Protein 5UYT (pdb70)

Structure (mmCIF, N/CA/C/O backbone):
data_5UYT
#
_entry.id   5UYT
#
_cell.length_a   119.826
_cell.length_b   119.826
_cell.length_c   367.764
_cell.angle_alpha   90.00
_cell.angle_beta   90.00
_cell.angle_gamma   120.00
#
_symmetry.space_group_name_H-M   'H 3 2'
#
loop_
_entity.id
_entity.type
_entity.pdbx_description
1 polymer 'Ice-binding protein'
2 non-polymer 'NITRATE ION'
3 water water
#
loop_
_atom_site.group_PDB
_atom_site.id
_atom_site.type_symbol
_atom_site.label_atom_id
_atom_site.label_alt_id
_atom_site.label_comp_id
_atom_site.label_asym_id
_atom_site.label_entity_id
_atom_site.label_seq_id
_atom_site.pdbx_PDB_ins_code
_atom_site.Cartn_x
_atom_site.Cartn_y
_atom_site.Cartn_z
_atom_site.occupancy
_atom_site.B_iso_or_equiv
_atom_site.auth_seq_id
_atom_site.auth_comp_id
_atom_site.auth_asym_id
_atom_site.auth_atom_id
_atom_site.pdbx_PDB_model_num
ATOM 1 N N . GLN A 1 2 ? -2.507 14.391 39.182 1.00 65.43 23 GLN A N 1
ATOM 2 C CA . GLN A 1 2 ? -1.985 14.965 40.455 1.00 62.59 23 GLN A CA 1
ATOM 3 C C . GLN A 1 2 ? -3.104 15.656 41.254 1.00 60.01 23 GLN A C 1
ATOM 4 O O . GLN A 1 2 ? -3.838 16.484 40.708 1.00 61.60 23 GLN A O 1
ATOM 6 N N . ALA A 1 3 ? -3.254 15.294 42.532 1.00 56.31 24 ALA A N 1
ATOM 7 C CA . ALA A 1 3 ? -4.149 16.008 43.450 1.00 53.10 24 ALA A CA 1
ATOM 8 C C . ALA A 1 3 ? -3.715 17.482 43.560 1.00 51.80 24 ALA A C 1
ATOM 9 O O . ALA A 1 3 ? -2.528 17.786 43.400 1.00 52.21 24 ALA A O 1
ATOM 11 N N . PRO A 1 4 ? -4.666 18.406 43.807 1.00 50.22 25 PRO A N 1
ATOM 12 C CA . PRO A 1 4 ? -4.264 19.818 43.853 1.00 49.32 25 PRO A CA 1
ATOM 13 C C . PRO A 1 4 ? -3.392 20.158 45.044 1.00 46.51 25 PRO A C 1
ATOM 14 O O . PRO A 1 4 ? -3.655 19.702 46.162 1.00 43.56 25 PRO A O 1
ATOM 18 N N . THR A 1 5 ? -2.356 20.955 44.807 1.00 46.31 26 THR A N 1
ATOM 19 C CA . THR A 1 5 ? -1.573 21.453 45.921 1.00 44.06 26 THR A CA 1
ATOM 20 C C . THR A 1 5 ? -2.302 22.582 46.653 1.00 41.80 26 THR A C 1
ATOM 21 O O . THR A 1 5 ? -2.961 23.419 46.032 1.00 42.52 26 THR A O 1
ATOM 25 N N . LEU A 1 6 ? -2.202 22.564 47.983 1.00 38.44 27 LEU A N 1
ATOM 26 C CA . LEU A 1 6 ? -2.684 23.658 48.823 1.00 36.69 27 LEU A CA 1
ATOM 27 C C . LEU A 1 6 ? -1.619 24.718 49.123 1.00 36.90 27 LEU A C 1
ATOM 28 O O . LEU A 1 6 ? -1.927 25.761 49.717 1.00 36.02 27 LEU A O 1
ATOM 33 N N . GLY A 1 7 ? -0.370 24.428 48.755 1.00 37.90 28 GLY A N 1
ATOM 34 C CA . GLY A 1 7 ? 0.770 25.289 49.093 1.00 38.61 28 GLY A CA 1
ATOM 35 C C . GLY A 1 7 ? 0.778 25.677 50.556 1.00 36.84 28 GLY A C 1
ATOM 36 O O . GLY A 1 7 ? 0.799 24.804 51.429 1.00 34.74 28 GLY A O 1
ATOM 37 N N . ALA A 1 8 ? 0.745 26.983 50.826 1.00 36.96 29 ALA A N 1
ATOM 38 C CA . ALA A 1 8 ? 0.867 27.499 52.203 1.00 35.41 29 ALA A CA 1
ATOM 39 C C . ALA A 1 8 ? -0.410 27.279 53.030 1.00 33.66 29 ALA A C 1
ATOM 40 O O . ALA A 1 8 ? -0.360 27.223 54.260 1.00 32.27 29 ALA A O 1
ATOM 42 N N . ALA A 1 9 ? -1.554 27.186 52.358 1.00 33.49 30 ALA A N 1
ATOM 43 C CA . ALA A 1 9 ? -2.788 26.849 53.053 1.00 32.47 30 ALA A CA 1
ATOM 44 C C . ALA A 1 9 ? -2.679 25.515 53.797 1.00 30.79 30 ALA A C 1
ATOM 45 O O . ALA A 1 9 ? -3.377 25.303 54.812 1.00 30.09 30 ALA A O 1
ATOM 47 N N . ALA A 1 10 ? -1.818 24.612 53.310 1.00 31.19 31 ALA A N 1
ATOM 48 C CA . ALA A 1 10 ? -1.583 23.313 54.001 1.00 30.42 31 ALA A CA 1
ATOM 49 C C . ALA A 1 10 ? -1.182 23.442 55.475 1.00 29.41 31 ALA A C 1
ATOM 50 O O . ALA A 1 10 ? -1.409 22.512 56.263 1.00 28.13 31 ALA A O 1
ATOM 52 N N . ASN A 1 11 ? -0.566 24.573 55.852 1.00 29.74 32 ASN A N 1
ATOM 53 C CA . ASN A 1 11 ? -0.116 24.793 57.247 1.00 28.94 32 ASN A CA 1
ATOM 54 C C . ASN A 1 11 ? -1.262 24.893 58.238 1.00 26.87 32 ASN A C 1
ATOM 55 O O . ASN A 1 11 ? -1.066 24.745 59.440 1.00 26.09 32 ASN A O 1
ATOM 60 N N . PHE A 1 12 ? -2.466 25.130 57.723 1.00 26.21 33 PHE A N 1
ATOM 61 C CA . PHE A 1 12 ? -3.608 25.486 58.546 1.00 24.98 33 PHE A CA 1
ATOM 62 C C . PHE A 1 12 ? -4.562 24.332 58.796 1.00 25.14 33 PHE A C 1
ATOM 63 O O . PHE A 1 12 ? -4.775 23.499 57.921 1.00 26.45 33 PHE A O 1
ATOM 71 N N . ALA A 1 13 ? -5.147 24.334 59.990 1.00 23.61 34 ALA A N 1
ATOM 72 C CA . ALA A 1 13 ? -6.347 23.569 60.306 1.00 23.30 34 ALA A CA 1
ATOM 73 C C . ALA A 1 13 ? -7.603 24.367 59.967 1.00 23.92 34 ALA A C 1
ATOM 74 O O . ALA A 1 13 ? -8.568 23.799 59.427 1.00 24.44 34 ALA A O 1
ATOM 76 N N . LEU A 1 14 ? -7.604 25.661 60.313 1.00 23.92 35 LEU A N 1
ATOM 77 C CA . LEU A 1 14 ? -8.754 26.548 60.080 1.00 24.99 35 LEU A CA 1
ATOM 78 C C . LEU A 1 14 ? -8.210 27.829 59.458 1.00 25.87 35 LEU A C 1
ATOM 79 O O . LEU A 1 14 ? -7.306 28.457 60.023 1.00 25.63 35 LEU A O 1
ATOM 84 N N . PHE A 1 15 ? -8.749 28.218 58.308 1.00 26.79 36 PHE A N 1
ATOM 85 C CA . PHE A 1 15 ? -8.274 29.430 57.664 1.00 27.56 36 PHE A CA 1
ATOM 86 C C . PHE A 1 15 ? -9.346 30.081 56.799 1.00 29.01 36 PHE A C 1
ATOM 87 O O . PHE A 1 15 ? -10.031 29.398 56.030 1.00 28.43 36 PHE A O 1
ATOM 95 N N . THR A 1 16 ? -9.470 31.397 56.932 1.00 29.67 37 THR A N 1
ATOM 96 C CA . THR A 1 16 ? -10.260 32.176 55.971 1.00 31.85 37 THR A CA 1
ATOM 97 C C . THR A 1 16 ? -9.455 33.334 55.401 1.00 33.47 37 THR A C 1
ATOM 98 O O . THR A 1 16 ? -8.669 33.991 56.101 1.00 34.11 37 THR A O 1
ATOM 102 N N . THR A 1 17 ? -9.636 33.556 54.110 1.00 35.31 38 THR A N 1
ATOM 103 C CA . THR A 1 17 ? -9.036 34.690 53.431 1.00 36.97 38 THR A CA 1
ATOM 104 C C . THR A 1 17 ? -9.631 36.012 53.950 1.00 38.26 38 THR A C 1
ATOM 105 O O . THR A 1 17 ? -8.956 37.048 53.982 1.00 38.93 38 THR A O 1
ATOM 109 N N . ALA A 1 18 ? -10.887 35.975 54.385 1.00 38.47 39 ALA A N 1
ATOM 110 C CA . ALA A 1 18 ? -11.535 37.181 54.889 1.00 39.95 39 ALA A CA 1
ATOM 111 C C . ALA A 1 18 ? -12.705 36.830 55.796 1.00 39.48 39 ALA A C 1
ATOM 112 O O . ALA A 1 18 ? -13.670 36.200 55.363 1.00 39.26 39 ALA A O 1
ATOM 114 N N . GLY A 1 19 ? -12.613 37.238 57.056 1.00 38.90 40 GLY A N 1
ATOM 115 C CA . GLY A 1 19 ? -13.712 37.064 57.994 1.00 38.62 40 GLY A CA 1
ATOM 116 C C . GLY A 1 19 ? -13.240 36.692 59.380 1.00 36.53 40 GLY A C 1
ATOM 117 O O . GLY A 1 19 ? -12.056 36.453 59.597 1.00 34.98 40 GLY A O 1
ATOM 118 N N . ALA A 1 20 ? -14.178 36.646 60.316 1.00 36.57 41 ALA A N 1
ATOM 119 C CA . ALA A 1 20 ? -13.864 36.283 61.698 1.00 35.07 41 ALA A CA 1
ATOM 120 C C . ALA A 1 20 ? -13.708 34.780 61.859 1.00 33.17 41 ALA A C 1
ATOM 121 O O . ALA A 1 20 ? -14.366 34.000 61.170 1.00 32.98 41 ALA A O 1
ATOM 123 N N . VAL A 1 21 ? -12.814 34.387 62.760 1.00 31.49 42 VAL A N 1
ATOM 124 C CA . VAL A 1 21 ? -12.627 32.994 63.136 1.00 29.80 42 VAL A CA 1
ATOM 125 C C . VAL A 1 21 ? -12.818 32.914 64.658 1.00 30.12 42 VAL A C 1
ATOM 126 O O . VAL A 1 21 ? -12.079 33.554 65.424 1.00 30.13 42 VAL A O 1
ATOM 130 N N . THR A 1 22 ? -13.837 32.163 65.080 1.00 30.18 43 THR A N 1
ATOM 131 C CA . THR A 1 22 ? -14.272 32.165 66.477 1.00 30.61 43 THR A CA 1
ATOM 132 C C . THR A 1 22 ? -14.401 30.747 67.018 1.00 29.45 43 THR A C 1
ATOM 133 O O . THR A 1 22 ? -14.927 29.871 66.332 1.00 29.25 43 THR A O 1
ATOM 137 N N . ASN A 1 23 ? -13.959 30.556 68.260 1.00 28.62 44 ASN A N 1
ATOM 138 C CA . ASN A 1 23 ? -14.160 29.304 69.000 1.00 27.69 44 ASN A CA 1
ATOM 139 C C . ASN A 1 23 ? -15.081 29.482 70.214 1.00 28.71 44 ASN A C 1
ATOM 140 O O . ASN A 1 23 ? -15.150 30.569 70.815 1.00 29.32 44 ASN A O 1
ATOM 145 N N . THR A 1 24 ? -15.785 28.407 70.561 1.00 28.47 45 THR A N 1
ATOM 146 C CA . THR A 1 24 ? -16.503 28.310 71.833 1.00 29.74 45 THR A CA 1
ATOM 147 C C . THR A 1 24 ? -16.181 26.973 72.475 1.00 28.69 45 THR A C 1
ATOM 148 O O . THR A 1 24 ? -16.162 25.953 71.786 1.00 27.39 45 THR A O 1
ATOM 152 N N . GLY A 1 25 ? -15.971 26.980 73.795 1.00 29.09 46 GLY A N 1
ATOM 153 C CA . GLY A 1 25 ? -15.744 25.742 74.534 1.00 29.37 46 GLY A CA 1
ATOM 154 C C . GLY A 1 25 ? -14.371 25.118 74.336 1.00 27.74 46 GLY A C 1
ATOM 155 O O . GLY A 1 25 ? -13.430 25.764 73.851 1.00 27.23 46 GLY A O 1
ATOM 156 N N . LEU A 1 26 ? -14.262 23.846 74.707 1.00 27.49 47 LEU A N 1
ATOM 157 C CA . LEU A 1 26 ? -12.970 23.153 74.658 1.00 27.16 47 LEU A CA 1
ATOM 158 C C . LEU A 1 26 ? -12.807 22.499 73.286 1.00 25.98 47 LEU A C 1
ATOM 159 O O . LEU A 1 26 ? -13.522 21.560 72.962 1.00 26.53 47 LEU A O 1
ATOM 164 N N . SER A 1 27 ? -11.880 23.012 72.493 1.00 25.09 48 SER A N 1
ATOM 165 C CA . SER A 1 27 ? -11.626 22.498 71.149 1.00 24.81 48 SER A CA 1
ATOM 166 C C . SER A 1 27 ? -10.177 22.038 71.088 1.00 24.64 48 SER A C 1
ATOM 167 O O . SER A 1 27 ? -9.309 22.583 71.809 1.00 25.45 48 SER A O 1
ATOM 170 N N . HIS A 1 28 ? -9.922 21.054 70.233 1.00 23.91 49 HIS A N 1
ATOM 171 C CA . HIS A 1 28 ? -8.613 20.432 70.098 1.00 23.82 49 HIS A CA 1
ATOM 172 C C . HIS A 1 28 ? -8.179 20.617 68.642 1.00 23.10 49 HIS A C 1
ATOM 173 O O . HIS A 1 28 ? -8.805 20.080 67.712 1.00 22.97 49 HIS A O 1
ATOM 180 N N . ILE A 1 29 ? -7.150 21.427 68.432 1.00 22.04 50 ILE A N 1
ATOM 181 C CA . ILE A 1 29 ? -6.798 21.837 67.064 1.00 22.25 50 ILE A CA 1
ATOM 182 C C . ILE A 1 29 ? -5.337 21.559 66.818 1.00 21.87 50 ILE A C 1
ATOM 183 O O . ILE A 1 29 ? -4.510 21.962 67.630 1.00 21.68 50 ILE A O 1
ATOM 188 N N . THR A 1 30 ? -5.036 20.904 65.694 1.00 20.87 51 THR A N 1
ATOM 189 C CA . THR A 1 30 ? -3.664 20.695 65.233 1.00 20.70 51 THR A CA 1
ATOM 190 C C . THR A 1 30 ? -3.525 21.294 63.843 1.00 20.91 51 THR A C 1
ATOM 191 O O . THR A 1 30 ? -4.122 20.802 62.897 1.00 20.84 51 THR A O 1
ATOM 195 N N . GLY A 1 31 ? -2.690 22.316 63.740 1.00 21.40 52 GLY A N 1
ATOM 196 C CA . GLY A 1 31 ? -2.528 23.101 62.519 1.00 22.09 52 GLY A CA 1
ATOM 197 C C . GLY A 1 31 ? -2.626 24.571 62.890 1.00 22.57 52 GLY A C 1
ATOM 198 O O . GLY A 1 31 ? -3.179 24.926 63.960 1.00 21.96 52 GLY A O 1
ATOM 199 N N . ASP A 1 32 ? -2.156 25.441 61.996 1.00 23.42 53 ASP A N 1
ATOM 200 C CA . ASP A 1 32 ? -2.339 26.869 62.230 1.00 23.88 53 ASP A CA 1
ATOM 201 C C . ASP A 1 32 ? -3.835 27.239 62.176 1.00 24.57 53 ASP A C 1
ATOM 202 O O . ASP A 1 32 ? -4.648 26.555 61.520 1.00 24.44 53 ASP A O 1
ATOM 207 N N . VAL A 1 33 ? -4.167 28.376 62.795 1.00 25.09 54 VAL A N 1
ATOM 208 C CA . VAL A 1 33 ? -5.527 28.929 62.797 1.00 25.52 54 VAL A CA 1
ATOM 209 C C . VAL A 1 33 ? -5.390 30.389 62.405 1.00 27.02 54 VAL A C 1
ATOM 210 O O . VAL A 1 33 ? -4.575 31.120 62.974 1.00 27.25 54 VAL A O 1
ATOM 214 N N . GLY A 1 34 ? -6.175 30.844 61.445 1.00 27.29 55 GLY A N 1
ATOM 215 C CA . GLY A 1 34 ? -6.004 32.230 61.086 1.00 28.96 55 GLY A CA 1
ATOM 216 C C . GLY A 1 34 ? -6.977 32.828 60.115 1.00 29.56 55 GLY A C 1
ATOM 217 O O . GLY A 1 34 ? -7.843 32.137 59.552 1.00 28.74 55 GLY A O 1
ATOM 218 N N . THR A 1 35 ? -6.815 34.132 59.935 1.00 30.87 56 THR A N 1
ATOM 219 C CA . THR A 1 35 ? -7.590 34.888 58.971 1.00 32.12 56 THR A CA 1
ATOM 220 C C . THR A 1 35 ? -6.695 35.985 58.401 1.00 33.77 56 THR A C 1
ATOM 221 O O . THR A 1 35 ? -5.871 36.570 59.107 1.00 34.33 56 THR A O 1
ATOM 225 N N . ASN A 1 36 ? -6.856 36.272 57.118 1.00 35.28 57 ASN A N 1
ATOM 226 C CA . ASN A 1 36 ? -6.002 37.242 56.465 1.00 36.46 57 ASN A CA 1
ATOM 227 C C . ASN A 1 36 ? -6.455 38.697 56.652 1.00 38.89 57 ASN A C 1
ATOM 228 O O . ASN A 1 36 ? -5.816 39.614 56.130 1.00 39.83 57 ASN A O 1
ATOM 233 N N . ASN A 1 37 ? -7.550 38.918 57.390 1.00 39.04 58 ASN A N 1
ATOM 234 C CA . ASN A 1 37 ? -8.030 40.278 57.633 1.00 41.79 58 ASN A CA 1
ATOM 235 C C . ASN A 1 37 ? -8.599 40.589 59.024 1.00 41.95 58 ASN A C 1
ATOM 236 O O . ASN A 1 37 ? -9.210 41.646 59.211 1.00 43.67 58 ASN A O 1
ATOM 241 N N . ALA A 1 38 ? -8.419 39.679 59.976 1.00 40.53 59 ALA A N 1
ATOM 242 C CA . ALA A 1 38 ? -8.908 39.879 61.341 1.00 41.59 59 ALA A CA 1
ATOM 243 C C . ALA A 1 38 ? -8.027 39.090 62.299 1.00 40.59 59 ALA A C 1
ATOM 244 O O . ALA A 1 38 ? -6.909 38.709 61.930 1.00 41.28 59 ALA A O 1
ATOM 246 N N . ALA A 1 39 ? -8.518 38.840 63.516 1.00 40.12 60 ALA A N 1
ATOM 247 C CA . ALA A 1 39 ? -7.804 38.042 64.502 1.00 38.43 60 ALA A CA 1
ATOM 248 C C . ALA A 1 39 ? -8.770 37.031 65.082 1.00 37.22 60 ALA A C 1
ATOM 249 O O . ALA A 1 39 ? -9.905 37.390 65.391 1.00 37.95 60 ALA A O 1
ATOM 251 N N . SER A 1 40 ? -8.318 35.783 65.246 1.00 34.89 61 SER A N 1
ATOM 252 C CA . SER A 1 40 ? -9.179 34.729 65.753 1.00 34.03 61 SER A CA 1
ATOM 253 C C . SER A 1 40 ? -9.429 34.983 67.230 1.00 34.57 61 SER A C 1
ATOM 254 O O . SER A 1 40 ? -8.536 35.490 67.933 1.00 36.29 61 SER A O 1
ATOM 257 N N . THR A 1 41 ? -10.620 34.640 67.714 1.00 32.81 62 THR A N 1
ATOM 258 C CA . THR A 1 41 ? -10.937 34.873 69.121 1.00 32.17 62 THR A CA 1
ATOM 259 C C . THR A 1 41 ? -11.425 33.643 69.865 1.00 30.51 62 THR A C 1
ATOM 260 O O . THR A 1 41 ? -12.079 32.754 69.287 1.00 28.55 62 THR A O 1
ATOM 264 N N . ASN A 1 42 ? -11.075 33.621 71.154 1.00 30.42 63 ASN A N 1
ATOM 265 C CA . ASN A 1 42 ? -11.571 32.656 72.147 1.00 30.25 63 ASN A CA 1
ATOM 266 C C . ASN A 1 42 ? -11.088 31.229 71.947 1.00 28.41 63 ASN A C 1
ATOM 267 O O . ASN A 1 42 ? -11.703 30.300 72.475 1.00 27.73 63 ASN A O 1
ATOM 272 N N . PHE A 1 43 ? -10.008 31.038 71.184 1.00 26.80 64 PHE A N 1
ATOM 273 C CA . PHE A 1 43 ? -9.343 29.732 71.166 1.00 25.36 64 PHE A CA 1
ATOM 274 C C . PHE A 1 43 ? -8.546 29.490 72.448 1.00 25.05 64 PHE A C 1
ATOM 275 O O . PHE A 1 43 ? -8.087 30.444 73.068 1.00 25.68 64 PHE A O 1
ATOM 283 N N . GLY A 1 44 ? -8.431 28.221 72.847 1.00 23.81 65 GLY A N 1
ATOM 284 C CA . GLY A 1 44 ? -7.567 27.802 73.949 1.00 23.14 65 GLY A CA 1
ATOM 285 C C . GLY A 1 44 ? -6.229 27.384 73.362 1.00 21.93 65 GLY A C 1
ATOM 286 O O . GLY A 1 44 ? -5.828 27.882 72.315 1.00 22.01 65 GLY A O 1
ATOM 287 N N . ASN A 1 45 ? -5.548 26.445 74.001 1.00 21.38 66 ASN A N 1
ATOM 288 C CA . ASN A 1 45 ? -4.255 25.980 73.479 1.00 20.85 66 ASN A CA 1
ATOM 289 C C . ASN A 1 45 ? -4.434 25.268 72.147 1.00 20.92 66 ASN A C 1
ATOM 290 O O . ASN A 1 45 ? -5.257 24.348 72.040 1.00 21.31 66 ASN A O 1
ATOM 295 N N . VAL A 1 46 ? -3.709 25.754 71.137 1.00 20.01 67 VAL A N 1
ATOM 296 C CA . VAL A 1 46 ? -3.740 25.209 69.777 1.00 19.92 67 VAL A CA 1
ATOM 297 C C . VAL A 1 46 ? -2.375 24.645 69.429 1.00 19.82 67 VAL A C 1
ATOM 298 O O . VAL A 1 46 ? -1.374 25.292 69.698 1.00 21.02 67 VAL A O 1
ATOM 302 N N . ASP A 1 47 ? -2.316 23.412 68.913 1.00 19.26 68 ASP A N 1
ATOM 303 C CA . ASP A 1 47 ? -1.043 22.905 68.408 1.00 19.14 68 ASP A CA 1
ATOM 304 C C . ASP A 1 47 ? -0.814 23.462 67.009 1.00 19.80 68 ASP A C 1
ATOM 305 O O . ASP A 1 47 ? -0.966 22.754 66.004 1.00 19.97 68 ASP A O 1
ATOM 310 N N . GLY A 1 48 ? -0.394 24.721 66.962 1.00 20.29 69 GLY A N 1
ATOM 311 C CA . GLY A 1 48 ? -0.253 25.463 65.714 1.00 21.53 69 GLY A CA 1
ATOM 312 C C . GLY A 1 48 ? -0.100 26.927 66.078 1.00 22.64 69 GLY A C 1
ATOM 313 O O . GLY A 1 48 ? -0.257 27.307 67.254 1.00 22.99 69 GLY A O 1
ATOM 314 N N . VAL A 1 49 ? 0.212 27.747 65.079 1.00 22.77 70 VAL A N 1
ATOM 315 C CA . VAL A 1 49 ? 0.412 29.183 65.321 1.00 23.92 70 VAL A CA 1
ATOM 316 C C . VAL A 1 49 ? -0.873 29.923 65.035 1.00 24.53 70 VAL A C 1
ATOM 317 O O . VAL A 1 49 ? -1.565 29.649 64.015 1.00 24.33 70 VAL A O 1
ATOM 321 N N . MET A 1 50 ? -1.208 30.860 65.922 1.00 25.08 71 MET A N 1
ATOM 322 C CA . MET A 1 50 ? -2.325 31.788 65.662 1.00 26.00 71 MET A CA 1
ATOM 323 C C . MET A 1 50 ? -1.838 32.865 64.700 1.00 27.51 71 MET A C 1
ATOM 324 O O . MET A 1 50 ? -1.067 33.739 65.098 1.00 28.75 71 MET A O 1
ATOM 329 N N . GLN A 1 51 ? -2.283 32.813 63.432 1.00 31.09 72 GLN A N 1
ATOM 330 C CA . GLN A 1 51 ? -1.801 33.710 62.376 1.00 31.44 72 GLN A CA 1
ATOM 331 C C . GLN A 1 51 ? -2.888 34.724 62.017 1.00 32.48 72 GLN A C 1
ATOM 332 O O . GLN A 1 51 ? -3.936 34.329 61.503 1.00 31.30 72 GLN A O 1
ATOM 338 N N . ASP A 1 52 ? -2.653 36.003 62.304 1.00 34.05 73 ASP A N 1
ATOM 339 C CA . ASP A 1 52 ? -3.673 37.052 62.097 1.00 35.91 73 ASP A CA 1
ATOM 340 C C . ASP A 1 52 ? -3.103 38.126 61.183 1.00 36.75 73 ASP A C 1
ATOM 341 O O . ASP A 1 52 ? -2.158 38.803 61.567 1.00 37.21 73 ASP A O 1
ATOM 346 N N . SER A 1 53 ? -3.651 38.238 59.972 1.00 36.56 74 SER A N 1
ATOM 347 C CA . SER A 1 53 ? -3.349 39.351 59.046 1.00 38.26 74 SER A CA 1
ATOM 348 C C . SER A 1 53 ? -1.847 39.603 58.869 1.00 38.72 74 SER A C 1
ATOM 349 O O . SER A 1 53 ? -1.361 40.697 59.136 1.00 39.83 74 SER A O 1
ATOM 352 N N . ASN A 1 54 ? -1.120 38.586 58.418 1.00 38.00 75 ASN A N 1
ATOM 353 C CA . ASN A 1 54 ? 0.342 38.673 58.311 1.00 38.25 75 ASN A CA 1
ATOM 354 C C . ASN A 1 54 ? 0.828 37.987 57.045 1.00 38.55 75 ASN A C 1
ATOM 355 O O . ASN A 1 54 ? 0.017 37.636 56.186 1.00 38.37 75 ASN A O 1
ATOM 360 N N . GLY A 1 55 ? 2.143 37.803 56.918 1.00 38.97 76 GLY A N 1
ATOM 361 C CA . GLY A 1 55 ? 2.718 37.167 55.729 1.00 39.34 76 GLY A CA 1
ATOM 362 C C . GLY A 1 55 ? 2.272 35.721 55.542 1.00 37.34 76 GLY A C 1
ATOM 363 O O . GLY A 1 55 ? 2.062 35.279 54.413 1.00 37.85 76 GLY A O 1
ATOM 364 N N . ALA A 1 56 ? 2.121 34.975 56.637 1.00 35.86 77 ALA A N 1
ATOM 365 C CA . ALA A 1 56 ? 1.610 33.610 56.542 1.00 34.35 77 ALA A CA 1
ATOM 366 C C . ALA A 1 56 ? 0.169 33.514 56.001 1.00 34.11 77 ALA A C 1
ATOM 367 O O . ALA A 1 56 ? -0.149 32.600 55.219 1.00 33.86 77 ALA A O 1
ATOM 369 N N . THR A 1 57 ? -0.702 34.415 56.456 1.00 34.00 78 THR A N 1
ATOM 370 C CA . THR A 1 57 ? -2.112 34.396 56.017 1.00 33.75 78 THR A CA 1
ATOM 371 C C . THR A 1 57 ? -2.257 34.927 54.595 1.00 35.60 78 THR A C 1
ATOM 372 O O . THR A 1 57 ? -3.165 34.519 53.863 1.00 36.06 78 THR A O 1
ATOM 376 N N . SER A 1 58 ? -1.359 35.830 54.208 1.00 37.18 79 SER A N 1
ATOM 377 C CA . SER A 1 58 ? -1.371 36.396 52.857 1.00 39.52 79 SER A CA 1
ATOM 378 C C . SER A 1 58 ? -0.993 35.294 51.867 1.00 39.82 79 SER A C 1
ATOM 379 O O . SER A 1 58 ? -1.642 35.138 50.824 1.00 40.66 79 SER A O 1
ATOM 382 N N . ALA A 1 59 ? 0.059 34.543 52.203 1.00 39.62 80 ALA A N 1
ATOM 383 C CA . ALA A 1 59 ? 0.501 33.373 51.428 1.00 39.88 80 ALA A CA 1
ATOM 384 C C . ALA A 1 59 ? -0.569 32.270 51.330 1.00 38.97 80 ALA A C 1
ATOM 385 O O . ALA A 1 59 ? -0.827 31.749 50.231 1.00 39.47 80 ALA A O 1
ATOM 387 N N . ALA A 1 60 ? -1.199 31.947 52.461 1.00 37.26 81 ALA A N 1
ATOM 388 C CA . ALA A 1 60 ? -2.305 30.969 52.505 1.00 36.45 81 ALA A CA 1
ATOM 389 C C . ALA A 1 60 ? -3.485 31.419 51.621 1.00 37.55 81 ALA A C 1
ATOM 390 O O . ALA A 1 60 ? -4.059 30.609 50.870 1.00 37.55 81 ALA A O 1
ATOM 392 N N . ALA A 1 61 ? -3.830 32.704 51.698 1.00 37.40 82 ALA A N 1
ATOM 393 C CA . ALA A 1 61 ? -4.919 33.251 50.880 1.00 38.19 82 ALA A CA 1
ATOM 394 C C . ALA A 1 61 ? -4.662 33.024 49.382 1.00 39.76 82 ALA A C 1
ATOM 395 O O . ALA A 1 61 ? -5.574 32.607 48.650 1.00 39.57 82 ALA A O 1
ATOM 397 N N . ALA A 1 62 ? -3.431 33.299 48.936 1.00 40.51 83 ALA A N 1
ATOM 398 C CA . ALA A 1 62 ? -3.085 33.161 47.525 1.00 42.16 83 ALA A CA 1
ATOM 399 C C . ALA A 1 62 ? -3.090 31.703 47.096 1.00 41.36 83 ALA A C 1
ATOM 400 O O . ALA A 1 62 ? -3.612 31.382 46.029 1.00 41.69 83 ALA A O 1
ATOM 402 N N . ASP A 1 63 ? -2.532 30.823 47.937 1.00 39.22 84 ASP A N 1
ATOM 403 C CA . ASP A 1 63 ? -2.468 29.403 47.607 1.00 38.70 84 ASP A CA 1
ATOM 404 C C . ASP A 1 63 ? -3.825 28.709 47.704 1.00 37.81 84 ASP A C 1
ATOM 405 O O . ASP A 1 63 ? -4.070 27.733 46.976 1.00 38.57 84 ASP A O 1
ATOM 410 N N . LEU A 1 64 ? -4.710 29.211 48.570 1.00 36.42 85 LEU A N 1
ATOM 411 C CA . LEU A 1 64 ? -6.073 28.652 48.672 1.00 35.76 85 LEU A CA 1
ATOM 412 C C . LEU A 1 64 ? -6.831 28.948 47.370 1.00 37.35 85 LEU A C 1
ATOM 413 O O . LEU A 1 64 ? -7.571 28.100 46.863 1.00 37.32 85 LEU A O 1
ATOM 418 N N . LEU A 1 65 ? -6.637 30.160 46.852 1.00 38.72 86 LEU A N 1
ATOM 419 C CA . LEU A 1 65 ? -7.207 30.549 45.544 1.00 40.88 86 LEU A CA 1
ATOM 420 C C . LEU A 1 65 ? -6.762 29.611 44.412 1.00 41.90 86 LEU A C 1
ATOM 421 O O . LEU A 1 65 ? -7.604 29.098 43.659 1.00 42.29 86 LEU A O 1
ATOM 426 N N . ILE A 1 66 ? -5.450 29.392 44.301 1.00 41.94 87 ILE A N 1
ATOM 427 C CA . ILE A 1 66 ? -4.878 28.454 43.324 1.00 42.91 87 ILE A CA 1
ATOM 428 C C . ILE A 1 66 ? -5.475 27.035 43.467 1.00 41.66 87 ILE A C 1
ATOM 429 O O . ILE A 1 66 ? -5.862 26.426 42.448 1.00 42.80 87 ILE A O 1
ATOM 434 N N . ALA A 1 67 ? -5.524 26.530 44.713 1.00 39.05 88 ALA A N 1
ATOM 435 C CA . ALA A 1 67 ? -6.185 25.257 45.052 1.00 37.52 88 ALA A CA 1
ATOM 436 C C . ALA A 1 67 ? -7.651 25.227 44.584 1.00 38.11 88 ALA A C 1
ATOM 437 O O . ALA A 1 67 ? -8.068 24.255 43.935 1.00 38.29 88 ALA A O 1
ATOM 439 N N . TYR A 1 68 ? -8.416 26.271 44.923 1.00 37.88 89 TYR A N 1
ATOM 440 C CA . TYR A 1 68 ? -9.829 26.355 44.542 1.00 38.85 89 TYR A CA 1
ATOM 441 C C . TYR A 1 68 ? -9.993 26.212 43.017 1.00 41.17 89 TYR A C 1
ATOM 442 O O . TYR A 1 68 ? -10.852 25.457 42.546 1.00 41.54 89 TYR A O 1
ATOM 451 N N . ASN A 1 69 ? -9.169 26.941 42.267 1.00 42.94 90 ASN A N 1
ATOM 452 C CA . ASN A 1 69 ? -9.250 26.948 40.815 1.00 45.98 90 ASN A CA 1
ATOM 453 C C . ASN A 1 69 ? -8.931 25.588 40.201 1.00 46.37 90 ASN A C 1
ATOM 454 O O . ASN A 1 69 ? -9.579 25.189 39.231 1.00 47.74 90 ASN A O 1
ATOM 459 N N . LEU A 1 70 ? -7.967 24.873 40.783 1.00 45.10 91 LEU A N 1
ATOM 460 C CA . LEU A 1 70 ? -7.668 23.507 40.353 1.00 44.92 91 LEU A CA 1
ATOM 461 C C . LEU A 1 70 ? -8.834 22.571 40.671 1.00 43.49 91 LEU A C 1
ATOM 462 O O . LEU A 1 70 ? -9.196 21.716 39.854 1.00 43.45 91 LEU A O 1
ATOM 467 N N . LEU A 1 71 ? -9.427 22.739 41.856 1.00 40.91 92 LEU A N 1
ATOM 468 C CA . LEU A 1 71 ? -10.648 21.996 42.203 1.00 40.23 92 LEU A CA 1
ATOM 469 C C . LEU A 1 71 ? -11.796 22.286 41.199 1.00 41.94 92 LEU A C 1
ATOM 470 O O . LEU A 1 71 ? -12.503 21.361 40.732 1.00 42.11 92 LEU A O 1
ATOM 475 N N . ASN A 1 72 ? -11.959 23.567 40.875 1.00 43.00 93 ASN A N 1
ATOM 476 C CA . ASN A 1 72 ? -13.020 24.009 39.978 1.00 45.12 93 ASN A CA 1
ATOM 477 C C . ASN A 1 72 ? -12.778 23.533 38.541 1.00 47.37 93 ASN A C 1
ATOM 478 O O . ASN A 1 72 ? -13.723 23.281 37.807 1.00 48.46 93 ASN A O 1
ATOM 483 N N . ALA A 1 73 ? -11.509 23.350 38.182 1.00 48.64 94 ALA A N 1
ATOM 484 C CA . ALA A 1 73 ? -11.126 22.835 36.864 1.00 51.75 94 ALA A CA 1
ATOM 485 C C . ALA A 1 73 ? -11.225 21.305 36.732 1.00 51.75 94 ALA A C 1
ATOM 486 O O . ALA A 1 73 ? -11.256 20.793 35.608 1.00 53.91 94 ALA A O 1
ATOM 488 N N . ALA A 1 74 ? -11.268 20.588 37.857 1.00 49.56 95 ALA A N 1
ATOM 489 C CA . ALA A 1 74 ? -11.344 19.116 37.859 1.00 49.27 95 ALA A CA 1
ATOM 490 C C . ALA A 1 74 ? -12.516 18.593 37.026 1.00 50.76 95 ALA A C 1
ATOM 491 O O . ALA A 1 74 ? -13.668 19.000 37.225 1.00 50.90 95 ALA A O 1
ATOM 493 N N . ILE A 1 75 ? -12.213 17.713 36.071 1.00 52.47 96 ILE A N 1
ATOM 494 C CA . ILE A 1 75 ? -13.235 17.163 35.182 1.00 53.52 96 ILE A CA 1
ATOM 495 C C . ILE A 1 75 ? -14.008 16.022 35.869 1.00 52.35 96 ILE A C 1
ATOM 496 O O . ILE A 1 75 ? -13.429 14.970 36.183 1.00 50.92 96 ILE A O 1
ATOM 501 N N . PRO A 1 76 ? -15.326 16.228 36.111 1.00 52.36 97 PRO A N 1
ATOM 502 C CA . PRO A 1 76 ? -16.123 15.227 36.827 1.00 50.55 97 PRO A CA 1
ATOM 503 C C . PRO A 1 76 ? -16.074 13.843 36.169 1.00 51.09 97 PRO A C 1
ATOM 504 O O . PRO A 1 76 ? -16.076 13.738 34.933 1.00 51.96 97 PRO A O 1
ATOM 508 N N . THR A 1 77 ? -16.013 12.805 37.002 1.00 49.15 98 THR A N 1
ATOM 509 C CA . THR A 1 77 ? -16.026 11.414 36.547 1.00 49.70 98 THR A CA 1
ATOM 510 C C . THR A 1 77 ? -17.409 10.766 36.722 1.00 49.29 98 THR A C 1
ATOM 511 O O . THR A 1 77 ? -17.660 9.689 36.173 1.00 50.26 98 THR A O 1
ATOM 515 N N . ALA A 1 78 ? -18.295 11.436 37.471 1.00 47.99 99 ALA A N 1
ATOM 516 C CA . ALA A 1 78 ? -19.643 10.935 37.814 1.00 47.91 99 ALA A CA 1
ATOM 517 C C . ALA A 1 78 ? -20.500 12.014 38.489 1.00 47.40 99 ALA A C 1
ATOM 518 O O . ALA A 1 78 ? -19.959 12.956 39.068 1.00 45.64 99 ALA A O 1
ATOM 520 N N . THR A 1 79 ? -21.828 11.855 38.417 1.00 48.60 100 THR A N 1
ATOM 521 C CA . THR A 1 79 ? -22.794 12.720 39.120 1.00 49.01 100 THR A CA 1
ATOM 522 C C . THR A 1 79 ? -23.427 11.961 40.283 1.00 48.49 100 THR A C 1
ATOM 523 O O . THR A 1 79 ? -23.736 10.769 40.157 1.00 50.41 100 THR A O 1
ATOM 527 N N . LEU A 1 80 ? -23.617 12.643 41.410 1.00 45.83 101 LEU A N 1
ATOM 528 C CA . LEU A 1 80 ? -24.274 12.043 42.558 1.00 44.53 101 LEU A CA 1
ATOM 529 C C . LEU A 1 80 ? -25.546 12.783 42.920 1.00 45.24 101 LEU A C 1
ATOM 530 O O . LEU A 1 80 ? -25.635 13.988 42.715 1.00 45.53 101 LEU A O 1
ATOM 535 N N . ALA A 1 81 ? -26.519 12.050 43.465 1.00 45.66 102 ALA A N 1
ATOM 536 C CA . ALA A 1 81 ? -27.713 12.653 44.050 1.00 46.28 102 ALA A CA 1
ATOM 537 C C . ALA A 1 81 ? -27.275 13.490 45.259 1.00 44.98 102 ALA A C 1
ATOM 538 O O . ALA A 1 81 ? -26.215 13.221 45.848 1.00 43.84 102 ALA A O 1
ATOM 540 N N . PRO A 1 82 ? -28.063 14.524 45.618 1.00 45.76 103 PRO A N 1
ATOM 541 C CA . PRO A 1 82 ? -27.614 15.397 46.698 1.00 44.47 103 PRO A CA 1
ATOM 542 C C . PRO A 1 82 ? -27.606 14.756 48.085 1.00 43.30 103 PRO A C 1
ATOM 543 O O . PRO A 1 82 ? -26.874 15.234 48.941 1.00 41.66 103 PRO A O 1
ATOM 547 N N . LEU A 1 83 ? -28.388 13.692 48.302 1.00 44.14 104 LEU A N 1
ATOM 548 C CA . LEU A 1 83 ? -28.369 12.982 49.582 1.00 43.18 104 LEU A CA 1
ATOM 549 C C . LEU A 1 83 ? -27.196 11.997 49.591 1.00 41.76 104 LEU A C 1
ATOM 550 O O . LEU A 1 83 ? -27.257 10.944 48.960 1.00 42.02 104 LEU A O 1
ATOM 555 N N . LEU A 1 84 ? -26.130 12.367 50.300 1.00 39.28 105 LEU A N 1
ATOM 556 C CA . LEU A 1 84 ? -24.877 11.592 50.353 1.00 38.04 105 LEU A CA 1
ATOM 557 C C . LEU A 1 84 ? -24.739 10.855 51.658 1.00 36.28 105 LEU A C 1
ATOM 558 O O . LEU A 1 84 ? -24.959 11.434 52.730 1.00 35.89 105 LEU A O 1
ATOM 563 N N . GLY A 1 85 ? -24.316 9.601 51.569 1.00 35.25 106 GLY A N 1
ATOM 564 C CA . GLY A 1 85 ? -24.090 8.806 52.763 1.00 33.78 106 GLY A CA 1
ATOM 565 C C . GLY A 1 85 ? -25.076 7.669 52.872 1.00 33.79 106 GLY A C 1
ATOM 566 O O . GLY A 1 85 ? -25.249 6.897 51.928 1.00 34.64 106 GLY A O 1
ATOM 567 N N . ASN A 1 86 ? -25.708 7.569 54.036 1.00 33.70 107 ASN A N 1
ATOM 568 C CA . ASN A 1 86 ? -26.653 6.492 54.354 1.00 35.05 107 ASN A CA 1
ATOM 569 C C . ASN A 1 86 ? -26.157 5.102 53.895 1.00 34.29 107 ASN A C 1
ATOM 570 O O . ASN A 1 86 ? -26.891 4.337 53.258 1.00 34.66 107 ASN A O 1
ATOM 575 N N . GLY A 1 87 ? -24.896 4.806 54.224 1.00 32.46 108 GLY A N 1
ATOM 576 C CA . GLY A 1 87 ? -24.301 3.499 53.970 1.00 32.26 108 GLY A CA 1
ATOM 577 C C . GLY A 1 87 ? -23.585 3.364 52.636 1.00 32.56 108 GLY A C 1
ATOM 578 O O . GLY A 1 87 ? -23.068 2.297 52.315 1.00 32.63 108 GLY A O 1
ATOM 579 N N . THR A 1 88 ? -23.552 4.442 51.855 1.00 32.46 109 THR A N 1
ATOM 580 C CA . THR A 1 88 ? -22.927 4.436 50.520 1.00 32.62 109 THR A CA 1
ATOM 581 C C . THR A 1 88 ? -21.407 4.297 50.598 1.00 31.21 109 THR A C 1
ATOM 582 O O . THR A 1 88 ? -20.788 4.773 51.546 1.00 30.10 109 THR A O 1
ATOM 586 N N . THR A 1 89 ? -20.819 3.638 49.605 1.00 31.28 110 THR A N 1
ATOM 587 C CA . THR A 1 89 ? -19.353 3.572 49.468 1.00 30.59 110 THR A CA 1
ATOM 588 C C . THR A 1 89 ? -18.926 4.151 48.124 1.00 31.37 110 THR A C 1
ATOM 589 O O . THR A 1 89 ? -19.527 3.810 47.084 1.00 32.15 110 THR A O 1
ATOM 593 N N . LEU A 1 90 ? -17.935 5.043 48.129 1.00 30.76 111 LEU A N 1
ATOM 594 C CA . LEU A 1 90 ? -17.391 5.593 46.865 1.00 32.17 111 LEU A CA 1
ATOM 595 C C . LEU A 1 90 ? -15.913 5.295 46.689 1.00 32.20 111 LEU A C 1
ATOM 596 O O . LEU A 1 90 ? -15.146 5.366 47.644 1.00 31.70 111 LEU A O 1
ATOM 601 N N . THR A 1 91 ? -15.532 4.965 45.454 1.00 33.97 112 THR A N 1
ATOM 602 C CA . THR A 1 91 ? -14.120 4.833 45.100 1.00 34.32 112 THR A CA 1
ATOM 603 C C . THR A 1 91 ? -13.608 6.170 44.526 1.00 34.27 112 THR A C 1
ATOM 604 O O . THR A 1 91 ? -14.347 7.170 44.519 1.00 33.57 112 THR A O 1
ATOM 608 N N . ALA A 1 92 ? -12.352 6.201 44.075 1.00 34.55 113 ALA A N 1
ATOM 609 C CA . ALA A 1 92 ? -11.744 7.447 43.626 1.00 34.61 113 ALA A CA 1
ATOM 610 C C . ALA A 1 92 ? -12.607 8.118 42.567 1.00 35.95 113 ALA A C 1
ATOM 611 O O . ALA A 1 92 ? -13.191 7.448 41.699 1.00 37.14 113 ALA A O 1
ATOM 613 N N . GLY A 1 93 ? -12.675 9.442 42.601 1.00 35.63 114 GLY A N 1
ATOM 614 C CA . GLY A 1 93 ? -13.347 10.140 41.504 1.00 37.62 114 GLY A CA 1
ATOM 615 C C . GLY A 1 93 ? -13.528 11.624 41.746 1.00 37.24 114 GLY A C 1
ATOM 616 O O . GLY A 1 93 ? -13.227 12.128 42.845 1.00 35.31 114 GLY A O 1
ATOM 617 N N . ASN A 1 94 ? -13.984 12.312 40.692 1.00 38.89 115 ASN A N 1
ATOM 618 C CA . ASN A 1 94 ? -14.424 13.700 40.787 1.00 39.09 115 ASN A CA 1
ATOM 619 C C . ASN A 1 94 ? -15.934 13.721 40.635 1.00 39.83 115 ASN A C 1
ATOM 620 O O . ASN A 1 94 ? -16.458 13.526 39.535 1.00 42.05 115 ASN A O 1
ATOM 625 N N . TYR A 1 95 ? -16.612 13.945 41.753 1.00 38.71 116 TYR A N 1
ATOM 626 C CA . TYR A 1 95 ? -18.063 13.803 41.865 1.00 39.16 116 TYR A CA 1
ATOM 627 C C . TYR A 1 95 ? -18.763 15.154 41.786 1.00 39.92 116 TYR A C 1
ATOM 628 O O . TYR A 1 95 ? -18.492 16.045 42.580 1.00 39.08 116 TYR A O 1
ATOM 637 N N . PHE A 1 96 ? -19.664 15.290 40.814 1.00 41.92 117 PHE A N 1
ATOM 638 C CA . PHE A 1 96 ? -20.392 16.538 40.595 1.00 43.26 117 PHE A CA 1
ATOM 639 C C . PHE A 1 96 ? -21.800 16.432 41.180 1.00 43.52 117 PHE A C 1
ATOM 640 O O . PHE A 1 96 ? -22.567 15.504 40.857 1.00 44.51 117 PHE A O 1
ATOM 648 N N . ILE A 1 97 ? -22.129 17.372 42.056 1.00 38.73 118 ILE A N 1
ATOM 649 C CA . ILE A 1 97 ? -23.483 17.486 42.585 1.00 39.56 118 ILE A CA 1
ATOM 650 C C . ILE A 1 97 ? -23.983 18.895 42.256 1.00 40.56 118 ILE A C 1
ATOM 651 O O . ILE A 1 97 ? -23.548 19.865 42.877 1.00 39.66 118 ILE A O 1
ATOM 656 N N . GLY A 1 98 ? -24.899 19.004 41.287 1.00 42.30 119 GLY A N 1
ATOM 657 C CA . GLY A 1 98 ? -25.274 20.314 40.724 1.00 43.67 119 GLY A CA 1
ATOM 658 C C . GLY A 1 98 ? -26.339 21.070 41.501 1.00 43.94 119 GLY A C 1
ATOM 659 O O . GLY A 1 98 ? -27.235 21.681 40.912 1.00 45.09 119 GLY A O 1
ATOM 660 N N . GLN A 1 99 ? -26.222 21.039 42.826 1.00 42.38 120 GLN A N 1
ATOM 661 C CA . GLN A 1 99 ? -27.171 21.664 43.759 1.00 42.63 120 GLN A CA 1
ATOM 662 C C . GLN A 1 99 ? -26.558 21.527 45.151 1.00 40.65 120 GLN A C 1
ATOM 663 O O . GLN A 1 99 ? -25.477 20.943 45.291 1.00 39.46 120 GLN A O 1
ATOM 669 N N . GLY A 1 100 ? -27.223 22.059 46.179 1.00 40.24 121 GLY A N 1
ATOM 670 C CA . GLY A 1 100 ? -26.781 21.862 47.565 1.00 38.19 121 GLY A CA 1
ATOM 671 C C . GLY A 1 100 ? -26.872 20.392 47.961 1.00 37.64 121 GLY A C 1
ATOM 672 O O . GLY A 1 100 ? -27.792 19.663 47.523 1.00 38.40 121 GLY A O 1
ATOM 673 N N . ALA A 1 101 ? -25.919 19.958 48.778 1.00 36.05 122 ALA A N 1
ATOM 674 C CA . ALA A 1 101 ? -25.819 18.557 49.181 1.00 35.96 122 ALA A CA 1
ATOM 675 C C . ALA A 1 101 ? -26.042 18.384 50.697 1.00 35.02 122 ALA A C 1
ATOM 676 O O . ALA A 1 101 ? -25.885 19.315 51.482 1.00 34.87 122 ALA A O 1
ATOM 678 N N . SER A 1 102 ? -26.438 17.186 51.098 1.00 35.52 123 SER A N 1
ATOM 679 C CA . SER A 1 102 ? -26.575 16.906 52.517 1.00 34.18 123 SER A CA 1
ATOM 680 C C . SER A 1 102 ? -26.043 15.526 52.849 1.00 33.00 123 SER A C 1
ATOM 681 O O . SER A 1 102 ? -26.416 14.506 52.229 1.00 32.99 123 SER A O 1
ATOM 684 N N . LEU A 1 103 ? -25.165 15.512 53.838 1.00 29.68 124 LEU A N 1
ATOM 685 C CA . LEU A 1 103 ? -24.574 14.263 54.323 1.00 29.01 124 LEU A CA 1
ATOM 686 C C . LEU A 1 103 ? -25.423 13.701 55.444 1.00 29.26 124 LEU A C 1
ATOM 687 O O . LEU A 1 103 ? -25.989 14.451 56.273 1.00 28.88 124 LEU A O 1
ATOM 692 N N . SER A 1 104 ? -25.531 12.383 55.463 1.00 29.12 125 SER A N 1
ATOM 693 C CA . SER A 1 104 ? -26.355 11.727 56.439 1.00 30.48 125 SER A CA 1
ATOM 694 C C . SER A 1 104 ? -25.794 10.326 56.637 1.00 29.38 125 SER A C 1
ATOM 695 O O . SER A 1 104 ? -25.268 9.746 55.703 1.00 29.86 125 SER A O 1
ATOM 698 N N . GLY A 1 105 ? -25.898 9.786 57.845 1.00 28.91 126 GLY A N 1
ATOM 699 C CA . GLY A 1 105 ? -25.523 8.401 58.097 1.00 28.26 126 GLY A CA 1
ATOM 700 C C . GLY A 1 105 ? -24.040 8.244 57.827 1.00 27.73 126 GLY A C 1
ATOM 701 O O . GLY A 1 105 ? -23.256 9.157 58.114 1.00 26.44 126 GLY A O 1
ATOM 702 N N . THR A 1 106 ? -23.647 7.109 57.249 1.00 28.13 127 THR A N 1
ATOM 703 C CA A THR A 1 106 ? -22.249 6.822 56.988 0.50 27.73 127 THR A CA 1
ATOM 704 C CA B THR A 1 106 ? -22.225 6.876 56.970 0.50 27.72 127 THR A CA 1
ATOM 705 C C . THR A 1 106 ? -21.908 6.986 55.491 1.00 28.14 127 THR A C 1
ATOM 706 O O . THR A 1 106 ? -22.692 6.572 54.627 1.00 28.78 127 THR A O 1
ATOM 713 N N . LEU A 1 107 ? -20.757 7.587 55.195 1.00 27.29 128 LEU A N 1
ATOM 714 C CA . LEU A 1 107 ? -20.228 7.626 53.841 1.00 27.42 128 LEU A CA 1
ATOM 715 C C . LEU A 1 107 ? -18.835 7.027 53.907 1.00 27.20 128 LEU A C 1
ATOM 716 O O . LEU A 1 107 ? -18.013 7.497 54.694 1.00 26.99 128 LEU A O 1
ATOM 721 N N . THR A 1 108 ? -18.556 6.014 53.093 1.00 27.33 129 THR A N 1
ATOM 722 C CA . THR A 1 108 ? -17.230 5.374 53.089 1.00 26.71 129 THR A CA 1
ATOM 723 C C . THR A 1 108 ? -16.466 5.720 51.815 1.00 27.16 129 THR A C 1
ATOM 724 O O . THR A 1 108 ? -16.993 5.592 50.707 1.00 28.19 129 THR A O 1
ATOM 728 N N . LEU A 1 109 ? -15.221 6.171 51.977 1.00 26.72 130 LEU A N 1
ATOM 729 C CA . LEU A 1 109 ? -14.352 6.433 50.831 1.00 27.23 130 LEU A CA 1
ATOM 730 C C . LEU A 1 109 ? -13.295 5.332 50.792 1.00 27.79 130 LEU A C 1
ATOM 731 O O . LEU A 1 109 ? -12.472 5.185 51.721 1.00 26.74 130 LEU A O 1
ATOM 736 N N . ASP A 1 110 ? -13.341 4.561 49.711 1.00 28.91 131 ASP A N 1
ATOM 737 C CA . ASP A 1 110 ? -12.597 3.309 49.575 1.00 29.96 131 ASP A CA 1
ATOM 738 C C . ASP A 1 110 ? -11.478 3.531 48.570 1.00 30.16 131 ASP A C 1
ATOM 739 O O . ASP A 1 110 ? -11.717 3.866 47.392 1.00 30.43 131 ASP A O 1
ATOM 744 N N . GLY A 1 111 ? -10.250 3.376 49.044 1.00 29.37 132 GLY A N 1
ATOM 745 C CA . GLY A 1 111 ? -9.080 3.728 48.252 1.00 30.25 132 GLY A CA 1
ATOM 746 C C . GLY A 1 111 ? -8.694 2.688 47.211 1.00 31.80 132 GLY A C 1
ATOM 747 O O . GLY A 1 111 ? -7.731 2.886 46.472 1.00 32.41 132 GLY A O 1
ATOM 748 N N . GLY A 1 112 ? -9.428 1.576 47.166 1.00 32.03 133 GLY A N 1
ATOM 749 C CA . GLY A 1 112 ? -9.154 0.510 46.201 1.00 33.70 133 GLY A CA 1
ATOM 750 C C . GLY A 1 112 ? -7.764 -0.098 46.315 1.00 33.92 133 GLY A C 1
ATOM 751 O O . GLY A 1 112 ? -7.255 -0.692 45.357 1.00 35.00 133 GLY A O 1
ATOM 752 N N . GLY A 1 113 ? -7.143 0.051 47.483 1.00 33.09 134 GLY A N 1
ATOM 753 C CA . GLY A 1 113 ? -5.795 -0.445 47.715 1.00 33.91 134 GLY A CA 1
ATOM 754 C C . GLY A 1 113 ? -4.710 0.461 47.178 1.00 34.28 134 GLY A C 1
ATOM 755 O O . GLY A 1 113 ? -3.550 0.052 47.071 1.00 34.96 134 GLY A O 1
ATOM 756 N N . ASN A 1 114 ? -5.081 1.699 46.847 1.00 34.14 135 ASN A N 1
ATOM 757 C CA . ASN A 1 114 ? -4.155 2.660 46.238 1.00 34.51 135 ASN A CA 1
ATOM 758 C C . ASN A 1 114 ? -4.212 3.943 47.044 1.00 32.93 135 ASN A C 1
ATOM 759 O O . ASN A 1 114 ? -5.203 4.683 46.971 1.00 31.82 135 ASN A O 1
ATOM 764 N N . SER A 1 115 ? -3.163 4.198 47.816 1.00 32.10 136 SER A N 1
ATOM 765 C CA . SER A 1 115 ? -3.149 5.365 48.709 1.00 31.14 136 SER A CA 1
ATOM 766 C C . SER A 1 115 ? -3.124 6.687 47.943 1.00 31.30 136 SER A C 1
ATOM 767 O O . SER A 1 115 ? -3.379 7.750 48.530 1.00 30.76 136 SER A O 1
ATOM 770 N N . ASN A 1 116 ? -2.830 6.621 46.640 1.00 32.42 137 ASN A N 1
ATOM 771 C CA . ASN A 1 116 ? -2.897 7.809 45.775 1.00 32.76 137 ASN A CA 1
ATOM 772 C C . ASN A 1 116 ? -4.298 8.178 45.259 1.00 32.79 137 ASN A C 1
ATOM 773 O O . ASN A 1 116 ? -4.431 9.170 44.534 1.00 32.52 137 ASN A O 1
ATOM 778 N N . SER A 1 117 ? -5.327 7.406 45.644 1.00 32.38 138 SER A N 1
ATOM 779 C CA . SER A 1 117 ? -6.714 7.685 45.244 1.00 32.95 138 SER A CA 1
ATOM 780 C C . SER A 1 117 ? -7.146 9.052 45.730 1.00 32.02 138 SER A C 1
ATOM 781 O O . SER A 1 117 ? -6.996 9.371 46.899 1.00 30.74 138 SER A O 1
ATOM 784 N N . VAL A 1 118 ? -7.683 9.842 44.806 1.00 33.11 139 VAL A N 1
ATOM 785 C CA . VAL A 1 118 ? -8.135 11.199 45.081 1.00 32.53 139 VAL A CA 1
ATOM 786 C C . VAL A 1 118 ? -9.674 11.254 44.979 1.00 32.47 139 VAL A C 1
ATOM 787 O O . VAL A 1 118 ? -10.271 10.735 44.027 1.00 32.89 139 VAL A O 1
ATOM 791 N N . PHE A 1 119 ? -10.300 11.909 45.954 1.00 30.81 140 PHE A N 1
ATOM 792 C CA . PHE A 1 119 ? -11.754 12.045 46.020 1.00 31.19 140 PHE A CA 1
ATOM 793 C C . PHE A 1 119 ? -12.057 13.544 46.021 1.00 30.98 140 PHE A C 1
ATOM 794 O O . PHE A 1 119 ? -11.695 14.231 46.958 1.00 30.46 140 PHE A O 1
ATOM 802 N N . ILE A 1 120 ? -12.653 14.064 44.954 1.00 32.22 141 ILE A N 1
ATOM 803 C CA . ILE A 1 120 ? -13.011 15.489 44.888 1.00 32.69 141 ILE A CA 1
ATOM 804 C C . ILE A 1 120 ? -14.538 15.598 44.736 1.00 33.37 141 ILE A C 1
ATOM 805 O O . ILE A 1 120 ? -15.139 14.947 43.868 1.00 33.93 141 ILE A O 1
ATOM 810 N N . PHE A 1 121 ? -15.155 16.393 45.605 1.00 32.06 142 PHE A N 1
ATOM 811 C CA . PHE A 1 121 ? -16.590 16.616 45.557 1.00 32.72 142 PHE A CA 1
ATOM 812 C C . PHE A 1 121 ? -16.854 18.055 45.157 1.00 33.50 142 PHE A C 1
ATOM 813 O O . PHE A 1 121 ? -16.404 18.991 45.825 1.00 33.61 142 PHE A O 1
ATOM 821 N N . LYS A 1 122 ? -17.527 18.212 44.024 1.00 34.86 143 LYS A N 1
ATOM 822 C CA . LYS A 1 122 ? -17.907 19.523 43.514 1.00 35.50 143 LYS A CA 1
ATOM 823 C C . LYS A 1 122 ? -19.354 19.793 43.910 1.00 35.89 143 LYS A C 1
ATOM 824 O O . LYS A 1 122 ? -20.292 19.275 43.294 1.00 36.55 143 LYS A O 1
ATOM 830 N N . ILE A 1 123 ? -19.527 20.586 44.965 1.00 35.44 144 ILE A N 1
ATOM 831 C CA . ILE A 1 123 ? -20.866 20.858 45.495 1.00 36.48 144 ILE A CA 1
ATOM 832 C C . ILE A 1 123 ? -21.348 22.245 45.053 1.00 37.23 144 ILE A C 1
ATOM 833 O O . ILE A 1 123 ? -20.859 23.257 45.557 1.00 36.30 144 ILE A O 1
ATOM 838 N N . GLN A 1 124 ? -22.302 22.291 44.114 1.00 39.69 145 GLN A N 1
ATOM 839 C CA . GLN A 1 124 ? -22.749 23.564 43.526 1.00 41.19 145 GLN A CA 1
ATOM 840 C C . GLN A 1 124 ? -23.914 24.132 44.330 1.00 40.98 145 GLN A C 1
ATOM 841 O O . GLN A 1 124 ? -25.044 24.250 43.839 1.00 41.14 145 GLN A O 1
ATOM 847 N N . GLY A 1 125 ? -23.617 24.477 45.574 1.00 38.63 146 GLY A N 1
ATOM 848 C CA . GLY A 1 125 ? -24.625 24.855 46.538 1.00 38.26 146 GLY A CA 1
ATOM 849 C C . GLY A 1 125 ? -24.029 24.646 47.903 1.00 36.09 146 GLY A C 1
ATOM 850 O O . GLY A 1 125 ? -22.822 24.429 48.025 1.00 34.65 146 GLY A O 1
ATOM 851 N N . ALA A 1 126 ? -24.864 24.718 48.935 1.00 35.93 147 ALA A N 1
ATOM 852 C CA . ALA A 1 126 ? -24.392 24.542 50.314 1.00 34.20 147 ALA A CA 1
ATOM 853 C C . ALA A 1 126 ? -24.153 23.054 50.628 1.00 33.97 147 ALA A C 1
ATOM 854 O O . ALA A 1 126 ? -24.633 22.161 49.903 1.00 34.71 147 ALA A O 1
ATOM 856 N N . LEU A 1 127 ? -23.400 22.792 51.693 1.00 32.02 148 LEU A N 1
ATOM 857 C CA . LEU A 1 127 ? -23.200 21.430 52.173 1.00 31.87 148 LEU A CA 1
ATOM 858 C C . LEU A 1 127 ? -23.539 21.380 53.663 1.00 31.53 148 LEU A C 1
ATOM 859 O O . LEU A 1 127 ? -22.974 22.132 54.438 1.00 31.73 148 LEU A O 1
ATOM 864 N N . SER A 1 128 ? -24.483 20.521 54.035 1.00 31.93 149 SER A N 1
ATOM 865 C CA . SER A 1 128 ? -24.919 20.361 55.424 1.00 33.07 149 SER A CA 1
ATOM 866 C C . SER A 1 128 ? -24.781 18.909 55.787 1.00 31.58 149 SER A C 1
ATOM 867 O O . SER A 1 128 ? -24.814 18.051 54.903 1.00 33.10 149 SER A O 1
ATOM 870 N N . SER A 1 129 ? -24.610 18.615 57.068 1.00 29.91 150 SER A N 1
ATOM 871 C CA . SER A 1 129 ? -24.724 17.224 57.516 1.00 28.43 150 SER A CA 1
ATOM 872 C C . SER A 1 129 ? -25.793 17.139 58.603 1.00 28.74 150 SER A C 1
ATOM 873 O O . SER A 1 129 ? -26.106 18.152 59.261 1.00 28.42 150 SER A O 1
ATOM 876 N N . ALA A 1 130 ? -26.337 15.936 58.771 1.00 27.80 151 ALA A N 1
ATOM 877 C CA . ALA A 1 130 ? -27.215 15.600 59.890 1.00 28.04 151 ALA A CA 1
ATOM 878 C C . ALA A 1 130 ? -26.368 15.242 61.104 1.00 26.98 151 ALA A C 1
ATOM 879 O O . ALA A 1 130 ? -25.199 14.860 60.948 1.00 26.42 151 ALA A O 1
ATOM 881 N N . ALA A 1 131 ? -26.929 15.369 62.306 1.00 26.98 152 ALA A N 1
ATOM 882 C CA . ALA A 1 131 ? -26.179 15.007 63.519 1.00 26.86 152 ALA A CA 1
ATOM 883 C C . ALA A 1 131 ? -25.693 13.575 63.382 1.00 26.66 152 ALA A C 1
ATOM 884 O O . ALA A 1 131 ? -26.422 12.710 62.847 1.00 26.82 152 ALA A O 1
ATOM 886 N N . ASN A 1 132 ? -24.448 13.344 63.816 1.00 26.15 153 ASN A N 1
ATOM 887 C CA . ASN A 1 132 ? -23.846 11.988 63.935 1.00 26.36 153 ASN A CA 1
ATOM 888 C C . ASN A 1 132 ? -23.463 11.371 62.611 1.00 26.19 153 ASN A C 1
ATOM 889 O O . ASN A 1 132 ? -23.148 10.183 62.564 1.00 26.48 153 ASN A O 1
ATOM 894 N N . THR A 1 133 ? -23.469 12.170 61.541 1.00 25.59 154 THR A N 1
ATOM 895 C CA . THR A 1 133 ? -22.941 11.748 60.249 1.00 25.97 154 THR A CA 1
ATOM 896 C C . THR A 1 133 ? -21.494 11.312 60.401 1.00 25.75 154 THR A C 1
ATOM 897 O O . THR A 1 133 ? -20.731 11.960 61.125 1.00 24.68 154 THR A O 1
ATOM 901 N N . GLN A 1 134 ? -21.094 10.260 59.688 1.00 26.28 155 GLN A N 1
ATOM 902 C CA . GLN A 1 134 ? -19.673 9.844 59.708 1.00 26.66 155 GLN A CA 1
ATOM 903 C C . GLN A 1 134 ? -19.109 9.571 58.324 1.00 26.37 155 GLN A C 1
ATOM 904 O O . GLN A 1 134 ? -19.616 8.710 57.596 1.00 26.94 155 GLN A O 1
ATOM 910 N N . VAL A 1 135 ? -18.045 10.283 57.987 1.00 25.31 156 VAL A N 1
ATOM 911 C CA . VAL A 1 135 ? -17.282 9.997 56.785 1.00 25.76 156 VAL A CA 1
ATOM 912 C C . VAL A 1 135 ? -16.104 9.105 57.181 1.00 26.11 156 VAL A C 1
ATOM 913 O O . VAL A 1 135 ? -15.334 9.460 58.062 1.00 24.74 156 VAL A O 1
ATOM 917 N N . LEU A 1 136 ? -16.016 7.938 56.547 1.00 26.89 157 LEU A N 1
ATOM 918 C CA . LEU A 1 136 ? -15.039 6.915 56.918 1.00 26.94 157 LEU A CA 1
ATOM 919 C C . LEU A 1 136 ? -14.083 6.672 55.756 1.00 27.28 157 LEU A C 1
ATOM 920 O O . LEU A 1 136 ? -14.475 6.797 54.580 1.00 27.37 157 LEU A O 1
ATOM 925 N N . LEU A 1 137 ? -12.822 6.362 56.088 1.00 26.81 158 LEU A N 1
ATOM 926 C CA . LEU A 1 137 ? -11.831 6.018 55.079 1.00 27.52 158 LEU A CA 1
ATOM 927 C C . LEU A 1 137 ? -11.450 4.542 55.180 1.00 28.01 158 LEU A C 1
ATOM 928 O O . LEU A 1 137 ? -11.279 3.995 56.283 1.00 27.71 158 LEU A O 1
ATOM 933 N N . THR A 1 138 ? -11.314 3.886 54.030 1.00 28.45 159 THR A N 1
ATOM 934 C CA . THR A 1 138 ? -10.877 2.487 54.043 1.00 29.92 159 THR A CA 1
ATOM 935 C C . THR A 1 138 ? -9.937 2.158 52.896 1.00 30.41 159 THR A C 1
ATOM 936 O O . THR A 1 138 ? -9.880 2.873 51.880 1.00 29.77 159 THR A O 1
ATOM 940 N N . ASN A 1 139 ? -9.204 1.059 53.079 1.00 31.40 160 ASN A N 1
ATOM 941 C CA . ASN A 1 139 ? -8.572 0.387 51.960 1.00 32.53 160 ASN A CA 1
ATOM 942 C C . ASN A 1 139 ? -7.625 1.348 51.246 1.00 32.38 160 ASN A C 1
ATOM 943 O O . ASN A 1 139 ? -7.605 1.449 50.016 1.00 32.45 160 ASN A O 1
ATOM 948 N N . GLY A 1 140 ? -6.846 2.070 52.043 1.00 31.14 161 GLY A N 1
ATOM 949 C CA . GLY A 1 140 ? -5.815 2.931 51.504 1.00 32.20 161 GLY A CA 1
ATOM 950 C C . GLY A 1 140 ? -6.155 4.404 51.373 1.00 31.12 161 GLY A C 1
ATOM 951 O O . GLY A 1 140 ? -5.226 5.215 51.287 1.00 32.35 161 GLY A O 1
ATOM 952 N N . ALA A 1 141 ? -7.451 4.767 51.368 1.00 30.24 162 ALA A N 1
ATOM 953 C CA . ALA A 1 141 ? -7.870 6.187 51.240 1.00 29.39 162 ALA A CA 1
ATOM 954 C C . ALA A 1 141 ? -7.278 7.051 52.359 1.00 29.04 162 ALA A C 1
ATOM 955 O O . ALA A 1 141 ? -7.364 6.679 53.530 1.00 28.45 162 ALA A O 1
ATOM 957 N N . LEU A 1 142 ? -6.724 8.211 51.988 1.00 28.19 163 LEU A N 1
ATOM 958 C CA . LEU A 1 142 ? -6.086 9.145 52.921 1.00 27.55 163 LEU A CA 1
ATOM 959 C C . LEU A 1 142 ? -6.876 10.446 52.953 1.00 26.89 163 LEU A C 1
ATOM 960 O O . LEU A 1 142 ? -7.287 10.946 51.897 1.00 27.25 163 LEU A O 1
ATOM 965 N N . ALA A 1 143 ? -7.065 11.003 54.152 1.00 25.72 164 ALA A N 1
ATOM 966 C CA . ALA A 1 143 ? -7.802 12.274 54.300 1.00 24.89 164 ALA A CA 1
ATOM 967 C C . ALA A 1 143 ? -7.183 13.415 53.479 1.00 25.83 164 ALA A C 1
ATOM 968 O O . ALA A 1 143 ? -7.911 14.258 52.931 1.00 25.89 164 ALA A O 1
ATOM 970 N N . CYS A 1 144 ? -5.846 13.433 53.373 1.00 25.47 165 CYS A N 1
ATOM 971 C CA . CYS A 1 144 ? -5.171 14.506 52.652 1.00 26.56 165 CYS A CA 1
ATOM 972 C C . CYS A 1 144 ? -5.514 14.548 51.145 1.00 27.36 165 CYS A C 1
ATOM 973 O O . CYS A 1 144 ? -5.304 15.561 50.506 1.00 27.33 165 CYS A O 1
ATOM 976 N N . ASN A 1 145 ? -6.035 13.437 50.622 1.00 28.10 166 ASN A N 1
ATOM 977 C CA . ASN A 1 145 ? -6.492 13.298 49.224 1.00 28.42 166 ASN A CA 1
ATOM 978 C C . ASN A 1 145 ? -8.011 13.462 49.024 1.00 28.51 166 ASN A C 1
ATOM 979 O O . ASN A 1 145 ? -8.543 13.211 47.927 1.00 29.04 166 ASN A O 1
ATOM 984 N N . VAL A 1 146 ? -8.707 13.899 50.066 1.00 27.03 167 VAL A N 1
ATOM 985 C CA . VAL A 1 146 ? -10.147 14.224 49.967 1.00 26.84 167 VAL A CA 1
ATOM 986 C C . VAL A 1 146 ? -10.376 15.741 49.962 1.00 27.17 167 VAL A C 1
ATOM 987 O O . VAL A 1 146 ? -9.824 16.473 50.795 1.00 26.73 167 VAL A O 1
ATOM 991 N N . PHE A 1 147 ? -11.185 16.213 49.005 1.00 28.02 168 PHE A N 1
ATOM 992 C CA . PHE A 1 147 ? -11.469 17.638 48.859 1.00 28.13 168 PHE A CA 1
ATOM 993 C C . PHE A 1 147 ? -12.962 17.844 48.660 1.00 28.98 168 PHE A C 1
ATOM 994 O O . PHE A 1 147 ? -13.614 17.073 47.927 1.00 29.62 168 PHE A O 1
ATOM 1002 N N . TRP A 1 148 ? -13.483 18.910 49.263 1.00 28.60 169 TRP A N 1
ATOM 1003 C CA . TRP A 1 148 ? -14.870 19.341 49.043 1.00 29.06 169 TRP A CA 1
ATOM 1004 C C . TRP A 1 148 ? -14.838 20.786 48.561 1.00 29.78 169 TRP A C 1
ATOM 1005 O O . TRP A 1 148 ? -14.415 21.678 49.306 1.00 29.76 169 TRP A O 1
ATOM 1016 N N . LYS A 1 149 ? -15.220 21.014 47.300 1.00 30.30 170 LYS A N 1
ATOM 1017 C CA . LYS A 1 149 ? -15.302 22.369 46.767 1.00 31.22 170 LYS A CA 1
ATOM 1018 C C . LYS A 1 149 ? -16.752 22.827 46.853 1.00 31.72 170 LYS A C 1
ATOM 1019 O O . LYS A 1 149 ? -17.587 22.450 46.012 1.00 32.71 170 LYS A O 1
ATOM 1025 N N . VAL A 1 150 ? -17.048 23.643 47.864 1.00 31.18 171 VAL A N 1
ATOM 1026 C CA . VAL A 1 150 ? -18.440 23.959 48.218 1.00 31.35 171 VAL A CA 1
ATOM 1027 C C . VAL A 1 150 ? -18.829 25.401 47.865 1.00 32.78 171 VAL A C 1
ATOM 1028 O O . VAL A 1 150 ? -18.265 26.356 48.426 1.00 33.09 171 VAL A O 1
ATOM 1032 N N . GLU A 1 151 ? -19.807 25.549 46.966 1.00 33.90 172 GLU A N 1
ATOM 1033 C CA . GLU A 1 151 ? -20.285 26.882 46.547 1.00 35.15 172 GLU A CA 1
ATOM 1034 C C . GLU A 1 151 ? -21.445 27.324 47.431 1.00 34.85 172 GLU A C 1
ATOM 1035 O O . GLU A 1 151 ? -22.565 27.576 46.941 1.00 35.99 172 GLU A O 1
ATOM 1041 N N . GLY A 1 152 ? -21.189 27.410 48.730 1.00 34.02 173 GLY A N 1
ATOM 1042 C CA . GLY A 1 152 ? -22.235 27.810 49.669 1.00 34.00 173 GLY A CA 1
ATOM 1043 C C . GLY A 1 152 ? -21.866 27.462 51.097 1.00 32.23 173 GLY A C 1
ATOM 1044 O O . GLY A 1 152 ? -20.794 26.896 51.355 1.00 31.10 173 GLY A O 1
ATOM 1045 N N . LEU A 1 153 ? -22.760 27.796 52.025 1.00 32.10 174 LEU A N 1
ATOM 1046 C CA . LEU A 1 153 ? -22.497 27.561 53.465 1.00 30.95 174 LEU A CA 1
ATOM 1047 C C . LEU A 1 153 ? -22.151 26.093 53.786 1.00 29.94 174 LEU A C 1
ATOM 1048 O O . LEU A 1 153 ? -22.871 25.181 53.357 1.00 30.26 174 LEU A O 1
ATOM 1053 N N . VAL A 1 154 ? -21.058 25.877 54.531 1.00 28.85 175 VAL A N 1
ATOM 1054 C CA . VAL A 1 154 ? -20.723 24.561 55.058 1.00 27.72 175 VAL A CA 1
ATOM 1055 C C . VAL A 1 154 ? -21.212 24.545 56.506 1.00 27.83 175 VAL A C 1
ATOM 1056 O O . VAL A 1 154 ? -20.762 25.356 57.323 1.00 27.75 175 VAL A O 1
ATOM 1060 N N . ASP A 1 155 ? -22.157 23.656 56.815 1.00 27.94 176 ASP A N 1
ATOM 1061 C CA . ASP A 1 155 ? -22.653 23.546 58.201 1.00 27.45 176 ASP A CA 1
ATOM 1062 C C . ASP A 1 155 ? -22.689 22.084 58.620 1.00 26.97 176 ASP A C 1
ATOM 1063 O O . ASP A 1 155 ? -23.525 21.305 58.124 1.00 27.63 176 ASP A O 1
ATOM 1068 N N . LEU A 1 156 ? -21.770 21.707 59.503 1.00 25.60 177 LEU A N 1
ATOM 1069 C CA . LEU A 1 156 ? -21.707 20.331 59.961 1.00 24.56 177 LEU A CA 1
ATOM 1070 C C . LEU A 1 156 ? -22.338 20.195 61.331 1.00 24.38 177 LEU A C 1
ATOM 1071 O O . LEU A 1 156 ? -21.921 20.873 62.282 1.00 23.85 177 LEU A O 1
ATOM 1076 N N . ALA A 1 157 ? -23.338 19.302 61.417 1.00 24.48 178 ALA A N 1
ATOM 1077 C CA . ALA A 1 157 ? -24.151 19.112 62.614 1.00 24.71 178 ALA A CA 1
ATOM 1078 C C . ALA A 1 157 ? -23.376 18.445 63.724 1.00 24.34 178 ALA A C 1
ATOM 1079 O O . ALA A 1 157 ? -22.294 17.886 63.493 1.00 24.39 178 ALA A O 1
ATOM 1081 N N . THR A 1 158 ? -23.952 18.497 64.926 1.00 25.09 179 THR A N 1
ATOM 1082 C CA . THR A 1 158 ? -23.303 17.965 66.116 1.00 24.98 179 THR A CA 1
ATOM 1083 C C . THR A 1 158 ? -22.734 16.554 65.898 1.00 24.75 179 THR A C 1
ATOM 1084 O O . THR A 1 158 ? -23.384 15.669 65.315 1.00 24.30 179 THR A O 1
ATOM 1088 N N . ASN A 1 159 ? -21.514 16.367 66.400 1.00 24.37 180 ASN A N 1
ATOM 1089 C CA . ASN A 1 159 ? -20.812 15.062 66.339 1.00 24.59 180 ASN A CA 1
ATOM 1090 C C . ASN A 1 159 ? -20.561 14.513 64.915 1.00 24.41 180 ASN A C 1
ATOM 1091 O O . ASN A 1 159 ? -20.381 13.306 64.752 1.00 24.84 180 ASN A O 1
ATOM 1096 N N . THR A 1 160 ? -20.512 15.381 63.906 1.00 23.52 181 THR A N 1
ATOM 1097 C CA . THR A 1 160 ? -20.172 14.921 62.551 1.00 23.70 181 THR A CA 1
ATOM 1098 C C . THR A 1 160 ? -18.699 14.526 62.477 1.00 23.11 181 THR A C 1
ATOM 1099 O O . THR A 1 160 ? -17.824 15.319 62.862 1.00 23.34 181 THR A O 1
ATOM 1103 N N . VAL A 1 161 ? -18.428 13.312 62.008 1.00 22.85 182 VAL A N 1
ATOM 1104 C CA . VAL A 1 161 ? -17.054 12.891 61.720 1.00 22.93 182 VAL A CA 1
ATOM 1105 C C . VAL A 1 161 ? -16.785 13.175 60.244 1.00 23.47 182 VAL A C 1
ATOM 1106 O O . VAL A 1 161 ? -17.463 12.613 59.351 1.00 24.97 182 VAL A O 1
ATOM 1110 N N . MET A 1 162 ? -15.847 14.078 59.981 1.00 23.05 183 MET A N 1
ATOM 1111 C CA . MET A 1 162 ? -15.593 14.566 58.621 1.00 23.47 183 MET A CA 1
ATOM 1112 C C . MET A 1 162 ? -14.136 14.334 58.200 1.00 23.25 183 MET A C 1
ATOM 1113 O O . MET A 1 162 ? -13.231 14.345 59.025 1.00 22.82 183 MET A O 1
ATOM 1118 N N . LYS A 1 163 ? -13.934 14.106 56.898 1.00 24.32 184 LYS A N 1
ATOM 1119 C CA . LYS A 1 163 ? -12.613 13.882 56.333 1.00 24.55 184 LYS A CA 1
ATOM 1120 C C . LYS A 1 163 ? -12.393 14.809 55.161 1.00 25.53 184 LYS A C 1
ATOM 1121 O O . LYS A 1 163 ? -13.294 15.022 54.327 1.00 25.33 184 LYS A O 1
ATOM 1127 N N . GLY A 1 164 ? -11.179 15.347 55.103 1.00 25.79 185 GLY A N 1
ATOM 1128 C CA . GLY A 1 164 ? -10.726 16.069 53.940 1.00 26.24 185 GLY A CA 1
ATOM 1129 C C . GLY A 1 164 ? -10.619 17.565 54.060 1.00 26.50 185 GLY A C 1
ATOM 1130 O O . GLY A 1 164 ? -10.981 18.177 55.066 1.00 25.68 185 GLY A O 1
ATOM 1131 N N . ASN A 1 165 ? -10.139 18.156 52.977 1.00 27.50 186 ASN A N 1
ATOM 1132 C CA . ASN A 1 165 ? -10.053 19.606 52.868 1.00 27.38 186 ASN A CA 1
ATOM 1133 C C . ASN A 1 165 ? -11.393 20.210 52.473 1.00 27.87 186 ASN A C 1
ATOM 1134 O O . ASN A 1 165 ? -11.839 19.997 51.359 1.00 28.42 186 ASN A O 1
ATOM 1139 N N . VAL A 1 166 ? -12.039 20.941 53.390 1.00 27.20 187 VAL A N 1
ATOM 1140 C CA . VAL A 1 166 ? -13.368 21.504 53.113 1.00 27.69 187 VAL A CA 1
ATOM 1141 C C . VAL A 1 166 ? -13.113 22.928 52.662 1.00 28.52 187 VAL A C 1
ATOM 1142 O O . VAL A 1 166 ? -12.700 23.748 53.471 1.00 28.34 187 VAL A O 1
ATOM 1146 N N . VAL A 1 167 ? -13.317 23.201 51.368 1.00 29.15 188 VAL A N 1
ATOM 1147 C CA . VAL A 1 167 ? -13.044 24.511 50.791 1.00 30.26 188 VAL A CA 1
ATOM 1148 C C . VAL A 1 167 ? -14.374 25.186 50.467 1.00 30.96 188 VAL A C 1
ATOM 1149 O O . VAL A 1 167 ? -15.053 24.815 49.501 1.00 31.94 188 VAL A O 1
ATOM 1153 N N . ALA A 1 168 ? -14.742 26.182 51.269 1.00 30.62 189 ALA A N 1
ATOM 1154 C CA . ALA A 1 168 ? -15.981 26.914 51.032 1.00 31.03 189 ALA A CA 1
ATOM 1155 C C . ALA A 1 168 ? -15.642 28.147 50.224 1.00 32.51 189 ALA A C 1
ATOM 1156 O O . ALA A 1 168 ? -14.836 28.967 50.657 1.00 32.50 189 ALA A O 1
ATOM 1158 N N . ASN A 1 169 ? -16.247 28.275 49.035 1.00 33.33 190 ASN A N 1
ATOM 1159 C CA . ASN A 1 169 ? -15.997 29.412 48.182 1.00 34.69 190 ASN A CA 1
ATOM 1160 C C . ASN A 1 169 ? -17.021 30.504 48.429 1.00 35.31 190 ASN A C 1
ATOM 1161 O O . ASN A 1 169 ? -18.224 30.302 48.181 1.00 34.95 190 ASN A O 1
ATOM 1166 N N . ASN A 1 170 ? -16.539 31.658 48.885 1.00 35.70 191 ASN A N 1
ATOM 1167 C CA . ASN A 1 170 ? -17.393 32.814 49.173 1.00 36.97 191 ASN A CA 1
ATOM 1168 C C . ASN A 1 170 ? -18.565 32.427 50.060 1.00 36.55 191 ASN A C 1
ATOM 1169 O O . ASN A 1 170 ? -19.708 32.817 49.809 1.00 36.80 191 ASN A O 1
ATOM 1174 N N . ALA A 1 171 ? -18.256 31.644 51.100 1.00 34.58 192 ALA A N 1
ATOM 1175 C CA . ALA A 1 171 ? -19.243 31.236 52.105 1.00 34.49 192 ALA A CA 1
ATOM 1176 C C . ALA A 1 171 ? -18.599 30.960 53.455 1.00 33.23 192 ALA A C 1
ATOM 1177 O O . ALA A 1 171 ? -17.382 30.779 53.543 1.00 32.28 192 ALA A O 1
ATOM 1179 N N . ALA A 1 172 ? -19.427 30.931 54.499 1.00 32.71 193 ALA A N 1
ATOM 1180 C CA . ALA A 1 172 ? -18.957 30.633 55.863 1.00 31.29 193 ALA A CA 1
ATOM 1181 C C . ALA A 1 172 ? -18.873 29.124 56.114 1.00 29.76 193 ALA A C 1
ATOM 1182 O O . ALA A 1 172 ? -19.405 28.309 55.335 1.00 29.56 193 ALA A O 1
ATOM 1184 N N . ILE A 1 173 ? -18.174 28.765 57.187 1.00 28.15 194 ILE A N 1
ATOM 1185 C CA . ILE A 1 173 ? -18.114 27.394 57.664 1.00 26.96 194 ILE A CA 1
ATOM 1186 C C . ILE A 1 173 ? -18.510 27.383 59.133 1.00 26.92 194 ILE A C 1
ATOM 1187 O O . ILE A 1 173 ? -17.993 28.177 59.923 1.00 27.70 194 ILE A O 1
ATOM 1192 N N . VAL A 1 174 ? -19.413 26.479 59.497 1.00 26.44 195 VAL A N 1
ATOM 1193 C CA . VAL A 1 174 ? -19.896 26.388 60.862 1.00 26.11 195 VAL A CA 1
ATOM 1194 C C . VAL A 1 174 ? -19.753 24.914 61.273 1.00 25.49 195 VAL A C 1
ATOM 1195 O O . VAL A 1 174 ? -20.356 24.026 60.639 1.00 25.31 195 VAL A O 1
ATOM 1199 N N . LEU A 1 175 ? -18.971 24.674 62.328 1.00 25.34 196 LEU A N 1
ATOM 1200 C CA . LEU A 1 175 ? -18.729 23.331 62.831 1.00 24.60 196 LEU A CA 1
ATOM 1201 C C . LEU A 1 175 ? -19.316 23.256 64.221 1.00 24.89 196 LEU A C 1
ATOM 1202 O O . LEU A 1 175 ? -18.826 23.896 65.146 1.00 25.12 196 LEU A O 1
ATOM 1207 N N . GLN A 1 176 ? -20.378 22.479 64.359 1.00 24.90 197 GLN A N 1
ATOM 1208 C CA . GLN A 1 176 ? -21.139 22.443 65.596 1.00 25.50 197 GLN A CA 1
ATOM 1209 C C . GLN A 1 176 ? -20.491 21.516 66.639 1.00 25.41 197 GLN A C 1
ATOM 1210 O O . GLN A 1 176 ? -19.495 20.859 66.344 1.00 25.41 197 GLN A O 1
ATOM 1216 N N . SER A 1 177 ? -21.070 21.482 67.844 1.00 25.56 198 SER A N 1
ATOM 1217 C CA . SER A 1 177 ? -20.540 20.753 68.987 1.00 25.83 198 SER A CA 1
ATOM 1218 C C . SER A 1 177 ? -20.092 19.337 68.612 1.00 25.69 198 SER A C 1
ATOM 1219 O O . SER A 1 177 ? -20.878 18.558 68.070 1.00 25.29 198 SER A O 1
ATOM 1222 N N . GLY A 1 178 ? -18.824 19.017 68.881 1.00 25.07 199 GLY A N 1
ATOM 1223 C CA . GLY A 1 178 ? -18.333 17.639 68.783 1.00 24.80 199 GLY A CA 1
ATOM 1224 C C . GLY A 1 178 ? -17.926 17.188 67.391 1.00 24.59 199 GLY A C 1
ATOM 1225 O O . GLY A 1 178 ? -17.574 16.008 67.200 1.00 24.62 199 GLY A O 1
ATOM 1226 N N . VAL A 1 179 ? -17.995 18.092 66.410 1.00 23.77 200 VAL A N 1
ATOM 1227 C CA . VAL A 1 179 ? -17.475 17.787 65.074 1.00 23.71 200 VAL A CA 1
ATOM 1228 C C . VAL A 1 179 ? -16.018 17.346 65.183 1.00 23.96 200 VAL A C 1
ATOM 1229 O O . VAL A 1 179 ? -15.232 17.934 65.954 1.00 24.40 200 VAL A O 1
ATOM 1233 N N . SER A 1 180 ? -15.673 16.305 64.431 1.00 23.04 201 SER A N 1
ATOM 1234 C CA . SER A 1 180 ? -14.322 15.778 64.429 1.00 22.82 201 SER A CA 1
ATOM 1235 C C . SER A 1 180 ? -13.861 15.727 62.976 1.00 22.94 201 SER A C 1
ATOM 1236 O O . SER A 1 180 ? -14.358 14.912 62.204 1.00 23.19 201 SER A O 1
ATOM 1239 N N . LEU A 1 181 ? -12.909 16.592 62.629 1.00 22.27 202 LEU A N 1
ATOM 1240 C CA . LEU A 1 181 ? -12.442 16.733 61.257 1.00 22.58 202 LEU A CA 1
ATOM 1241 C C . LEU A 1 181 ? -10.963 16.360 61.134 1.00 22.72 202 LEU A C 1
ATOM 1242 O O . LEU A 1 181 ? -10.098 17.010 61.731 1.00 22.45 202 LEU A O 1
ATOM 1247 N N . GLU A 1 182 ? -10.684 15.297 60.387 1.00 22.61 203 GLU A N 1
ATOM 1248 C CA . GLU A 1 182 ? -9.305 14.996 59.968 1.00 23.19 203 GLU A CA 1
ATOM 1249 C C . GLU A 1 182 ? -9.264 15.642 58.589 1.00 23.54 203 GLU A C 1
ATOM 1250 O O . GLU A 1 182 ? -9.787 15.089 57.626 1.00 23.39 203 GLU A O 1
ATOM 1256 N N . GLY A 1 183 ? -8.660 16.823 58.500 1.00 23.46 204 GLY A N 1
ATOM 1257 C CA . GLY A 1 183 ? -8.847 17.658 57.319 1.00 23.75 204 GLY A CA 1
ATOM 1258 C C . GLY A 1 183 ? -8.645 19.116 57.689 1.00 23.86 204 GLY A C 1
ATOM 1259 O O . GLY A 1 183 ? -7.998 19.448 58.687 1.00 23.08 204 GLY A O 1
ATOM 1260 N N . ARG A 1 184 ? -9.235 19.992 56.890 1.00 23.96 205 ARG A N 1
ATOM 1261 C CA . ARG A 1 184 ? -9.079 21.430 57.072 1.00 24.43 205 ARG A CA 1
ATOM 1262 C C . ARG A 1 184 ? -10.403 22.106 56.761 1.00 24.86 205 ARG A C 1
ATOM 1263 O O . ARG A 1 184 ? -11.175 21.607 55.914 1.00 25.17 205 ARG A O 1
ATOM 1271 N N . ALA A 1 185 ? -10.684 23.217 57.450 1.00 24.84 206 ALA A N 1
ATOM 1272 C CA . ALA A 1 185 ? -11.780 24.106 57.058 1.00 25.78 206 ALA A CA 1
ATOM 1273 C C . ALA A 1 185 ? -11.155 25.380 56.512 1.00 26.40 206 ALA A C 1
ATOM 1274 O O . ALA A 1 185 ? -10.491 26.124 57.242 1.00 25.98 206 ALA A O 1
ATOM 1276 N N . LEU A 1 186 ? -11.336 25.581 55.209 1.00 26.70 207 LEU A N 1
ATOM 1277 C CA . LEU A 1 186 ? -10.725 26.676 54.466 1.00 27.42 207 LEU A CA 1
ATOM 1278 C C . LEU A 1 186 ? -11.809 27.438 53.713 1.00 28.26 207 LEU A C 1
ATOM 1279 O O . LEU A 1 186 ? -12.566 26.826 52.955 1.00 28.21 207 LEU A O 1
ATOM 1284 N N . SER A 1 187 ? -11.865 28.757 53.905 1.00 28.47 208 SER A N 1
ATOM 1285 C CA . SER A 1 187 ? -12.786 29.625 53.135 1.00 29.61 208 SER A CA 1
ATOM 1286 C C . SER A 1 187 ? -12.040 30.670 52.302 1.00 30.95 208 SER A C 1
ATOM 1287 O O . SER A 1 187 ? -11.112 31.323 52.794 1.00 31.49 208 SER A O 1
ATOM 1290 N N . THR A 1 188 ? -12.480 30.865 51.052 1.00 32.52 209 THR A N 1
ATOM 1291 C CA . THR A 1 188 ? -11.912 31.894 50.161 1.00 33.86 209 THR A CA 1
ATOM 1292 C C . THR A 1 188 ? -12.405 33.301 50.494 1.00 34.44 209 THR A C 1
ATOM 1293 O O . THR A 1 188 ? -11.873 34.267 49.972 1.00 34.86 209 THR A O 1
ATOM 1297 N N . THR A 1 189 ? -13.468 33.383 51.298 1.00 34.16 210 THR A N 1
ATOM 1298 C CA . THR A 1 189 ? -13.856 34.539 52.144 1.00 34.51 210 THR A CA 1
ATOM 1299 C C . THR A 1 189 ? -15.186 34.139 52.785 1.00 34.45 210 THR A C 1
ATOM 1300 O O . THR A 1 189 ? -16.068 33.564 52.110 1.00 34.50 210 THR A O 1
ATOM 1304 N N . GLY A 1 190 ? -15.301 34.417 54.082 1.00 33.55 211 GLY A N 1
ATOM 1305 C CA . GLY A 1 190 ? -16.424 34.011 54.916 1.00 33.62 211 GLY A CA 1
ATOM 1306 C C . GLY A 1 190 ? -15.947 33.663 56.317 1.00 32.41 211 GLY A C 1
ATOM 1307 O O . GLY A 1 190 ? -14.801 33.224 56.500 1.00 31.78 211 GLY A O 1
ATOM 1308 N N . ALA A 1 191 ? -16.821 33.816 57.316 1.00 32.52 212 ALA A N 1
ATOM 1309 C CA . ALA A 1 191 ? -16.453 33.518 58.717 1.00 31.57 212 ALA A CA 1
ATOM 1310 C C . ALA A 1 191 ? -16.270 32.015 58.975 1.00 30.67 212 ALA A C 1
ATOM 1311 O O . ALA A 1 191 ? -16.809 31.177 58.240 1.00 30.31 212 ALA A O 1
ATOM 1313 N N . ILE A 1 192 ? -15.486 31.672 60.000 1.00 29.69 213 ILE A N 1
ATOM 1314 C CA . ILE A 1 192 ? -15.405 30.285 60.459 1.00 29.27 213 ILE A CA 1
ATOM 1315 C C . ILE A 1 192 ? -15.822 30.271 61.929 1.00 29.20 213 ILE A C 1
ATOM 1316 O O . ILE A 1 192 ? -15.247 30.987 62.744 1.00 30.29 213 ILE A O 1
ATOM 1321 N N . THR A 1 193 ? -16.807 29.444 62.268 1.00 28.70 214 THR A N 1
ATOM 1322 C CA . THR A 1 193 ? -17.319 29.379 63.635 1.00 29.11 214 THR A CA 1
ATOM 1323 C C . THR A 1 193 ? -17.239 27.931 64.085 1.00 27.12 214 THR A C 1
ATOM 1324 O O . THR A 1 193 ? -17.829 27.045 63.442 1.00 26.77 214 THR A O 1
ATOM 1328 N N . VAL A 1 194 ? -16.484 27.661 65.153 1.00 26.48 215 VAL A N 1
ATOM 1329 C CA . VAL A 1 194 ? -16.380 26.298 65.654 1.00 25.11 215 VAL A CA 1
ATOM 1330 C C . VAL A 1 194 ? -16.766 26.252 67.137 1.00 25.40 215 VAL A C 1
ATOM 1331 O O . VAL A 1 194 ? -16.528 27.196 67.870 1.00 26.00 215 VAL A O 1
ATOM 1335 N N . THR A 1 195 ? -17.375 25.165 67.574 1.00 25.08 216 THR A N 1
ATOM 1336 C CA . THR A 1 195 ? -17.783 25.062 68.976 1.00 26.57 216 THR A CA 1
ATOM 1337 C C . THR A 1 195 ? -17.467 23.641 69.456 1.00 25.44 216 THR A C 1
ATOM 1338 O O . THR A 1 195 ? -18.082 22.673 69.002 1.00 25.87 216 THR A O 1
ATOM 1342 N N . GLY A 1 196 ? -16.495 23.510 70.358 1.00 24.69 217 GLY A N 1
ATOM 1343 C CA . GLY A 1 196 ? -16.168 22.224 70.953 1.00 23.90 217 GLY A CA 1
ATOM 1344 C C . GLY A 1 196 ? -15.765 21.187 69.912 1.00 23.68 217 GLY A C 1
ATOM 1345 O O . GLY A 1 196 ? -16.253 20.055 69.940 1.00 24.07 217 GLY A O 1
ATOM 1346 N N . VAL A 1 197 ? -14.858 21.558 69.006 1.00 22.29 218 VAL A N 1
ATOM 1347 C CA . VAL A 1 197 ? -14.514 20.670 67.907 1.00 22.55 218 VAL A CA 1
ATOM 1348 C C . VAL A 1 197 ? -13.137 20.027 68.072 1.00 22.27 218 VAL A C 1
ATOM 1349 O O . VAL A 1 197 ? -12.328 20.455 68.889 1.00 22.44 218 VAL A O 1
ATOM 1353 N N . THR A 1 198 ? -12.868 19.023 67.237 1.00 22.47 219 THR A N 1
ATOM 1354 C CA . THR A 1 198 ? -11.503 18.523 67.054 1.00 21.88 219 THR A CA 1
ATOM 1355 C C . THR A 1 198 ? -11.203 18.627 65.581 1.00 22.15 219 THR A C 1
ATOM 1356 O O . THR A 1 198 ? -11.976 18.107 64.749 1.00 22.45 219 THR A O 1
ATOM 1360 N N . VAL A 1 199 ? -10.116 19.317 65.231 1.00 21.69 220 VAL A N 1
ATOM 1361 C CA . VAL A 1 199 ? -9.737 19.466 63.808 1.00 22.03 220 VAL A CA 1
ATOM 1362 C C . VAL A 1 199 ? -8.219 19.266 63.769 1.00 22.46 220 VAL A C 1
ATOM 1363 O O . VAL A 1 199 ? -7.490 20.020 64.414 1.00 23.42 220 VAL A O 1
ATOM 1367 N N . ARG A 1 200 ? -7.761 18.267 63.018 1.00 22.01 221 ARG A N 1
ATOM 1368 C CA A ARG A 1 200 ? -6.334 17.992 62.896 0.50 22.36 221 ARG A CA 1
ATOM 1369 C CA B ARG A 1 200 ? -6.329 17.966 62.899 0.50 22.53 221 ARG A CA 1
ATOM 1370 C C . ARG A 1 200 ? -6.014 17.907 61.413 1.00 22.83 221 ARG A C 1
ATOM 1371 O O . ARG A 1 200 ? -6.630 17.115 60.681 1.00 22.40 221 ARG A O 1
ATOM 1386 N N . LYS A 1 201 ? -5.084 18.746 60.963 1.00 23.23 222 LYS A N 1
ATOM 1387 C CA . LYS A 1 201 ? -4.710 18.715 59.544 1.00 24.32 222 LYS A CA 1
ATOM 1388 C C . LYS A 1 201 ? -4.173 17.322 59.180 1.00 25.54 222 LYS A C 1
ATOM 1389 O O . LYS A 1 201 ? -3.535 16.634 60.017 1.00 25.18 222 LYS A O 1
ATOM 1395 N N . PRO A 1 202 ? -4.473 16.853 57.961 1.00 27.12 223 PRO A N 1
ATOM 1396 C CA . PRO A 1 202 ? -4.027 15.527 57.570 1.00 28.42 223 PRO A CA 1
ATOM 1397 C C . PRO A 1 202 ? -2.523 15.515 57.339 1.00 29.55 223 PRO A C 1
ATOM 1398 O O . PRO A 1 202 ? -1.950 16.524 56.954 1.00 30.72 223 PRO A O 1
ATOM 1402 N N . ILE A 1 203 ? -1.885 14.403 57.665 1.00 37.82 224 ILE A N 1
ATOM 1403 C CA . ILE A 1 203 ? -0.469 14.245 57.391 1.00 37.87 224 ILE A CA 1
ATOM 1404 C C . ILE A 1 203 ? -0.366 13.475 56.073 1.00 38.77 224 ILE A C 1
ATOM 1405 O O . ILE A 1 203 ? -1.402 13.112 55.477 1.00 40.74 224 ILE A O 1
ATOM 1410 N N . LEU A 1 204 ? 0.849 13.257 55.585 1.00 38.51 225 LEU A N 1
ATOM 1411 C CA . LEU A 1 204 ? 1.050 12.670 54.248 1.00 39.69 225 LEU A CA 1
ATOM 1412 C C . LEU A 1 204 ? 0.679 13.649 53.125 1.00 40.01 225 LEU A C 1
ATOM 1413 O O . LEU A 1 204 ? 0.594 14.867 53.356 1.00 39.71 225 LEU A O 1
ATOM 1418 N N . CYS A 1 205 ? 0.487 13.126 51.912 1.00 39.57 226 CYS A N 1
ATOM 1419 C CA . CYS A 1 205 ? 0.362 13.949 50.721 1.00 41.06 226 CYS A CA 1
ATOM 1420 C C . CYS A 1 205 ? 1.464 15.000 50.604 1.00 40.76 226 CYS A C 1
ATOM 1421 O O . CYS A 1 205 ? 1.194 16.158 50.250 1.00 41.35 226 CYS A O 1
ATOM 1424 N N . GLY A 1 206 ? 2.686 14.587 50.903 1.00 39.84 227 GLY A N 1
ATOM 1425 C CA . GLY A 1 206 ? 3.870 15.427 50.706 1.00 39.45 227 GLY A CA 1
ATOM 1426 C C . GLY A 1 206 ? 4.186 16.353 51.874 1.00 37.82 227 GLY A C 1
ATOM 1427 O O . GLY A 1 206 ? 5.102 17.161 51.781 1.00 37.67 227 GLY A O 1
ATOM 1428 N N . SER A 1 207 ? 3.422 16.272 52.958 1.00 37.03 228 SER A N 1
ATOM 1429 C CA . SER A 1 207 ? 3.699 17.116 54.114 1.00 36.37 228 SER A CA 1
ATOM 1430 C C . SER A 1 207 ? 5.036 16.684 54.714 1.00 34.78 228 SER A C 1
ATOM 1431 O O . SER A 1 207 ? 5.289 15.478 54.846 1.00 34.40 228 SER A O 1
ATOM 1434 N N . ALA A 1 208 ? 5.882 17.656 55.059 1.00 33.59 229 ALA A N 1
ATOM 1435 C CA . ALA A 1 208 ? 7.192 17.386 55.697 1.00 32.68 229 ALA A CA 1
ATOM 1436 C C . ALA A 1 208 ? 7.088 16.591 56.991 1.00 30.58 229 ALA A C 1
ATOM 1437 O O . ALA A 1 208 ? 6.244 16.880 57.839 1.00 30.67 229 ALA A O 1
ATOM 1439 N N . VAL A 1 209 ? 7.961 15.599 57.161 1.00 29.54 230 VAL A N 1
ATOM 1440 C CA . VAL A 1 209 ? 7.984 14.779 58.375 1.00 27.62 230 VAL A CA 1
ATOM 1441 C C . VAL A 1 209 ? 8.554 15.608 59.512 1.00 26.96 230 VAL A C 1
ATOM 1442 O O . VAL A 1 209 ? 9.674 16.131 59.385 1.00 27.15 230 VAL A O 1
ATOM 1446 N N . LEU A 1 210 ? 7.809 15.732 60.610 1.00 25.28 231 LEU A N 1
ATOM 1447 C CA . LEU A 1 210 ? 8.284 16.518 61.756 1.00 25.01 231 LEU A CA 1
ATOM 1448 C C . LEU A 1 210 ? 9.334 15.741 62.539 1.00 24.34 231 LEU A C 1
ATOM 1449 O O . LEU A 1 210 ? 9.134 14.543 62.858 1.00 24.31 231 LEU A O 1
ATOM 1454 N N . THR A 1 211 ? 10.434 16.427 62.859 1.00 23.70 232 THR A N 1
ATOM 1455 C CA . THR A 1 211 ? 11.537 15.859 63.626 1.00 23.26 232 THR A CA 1
ATOM 1456 C C . THR A 1 211 ? 11.618 16.437 65.017 1.00 22.36 232 THR A C 1
ATOM 1457 O O . THR A 1 211 ? 12.155 15.794 65.921 1.00 21.70 232 THR A O 1
ATOM 1461 N N . GLY A 1 212 ? 11.100 17.656 65.187 1.00 22.21 233 GLY A N 1
ATOM 1462 C CA . GLY A 1 212 ? 11.384 18.411 66.400 1.00 21.77 233 GLY A CA 1
ATOM 1463 C C . GLY A 1 212 ? 12.836 18.916 66.357 1.00 21.88 233 GLY A C 1
ATOM 1464 O O . GLY A 1 212 ? 13.562 18.703 65.362 1.00 22.21 233 GLY A O 1
ATOM 1465 N N . PRO A 1 213 ? 13.264 19.601 67.424 1.00 21.59 234 PRO A N 1
ATOM 1466 C CA . PRO A 1 213 ? 14.640 20.126 67.493 1.00 22.14 234 PRO A CA 1
ATOM 1467 C C . PRO A 1 213 ? 15.660 19.024 67.772 1.00 22.24 234 PRO A C 1
ATOM 1468 O O . PRO A 1 213 ? 15.286 17.884 68.069 1.00 21.04 234 PRO A O 1
ATOM 1472 N N . VAL A 1 214 ? 16.953 19.356 67.637 1.00 23.18 235 VAL A N 1
ATOM 1473 C CA . VAL A 1 214 ? 18.017 18.449 68.103 1.00 23.28 235 VAL A CA 1
ATOM 1474 C C . VAL A 1 214 ? 17.976 18.370 69.621 1.00 22.51 235 VAL A C 1
ATOM 1475 O O . VAL A 1 214 ? 17.928 19.404 70.290 1.00 23.20 235 VAL A O 1
ATOM 1479 N N . ALA A 1 215 ? 17.931 17.140 70.142 1.00 21.97 236 ALA A N 1
ATOM 1480 C CA . ALA A 1 215 ? 17.893 16.844 71.585 1.00 21.57 236 ALA A CA 1
ATOM 1481 C C . ALA A 1 215 ? 19.141 17.389 72.279 1.00 21.94 236 ALA A C 1
ATOM 1482 O O . ALA A 1 215 ? 20.217 17.423 71.653 1.00 23.10 236 ALA A O 1
ATOM 1484 N N . PRO A 1 216 ? 19.021 17.813 73.555 1.00 21.62 237 PRO A N 1
ATOM 1485 C CA . PRO A 1 216 ? 20.220 18.229 74.264 1.00 22.12 237 PRO A CA 1
ATOM 1486 C C . PRO A 1 216 ? 21.127 17.041 74.546 1.00 22.33 237 PRO A C 1
ATOM 1487 O O . PRO A 1 216 ? 20.643 15.910 74.722 1.00 22.67 237 PRO A O 1
ATOM 1491 N N . ASN A 1 217 ? 22.428 17.301 74.594 1.00 23.24 238 ASN A N 1
ATOM 1492 C CA . ASN A 1 217 ? 23.336 16.325 75.111 1.00 23.13 238 ASN A CA 1
ATOM 1493 C C . ASN A 1 217 ? 23.245 16.431 76.629 1.00 22.55 238 ASN A C 1
ATOM 1494 O O . ASN A 1 217 ? 23.549 17.484 77.204 1.00 23.52 238 ASN A O 1
ATOM 1499 N N . LEU A 1 218 ? 22.772 15.365 77.272 1.00 20.71 239 LEU A N 1
ATOM 1500 C CA . LEU A 1 218 ? 22.728 15.350 78.747 1.00 20.08 239 LEU A CA 1
ATOM 1501 C C . LEU A 1 218 ? 24.086 15.034 79.409 1.00 20.69 239 LEU A C 1
ATOM 1502 O O . LEU A 1 218 ? 24.202 15.140 80.640 1.00 20.17 239 LEU A O 1
ATOM 1507 N N . GLY A 1 219 ? 25.116 14.661 78.631 1.00 21.02 240 GLY A N 1
ATOM 1508 C CA . GLY A 1 219 ? 26.363 14.173 79.255 1.00 21.69 240 GLY A CA 1
ATOM 1509 C C . GLY A 1 219 ? 26.112 13.133 80.355 1.00 21.24 240 GLY A C 1
ATOM 1510 O O . GLY A 1 219 ? 25.312 12.201 80.171 1.00 20.41 240 GLY A O 1
ATOM 1511 N N . THR A 1 220 ? 26.784 13.291 81.501 1.00 21.92 241 THR A N 1
ATOM 1512 C CA . THR A 1 220 ? 26.746 12.250 82.542 1.00 21.99 241 THR A CA 1
ATOM 1513 C C . THR A 1 220 ? 25.422 12.261 83.309 1.00 21.68 241 THR A C 1
ATOM 1514 O O . THR A 1 220 ? 25.068 11.272 83.951 1.00 20.39 241 THR A O 1
ATOM 1518 N N . VAL A 1 221 ? 24.665 13.352 83.207 1.00 21.66 242 VAL A N 1
ATOM 1519 C CA . VAL A 1 221 ? 23.395 13.419 83.921 1.00 23.00 242 VAL A CA 1
ATOM 1520 C C . VAL A 1 221 ? 22.332 12.450 83.315 1.00 22.39 242 VAL A C 1
ATOM 1521 O O . VAL A 1 221 ? 21.312 12.143 83.961 1.00 21.74 242 VAL A O 1
ATOM 1525 N N . VAL A 1 222 ? 22.634 11.869 82.130 1.00 22.55 243 VAL A N 1
ATOM 1526 C CA . VAL A 1 222 ? 21.821 10.762 81.574 1.00 22.12 243 VAL A CA 1
ATOM 1527 C C . VAL A 1 222 ? 21.774 9.538 82.523 1.00 22.22 243 VAL A C 1
ATOM 1528 O O . VAL A 1 222 ? 20.814 8.751 82.495 1.00 21.70 243 VAL A O 1
ATOM 1532 N N . CYS A 1 223 ? 22.784 9.414 83.388 1.00 21.94 244 CYS A N 1
ATOM 1533 C CA . CYS A 1 223 ? 22.830 8.318 84.362 1.00 20.56 244 CYS A CA 1
ATOM 1534 C C . CYS A 1 223 ? 22.099 8.602 85.653 1.00 19.23 244 CYS A C 1
ATOM 1535 O O . CYS A 1 223 ? 22.018 7.708 86.494 1.00 18.24 244 CYS A O 1
ATOM 1538 N N . TYR A 1 224 ? 21.573 9.819 85.813 1.00 18.08 245 TYR A N 1
ATOM 1539 C CA . TYR A 1 224 ? 20.813 10.142 87.024 1.00 17.12 245 TYR A CA 1
ATOM 1540 C C . TYR A 1 224 ? 19.325 10.174 86.724 1.00 16.59 245 TYR A C 1
ATOM 1541 O O . TYR A 1 224 ? 18.921 10.503 85.611 1.00 17.46 245 TYR A O 1
ATOM 1550 N N . THR A 1 225 ? 18.525 9.887 87.737 1.00 15.23 246 THR A N 1
ATOM 1551 C CA . THR A 1 225 ? 17.105 9.927 87.619 1.00 15.05 246 THR A CA 1
ATOM 1552 C C . THR A 1 225 ? 16.517 11.041 88.478 1.00 15.14 246 THR A C 1
ATOM 1553 O O . THR A 1 225 ? 15.498 11.623 88.101 1.00 15.40 246 THR A O 1
ATOM 1557 N N . ILE A 1 226 ? 17.087 11.280 89.665 1.00 15.15 247 ILE A N 1
ATOM 1558 C CA A ILE A 1 226 ? 16.641 12.368 90.547 0.50 15.47 247 ILE A CA 1
ATOM 1559 C CA B ILE A 1 226 ? 16.639 12.381 90.530 0.50 15.70 247 ILE A CA 1
ATOM 1560 C C . ILE A 1 226 ? 17.921 13.079 90.977 1.00 16.36 247 ILE A C 1
ATOM 1561 O O . ILE A 1 226 ? 18.806 12.444 91.597 1.00 16.88 247 ILE A O 1
ATOM 1570 N N . PHE A 1 227 ? 18.040 14.351 90.637 1.00 17.01 248 PHE A N 1
ATOM 1571 C CA . PHE A 1 227 ? 19.302 15.056 90.880 1.00 17.59 248 PHE A CA 1
ATOM 1572 C C . PHE A 1 227 ? 19.093 16.539 91.103 1.00 18.65 248 PHE A C 1
ATOM 1573 O O . PHE A 1 227 ? 18.353 17.182 90.344 1.00 17.93 248 PHE A O 1
ATOM 1581 N N . SER A 1 228 ? 19.757 17.081 92.132 1.00 18.85 249 SER A N 1
ATOM 1582 C CA . SER A 1 228 ? 19.843 18.545 92.306 1.00 20.29 249 SER A CA 1
ATOM 1583 C C . SER A 1 228 ? 21.283 19.023 92.187 1.00 21.03 249 SER A C 1
ATOM 1584 O O . SER A 1 228 ? 22.194 18.438 92.795 1.00 20.85 249 SER A O 1
ATOM 1587 N N . GLY A 1 229 ? 21.492 20.088 91.423 1.00 20.95 250 GLY A N 1
ATOM 1588 C CA . GLY A 1 229 ? 22.790 20.784 91.477 1.00 21.77 250 GLY A CA 1
ATOM 1589 C C . GLY A 1 229 ? 23.061 21.464 92.809 1.00 22.91 250 GLY A C 1
ATOM 1590 O O . GLY A 1 229 ? 24.235 21.761 93.146 1.00 23.52 250 GLY A O 1
ATOM 1591 N N . ASN A 1 230 ? 22.006 21.771 93.572 1.00 22.59 251 ASN A N 1
ATOM 1592 C CA . ASN A 1 230 ? 22.183 22.532 94.831 1.00 24.28 251 ASN A CA 1
ATOM 1593 C C . ASN A 1 230 ? 20.922 22.440 95.689 1.00 23.97 251 ASN A C 1
ATOM 1594 O O . ASN A 1 230 ? 19.898 23.044 95.338 1.00 23.96 251 ASN A O 1
ATOM 1599 N N . GLY A 1 231 ? 21.009 21.726 96.809 1.00 22.87 252 GLY A N 1
ATOM 1600 C CA . GLY A 1 231 ? 19.892 21.631 97.752 1.00 22.51 252 GLY A CA 1
ATOM 1601 C C . GLY A 1 231 ? 19.696 20.195 98.209 1.00 21.18 252 GLY A C 1
ATOM 1602 O O . GLY A 1 231 ? 20.013 19.257 97.469 1.00 20.18 252 GLY A O 1
ATOM 1603 N N . ALA A 1 232 ? 19.120 20.036 99.401 1.00 20.74 253 ALA A N 1
ATOM 1604 C CA . ALA A 1 232 ? 18.944 18.704 99.982 1.00 20.08 253 ALA A CA 1
ATOM 1605 C C . ALA A 1 232 ? 18.063 17.841 99.087 1.00 19.15 253 ALA A C 1
ATOM 1606 O O . ALA A 1 232 ? 17.106 18.336 98.517 1.00 19.11 253 ALA A O 1
ATOM 1608 N N . LEU A 1 233 ? 18.377 16.546 99.000 1.00 18.17 254 LEU A N 1
ATOM 1609 C CA . LEU A 1 233 ? 17.485 15.619 98.291 1.00 17.16 254 LEU A CA 1
ATOM 1610 C C . LEU A 1 233 ? 16.971 14.651 99.344 1.00 17.16 254 LEU A C 1
ATOM 1611 O O . LEU A 1 233 ? 17.777 13.963 99.972 1.00 16.65 254 LEU A O 1
ATOM 1616 N N . THR A 1 234 ? 15.650 14.620 99.568 1.00 16.18 255 THR A N 1
ATOM 1617 C CA . THR A 1 234 ? 15.104 13.821 100.677 1.00 16.29 255 THR A CA 1
ATOM 1618 C C . THR A 1 234 ? 13.972 12.970 100.155 1.00 15.89 255 THR A C 1
ATOM 1619 O O . THR A 1 234 ? 13.006 13.503 99.604 1.00 16.04 255 THR A O 1
ATOM 1623 N N . ASN A 1 235 ? 14.085 11.661 100.327 1.00 15.26 256 ASN A N 1
ATOM 1624 C CA . ASN A 1 235 ? 12.956 10.780 100.056 1.00 14.31 256 ASN A CA 1
ATOM 1625 C C . ASN A 1 235 ? 12.277 10.336 101.346 1.00 14.47 256 ASN A C 1
ATOM 1626 O O . ASN A 1 235 ? 12.946 10.160 102.375 1.00 15.34 256 ASN A O 1
ATOM 1631 N N . ALA A 1 236 ? 10.966 10.178 101.288 1.00 14.25 257 ALA A N 1
ATOM 1632 C CA . ALA A 1 236 ? 10.196 9.511 102.365 1.00 14.51 257 ALA A CA 1
ATOM 1633 C C . ALA A 1 236 ? 9.328 8.437 101.761 1.00 14.90 257 ALA A C 1
ATOM 1634 O O . ALA A 1 236 ? 9.009 8.491 100.558 1.00 13.50 257 ALA A O 1
ATOM 1636 N N . GLY A 1 237 ? 8.925 7.479 102.606 1.00 14.93 258 GLY A N 1
ATOM 1637 C CA . GLY A 1 237 ? 8.079 6.372 102.141 1.00 14.41 258 GLY A CA 1
ATOM 1638 C C . GLY A 1 237 ? 8.898 5.365 101.328 1.00 14.06 258 GLY A C 1
ATOM 1639 O O . GLY A 1 237 ? 10.140 5.399 101.304 1.00 14.29 258 GLY A O 1
ATOM 1640 N N . ILE A 1 238 ? 8.171 4.479 100.676 1.00 13.84 259 ILE A N 1
ATOM 1641 C CA . ILE A 1 238 ? 8.732 3.377 99.876 1.00 13.63 259 ILE A CA 1
ATOM 1642 C C . ILE A 1 238 ? 8.853 3.818 98.412 1.00 13.60 259 ILE A C 1
ATOM 1643 O O . ILE A 1 238 ? 7.846 3.982 97.693 1.00 13.84 259 ILE A O 1
ATOM 1648 N N . THR A 1 239 ? 10.098 3.978 97.986 1.00 13.18 260 THR A N 1
ATOM 1649 C CA . THR A 1 239 ? 10.390 4.547 96.673 1.00 13.15 260 THR A CA 1
ATOM 1650 C C . THR A 1 239 ? 11.335 3.607 95.982 1.00 12.90 260 THR A C 1
ATOM 1651 O O . THR A 1 239 ? 12.261 3.062 96.639 1.00 13.18 260 THR A O 1
ATOM 1655 N N . TYR A 1 240 ? 11.129 3.415 94.671 1.00 13.20 261 TYR A N 1
ATOM 1656 C CA . TYR A 1 240 ? 12.083 2.622 93.855 1.00 13.56 261 TYR A CA 1
ATOM 1657 C C . TYR A 1 240 ? 12.611 3.487 92.698 1.00 13.65 261 TYR A C 1
ATOM 1658 O O . TYR A 1 240 ? 11.853 4.275 92.123 1.00 13.83 261 TYR A O 1
ATOM 1667 N N . VAL A 1 241 ? 13.901 3.370 92.408 1.00 13.23 262 VAL A N 1
ATOM 1668 C CA . VAL A 1 241 ? 14.518 4.175 91.356 1.00 13.31 262 VAL A CA 1
ATOM 1669 C C . VAL A 1 241 ? 15.392 3.270 90.493 1.00 14.80 262 VAL A C 1
ATOM 1670 O O . VAL A 1 241 ? 16.103 2.399 91.037 1.00 14.75 262 VAL A O 1
ATOM 1674 N N . THR A 1 242 ? 15.348 3.460 89.161 1.00 13.77 263 THR A N 1
ATOM 1675 C CA . THR A 1 242 ? 16.388 2.898 88.307 1.00 14.65 263 THR A CA 1
ATOM 1676 C C . THR A 1 242 ? 17.194 4.101 87.809 1.00 14.98 263 THR A C 1
ATOM 1677 O O . THR A 1 242 ? 16.634 5.032 87.203 1.00 15.18 263 THR A O 1
ATOM 1681 N N . GLY A 1 243 ? 18.474 4.080 88.130 1.00 15.85 264 GLY A N 1
ATOM 1682 C CA . GLY A 1 243 ? 19.430 5.160 87.822 1.00 16.37 264 GLY A CA 1
ATOM 1683 C C . GLY A 1 243 ? 19.949 5.755 89.117 1.00 16.90 264 GLY A C 1
ATOM 1684 O O . GLY A 1 243 ? 19.634 5.252 90.207 1.00 16.97 264 GLY A O 1
ATOM 1685 N N . ASP A 1 244 ? 20.779 6.797 89.002 1.00 16.07 265 ASP A N 1
ATOM 1686 C CA . ASP A 1 244 ? 21.454 7.346 90.203 1.00 15.99 265 ASP A CA 1
ATOM 1687 C C . ASP A 1 244 ? 20.642 8.468 90.822 1.00 15.66 265 ASP A C 1
ATOM 1688 O O . ASP A 1 244 ? 19.821 9.092 90.136 1.00 15.67 265 ASP A O 1
ATOM 1693 N N . VAL A 1 245 ? 20.881 8.739 92.107 1.00 15.41 266 VAL A N 1
ATOM 1694 C CA . VAL A 1 245 ? 20.213 9.861 92.763 1.00 15.44 266 VAL A CA 1
ATOM 1695 C C . VAL A 1 245 ? 21.276 10.626 93.530 1.00 15.57 266 VAL A C 1
ATOM 1696 O O . VAL A 1 245 ? 22.253 10.030 93.997 1.00 15.63 266 VAL A O 1
ATOM 1700 N N . GLY A 1 246 ? 21.127 11.947 93.654 1.00 15.86 267 GLY A N 1
ATOM 1701 C CA . GLY A 1 246 ? 22.054 12.668 94.534 1.00 16.64 267 GLY A CA 1
ATOM 1702 C C . GLY A 1 246 ? 21.914 14.175 94.421 1.00 17.39 267 GLY A C 1
ATOM 1703 O O . GLY A 1 246 ? 21.139 14.670 93.585 1.00 17.13 267 GLY A O 1
ATOM 1704 N N . THR A 1 247 ? 22.605 14.882 95.314 1.00 17.51 268 THR A N 1
ATOM 1705 C CA . THR A 1 247 ? 22.751 16.327 95.181 1.00 18.42 268 THR A CA 1
ATOM 1706 C C . THR A 1 247 ? 24.225 16.736 95.168 1.00 19.63 268 THR A C 1
ATOM 1707 O O . THR A 1 247 ? 25.075 16.099 95.818 1.00 20.62 268 THR A O 1
ATOM 1711 N N . ASN A 1 248 ? 24.536 17.792 94.412 1.00 20.20 269 ASN A N 1
ATOM 1712 C CA . ASN A 1 248 ? 25.884 18.368 94.465 1.00 21.69 269 ASN A CA 1
ATOM 1713 C C . ASN A 1 248 ? 26.131 19.354 95.613 1.00 22.41 269 ASN A C 1
ATOM 1714 O O . ASN A 1 248 ? 27.279 19.754 95.853 1.00 23.39 269 ASN A O 1
ATOM 1719 N N . VAL A 1 249 ? 25.086 19.778 96.317 1.00 22.17 270 VAL A N 1
ATOM 1720 C CA . VAL A 1 249 ? 25.274 20.612 97.521 1.00 23.28 270 VAL A CA 1
ATOM 1721 C C . VAL A 1 249 ? 24.236 20.204 98.557 1.00 23.19 270 VAL A C 1
ATOM 1722 O O . VAL A 1 249 ? 23.038 20.377 98.330 1.00 22.38 270 VAL A O 1
ATOM 1726 N N . GLY A 1 250 ? 24.705 19.692 99.705 1.00 23.67 271 GLY A N 1
ATOM 1727 C CA . GLY A 1 250 ? 23.804 19.216 100.748 1.00 23.62 271 GLY A CA 1
ATOM 1728 C C . GLY A 1 250 ? 23.892 17.694 100.881 1.00 23.29 271 GLY A C 1
ATOM 1729 O O . GLY A 1 250 ? 24.924 17.099 100.561 1.00 24.45 271 GLY A O 1
ATOM 1730 N N . LEU A 1 251 ? 22.847 17.086 101.419 1.00 22.07 272 LEU A N 1
ATOM 1731 C CA . LEU A 1 251 ? 22.817 15.645 101.681 1.00 21.40 272 LEU A CA 1
ATOM 1732 C C . LEU A 1 251 ? 21.671 14.962 100.964 1.00 20.11 272 LEU A C 1
ATOM 1733 O O . LEU A 1 251 ? 20.605 15.550 100.784 1.00 19.62 272 LEU A O 1
ATOM 1738 N N . THR A 1 252 ? 21.885 13.709 100.563 1.00 19.19 273 THR A N 1
ATOM 1739 C CA . THR A 1 252 ? 20.803 12.879 100.043 1.00 17.77 273 THR A CA 1
ATOM 1740 C C . THR A 1 252 ? 20.422 11.875 101.123 1.00 17.63 273 THR A C 1
ATOM 1741 O O . THR A 1 252 ? 21.287 11.153 101.621 1.00 17.91 273 THR A O 1
ATOM 1745 N N . THR A 1 253 ? 19.157 11.861 101.548 1.00 16.88 274 THR A N 1
ATOM 1746 C CA . THR A 1 253 ? 18.718 10.868 102.579 1.00 16.89 274 THR A CA 1
ATOM 1747 C C . THR A 1 253 ? 17.391 10.268 102.163 1.00 16.46 274 THR A C 1
ATOM 1748 O O . THR A 1 253 ? 16.705 10.791 101.278 1.00 16.43 274 THR A O 1
ATOM 1752 N N . GLY A 1 254 ? 17.003 9.182 102.813 1.00 15.43 275 GLY A N 1
ATOM 1753 C CA . GLY A 1 254 ? 15.691 8.607 102.619 1.00 15.76 275 GLY A CA 1
ATOM 1754 C C . GLY A 1 254 ? 15.560 7.570 101.511 1.00 14.52 275 GLY A C 1
ATOM 1755 O O . GLY A 1 254 ? 14.544 6.863 101.455 1.00 14.15 275 GLY A O 1
ATOM 1756 N N . PHE A 1 255 ? 16.555 7.489 100.610 1.00 14.94 276 PHE A N 1
ATOM 1757 C CA . PHE A 1 255 ? 16.536 6.436 99.584 1.00 13.84 276 PHE A CA 1
ATOM 1758 C C . PHE A 1 255 ? 17.179 5.165 100.141 1.00 14.32 276 PHE A C 1
ATOM 1759 O O . PHE A 1 255 ? 18.245 5.215 100.748 1.00 15.63 276 PHE A O 1
ATOM 1767 N N . GLN A 1 256 ? 16.508 4.036 99.941 1.00 13.21 277 GLN A N 1
ATOM 1768 C CA . GLN A 1 256 ? 16.995 2.755 100.457 1.00 13.85 277 GLN A CA 1
ATOM 1769 C C . GLN A 1 256 ? 17.754 2.076 99.354 1.00 14.44 277 GLN A C 1
ATOM 1770 O O . GLN A 1 256 ? 17.211 1.905 98.213 1.00 14.70 277 GLN A O 1
ATOM 1776 N N . ALA A 1 257 ? 19.013 1.739 99.643 1.00 14.76 278 ALA A N 1
ATOM 1777 C CA . ALA A 1 257 ? 19.943 1.261 98.598 1.00 15.10 278 ALA A CA 1
ATOM 1778 C C . ALA A 1 257 ? 19.354 0.081 97.848 1.00 15.12 278 ALA A C 1
ATOM 1779 O O . ALA A 1 257 ? 19.496 -0.014 96.631 1.00 15.67 278 ALA A O 1
ATOM 1781 N N . ASP A 1 258 ? 18.713 -0.835 98.554 1.00 14.87 279 ASP A N 1
ATOM 1782 C CA . ASP A 1 258 ? 18.226 -2.028 97.835 1.00 15.63 279 ASP A CA 1
ATOM 1783 C C . ASP A 1 258 ? 17.026 -1.740 96.914 1.00 16.05 279 ASP A C 1
ATOM 1784 O O . ASP A 1 258 ? 16.624 -2.613 96.143 1.00 15.61 279 ASP A O 1
ATOM 1789 N N . ASN A 1 259 ? 16.481 -0.524 97.001 1.00 14.52 280 ASN A N 1
ATOM 1790 C CA . ASN A 1 259 ? 15.380 -0.135 96.150 1.00 14.36 280 ASN A CA 1
ATOM 1791 C C . ASN A 1 259 ? 15.867 0.711 94.987 1.00 14.45 280 ASN A C 1
ATOM 1792 O O . ASN A 1 259 ? 15.037 1.220 94.230 1.00 15.31 280 ASN A O 1
ATOM 1797 N N . VAL A 1 260 ? 17.188 0.882 94.857 1.00 14.54 281 VAL A N 1
ATOM 1798 C CA . VAL A 1 260 ? 17.728 1.759 93.801 1.00 14.57 281 VAL A CA 1
ATOM 1799 C C . VAL A 1 260 ? 18.639 0.906 92.930 1.00 14.74 281 VAL A C 1
ATOM 1800 O O . VAL A 1 260 ? 19.664 0.390 93.398 1.00 15.70 281 VAL A O 1
ATOM 1804 N N . ASN A 1 261 ? 18.221 0.699 91.680 1.00 14.15 282 ASN A N 1
ATOM 1805 C CA . ASN A 1 261 ? 19.028 -0.005 90.687 1.00 14.80 282 ASN A CA 1
ATOM 1806 C C . ASN A 1 261 ? 19.945 1.065 90.098 1.00 15.19 282 ASN A C 1
ATOM 1807 O O . ASN A 1 261 ? 19.661 1.641 89.033 1.00 15.19 282 ASN A O 1
ATOM 1812 N N . GLY A 1 262 ? 21.039 1.316 90.806 1.00 15.62 283 GLY A N 1
ATOM 1813 C CA . GLY A 1 262 ? 21.834 2.532 90.563 1.00 16.47 283 GLY A CA 1
ATOM 1814 C C . GLY A 1 262 ? 22.555 2.905 91.847 1.00 16.69 283 GLY A C 1
ATOM 1815 O O . GLY A 1 262 ? 22.538 2.136 92.816 1.00 17.40 283 GLY A O 1
ATOM 1816 N N . THR A 1 263 ? 23.222 4.054 91.844 1.00 17.00 284 THR A N 1
ATOM 1817 C CA . THR A 1 263 ? 24.001 4.474 93.016 1.00 17.16 284 THR A CA 1
ATOM 1818 C C . THR A 1 263 ? 23.370 5.657 93.695 1.00 16.85 284 THR A C 1
ATOM 1819 O O . THR A 1 263 ? 23.063 6.656 93.023 1.00 16.89 284 THR A O 1
ATOM 1823 N N . ILE A 1 264 ? 23.221 5.560 95.023 1.00 16.19 285 ILE A N 1
ATOM 1824 C CA . ILE A 1 264 ? 22.809 6.748 95.810 1.00 15.89 285 ILE A CA 1
ATOM 1825 C C . ILE A 1 264 ? 24.082 7.481 96.197 1.00 17.19 285 ILE A C 1
ATOM 1826 O O . ILE A 1 264 ? 24.980 6.872 96.831 1.00 17.20 285 ILE A O 1
ATOM 1831 N N . HIS A 1 265 ? 24.190 8.756 95.820 1.00 16.65 286 HIS A N 1
ATOM 1832 C CA . HIS A 1 265 ? 25.323 9.571 96.214 1.00 18.57 286 HIS A CA 1
ATOM 1833 C C . HIS A 1 265 ? 24.876 10.306 97.464 1.00 18.54 286 HIS A C 1
ATOM 1834 O O . HIS A 1 265 ? 24.167 11.329 97.360 1.00 18.39 286 HIS A O 1
ATOM 1841 N N . SER A 1 266 ? 25.243 9.779 98.639 1.00 18.69 287 SER A N 1
ATOM 1842 C CA . SER A 1 266 ? 24.710 10.330 99.926 1.00 19.40 287 SER A CA 1
ATOM 1843 C C . SER A 1 266 ? 25.187 11.757 100.193 1.00 20.29 287 SER A C 1
ATOM 1844 O O . SER A 1 266 ? 24.550 12.523 100.912 1.00 19.50 287 SER A O 1
ATOM 1847 N N . ASN A 1 267 ? 26.353 12.088 99.653 1.00 21.63 288 ASN A N 1
ATOM 1848 C CA . ASN A 1 267 ? 26.782 13.475 99.666 1.00 24.61 288 ASN A CA 1
ATOM 1849 C C . ASN A 1 267 ? 27.499 13.779 98.364 1.00 23.58 288 ASN A C 1
ATOM 1850 O O . ASN A 1 267 ? 27.699 12.882 97.545 1.00 23.32 288 ASN A O 1
ATOM 1855 N N . PRO A 1 268 ? 27.867 15.041 98.161 1.00 23.60 289 PRO A N 1
ATOM 1856 C CA . PRO A 1 268 ? 28.429 15.423 96.863 1.00 23.30 289 PRO A CA 1
ATOM 1857 C C . PRO A 1 268 ? 29.761 14.696 96.618 1.00 23.83 289 PRO A C 1
ATOM 1858 O O . PRO A 1 268 ? 30.526 14.420 97.570 1.00 23.33 289 PRO A O 1
ATOM 1862 N N . ASP A 1 269 ? 30.035 14.372 95.363 1.00 23.26 290 ASP A N 1
ATOM 1863 C CA . ASP A 1 269 ? 31.268 13.666 95.034 1.00 24.39 290 ASP A CA 1
ATOM 1864 C C . ASP A 1 269 ? 31.671 14.054 93.616 1.00 25.05 290 ASP A C 1
ATOM 1865 O O . ASP A 1 269 ? 31.064 14.972 93.016 1.00 24.52 290 ASP A O 1
ATOM 1870 N N . THR A 1 270 ? 32.682 13.396 93.054 1.00 25.93 291 THR A N 1
ATOM 1871 C CA . THR A 1 270 ? 33.091 13.779 91.688 1.00 26.59 291 THR A CA 1
ATOM 1872 C C . THR A 1 270 ? 31.962 13.580 90.639 1.00 24.98 291 THR A C 1
ATOM 1873 O O . THR A 1 270 ? 31.850 14.358 89.651 1.00 24.47 291 THR A O 1
ATOM 1877 N N . SER A 1 271 ? 31.162 12.533 90.832 1.00 23.45 292 SER A N 1
ATOM 1878 C CA . SER A 1 271 ? 30.039 12.255 89.938 1.00 22.69 292 SER A CA 1
ATOM 1879 C C . SER A 1 271 ? 28.955 13.344 90.012 1.00 21.99 292 SER A C 1
ATOM 1880 O O . SER A 1 271 ? 28.457 13.789 88.977 1.00 21.76 292 SER A O 1
ATOM 1883 N N . THR A 1 272 ? 28.573 13.759 91.225 1.00 21.64 293 THR A N 1
ATOM 1884 C CA . THR A 1 272 ? 27.572 14.829 91.349 1.00 20.99 293 THR A CA 1
ATOM 1885 C C . THR A 1 272 ? 28.126 16.158 90.790 1.00 22.89 293 THR A C 1
ATOM 1886 O O . THR A 1 272 ? 27.366 16.946 90.246 1.00 21.91 293 THR A O 1
ATOM 1890 N N . ALA A 1 273 ? 29.440 16.400 90.936 1.00 23.66 294 ALA A N 1
ATOM 1891 C CA . ALA A 1 273 ? 30.035 17.631 90.418 1.00 25.68 294 ALA A CA 1
ATOM 1892 C C . ALA A 1 273 ? 29.944 17.673 88.893 1.00 25.80 294 ALA A C 1
ATOM 1893 O O . ALA A 1 273 ? 29.579 18.716 88.314 1.00 26.10 294 ALA A O 1
ATOM 1895 N N . GLN A 1 274 ? 30.230 16.539 88.250 1.00 26.03 295 GLN A N 1
ATOM 1896 C CA . GLN A 1 274 ? 30.187 16.446 86.789 1.00 26.42 295 GLN A CA 1
ATOM 1897 C C . GLN A 1 274 ? 28.754 16.507 86.284 1.00 24.73 295 GLN A C 1
ATOM 1898 O O . GLN A 1 274 ? 28.470 17.151 85.246 1.00 24.57 295 GLN A O 1
ATOM 1904 N N . ALA A 1 275 ? 27.852 15.840 87.013 1.00 22.44 296 ALA A N 1
ATOM 1905 C CA . ALA A 1 275 ? 26.431 15.912 86.681 1.00 21.53 296 ALA A CA 1
ATOM 1906 C C . ALA A 1 275 ? 25.921 17.363 86.762 1.00 21.48 296 ALA A C 1
ATOM 1907 O O . ALA A 1 275 ? 25.125 17.777 85.922 1.00 21.30 296 ALA A O 1
ATOM 1909 N N . ALA A 1 276 ? 26.339 18.109 87.778 1.00 21.83 297 ALA A N 1
ATOM 1910 C CA . ALA A 1 276 ? 25.864 19.503 87.917 1.00 22.40 297 ALA A CA 1
ATOM 1911 C C . ALA A 1 276 ? 26.292 20.365 86.715 1.00 23.09 297 ALA A C 1
ATOM 1912 O O . ALA A 1 276 ? 25.515 21.187 86.219 1.00 23.12 297 ALA A O 1
ATOM 1914 N N . LEU A 1 277 ? 27.529 20.192 86.264 1.00 23.55 298 LEU A N 1
ATOM 1915 C CA . LEU A 1 277 ? 28.026 20.941 85.086 1.00 25.20 298 LEU A CA 1
ATOM 1916 C C . LEU A 1 277 ? 27.195 20.584 83.854 1.00 24.32 298 LEU A C 1
ATOM 1917 O O . LEU A 1 277 ? 26.758 21.450 83.086 1.00 24.31 298 LEU A O 1
ATOM 1922 N N . ASP A 1 278 ? 26.952 19.296 83.689 1.00 23.63 299 ASP A N 1
ATOM 1923 C CA . ASP A 1 278 ? 26.243 18.812 82.519 1.00 23.56 299 ASP A CA 1
ATOM 1924 C C . ASP A 1 278 ? 24.768 19.217 82.545 1.00 22.66 299 ASP A C 1
ATOM 1925 O O . ASP A 1 278 ? 24.198 19.518 81.501 1.00 22.29 299 ASP A O 1
ATOM 1930 N N . LEU A 1 279 ? 24.188 19.264 83.741 1.00 22.40 300 LEU A N 1
ATOM 1931 C CA . LEU A 1 279 ? 22.808 19.752 83.896 1.00 21.84 300 LEU A CA 1
ATOM 1932 C C . LEU A 1 279 ? 22.712 21.225 83.485 1.00 22.15 300 LEU A C 1
ATOM 1933 O O . LEU A 1 279 ? 21.798 21.594 82.748 1.00 21.92 300 LEU A O 1
ATOM 1938 N N . ASN A 1 280 ? 23.636 22.071 83.950 1.00 23.49 301 ASN A N 1
ATOM 1939 C CA . ASN A 1 280 ? 23.615 23.469 83.538 1.00 24.62 301 ASN A CA 1
ATOM 1940 C C . ASN A 1 280 ? 23.759 23.620 82.031 1.00 25.36 301 ASN A C 1
ATOM 1941 O O . ASN A 1 280 ? 23.081 24.462 81.421 1.00 25.37 301 ASN A O 1
ATOM 1946 N N . ASN A 1 281 ? 24.637 22.818 81.428 1.00 25.20 302 ASN A N 1
ATOM 1947 C CA . ASN A 1 281 ? 24.826 22.907 79.970 1.00 26.80 302 ASN A CA 1
ATOM 1948 C C . ASN A 1 281 ? 23.525 22.554 79.226 1.00 24.93 302 ASN A C 1
ATOM 1949 O O . ASN A 1 281 ? 23.140 23.262 78.276 1.00 25.60 302 ASN A O 1
ATOM 1954 N N . ALA A 1 282 ? 22.856 21.487 79.665 1.00 23.45 303 ALA A N 1
ATOM 1955 C CA . ALA A 1 282 ? 21.604 21.049 79.045 1.00 22.86 303 ALA A CA 1
ATOM 1956 C C . ALA A 1 282 ? 20.501 22.114 79.215 1.00 23.43 303 ALA A C 1
ATOM 1957 O O . ALA A 1 282 ? 19.746 22.394 78.269 1.00 22.54 303 ALA A O 1
ATOM 1959 N N . TYR A 1 283 ? 20.394 22.691 80.413 1.00 23.86 304 TYR A N 1
ATOM 1960 C CA . TYR A 1 283 ? 19.370 23.709 80.640 1.00 25.39 304 TYR A CA 1
ATOM 1961 C C . TYR A 1 283 ? 19.566 24.906 79.692 1.00 27.21 304 TYR A C 1
ATOM 1962 O O . TYR A 1 283 ? 18.623 25.351 79.028 1.00 27.54 304 TYR A O 1
ATOM 1971 N N . THR A 1 284 ? 20.791 25.426 79.637 1.00 27.17 305 THR A N 1
ATOM 1972 C CA . THR A 1 284 ? 21.122 26.527 78.738 1.00 28.92 305 THR A CA 1
ATOM 1973 C C . THR A 1 284 ? 20.830 26.184 77.273 1.00 28.25 305 THR A C 1
ATOM 1974 O O . THR A 1 284 ? 20.313 27.017 76.542 1.00 28.66 305 THR A O 1
ATOM 1978 N N . TYR A 1 285 ? 21.160 24.964 76.862 1.00 27.20 306 TYR A N 1
ATOM 1979 C CA . TYR A 1 285 ? 20.864 24.532 75.491 1.00 26.68 306 TYR A CA 1
ATOM 1980 C C . TYR A 1 285 ? 19.353 24.580 75.220 1.00 26.29 306 TYR A C 1
ATOM 1981 O O . TYR A 1 285 ? 18.927 25.110 74.176 1.00 26.55 306 TYR A O 1
ATOM 1990 N N . LEU A 1 286 ? 18.555 24.029 76.138 1.00 24.81 307 LEU A N 1
ATOM 1991 C CA . LEU A 1 286 ? 17.092 23.968 75.973 1.00 25.39 307 LEU A CA 1
ATOM 1992 C C . LEU A 1 286 ? 16.483 25.376 75.977 1.00 27.75 307 LEU A C 1
ATOM 1993 O O . LEU A 1 286 ? 15.643 25.727 75.117 1.00 27.76 307 LEU A O 1
ATOM 1998 N N . ASN A 1 287 ? 16.943 26.192 76.936 1.00 29.26 308 ASN A N 1
ATOM 1999 C CA . ASN A 1 287 ? 16.476 27.581 77.064 1.00 31.89 308 ASN A CA 1
ATOM 2000 C C . ASN A 1 287 ? 16.649 28.403 75.788 1.00 33.96 308 ASN A C 1
ATOM 2001 O O . ASN A 1 287 ? 15.818 29.279 75.497 1.00 35.78 308 ASN A O 1
ATOM 2006 N N . THR A 1 288 ? 17.711 28.128 75.027 1.00 32.66 309 THR A N 1
ATOM 2007 C CA . THR A 1 288 ? 18.034 28.913 73.831 1.00 33.54 309 THR A CA 1
ATOM 2008 C C . THR A 1 288 ? 17.506 28.332 72.480 1.00 30.75 309 THR A C 1
ATOM 2009 O O . THR A 1 288 ? 17.639 28.962 71.433 1.00 30.27 309 THR A O 1
ATOM 2013 N N . LEU A 1 289 ? 16.905 27.141 72.499 1.00 28.19 310 LEU A N 1
ATOM 2014 C CA . LEU A 1 289 ? 16.198 26.635 71.306 1.00 25.95 310 LEU A CA 1
ATOM 2015 C C . LEU A 1 289 ? 15.095 27.608 70.918 1.00 26.70 310 LEU A C 1
ATOM 2016 O O . LEU A 1 289 ? 14.309 28.012 71.762 1.00 25.93 310 LEU A O 1
ATOM 2021 N N . PRO A 1 290 ? 15.015 27.954 69.627 1.00 27.29 311 PRO A N 1
ATOM 2022 C CA . PRO A 1 290 ? 13.923 28.820 69.113 1.00 27.63 311 PRO A CA 1
ATOM 2023 C C . PRO A 1 290 ? 12.547 28.202 69.298 1.00 26.76 311 PRO A C 1
ATOM 2024 O O . PRO A 1 290 ? 12.378 26.990 69.101 1.00 24.78 311 PRO A O 1
ATOM 2028 N N . THR A 1 291 ? 11.571 29.021 69.695 1.00 25.96 312 THR A N 1
ATOM 2029 C CA . THR A 1 291 ? 10.194 28.540 69.889 1.00 25.60 312 THR A CA 1
ATOM 2030 C C . THR A 1 291 ? 9.539 28.329 68.522 1.00 25.59 312 THR A C 1
ATOM 2031 O O . THR A 1 291 ? 9.619 29.217 67.666 1.00 25.32 312 THR A O 1
ATOM 2035 N N . ASP A 1 292 ? 8.943 27.158 68.308 1.00 23.84 313 ASP A N 1
ATOM 2036 C CA . ASP A 1 292 ? 8.128 26.927 67.098 1.00 24.17 313 ASP A CA 1
ATOM 2037 C C . ASP A 1 292 ? 6.691 27.392 67.320 1.00 23.35 313 ASP A C 1
ATOM 2038 O O . ASP A 1 292 ? 6.087 28.035 66.462 1.00 23.54 313 ASP A O 1
ATOM 2043 N N . ILE A 1 293 ? 6.130 27.021 68.465 1.00 22.41 314 ILE A N 1
ATOM 2044 C CA . ILE A 1 293 ? 4.686 27.226 68.726 1.00 22.00 314 ILE A CA 1
ATOM 2045 C C . ILE A 1 293 ? 4.552 27.650 70.166 1.00 21.42 314 ILE A C 1
ATOM 2046 O O . ILE A 1 293 ? 5.083 26.974 71.062 1.00 21.09 314 ILE A O 1
ATOM 2051 N N . GLU A 1 294 ? 3.859 28.767 70.396 1.00 22.00 315 GLU A N 1
ATOM 2052 C CA . GLU A 1 294 ? 3.564 29.155 71.784 1.00 22.07 315 GLU A CA 1
ATOM 2053 C C . GLU A 1 294 ? 2.165 28.685 72.164 1.00 21.29 315 GLU A C 1
ATOM 2054 O O . GLU A 1 294 ? 1.183 28.969 71.445 1.00 22.37 315 GLU A O 1
ATOM 2060 N N . LEU A 1 295 ? 2.086 27.989 73.282 1.00 20.04 316 LEU A N 1
ATOM 2061 C CA . LEU A 1 295 ? 0.805 27.520 73.831 1.00 19.66 316 LEU A CA 1
ATOM 2062 C C . LEU A 1 295 ? 0.338 28.636 74.729 1.00 20.06 316 LEU A C 1
ATOM 2063 O O . LEU A 1 295 ? 0.942 28.909 75.778 1.00 19.56 316 LEU A O 1
ATOM 2068 N N . LEU A 1 296 ? -0.725 29.322 74.290 1.00 20.31 317 LEU A N 1
ATOM 2069 C CA . LEU A 1 296 ? -1.042 30.632 74.857 1.00 21.60 317 LEU A CA 1
ATOM 2070 C C . LEU A 1 296 ? -1.714 30.649 76.233 1.00 21.75 317 LEU A C 1
ATOM 2071 O O . LEU A 1 296 ? -1.861 31.738 76.839 1.00 22.99 317 LEU A O 1
ATOM 2076 N N . TYR A 1 297 ? -2.099 29.466 76.734 1.00 20.64 318 TYR A N 1
ATOM 2077 C CA . TYR A 1 297 ? -2.878 29.371 77.991 1.00 21.13 318 TYR A CA 1
ATOM 2078 C C . TYR A 1 297 ? -2.287 28.352 78.952 1.00 20.27 318 TYR A C 1
ATOM 2079 O O . TYR A 1 297 ? -2.822 27.257 79.086 1.00 19.87 318 TYR A O 1
ATOM 2088 N N . PRO A 1 298 ? -1.166 28.723 79.627 1.00 20.19 319 PRO A N 1
ATOM 2089 C CA . PRO A 1 298 ? -0.475 27.728 80.445 1.00 19.30 319 PRO A CA 1
ATOM 2090 C C . PRO A 1 298 ? -1.283 27.265 81.639 1.00 18.79 319 PRO A C 1
ATOM 2091 O O . PRO A 1 298 ? -1.099 26.141 82.086 1.00 18.91 319 PRO A O 1
ATOM 2095 N N . ALA A 1 299 ? -2.193 28.115 82.134 1.00 19.86 320 ALA A N 1
ATOM 2096 C CA . ALA A 1 299 ? -3.063 27.692 83.258 1.00 20.10 320 ALA A CA 1
ATOM 2097 C C . ALA A 1 299 ? -4.000 26.555 82.856 1.00 19.98 320 ALA A C 1
ATOM 2098 O O . ALA A 1 299 ? -4.507 25.841 83.730 1.00 19.85 320 ALA A O 1
ATOM 2100 N N . ALA A 1 300 ? -4.205 26.376 81.545 1.00 19.40 321 ALA A N 1
ATOM 2101 C CA . ALA A 1 300 ? -5.185 25.411 81.022 1.00 19.78 321 ALA A CA 1
ATOM 2102 C C . ALA A 1 300 ? -4.521 24.199 80.322 1.00 18.72 321 ALA A C 1
ATOM 2103 O O . ALA A 1 300 ? -5.178 23.432 79.618 1.00 19.61 321 ALA A O 1
ATOM 2105 N N . PHE A 1 301 ? -3.221 24.023 80.530 1.00 18.60 322 PHE A N 1
ATOM 2106 C CA . PHE A 1 301 ? -2.443 22.938 79.889 1.00 17.95 322 PHE A CA 1
ATOM 2107 C C . PHE A 1 301 ? -2.998 21.567 80.315 1.00 18.42 322 PHE A C 1
ATOM 2108 O O . PHE A 1 301 ? -3.458 21.394 81.438 1.00 18.78 322 PHE A O 1
ATOM 2116 N N . GLY A 1 302 ? -2.933 20.597 79.413 1.00 18.81 323 GLY A N 1
ATOM 2117 C CA . GLY A 1 302 ? -3.559 19.290 79.655 1.00 18.62 323 GLY A CA 1
ATOM 2118 C C . GLY A 1 302 ? -4.922 19.262 78.995 1.00 18.29 323 GLY A C 1
ATOM 2119 O O . GLY A 1 302 ? -5.098 19.716 77.859 1.00 18.04 323 GLY A O 1
ATOM 2120 N N . GLN A 1 303 ? -5.886 18.710 79.708 1.00 18.73 324 GLN A N 1
ATOM 2121 C CA . GLN A 1 303 ? -7.265 18.608 79.213 1.00 19.60 324 GLN A CA 1
ATOM 2122 C C . GLN A 1 303 ? -7.297 17.952 77.844 1.00 19.34 324 GLN A C 1
ATOM 2123 O O . GLN A 1 303 ? -8.051 18.390 76.960 1.00 19.66 324 GLN A O 1
ATOM 2129 N N . ASN A 1 304 ? -6.484 16.909 77.684 1.00 18.21 325 ASN A N 1
ATOM 2130 C CA . ASN A 1 304 ? -6.431 16.104 76.467 1.00 19.10 325 ASN A CA 1
ATOM 2131 C C . ASN A 1 304 ? -5.829 16.838 75.256 1.00 19.32 325 ASN A C 1
ATOM 2132 O O . ASN A 1 304 ? -6.105 16.488 74.095 1.00 19.75 325 ASN A O 1
ATOM 2137 N N . LEU A 1 305 ? -4.975 17.823 75.529 1.00 18.75 326 LEU A N 1
ATOM 2138 C CA . LEU A 1 305 ? -4.192 18.482 74.503 1.00 18.79 326 LEU A CA 1
ATOM 2139 C C . LEU A 1 305 ? -3.290 17.426 73.872 1.00 18.56 326 LEU A C 1
ATOM 2140 O O . LEU A 1 305 ? -2.752 16.548 74.579 1.00 18.64 326 LEU A O 1
ATOM 2145 N N . VAL A 1 306 ? -3.126 17.511 72.556 1.00 18.52 327 VAL A N 1
ATOM 2146 C CA . VAL A 1 306 ? -2.174 16.664 71.845 1.00 17.83 327 VAL A CA 1
ATOM 2147 C C . VAL A 1 306 ? -1.150 17.588 71.190 1.00 18.16 327 VAL A C 1
ATOM 2148 O O . VAL A 1 306 ? -1.529 18.578 70.516 1.00 18.02 327 VAL A O 1
ATOM 2152 N N . LEU A 1 307 ? 0.131 17.240 71.357 1.00 17.35 328 LEU A N 1
ATOM 2153 C CA . LEU A 1 307 ? 1.245 17.970 70.770 1.00 17.71 328 LEU A CA 1
ATOM 2154 C C . LEU A 1 307 ? 1.999 17.080 69.763 1.00 17.70 328 LEU A C 1
ATOM 2155 O O . LEU A 1 307 ? 1.834 15.849 69.754 1.00 18.29 328 LEU A O 1
ATOM 2160 N N . THR A 1 308 ? 2.787 17.735 68.899 1.00 18.35 329 THR A N 1
ATOM 2161 C CA . THR A 1 308 ? 3.565 17.090 67.835 1.00 18.27 329 THR A CA 1
ATOM 2162 C C . THR A 1 308 ? 5.034 17.547 67.951 1.00 18.36 329 THR A C 1
ATOM 2163 O O . THR A 1 308 ? 5.350 18.431 68.777 1.00 17.89 329 THR A O 1
ATOM 2167 N N . PRO A 1 309 ? 5.954 16.931 67.168 1.00 19.44 330 PRO A N 1
ATOM 2168 C CA . PRO A 1 309 ? 7.364 17.214 67.421 1.00 19.46 330 PRO A CA 1
ATOM 2169 C C . PRO A 1 309 ? 7.747 18.666 67.069 1.00 20.06 330 PRO A C 1
ATOM 2170 O O . PRO A 1 309 ? 7.721 19.057 65.887 1.00 21.05 330 PRO A O 1
ATOM 2174 N N . HIS A 1 310 ? 8.058 19.442 68.117 1.00 19.62 331 HIS A N 1
ATOM 2175 C CA . HIS A 1 310 ? 8.322 20.887 68.032 1.00 20.25 331 HIS A CA 1
ATOM 2176 C C . HIS A 1 310 ? 9.011 21.305 69.336 1.00 20.12 331 HIS A C 1
ATOM 2177 O O . HIS A 1 310 ? 9.001 20.560 70.317 1.00 19.92 331 HIS A O 1
ATOM 2184 N N . THR A 1 311 ? 9.504 22.540 69.344 1.00 20.77 332 THR A N 1
ATOM 2185 C CA . THR A 1 311 ? 9.818 23.232 70.565 1.00 20.90 332 THR A CA 1
ATOM 2186 C C . THR A 1 311 ? 8.620 24.135 70.914 1.00 20.60 332 THR A C 1
ATOM 2187 O O . THR A 1 311 ? 8.286 25.047 70.145 1.00 20.96 332 THR A O 1
ATOM 2191 N N . TYR A 1 312 ? 8.021 23.913 72.084 1.00 19.50 333 TYR A N 1
ATOM 2192 C CA . TYR A 1 312 ? 6.854 24.704 72.522 1.00 19.06 333 TYR A CA 1
ATOM 2193 C C . TYR A 1 312 ? 7.275 25.665 73.601 1.00 19.32 333 TYR A C 1
ATOM 2194 O O . TYR A 1 312 ? 8.202 25.368 74.367 1.00 18.33 333 TYR A O 1
ATOM 2203 N N . LEU A 1 313 ? 6.571 26.789 73.690 1.00 19.88 334 LEU A N 1
ATOM 2204 C CA . LEU A 1 313 ? 6.723 27.726 74.815 1.00 20.58 334 LEU A CA 1
ATOM 2205 C C . LEU A 1 313 ? 5.390 27.853 75.566 1.00 20.42 334 LEU A C 1
ATOM 2206 O O . LEU A 1 313 ? 4.335 28.130 74.965 1.00 20.18 334 LEU A O 1
ATOM 2211 N N . LEU A 1 314 ? 5.438 27.619 76.871 1.00 19.44 335 LEU A N 1
ATOM 2212 C CA . LEU A 1 314 ? 4.356 28.030 77.761 1.00 19.64 335 LEU A CA 1
ATOM 2213 C C . LEU A 1 314 ? 4.919 29.218 78.552 1.00 20.38 335 LEU A C 1
ATOM 2214 O O . LEU A 1 314 ? 5.784 29.018 79.407 1.00 20.12 335 LEU A O 1
ATOM 2219 N N . ASN A 1 315 ? 4.437 30.437 78.271 1.00 20.78 336 ASN A N 1
ATOM 2220 C CA . ASN A 1 315 ? 5.124 31.651 78.754 1.00 21.84 336 ASN A CA 1
ATOM 2221 C C . ASN A 1 315 ? 4.682 32.145 80.161 1.00 22.46 336 ASN A C 1
ATOM 2222 O O . ASN A 1 315 ? 4.712 33.357 80.435 1.00 23.31 336 ASN A O 1
ATOM 2227 N N . ALA A 1 316 ? 4.291 31.205 81.031 1.00 20.85 337 ALA A N 1
ATOM 2228 C CA . ALA A 1 316 ? 3.809 31.512 82.394 1.00 21.47 337 ALA A CA 1
ATOM 2229 C C . ALA A 1 316 ? 3.867 30.249 83.209 1.00 20.72 337 ALA A C 1
ATOM 2230 O O . ALA A 1 316 ? 4.103 29.169 82.660 1.00 19.91 337 ALA A O 1
ATOM 2232 N N . ALA A 1 317 ? 3.630 30.372 84.516 1.00 20.97 338 ALA A N 1
ATOM 2233 C CA . ALA A 1 317 ? 3.433 29.187 85.358 1.00 20.04 338 ALA A CA 1
ATOM 2234 C C . ALA A 1 317 ? 2.413 28.274 84.680 1.00 20.02 338 ALA A C 1
ATOM 2235 O O . ALA A 1 317 ? 1.376 28.759 84.163 1.00 19.78 338 ALA A O 1
ATOM 2237 N N . THR A 1 318 ? 2.678 26.970 84.721 1.00 18.19 339 THR A N 1
ATOM 2238 C CA . THR A 1 318 ? 1.894 26.017 83.953 1.00 18.33 339 THR A CA 1
ATOM 2239 C C . THR A 1 318 ? 1.268 25.014 84.907 1.00 18.08 339 THR A C 1
ATOM 2240 O O . THR A 1 318 ? 1.930 24.561 85.856 1.00 17.30 339 THR A O 1
ATOM 2244 N N . VAL A 1 319 ? -0.004 24.694 84.667 1.00 18.31 340 VAL A N 1
ATOM 2245 C CA . VAL A 1 319 ? -0.672 23.656 85.431 1.00 17.21 340 VAL A CA 1
ATOM 2246 C C . VAL A 1 319 ? -1.035 22.544 84.441 1.00 17.04 340 VAL A C 1
ATOM 2247 O O . VAL A 1 319 ? -1.733 22.801 83.456 1.00 16.54 340 VAL A O 1
ATOM 2251 N N . LEU A 1 320 ? -0.545 21.330 84.676 1.00 15.48 341 LEU A N 1
ATOM 2252 C CA . LEU A 1 320 ? -0.997 20.188 83.872 1.00 15.51 341 LEU A CA 1
ATOM 2253 C C . LEU A 1 320 ? -2.231 19.597 84.553 1.00 16.06 341 LEU A C 1
ATOM 2254 O O . LEU A 1 320 ? -2.135 19.003 85.656 1.00 16.40 341 LEU A O 1
ATOM 2259 N N . ASN A 1 321 ? -3.394 19.777 83.915 1.00 16.65 342 ASN A N 1
ATOM 2260 C CA . ASN A 1 321 ? -4.647 19.219 84.432 1.00 17.53 342 ASN A CA 1
ATOM 2261 C C . ASN A 1 321 ? -4.952 18.012 83.577 1.00 17.00 342 ASN A C 1
ATOM 2262 O O . ASN A 1 321 ? -5.203 18.162 82.354 1.00 17.38 342 ASN A O 1
ATOM 2267 N N . GLY A 1 322 ? -4.906 16.824 84.178 1.00 15.92 343 GLY A N 1
ATOM 2268 C CA . GLY A 1 322 ? -5.259 15.646 83.415 1.00 16.09 343 GLY A CA 1
ATOM 2269 C C . GLY A 1 322 ? -4.139 15.320 82.434 1.00 15.98 343 GLY A C 1
ATOM 2270 O O . GLY A 1 322 ? -2.966 15.358 82.794 1.00 15.07 343 GLY A O 1
ATOM 2271 N N . LYS A 1 323 ? -4.534 15.031 81.196 1.00 16.92 344 LYS A N 1
ATOM 2272 C CA . LYS A 1 323 ? -3.614 14.432 80.245 1.00 16.13 344 LYS A CA 1
ATOM 2273 C C . LYS A 1 323 ? -3.115 15.380 79.167 1.00 16.48 344 LYS A C 1
ATOM 2274 O O . LYS A 1 323 ? -3.909 16.149 78.592 1.00 16.70 344 LYS A O 1
ATOM 2280 N N . VAL A 1 324 ? -1.816 15.280 78.881 1.00 15.51 345 VAL A N 1
ATOM 2281 C CA A VAL A 1 324 ? -1.244 15.796 77.632 0.50 15.30 345 VAL A CA 1
ATOM 2282 C CA B VAL A 1 324 ? -1.274 15.773 77.602 0.50 16.18 345 VAL A CA 1
ATOM 2283 C C . VAL A 1 324 ? -0.634 14.603 76.884 1.00 15.62 345 VAL A C 1
ATOM 2284 O O . VAL A 1 324 ? 0.006 13.755 77.499 1.00 15.03 345 VAL A O 1
ATOM 2291 N N . THR A 1 325 ? -0.827 14.568 75.557 1.00 16.20 346 THR A N 1
ATOM 2292 C CA . THR A 1 325 ? -0.295 13.501 74.724 1.00 16.27 346 THR A CA 1
ATOM 2293 C C . THR A 1 325 ? 0.714 14.053 73.738 1.00 16.99 346 THR A C 1
ATOM 2294 O O . THR A 1 325 ? 0.521 15.171 73.181 1.00 17.16 346 THR A O 1
ATOM 2298 N N . LEU A 1 326 ? 1.810 13.305 73.573 1.00 16.69 347 LEU A N 1
ATOM 2299 C CA . LEU A 1 326 ? 2.871 13.647 72.624 1.00 17.06 347 LEU A CA 1
ATOM 2300 C C . LEU A 1 326 ? 2.833 12.651 71.473 1.00 17.47 347 LEU A C 1
ATOM 2301 O O . LEU A 1 326 ? 2.991 11.458 71.672 1.00 17.60 347 LEU A O 1
ATOM 2306 N N . ASP A 1 327 ? 2.620 13.169 70.254 1.00 17.43 348 ASP A N 1
ATOM 2307 C CA . ASP A 1 327 ? 2.312 12.348 69.089 1.00 18.32 348 ASP A CA 1
ATOM 2308 C C . ASP A 1 327 ? 3.479 12.516 68.128 1.00 18.08 348 ASP A C 1
ATOM 2309 O O . ASP A 1 327 ? 3.658 13.596 67.533 1.00 17.50 348 ASP A O 1
ATOM 2314 N N . ALA A 1 328 ? 4.268 11.456 67.956 1.00 17.64 349 ALA A N 1
ATOM 2315 C CA . ALA A 1 328 ? 5.420 11.492 67.052 1.00 17.94 349 ALA A CA 1
ATOM 2316 C C . ALA A 1 328 ? 5.077 11.276 65.583 1.00 19.05 349 ALA A C 1
ATOM 2317 O O . ALA A 1 328 ? 5.959 11.344 64.744 1.00 19.94 349 ALA A O 1
ATOM 2319 N N . GLN A 1 329 ? 3.795 11.010 65.288 1.00 19.97 350 GLN A N 1
ATOM 2320 C CA . GLN A 1 329 ? 3.332 10.813 63.907 1.00 21.17 350 GLN A CA 1
ATOM 2321 C C . GLN A 1 329 ? 4.137 9.752 63.134 1.00 22.15 350 GLN A C 1
ATOM 2322 O O . GLN A 1 329 ? 4.351 9.859 61.901 1.00 22.40 350 GLN A O 1
ATOM 2328 N N . GLY A 1 330 ? 4.530 8.696 63.834 1.00 21.91 351 GLY A N 1
ATOM 2329 C CA . GLY A 1 330 ? 5.214 7.555 63.213 1.00 23.83 351 GLY A CA 1
ATOM 2330 C C . GLY A 1 330 ? 6.739 7.639 63.206 1.00 24.80 351 GLY A C 1
ATOM 2331 O O . GLY A 1 330 ? 7.405 6.708 62.758 1.00 26.80 351 GLY A O 1
ATOM 2332 N N . ASN A 1 331 ? 7.287 8.761 63.672 1.00 23.87 352 ASN A N 1
ATOM 2333 C CA . ASN A 1 331 ? 8.753 8.986 63.648 1.00 23.72 352 ASN A CA 1
ATOM 2334 C C . ASN A 1 331 ? 9.320 8.762 65.047 1.00 23.37 352 ASN A C 1
ATOM 2335 O O . ASN A 1 331 ? 9.254 9.665 65.891 1.00 21.43 352 ASN A O 1
ATOM 2340 N N . GLU A 1 332 ? 9.900 7.583 65.284 1.00 24.19 353 GLU A N 1
ATOM 2341 C CA . GLU A 1 332 ? 10.306 7.207 66.659 1.00 25.38 353 GLU A CA 1
ATOM 2342 C C . GLU A 1 332 ? 11.427 8.096 67.184 1.00 24.21 353 GLU A C 1
ATOM 2343 O O . GLU A 1 332 ? 11.578 8.267 68.406 1.00 23.56 353 GLU A O 1
ATOM 2349 N N . ASN A 1 333 ? 12.175 8.702 66.253 1.00 24.35 354 ASN A N 1
ATOM 2350 C CA . ASN A 1 333 ? 13.267 9.637 66.621 1.00 24.27 354 ASN A CA 1
ATOM 2351 C C . ASN A 1 333 ? 12.832 11.074 66.867 1.00 23.66 354 ASN A C 1
ATOM 2352 O O . ASN A 1 333 ? 13.675 11.935 67.180 1.00 23.16 354 ASN A O 1
ATOM 2357 N N . ALA A 1 334 ? 11.523 11.329 66.792 1.00 22.03 355 ALA A N 1
ATOM 2358 C CA . ALA A 1 334 ? 11.001 12.681 67.006 1.00 21.72 355 ALA A CA 1
ATOM 2359 C C . ALA A 1 334 ? 11.315 13.176 68.428 1.00 20.75 355 ALA A C 1
ATOM 2360 O O . ALA A 1 334 ? 11.188 12.433 69.395 1.00 20.16 355 ALA A O 1
ATOM 2362 N N . VAL A 1 335 ? 11.651 14.462 68.546 1.00 20.46 356 VAL A N 1
ATOM 2363 C CA . VAL A 1 335 ? 11.995 15.086 69.831 1.00 19.48 356 VAL A CA 1
ATOM 2364 C C . VAL A 1 335 ? 10.915 16.152 70.141 1.00 18.93 356 VAL A C 1
ATOM 2365 O O . VAL A 1 335 ? 10.427 16.863 69.230 1.00 18.38 356 VAL A O 1
ATOM 2369 N N . PHE A 1 336 ? 10.578 16.264 71.419 1.00 17.74 357 PHE A N 1
ATOM 2370 C CA . PHE A 1 336 ? 9.626 17.255 71.891 1.00 18.00 357 PHE A CA 1
ATOM 2371 C C . PHE A 1 336 ? 10.325 18.062 72.959 1.00 17.89 357 PHE A C 1
ATOM 2372 O O . PHE A 1 336 ? 10.868 17.487 73.930 1.00 18.49 357 PHE A O 1
ATOM 2380 N N . VAL A 1 337 ? 10.317 19.384 72.826 1.00 18.06 358 VAL A N 1
ATOM 2381 C CA . VAL A 1 337 ? 10.855 20.208 73.896 1.00 18.21 358 VAL A CA 1
ATOM 2382 C C . VAL A 1 337 ? 9.757 21.146 74.380 1.00 18.19 358 VAL A C 1
ATOM 2383 O O . VAL A 1 337 ? 9.119 21.821 73.580 1.00 18.57 358 VAL A O 1
ATOM 2387 N N . ILE A 1 338 ? 9.532 21.179 75.693 1.00 18.05 359 ILE A N 1
ATOM 2388 C CA . ILE A 1 338 ? 8.464 22.037 76.278 1.00 17.40 359 ILE A CA 1
ATOM 2389 C C . ILE A 1 338 ? 9.143 23.015 77.232 1.00 18.29 359 ILE A C 1
ATOM 2390 O O . ILE A 1 338 ? 9.657 22.611 78.276 1.00 18.11 359 ILE A O 1
ATOM 2395 N N . LYS A 1 339 ? 9.229 24.280 76.829 1.00 18.63 360 LYS A N 1
ATOM 2396 C CA . LYS A 1 339 ? 9.878 25.310 77.641 1.00 19.39 360 LYS A CA 1
ATOM 2397 C C . LYS A 1 339 ? 8.773 25.978 78.463 1.00 19.73 360 LYS A C 1
ATOM 2398 O O . LYS A 1 339 ? 7.761 26.430 77.901 1.00 20.01 360 LYS A O 1
ATOM 2404 N N . ILE A 1 340 ? 8.977 26.096 79.771 1.00 18.81 361 ILE A N 1
ATOM 2405 C CA . ILE A 1 340 ? 7.955 26.706 80.654 1.00 19.12 361 ILE A CA 1
ATOM 2406 C C . ILE A 1 340 ? 8.608 27.893 81.365 1.00 20.49 361 ILE A C 1
ATOM 2407 O O . ILE A 1 340 ? 9.642 27.713 82.041 1.00 21.05 361 ILE A O 1
ATOM 2412 N N . ASN A 1 341 ? 8.055 29.102 81.178 1.00 20.54 362 ASN A N 1
ATOM 2413 C CA . ASN A 1 341 ? 8.603 30.296 81.803 1.00 22.68 362 ASN A CA 1
ATOM 2414 C C . ASN A 1 341 ? 7.853 30.558 83.119 1.00 22.75 362 ASN A C 1
ATOM 2415 O O . ASN A 1 341 ? 7.011 31.486 83.230 1.00 22.71 362 ASN A O 1
ATOM 2420 N N . GLY A 1 342 ? 8.166 29.722 84.104 1.00 20.82 363 GLY A N 1
ATOM 2421 C CA . GLY A 1 342 ? 7.583 29.811 85.444 1.00 21.05 363 GLY A CA 1
ATOM 2422 C C . GLY A 1 342 ? 7.554 28.413 86.049 1.00 19.87 363 GLY A C 1
ATOM 2423 O O . GLY A 1 342 ? 8.145 27.489 85.498 1.00 19.11 363 GLY A O 1
ATOM 2424 N N . ALA A 1 343 ? 6.836 28.249 87.161 1.00 20.21 364 ALA A N 1
ATOM 2425 C CA . ALA A 1 343 ? 6.742 26.961 87.849 1.00 19.60 364 ALA A CA 1
ATOM 2426 C C . ALA A 1 343 ? 5.812 25.994 87.112 1.00 19.26 364 ALA A C 1
ATOM 2427 O O . ALA A 1 343 ? 4.918 26.425 86.355 1.00 19.59 364 ALA A O 1
ATOM 2429 N N . LEU A 1 344 ? 6.030 24.706 87.336 1.00 17.44 365 LEU A N 1
ATOM 2430 C CA . LEU A 1 344 ? 5.151 23.662 86.808 1.00 17.30 365 LEU A CA 1
ATOM 2431 C C . LEU A 1 344 ? 4.474 22.951 87.983 1.00 17.19 365 LEU A C 1
ATOM 2432 O O . LEU A 1 344 ? 5.158 22.535 88.926 1.00 17.16 365 LEU A O 1
ATOM 2437 N N . SER A 1 345 ? 3.148 22.820 87.935 1.00 17.00 366 SER A N 1
ATOM 2438 C CA . SER A 1 345 ? 2.426 22.030 88.944 1.00 17.47 366 SER A CA 1
ATOM 2439 C C . SER A 1 345 ? 1.407 21.187 88.191 1.00 16.96 366 SER A C 1
ATOM 2440 O O . SER A 1 345 ? 1.199 21.391 86.992 1.00 16.65 366 SER A O 1
ATOM 2443 N N . THR A 1 346 ? 0.778 20.235 88.879 1.00 15.99 367 THR A N 1
ATOM 2444 C CA . THR A 1 346 ? -0.180 19.340 88.202 1.00 15.98 367 THR A CA 1
ATOM 2445 C C . THR A 1 346 ? -1.364 19.065 89.107 1.00 15.92 367 THR A C 1
ATOM 2446 O O . THR A 1 346 ? -1.293 19.268 90.333 1.00 16.29 367 THR A O 1
ATOM 2450 N N . THR A 1 347 ? -2.414 18.524 88.508 1.00 15.12 368 THR A N 1
ATOM 2451 C CA . THR A 1 347 ? -3.490 17.913 89.291 1.00 14.35 368 THR A CA 1
ATOM 2452 C C . THR A 1 347 ? -3.078 16.506 89.749 1.00 14.22 368 THR A C 1
ATOM 2453 O O . THR A 1 347 ? -2.142 15.895 89.183 1.00 14.51 368 THR A O 1
ATOM 2457 N N . VAL A 1 348 ? -3.774 15.974 90.752 1.00 13.95 369 VAL A N 1
ATOM 2458 C CA . VAL A 1 348 ? -3.665 14.523 90.998 1.00 13.72 369 VAL A CA 1
ATOM 2459 C C . VAL A 1 348 ? -4.059 13.769 89.721 1.00 13.91 369 VAL A C 1
ATOM 2460 O O . VAL A 1 348 ? -4.851 14.273 88.900 1.00 14.28 369 VAL A O 1
ATOM 2464 N N . ASN A 1 349 ? -3.470 12.592 89.524 1.00 14.01 370 ASN A N 1
ATOM 2465 C CA . ASN A 1 349 ? -3.792 11.728 88.369 1.00 14.59 370 ASN A CA 1
ATOM 2466 C C . ASN A 1 349 ? -3.447 12.376 87.025 1.00 15.01 370 ASN A C 1
ATOM 2467 O O . ASN A 1 349 ? -3.929 11.893 85.979 1.00 15.68 370 ASN A O 1
ATOM 2472 N N . ALA A 1 350 ? -2.613 13.427 87.018 1.00 14.30 371 ALA A N 1
ATOM 2473 C CA . ALA A 1 350 ? -2.227 14.004 85.718 1.00 14.86 371 ALA A CA 1
ATOM 2474 C C . ALA A 1 350 ? -1.357 12.987 84.955 1.00 15.17 371 ALA A C 1
ATOM 2475 O O . ALA A 1 350 ? -0.809 12.052 85.557 1.00 14.47 371 ALA A O 1
ATOM 2477 N N . SER A 1 351 ? -1.224 13.162 83.630 1.00 14.74 372 SER A N 1
ATOM 2478 C CA . SER A 1 351 ? -0.453 12.198 82.864 1.00 14.36 372 SER A CA 1
ATOM 2479 C C . SER A 1 351 ? 0.150 12.820 81.636 1.00 14.95 372 SER A C 1
ATOM 2480 O O . SER A 1 351 ? -0.396 13.790 81.080 1.00 15.75 372 SER A O 1
ATOM 2483 N N . VAL A 1 352 ? 1.269 12.240 81.230 1.00 15.17 373 VAL A N 1
ATOM 2484 C CA . VAL A 1 352 ? 1.894 12.526 79.936 1.00 15.73 373 VAL A CA 1
ATOM 2485 C C . VAL A 1 352 ? 1.820 11.202 79.192 1.00 16.33 373 VAL A C 1
ATOM 2486 O O . VAL A 1 352 ? 2.344 10.190 79.678 1.00 16.56 373 VAL A O 1
ATOM 2490 N N . GLU A 1 353 ? 1.163 11.174 78.020 1.00 16.42 374 GLU A N 1
ATOM 2491 C CA . GLU A 1 353 ? 1.093 9.946 77.256 1.00 16.95 374 GLU A CA 1
ATOM 2492 C C . GLU A 1 353 ? 1.782 10.113 75.913 1.00 17.23 374 GLU A C 1
ATOM 2493 O O . GLU A 1 353 ? 1.883 11.228 75.407 1.00 17.04 374 GLU A O 1
ATOM 2499 N N . LEU A 1 354 ? 2.285 9.004 75.387 1.00 16.76 375 LEU A N 1
ATOM 2500 C CA . LEU A 1 354 ? 3.071 9.018 74.158 1.00 17.84 375 LEU A CA 1
ATOM 2501 C C . LEU A 1 354 ? 2.367 8.133 73.142 1.00 18.00 375 LEU A C 1
ATOM 2502 O O . LEU A 1 354 ? 1.959 6.982 73.465 1.00 18.38 375 LEU A O 1
ATOM 2507 N N . ILE A 1 355 ? 2.208 8.646 71.923 1.00 17.95 376 ILE A N 1
ATOM 2508 C CA . ILE A 1 355 ? 1.572 7.871 70.860 1.00 18.64 376 ILE A CA 1
ATOM 2509 C C . ILE A 1 355 ? 2.347 7.932 69.557 1.00 19.00 376 ILE A C 1
ATOM 2510 O O . ILE A 1 355 ? 3.175 8.821 69.353 1.00 18.61 376 ILE A O 1
ATOM 2515 N N . ASN A 1 356 ? 2.065 6.964 68.685 1.00 19.65 377 ASN A N 1
ATOM 2516 C CA . ASN A 1 356 ? 2.563 6.949 67.299 1.00 20.61 377 ASN A CA 1
ATOM 2517 C C . ASN A 1 356 ? 4.102 7.025 67.251 1.00 20.29 377 ASN A C 1
ATOM 2518 O O . ASN A 1 356 ? 4.677 7.739 66.432 1.00 20.17 377 ASN A O 1
ATOM 2523 N N . GLY A 1 357 ? 4.731 6.279 68.167 1.00 20.31 378 GLY A N 1
ATOM 2524 C CA . GLY A 1 357 ? 6.175 6.104 68.119 1.00 20.37 378 GLY A CA 1
ATOM 2525 C C . GLY A 1 357 ? 6.975 6.983 69.067 1.00 19.93 378 GLY A C 1
ATOM 2526 O O . GLY A 1 357 ? 8.210 6.764 69.211 1.00 19.85 378 GLY A O 1
ATOM 2527 N N . ALA A 1 358 ? 6.298 7.959 69.704 1.00 18.72 379 ALA A N 1
ATOM 2528 C CA . ALA A 1 358 ? 6.981 8.893 70.631 1.00 18.45 379 ALA A CA 1
ATOM 2529 C C . ALA A 1 358 ? 7.564 8.072 71.801 1.00 18.13 379 ALA A C 1
ATOM 2530 O O . ALA A 1 358 ? 6.907 7.139 72.330 1.00 17.97 379 ALA A O 1
ATOM 2532 N N . ILE A 1 359 ? 8.814 8.393 72.157 1.00 18.34 380 ILE A N 1
ATOM 2533 C CA . ILE A 1 359 ? 9.505 7.710 73.281 1.00 18.66 380 ILE A CA 1
ATOM 2534 C C . ILE A 1 359 ? 10.009 8.714 74.336 1.00 17.90 380 ILE A C 1
ATOM 2535 O O . ILE A 1 359 ? 10.353 9.866 74.007 1.00 17.79 380 ILE A O 1
ATOM 2540 N N . ALA A 1 360 ? 9.966 8.309 75.602 1.00 16.93 381 ALA A N 1
ATOM 2541 C CA . ALA A 1 360 ? 10.211 9.258 76.685 1.00 16.63 381 ALA A CA 1
ATOM 2542 C C . ALA A 1 360 ? 11.657 9.805 76.662 1.00 17.06 381 ALA A C 1
ATOM 2543 O O . ALA A 1 360 ? 11.901 10.884 77.170 1.00 16.73 381 ALA A O 1
ATOM 2545 N N . LYS A 1 361 ? 12.599 9.025 76.111 1.00 17.56 382 LYS A N 1
ATOM 2546 C CA . LYS A 1 361 ? 13.985 9.435 75.956 1.00 18.22 382 LYS A CA 1
ATOM 2547 C C . LYS A 1 361 ? 14.105 10.765 75.182 1.00 18.31 382 LYS A C 1
ATOM 2548 O O . LYS A 1 361 ? 15.112 11.481 75.327 1.00 17.91 382 LYS A O 1
ATOM 2554 N N . ASN A 1 362 ? 13.099 11.052 74.328 1.00 18.22 383 ASN A N 1
ATOM 2555 C CA . ASN A 1 362 ? 13.146 12.204 73.402 1.00 18.53 383 ASN A CA 1
ATOM 2556 C C . ASN A 1 362 ? 12.208 13.339 73.808 1.00 17.45 383 ASN A C 1
ATOM 2557 O O . ASN A 1 362 ? 11.892 14.198 72.980 1.00 17.34 383 ASN A O 1
ATOM 2562 N N . VAL A 1 363 ? 11.771 13.330 75.067 1.00 16.23 384 VAL A N 1
ATOM 2563 C CA . VAL A 1 363 ? 10.891 14.373 75.609 1.00 16.10 384 VAL A CA 1
ATOM 2564 C C . VAL A 1 363 ? 11.624 15.153 76.700 1.00 16.26 384 VAL A C 1
ATOM 2565 O O . VAL A 1 363 ? 12.188 14.538 77.652 1.00 16.40 384 VAL A O 1
ATOM 2569 N N . PHE A 1 364 ? 11.676 16.485 76.531 1.00 16.48 385 PHE A N 1
ATOM 2570 C CA . PHE A 1 364 ? 12.392 17.349 77.473 1.00 17.22 385 PHE A CA 1
ATOM 2571 C C . PHE A 1 364 ? 11.534 18.504 77.931 1.00 17.45 385 PHE A C 1
ATOM 2572 O O . PHE A 1 364 ? 10.830 19.126 77.119 1.00 18.29 385 PHE A O 1
ATOM 2580 N N . TRP A 1 365 ? 11.633 18.820 79.217 1.00 17.19 386 TRP A N 1
ATOM 2581 C CA . TRP A 1 365 ? 10.854 19.912 79.779 1.00 16.90 386 TRP A CA 1
ATOM 2582 C C . TRP A 1 365 ? 11.860 20.855 80.420 1.00 17.93 386 TRP A C 1
ATOM 2583 O O . TRP A 1 365 ? 12.623 20.438 81.312 1.00 18.92 386 TRP A O 1
ATOM 2594 N N . LYS A 1 366 ? 11.878 22.112 79.973 1.00 18.06 387 LYS A N 1
ATOM 2595 C CA . LYS A 1 366 ? 12.751 23.114 80.571 1.00 19.29 387 LYS A CA 1
ATOM 2596 C C . LYS A 1 366 ? 11.874 23.985 81.462 1.00 18.92 387 LYS A C 1
ATOM 2597 O O . LYS 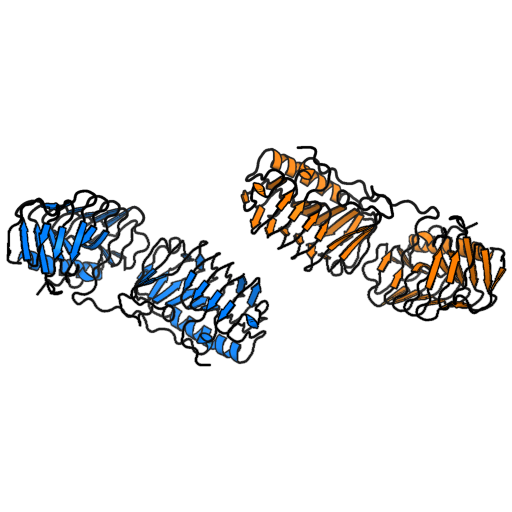A 1 366 ? 11.041 24.725 80.919 1.00 18.77 387 LYS A O 1
ATOM 2603 N N . VAL A 1 367 ? 12.033 23.911 82.790 1.00 18.50 388 VAL A N 1
ATOM 2604 C CA . VAL A 1 367 ? 11.115 24.636 83.685 1.00 17.77 388 VAL A CA 1
ATOM 2605 C C . VAL A 1 367 ? 11.871 25.726 84.472 1.00 18.36 388 VAL A C 1
ATOM 2606 O O . VAL A 1 367 ? 12.753 25.446 85.291 1.00 18.53 388 VAL A O 1
ATOM 2610 N N . ASP A 1 368 ? 11.550 26.984 84.186 1.00 19.34 389 ASP A N 1
ATOM 2611 C CA . ASP A 1 368 ? 12.230 28.079 84.864 1.00 21.09 389 ASP A CA 1
ATOM 2612 C C . ASP A 1 368 ? 11.467 28.422 86.142 1.00 21.35 389 ASP A C 1
ATOM 2613 O O . ASP A 1 368 ? 10.788 29.455 86.239 1.00 20.44 389 ASP A O 1
ATOM 2618 N N . GLY A 1 369 ? 11.575 27.513 87.109 1.00 20.58 390 GLY A N 1
ATOM 2619 C CA . GLY A 1 369 ? 10.909 27.656 88.386 1.00 20.74 390 GLY A CA 1
ATOM 2620 C C . GLY A 1 369 ? 10.767 26.324 89.102 1.00 19.75 390 GLY A C 1
ATOM 2621 O O . GLY A 1 369 ? 11.400 25.326 88.737 1.00 19.63 390 GLY A O 1
ATOM 2622 N N . ALA A 1 370 ? 9.937 26.321 90.145 1.00 19.61 391 ALA A N 1
ATOM 2623 C CA . ALA A 1 370 ? 9.662 25.091 90.923 1.00 19.01 391 ALA A CA 1
ATOM 2624 C C . ALA A 1 370 ? 8.920 24.046 90.094 1.00 18.35 391 ALA A C 1
ATOM 2625 O O . ALA A 1 370 ? 8.269 24.367 89.077 1.00 18.20 391 ALA A O 1
ATOM 2627 N N . VAL A 1 371 ? 9.054 22.788 90.503 1.00 17.01 392 VAL A N 1
ATOM 2628 C CA . VAL A 1 371 ? 8.363 21.659 89.821 1.00 16.25 392 VAL A CA 1
ATOM 2629 C C . VAL A 1 371 ? 7.629 20.883 90.911 1.00 16.27 392 VAL A C 1
ATOM 2630 O O . VAL A 1 371 ? 8.250 20.472 91.883 1.00 16.11 392 VAL A O 1
ATOM 2634 N N . ASP A 1 372 ? 6.326 20.713 90.758 1.00 15.66 393 ASP A N 1
ATOM 2635 C CA . ASP A 1 372 ? 5.557 19.949 91.751 1.00 16.35 393 ASP A CA 1
ATOM 2636 C C . ASP A 1 372 ? 4.696 18.956 90.990 1.00 15.97 393 ASP A C 1
ATOM 2637 O O . ASP A 1 372 ? 3.815 19.361 90.197 1.00 16.24 393 ASP A O 1
ATOM 2642 N N . LEU A 1 373 ? 5.006 17.678 91.134 1.00 14.53 394 LEU A N 1
ATOM 2643 C CA . LEU A 1 373 ? 4.225 16.619 90.446 1.00 14.47 394 LEU A CA 1
ATOM 2644 C C . LEU A 1 373 ? 3.260 16.064 91.468 1.00 14.14 394 LEU A C 1
ATOM 2645 O O . LEU A 1 373 ? 3.701 15.544 92.501 1.00 14.66 394 LEU A O 1
ATOM 2650 N N . ASN A 1 374 ? 1.961 16.296 91.263 1.00 14.31 395 ASN A N 1
ATOM 2651 C CA . ASN A 1 374 ? 0.943 15.947 92.292 1.00 14.06 395 ASN A CA 1
ATOM 2652 C C . ASN A 1 374 ? 0.682 14.425 92.346 1.00 13.77 395 ASN A C 1
ATOM 2653 O O . ASN A 1 374 ? 1.114 13.694 91.443 1.00 13.07 395 ASN A O 1
ATOM 2658 N N . ASP A 1 375 ? -0.002 13.948 93.409 1.00 13.81 396 ASP A N 1
ATOM 2659 C CA . ASP A 1 375 ? -0.138 12.502 93.693 1.00 14.13 396 ASP A CA 1
ATOM 2660 C C . ASP A 1 375 ? -0.578 11.715 92.452 1.00 14.06 396 ASP A C 1
ATOM 2661 O O . ASP A 1 375 ? -1.529 12.102 91.756 1.00 14.19 396 ASP A O 1
ATOM 2666 N N . TYR A 1 376 ? 0.071 10.588 92.220 1.00 13.80 397 TYR A N 1
ATOM 2667 C CA . TYR A 1 376 ? -0.343 9.630 91.171 1.00 14.12 397 TYR A CA 1
ATOM 2668 C C . TYR A 1 376 ? -0.263 10.207 89.760 1.00 14.64 397 TYR A C 1
ATOM 2669 O O . TYR A 1 376 ? -0.886 9.700 88.826 1.00 16.50 397 TYR A O 1
ATOM 2678 N N . THR A 1 377 ? 0.576 11.209 89.588 1.00 14.45 398 THR A N 1
ATOM 2679 C CA . THR A 1 377 ? 0.895 11.697 88.225 1.00 14.62 398 THR A CA 1
ATOM 2680 C C . THR A 1 377 ? 1.814 10.704 87.496 1.00 15.33 398 THR A C 1
ATOM 2681 O O . THR A 1 377 ? 2.678 10.098 88.120 1.00 14.97 398 THR A O 1
ATOM 2685 N N . LYS A 1 378 ? 1.548 10.488 86.209 1.00 14.84 399 LYS A N 1
ATOM 2686 C CA . LYS A 1 378 ? 2.368 9.604 85.379 1.00 15.56 399 LYS A CA 1
ATOM 2687 C C . LYS A 1 378 ? 3.123 10.533 84.447 1.00 15.68 399 LYS A C 1
ATOM 2688 O O . LYS A 1 378 ? 2.567 11.011 83.428 1.00 16.38 399 LYS A O 1
ATOM 2694 N N . PHE A 1 379 ? 4.372 10.813 84.798 1.00 14.56 400 PHE A N 1
ATOM 2695 C CA . PHE A 1 379 ? 5.146 11.818 84.070 1.00 15.93 400 PHE A CA 1
ATOM 2696 C C . PHE A 1 379 ? 6.169 11.133 83.170 1.00 16.07 400 PHE A C 1
ATOM 2697 O O . PHE A 1 379 ? 6.680 10.045 83.519 1.00 15.72 400 PHE A O 1
ATOM 2705 N N . LYS A 1 380 ? 6.465 11.748 82.018 1.00 15.19 401 LYS A N 1
ATOM 2706 C CA . LYS A 1 380 ? 7.407 11.155 81.052 1.00 15.79 401 LYS A CA 1
ATOM 2707 C C . LYS A 1 380 ? 8.325 12.240 80.516 1.00 15.76 401 LYS A C 1
ATOM 2708 O O . LYS A 1 380 ? 7.886 13.368 80.268 1.00 16.27 401 LYS A O 1
ATOM 2714 N N . GLY A 1 381 ? 9.585 11.877 80.345 1.00 15.89 402 GLY A N 1
ATOM 2715 C CA . GLY A 1 381 ? 10.587 12.778 79.762 1.00 16.85 402 GLY A CA 1
ATOM 2716 C C . GLY A 1 381 ? 11.577 13.258 80.809 1.00 17.08 402 GLY A C 1
ATOM 2717 O O . GLY A 1 381 ? 11.484 12.858 81.977 1.00 17.05 402 GLY A O 1
ATOM 2718 N N . SER A 1 382 ? 12.510 14.112 80.386 1.00 17.35 403 SER A N 1
ATOM 2719 C CA . SER A 1 382 ? 13.524 14.639 81.304 1.00 17.59 403 SER A CA 1
ATOM 2720 C C . SER A 1 382 ? 13.157 16.084 81.670 1.00 17.68 403 SER A C 1
ATOM 2721 O O . SER A 1 382 ? 13.111 16.958 80.796 1.00 16.87 403 SER A O 1
ATOM 2724 N N . VAL A 1 383 ? 12.886 16.315 82.957 1.00 17.80 404 VAL A N 1
ATOM 2725 C CA . VAL A 1 383 ? 12.486 17.638 83.419 1.00 18.99 404 VAL A CA 1
ATOM 2726 C C . VAL A 1 383 ? 13.745 18.265 83.982 1.00 19.85 404 VAL A C 1
ATOM 2727 O O . VAL A 1 383 ? 14.439 17.674 84.823 1.00 18.32 404 VAL A O 1
ATOM 2731 N N . ILE A 1 384 ? 14.046 19.468 83.505 1.00 20.05 405 ILE A N 1
ATOM 2732 C CA . ILE A 1 384 ? 15.158 20.218 84.064 1.00 24.02 405 ILE A CA 1
ATOM 2733 C C . ILE A 1 384 ? 14.630 21.532 84.559 1.00 23.94 405 ILE A C 1
ATOM 2734 O O . ILE A 1 384 ? 14.350 22.440 83.762 1.00 23.03 405 ILE A O 1
ATOM 2739 N N . GLY A 1 385 ? 14.496 21.604 85.877 1.00 23.39 406 GLY A N 1
ATOM 2740 C CA . GLY A 1 385 ? 14.009 22.778 86.564 1.00 23.09 406 GLY A CA 1
ATOM 2741 C C . GLY A 1 385 ? 15.180 23.683 86.890 1.00 23.49 406 GLY A C 1
ATOM 2742 O O . GLY A 1 385 ? 16.356 23.286 86.792 1.00 23.05 406 GLY A O 1
ATOM 2743 N N . ASN A 1 386 ? 14.843 24.913 87.272 1.00 24.16 407 ASN A N 1
ATOM 2744 C CA . ASN A 1 386 ? 15.834 25.959 87.497 1.00 24.51 407 ASN A CA 1
ATOM 2745 C C . ASN A 1 386 ? 15.358 26.856 88.622 1.00 26.81 407 ASN A C 1
ATOM 2746 O O . ASN A 1 386 ? 14.258 27.429 88.529 1.00 26.80 407 ASN A O 1
ATOM 2751 N N . ASN A 1 387 ? 16.177 26.989 89.657 1.00 28.41 408 ASN A N 1
ATOM 2752 C CA . ASN A 1 387 ? 15.892 27.838 90.804 1.00 30.21 408 ASN A CA 1
ATOM 2753 C C . ASN A 1 387 ? 14.486 27.665 91.368 1.00 30.12 408 ASN A C 1
ATOM 2754 O O . ASN A 1 387 ? 13.645 28.556 91.267 1.00 29.84 408 ASN A O 1
ATOM 2759 N N . GLY A 1 388 ? 14.230 26.507 91.965 1.00 27.20 409 GLY A N 1
ATOM 2760 C CA . GLY A 1 388 ? 12.968 26.303 92.644 1.00 26.18 409 GLY A CA 1
ATOM 2761 C C . GLY A 1 388 ? 12.897 24.907 93.230 1.00 23.78 409 GLY A C 1
ATOM 2762 O O . GLY A 1 388 ? 13.487 23.972 92.689 1.00 23.29 409 GLY A O 1
ATOM 2763 N N . ALA A 1 389 ? 12.194 24.797 94.345 1.00 23.60 410 ALA A N 1
ATOM 2764 C CA . ALA A 1 389 ? 12.090 23.538 95.065 1.00 22.78 410 ALA A CA 1
ATOM 2765 C C . ALA A 1 389 ? 11.312 22.542 94.209 1.00 21.27 410 ALA A C 1
ATOM 2766 O O . ALA A 1 389 ? 10.428 22.930 93.413 1.00 20.01 410 ALA A O 1
ATOM 2768 N N . VAL A 1 390 ? 11.646 21.266 94.355 1.00 18.55 411 VAL A N 1
ATOM 2769 C CA . VAL A 1 390 ? 10.929 20.246 93.621 1.00 17.53 411 VAL A CA 1
ATOM 2770 C C . VAL A 1 390 ? 10.213 19.356 94.636 1.00 16.63 411 VAL A C 1
ATOM 2771 O O . VAL A 1 390 ? 10.819 18.952 95.650 1.00 17.85 411 VAL A O 1
ATOM 2775 N N . ILE A 1 391 ? 8.939 19.069 94.373 1.00 15.95 412 ILE A N 1
ATOM 2776 C CA . ILE A 1 391 ? 8.201 18.084 95.183 1.00 16.01 412 ILE A CA 1
ATOM 2777 C C . ILE A 1 391 ? 7.632 17.034 94.252 1.00 15.20 412 ILE A C 1
ATOM 2778 O O . ILE A 1 391 ? 6.972 17.379 93.255 1.00 15.05 412 ILE A O 1
ATOM 2783 N N . ILE A 1 392 ? 7.871 15.762 94.563 1.00 14.10 413 ILE A N 1
ATOM 2784 C CA A ILE A 1 392 ? 7.298 14.676 93.773 0.50 13.41 413 ILE A CA 1
ATOM 2785 C CA B ILE A 1 392 ? 7.337 14.655 93.764 0.50 13.89 413 ILE A CA 1
ATOM 2786 C C . ILE A 1 392 ? 6.490 13.835 94.750 1.00 13.80 413 ILE A C 1
ATOM 2787 O O . ILE A 1 392 ? 7.035 13.196 95.668 1.00 13.86 413 ILE A O 1
ATOM 2796 N N . ASN A 1 393 ? 5.172 13.923 94.584 1.00 13.86 414 ASN A N 1
ATOM 2797 C CA . ASN A 1 393 ? 4.220 13.409 95.593 1.00 14.32 414 ASN A CA 1
ATOM 2798 C C . ASN A 1 393 ? 3.907 11.937 95.495 1.00 14.20 414 ASN A C 1
ATOM 2799 O O . ASN A 1 393 ? 4.316 11.262 94.548 1.00 14.60 414 ASN A O 1
ATOM 2804 N N . THR A 1 394 ? 3.194 11.438 96.505 1.00 14.27 415 THR A N 1
ATOM 2805 C CA . THR A 1 394 ? 2.900 10.018 96.623 1.00 14.56 415 THR A CA 1
ATOM 2806 C C . THR A 1 394 ? 2.480 9.361 95.300 1.00 14.39 415 THR A C 1
ATOM 2807 O O . THR A 1 394 ? 1.545 9.814 94.656 1.00 13.93 415 THR A O 1
ATOM 2811 N N . GLY A 1 395 ? 3.151 8.270 94.932 1.00 14.30 416 GLY A N 1
ATOM 2812 C CA . GLY A 1 395 ? 2.627 7.420 93.899 1.00 14.60 416 GLY A CA 1
ATOM 2813 C C . GLY A 1 395 ? 3.005 7.879 92.497 1.00 13.83 416 GLY A C 1
ATOM 2814 O O . GLY A 1 395 ? 2.676 7.194 91.535 1.00 14.43 416 GLY A O 1
ATOM 2815 N N . VAL A 1 396 ? 3.708 9.008 92.378 1.00 13.16 417 VAL A N 1
ATOM 2816 C CA . VAL A 1 396 ? 4.112 9.492 91.046 1.00 12.79 417 VAL A CA 1
ATOM 2817 C C . VAL A 1 396 ? 4.990 8.429 90.371 1.00 14.11 417 VAL A C 1
ATOM 2818 O O . VAL A 1 396 ? 5.845 7.806 91.056 1.00 13.96 417 VAL A O 1
ATOM 2822 N N . GLU A 1 397 ? 4.778 8.231 89.057 1.00 13.95 418 GLU A N 1
ATOM 2823 C CA . GLU A 1 397 ? 5.638 7.341 88.257 1.00 15.43 418 GLU A CA 1
ATOM 2824 C C . GLU A 1 397 ? 6.332 8.253 87.270 1.00 15.20 418 GLU A C 1
ATOM 2825 O O . GLU A 1 397 ? 5.675 9.095 86.635 1.00 15.50 418 GLU A O 1
ATOM 2831 N N . ILE A 1 398 ? 7.654 8.119 87.158 1.00 15.26 419 ILE A N 1
ATOM 2832 C CA . ILE A 1 398 ? 8.443 8.883 86.181 1.00 15.47 419 ILE A CA 1
ATOM 2833 C C . ILE A 1 398 ? 9.175 7.894 85.243 1.00 14.63 419 ILE A C 1
ATOM 2834 O O . ILE A 1 398 ? 9.856 6.956 85.702 1.00 14.83 419 ILE A O 1
ATOM 2839 N N . GLU A 1 399 ? 8.978 8.071 83.938 1.00 14.31 420 GLU A N 1
ATOM 2840 C CA . GLU A 1 399 ? 9.795 7.394 82.928 1.00 15.50 420 GLU A CA 1
ATOM 2841 C C . GLU A 1 399 ? 10.608 8.532 82.338 1.00 15.22 420 GLU A C 1
ATOM 2842 O O . GLU A 1 399 ? 10.117 9.309 81.506 1.00 15.43 420 GLU A O 1
ATOM 2848 N N . GLY A 1 400 ? 11.839 8.655 82.817 1.00 14.91 421 GLY A N 1
ATOM 2849 C CA . GLY A 1 400 ? 12.660 9.820 82.451 1.00 15.78 421 GLY A CA 1
ATOM 2850 C C . GLY A 1 400 ? 13.436 10.234 83.689 1.00 15.32 421 GLY A C 1
ATOM 2851 O O . GLY A 1 400 ? 13.994 9.404 84.361 1.00 14.64 421 GLY A O 1
ATOM 2852 N N . ARG A 1 401 ? 13.479 11.539 83.981 1.00 16.15 422 ARG A N 1
ATOM 2853 C CA . ARG A 1 401 ? 14.256 12.021 85.126 1.00 15.39 422 ARG A CA 1
ATOM 2854 C C . ARG A 1 401 ? 13.725 13.349 85.595 1.00 15.84 422 ARG A C 1
ATOM 2855 O O . ARG A 1 401 ? 13.108 14.070 84.836 1.00 16.73 422 ARG A O 1
ATOM 2863 N N . VAL A 1 402 ? 13.971 13.664 86.865 1.00 15.67 423 VAL A N 1
ATOM 2864 C CA . VAL A 1 402 ? 13.610 14.987 87.368 1.00 16.63 423 VAL A CA 1
ATOM 2865 C C . VAL A 1 402 ? 14.865 15.613 87.980 1.00 16.50 423 VAL A C 1
ATOM 2866 O O . VAL A 1 402 ? 15.470 15.034 88.887 1.00 16.45 423 VAL A O 1
ATOM 2870 N N . LEU A 1 403 ? 15.268 16.761 87.435 1.00 17.56 424 LEU A N 1
ATOM 2871 C CA . LEU A 1 403 ? 16.549 17.371 87.711 1.00 18.23 424 LEU A CA 1
ATOM 2872 C C . LEU A 1 403 ? 16.263 18.830 88.062 1.00 19.89 424 LEU A C 1
ATOM 2873 O O . LEU A 1 403 ? 15.306 19.385 87.551 1.00 20.55 424 LEU A O 1
ATOM 2878 N N . SER A 1 404 ? 17.056 19.428 88.942 1.00 20.13 425 SER A N 1
ATOM 2879 C CA . SER A 1 404 ? 16.972 20.875 89.140 1.00 22.36 425 SER A CA 1
ATOM 2880 C C . SER A 1 404 ? 18.365 21.409 89.256 1.00 23.77 425 SER A C 1
ATOM 2881 O O . SER A 1 404 ? 19.209 20.832 89.971 1.00 22.63 425 SER A O 1
ATOM 2884 N N . THR A 1 405 ? 18.596 22.530 88.592 1.00 25.11 426 THR A N 1
ATOM 2885 C CA . THR A 1 405 ? 19.892 23.190 88.671 1.00 27.37 426 THR A CA 1
ATOM 2886 C C . THR A 1 405 ? 20.142 23.705 90.069 1.00 28.25 426 THR A C 1
ATOM 2887 O O . THR A 1 405 ? 21.307 23.829 90.521 1.00 29.86 426 THR A O 1
ATOM 2891 N N . SER A 1 406 ? 19.065 24.087 90.734 1.00 27.75 427 SER A N 1
ATOM 2892 C CA . SER A 1 406 ? 19.160 24.694 92.040 1.00 30.30 427 SER A CA 1
ATOM 2893 C C . SER A 1 406 ? 17.829 24.588 92.759 1.00 30.79 427 SER A C 1
ATOM 2894 O O . SER A 1 406 ? 16.793 25.013 92.267 1.00 31.03 427 SER A O 1
ATOM 2897 N N . GLY A 1 407 ? 17.853 24.011 93.944 1.00 29.90 428 GLY A N 1
ATOM 2898 C CA . GLY A 1 407 ? 16.614 23.808 94.631 1.00 28.39 428 GLY A CA 1
ATOM 2899 C C . GLY A 1 407 ? 16.613 22.448 95.256 1.00 25.66 428 GLY A C 1
ATOM 2900 O O . GLY A 1 407 ? 17.073 21.460 94.663 1.00 25.42 428 GLY A O 1
ATOM 2901 N N . GLY A 1 408 ? 16.071 22.396 96.455 1.00 24.86 429 GLY A N 1
ATOM 2902 C CA . GLY A 1 408 ? 15.899 21.117 97.130 1.00 23.31 429 GLY A CA 1
ATOM 2903 C C . GLY A 1 408 ? 14.856 20.261 96.449 1.00 21.51 429 GLY A C 1
ATOM 2904 O O . GLY A 1 408 ? 14.012 20.762 95.680 1.00 21.19 429 GLY A O 1
ATOM 2905 N N . ILE A 1 409 ? 14.920 18.960 96.702 1.00 19.67 430 ILE A N 1
ATOM 2906 C CA . ILE A 1 409 ? 13.989 18.016 96.070 1.00 17.94 430 ILE A CA 1
ATOM 2907 C C . ILE A 1 409 ? 13.474 17.078 97.158 1.00 18.27 430 ILE A C 1
ATOM 2908 O O . ILE A 1 409 ? 14.279 16.499 97.915 1.00 18.10 430 ILE A O 1
ATOM 2913 N N . SER A 1 410 ? 12.148 16.927 97.226 1.00 17.39 431 SER A N 1
ATOM 2914 C CA . SER A 1 410 ? 11.530 16.055 98.210 1.00 17.41 431 SER A CA 1
ATOM 2915 C C . SER A 1 410 ? 10.653 15.088 97.459 1.00 16.19 431 SER A C 1
ATOM 2916 O O . SER A 1 410 ? 9.817 15.528 96.654 1.00 16.42 431 SER A O 1
ATOM 2919 N N . THR A 1 411 ? 10.850 13.792 97.700 1.00 15.39 432 THR A N 1
ATOM 2920 C CA . THR A 1 411 ? 10.072 12.776 97.009 1.00 14.24 432 THR A CA 1
ATOM 2921 C C . THR A 1 411 ? 9.334 11.934 98.051 1.00 15.23 432 THR A C 1
ATOM 2922 O O . THR A 1 411 ? 9.834 11.754 99.196 1.00 15.53 432 THR A O 1
ATOM 2926 N N . PHE A 1 412 ? 8.181 11.390 97.644 1.00 14.08 433 PHE A N 1
ATOM 2927 C CA . PHE A 1 412 ? 7.322 10.649 98.555 1.00 14.46 433 PHE A CA 1
ATOM 2928 C C . PHE A 1 412 ? 6.792 9.394 97.839 1.00 14.56 433 PHE A C 1
ATOM 2929 O O . PHE A 1 412 ? 5.902 9.506 96.985 1.00 14.90 433 PHE A O 1
ATOM 2937 N N . GLY A 1 413 ? 7.344 8.210 98.144 1.00 13.15 434 GLY A N 1
ATOM 2938 C CA . GLY A 1 413 ? 6.712 6.982 97.670 1.00 13.33 434 GLY A CA 1
ATOM 2939 C C . GLY A 1 413 ? 6.536 6.954 96.156 1.00 13.61 434 GLY A C 1
ATOM 2940 O O . GLY A 1 413 ? 5.436 6.633 95.661 1.00 14.34 434 GLY A O 1
ATOM 2941 N N . ILE A 1 414 ? 7.623 7.186 95.432 1.00 13.33 435 ILE A N 1
ATOM 2942 C CA . ILE A 1 414 ? 7.570 7.303 93.954 1.00 13.07 435 ILE A CA 1
ATOM 2943 C C . ILE A 1 414 ? 8.272 6.113 93.290 1.00 14.10 435 ILE A C 1
ATOM 2944 O O . ILE A 1 414 ? 8.964 5.327 93.964 1.00 13.11 435 ILE A O 1
ATOM 2949 N N . ASN A 1 415 ? 8.071 5.982 91.977 1.00 13.02 436 ASN A N 1
ATOM 2950 C CA . ASN A 1 415 ? 8.785 4.981 91.186 1.00 13.32 436 ASN A CA 1
ATOM 2951 C C . ASN A 1 415 ? 9.337 5.697 89.965 1.00 13.61 436 ASN A C 1
ATOM 2952 O O . ASN A 1 415 ? 8.567 6.190 89.131 1.00 13.40 436 ASN A O 1
ATOM 2957 N N . ALA A 1 416 ? 10.660 5.818 89.888 1.00 12.55 437 ALA A N 1
ATOM 2958 C CA . ALA A 1 416 ? 11.227 6.674 88.843 1.00 12.43 437 ALA A CA 1
ATOM 2959 C C . ALA A 1 416 ? 12.297 5.882 88.123 1.00 12.91 437 ALA A C 1
ATOM 2960 O O . ALA A 1 416 ? 13.214 5.352 88.767 1.00 12.82 437 ALA A O 1
ATOM 2962 N N . GLN A 1 417 ? 12.192 5.807 86.796 1.00 13.43 438 GLN A N 1
ATOM 2963 C CA . GLN A 1 417 ? 13.076 4.974 86.009 1.00 13.85 438 GLN A CA 1
ATOM 2964 C C . GLN A 1 417 ? 13.636 5.734 84.837 1.00 14.74 438 GLN A C 1
ATOM 2965 O O . GLN A 1 417 ? 12.892 6.225 83.997 1.00 14.94 438 GLN A O 1
ATOM 2971 N N . MET A 1 418 ? 14.960 5.869 84.801 1.00 14.67 439 MET A N 1
ATOM 2972 C CA . MET A 1 418 ? 15.602 6.597 83.708 1.00 15.44 439 MET A CA 1
ATOM 2973 C C . MET A 1 418 ? 15.330 5.952 82.356 1.00 15.82 439 MET A C 1
ATOM 2974 O O . MET A 1 418 ? 15.152 4.724 82.245 1.00 16.72 439 MET A O 1
ATOM 2979 N N . THR A 1 419 ? 15.284 6.798 81.331 1.00 15.89 440 THR A N 1
ATOM 2980 C CA . THR A 1 419 ? 15.170 6.388 79.940 1.00 17.24 440 THR A CA 1
ATOM 2981 C C . THR A 1 419 ? 16.599 6.120 79.406 1.00 18.76 440 THR A C 1
ATOM 2982 O O . THR A 1 419 ? 17.583 6.488 80.076 1.00 18.80 440 THR A O 1
ATOM 2986 N N . PRO A 1 420 ? 16.727 5.452 78.249 1.00 20.62 441 PRO A N 1
ATOM 2987 C CA . PRO A 1 420 ? 18.070 4.961 77.851 1.00 22.29 441 PRO A CA 1
ATOM 2988 C C . PRO A 1 420 ? 19.118 6.034 77.557 1.00 23.39 441 PRO A C 1
ATOM 2989 O O . PRO A 1 420 ? 18.806 7.159 77.127 1.00 23.41 441 PRO A O 1
ATOM 2993 N N . GLY A 1 421 ? 20.368 5.660 77.754 1.00 24.58 442 GLY A N 1
ATOM 2994 C CA . GLY A 1 421 ? 21.502 6.462 77.312 1.00 26.10 442 GLY A CA 1
ATOM 2995 C C . GLY A 1 421 ? 22.698 6.239 78.226 1.00 26.97 442 GLY A C 1
ATOM 2996 O O . GLY A 1 421 ? 23.819 6.440 77.833 1.00 28.42 442 GLY A O 1
ATOM 2997 N N . CYS A 1 422 ? 22.445 5.844 79.470 1.00 26.17 443 CYS A N 1
ATOM 2998 C CA . CYS A 1 422 ? 23.524 5.599 80.409 1.00 28.69 443 CYS A CA 1
ATOM 2999 C C . CYS A 1 422 ? 24.280 4.344 79.971 1.00 32.76 443 CYS A C 1
ATOM 3000 O O . CYS A 1 422 ? 23.667 3.356 79.582 1.00 33.06 443 CYS A O 1
ATOM 3003 N N . GLU A 1 423 ? 25.601 4.395 80.021 1.00 37.01 444 GLU A N 1
ATOM 3004 C CA . GLU A 1 423 ? 26.426 3.256 79.606 1.00 43.29 444 GLU A CA 1
ATOM 3005 C C . GLU A 1 423 ? 27.384 2.783 80.718 1.00 46.57 444 GLU A C 1
ATOM 3006 O O . GLU A 1 423 ? 28.462 2.245 80.420 1.00 52.10 444 GLU A O 1
ATOM 3012 N N . LEU A 1 424 ? 27.007 2.981 81.984 1.00 46.62 445 LEU A N 1
ATOM 3013 C CA . LEU A 1 424 ? 27.863 2.576 83.122 1.00 49.98 445 LEU A CA 1
ATOM 3014 C C . LEU A 1 424 ? 27.941 1.049 83.251 1.00 54.47 445 LEU A C 1
ATOM 3015 O O . LEU A 1 424 ? 26.906 0.365 83.235 1.00 56.51 445 LEU A O 1
ATOM 3020 N N . GLN B 1 2 ? 9.544 11.287 167.697 1.00 71.78 23 GLN B N 1
ATOM 3021 C CA . GLN B 1 2 ? 10.440 10.635 166.696 1.00 69.88 23 GLN B CA 1
ATOM 3022 C C . GLN B 1 2 ? 11.048 11.642 165.681 1.00 66.38 23 GLN B C 1
ATOM 3023 O O . GLN B 1 2 ? 11.700 12.605 166.091 1.00 66.55 23 GLN B O 1
ATOM 3025 N N . ALA B 1 3 ? 10.810 11.435 164.380 1.00 63.61 24 ALA B N 1
ATOM 3026 C CA . ALA B 1 3 ? 11.563 12.103 163.290 1.00 60.09 24 ALA B CA 1
ATOM 3027 C C . ALA B 1 3 ? 11.660 13.631 163.358 1.00 58.64 24 ALA B C 1
ATOM 3028 O O . ALA B 1 3 ? 10.640 14.305 163.519 1.00 59.04 24 ALA B O 1
ATOM 3030 N N . PRO B 1 4 ? 12.894 14.174 163.238 1.00 56.82 25 PRO B N 1
ATOM 3031 C CA . PRO B 1 4 ? 13.126 15.617 163.160 1.00 55.10 25 PRO B CA 1
ATOM 3032 C C . PRO B 1 4 ? 12.510 16.260 161.941 1.00 52.47 25 PRO B C 1
ATOM 3033 O O . PRO B 1 4 ? 12.510 15.670 160.857 1.00 49.40 25 PRO B O 1
ATOM 3037 N N . THR B 1 5 ? 11.992 17.469 162.120 1.00 52.03 26 THR B N 1
ATOM 3038 C CA . THR B 1 5 ? 11.544 18.267 160.978 1.00 49.74 26 THR B CA 1
ATOM 3039 C C . THR B 1 5 ? 12.751 18.895 160.262 1.00 46.98 26 THR B C 1
ATOM 3040 O O . THR B 1 5 ? 13.753 19.239 160.911 1.00 47.54 26 THR B O 1
ATOM 3044 N N . LEU B 1 6 ? 12.665 19.023 158.937 1.00 43.91 27 LEU B N 1
ATOM 3045 C CA . LEU B 1 6 ? 13.706 19.696 158.139 1.00 41.81 27 LEU B CA 1
ATOM 3046 C C . LEU B 1 6 ? 13.370 21.154 157.789 1.00 41.39 27 LEU B C 1
ATOM 3047 O O . LEU B 1 6 ? 14.208 21.875 157.235 1.00 40.25 27 LEU B O 1
ATOM 3052 N N . GLY B 1 7 ? 12.153 21.583 158.117 1.00 42.37 28 GLY B N 1
ATOM 3053 C CA . GLY B 1 7 ? 11.700 22.935 157.797 1.00 42.48 28 GLY B CA 1
ATOM 3054 C C . GLY B 1 7 ? 11.809 23.241 156.317 1.00 40.46 28 GLY B C 1
ATOM 3055 O O . GLY B 1 7 ? 11.391 22.425 155.477 1.00 40.09 28 GLY B O 1
ATOM 3056 N N . ALA B 1 8 ? 12.394 24.400 156.000 1.00 40.19 29 ALA B N 1
ATOM 3057 C CA . ALA B 1 8 ? 12.625 24.862 154.619 1.00 39.08 29 ALA B CA 1
ATOM 3058 C C . ALA B 1 8 ? 13.584 23.955 153.831 1.00 37.81 29 ALA B C 1
ATOM 3059 O O . ALA B 1 8 ? 13.508 23.874 152.593 1.00 36.78 29 ALA B O 1
ATOM 3061 N N . ALA B 1 9 ? 14.468 23.262 154.552 1.00 38.30 30 ALA B N 1
ATOM 3062 C CA . ALA B 1 9 ? 15.407 22.348 153.898 1.00 36.99 30 ALA B CA 1
ATOM 3063 C C . ALA B 1 9 ? 14.670 21.216 153.159 1.00 36.08 30 ALA B C 1
ATOM 3064 O O . ALA B 1 9 ? 15.193 20.660 152.195 1.00 34.98 30 ALA B O 1
ATOM 3066 N N . ALA B 1 10 ? 13.451 20.898 153.598 1.00 36.82 31 ALA B N 1
ATOM 3067 C CA . ALA B 1 10 ? 12.638 19.844 152.979 1.00 36.61 31 ALA B CA 1
ATOM 3068 C C . ALA B 1 10 ? 12.308 20.146 151.516 1.00 35.46 31 ALA B C 1
ATOM 3069 O O . ALA B 1 10 ? 12.047 19.224 150.738 1.00 34.35 31 ALA B O 1
ATOM 3071 N N . ASN B 1 11 ? 12.315 21.432 151.146 1.00 35.60 32 ASN B N 1
ATOM 3072 C CA . ASN B 1 11 ? 12.060 21.839 149.757 1.00 34.58 32 ASN B CA 1
ATOM 3073 C C . ASN B 1 11 ? 13.115 21.351 148.781 1.00 33.16 32 ASN B C 1
ATOM 3074 O O . ASN B 1 11 ? 12.880 21.343 147.583 1.00 32.28 32 ASN B O 1
ATOM 3079 N N . PHE B 1 12 ? 14.281 20.970 149.301 1.00 32.37 33 PHE B N 1
ATOM 3080 C CA . PHE B 1 12 ? 15.447 20.712 148.457 1.00 31.09 33 PHE B CA 1
ATOM 3081 C C . PHE B 1 12 ? 15.743 19.235 148.241 1.00 30.63 33 PHE B C 1
ATOM 3082 O O . PHE B 1 12 ? 15.518 18.400 149.136 1.00 31.07 33 PHE B O 1
ATOM 3090 N N . ALA B 1 13 ? 16.233 18.927 147.039 1.00 29.13 34 ALA B N 1
ATOM 3091 C CA . ALA B 1 13 ? 16.861 17.635 146.749 1.00 28.81 34 ALA B CA 1
ATOM 3092 C C . ALA B 1 13 ? 18.353 17.728 147.056 1.00 29.17 34 ALA B C 1
ATOM 3093 O O . ALA B 1 13 ? 18.946 16.792 147.625 1.00 29.83 34 ALA B O 1
ATOM 3095 N N . LEU B 1 14 ? 18.957 18.869 146.707 1.00 29.12 35 LEU B N 1
ATOM 3096 C CA . LEU B 1 14 ? 20.392 19.094 146.931 1.00 29.32 35 LEU B CA 1
ATOM 3097 C C . LEU B 1 14 ? 20.592 20.483 147.501 1.00 30.32 35 LEU B C 1
ATOM 3098 O O . LEU B 1 14 ? 20.169 21.470 146.890 1.00 30.34 35 LEU B O 1
ATOM 3103 N N . PHE B 1 15 ? 21.232 20.566 148.661 1.00 31.14 36 PHE B N 1
ATOM 3104 C CA . PHE B 1 15 ? 21.431 21.853 149.307 1.00 32.12 36 PHE B CA 1
ATOM 3105 C C . PHE B 1 15 ? 22.688 21.953 150.163 1.00 33.01 36 PHE B C 1
ATOM 3106 O O . PHE B 1 15 ? 22.939 21.072 150.980 1.00 33.62 36 PHE B O 1
ATOM 3114 N N . THR B 1 16 ? 23.449 23.042 150.010 1.00 33.40 37 THR B N 1
ATOM 3115 C CA . THR B 1 16 ? 24.472 23.378 151.006 1.00 34.70 37 THR B CA 1
ATOM 3116 C C . THR B 1 16 ? 24.356 24.805 151.553 1.00 35.56 37 THR B C 1
ATOM 3117 O O . THR B 1 16 ? 24.022 25.751 150.832 1.00 35.03 37 THR B O 1
ATOM 3121 N N . THR B 1 17 ? 24.608 24.936 152.847 1.00 36.88 38 THR B N 1
ATOM 3122 C CA . THR B 1 17 ? 24.625 26.236 153.513 1.00 38.50 38 THR B CA 1
ATOM 3123 C C . THR B 1 17 ? 25.793 27.094 153.003 1.00 39.75 38 THR B C 1
ATOM 3124 O O . THR B 1 17 ? 25.703 28.322 152.971 1.00 40.73 38 THR B O 1
ATOM 3128 N N . ALA B 1 18 ? 26.875 26.441 152.581 1.00 40.03 39 ALA B N 1
ATOM 3129 C CA . ALA B 1 18 ? 28.045 27.149 152.070 1.00 41.07 39 ALA B CA 1
ATOM 3130 C C . ALA B 1 18 ? 28.900 26.200 151.248 1.00 40.71 39 ALA B C 1
ATOM 3131 O O . ALA B 1 18 ? 29.433 25.206 151.783 1.00 40.89 39 ALA B O 1
ATOM 3133 N N . GLY B 1 19 ? 29.012 26.499 149.954 1.00 39.78 40 GLY B N 1
ATOM 3134 C CA . GLY B 1 19 ? 29.872 25.743 149.055 1.00 39.76 40 GLY B CA 1
ATOM 3135 C C . GLY B 1 19 ? 29.341 25.647 147.630 1.00 38.56 40 GLY B C 1
ATOM 3136 O O . GLY B 1 19 ? 28.176 25.990 147.356 1.00 37.58 40 GLY B O 1
ATOM 3137 N N . ALA B 1 20 ? 30.211 25.177 146.731 1.00 38.73 41 ALA B N 1
ATOM 3138 C CA . ALA B 1 20 ? 29.892 24.986 145.312 1.00 37.74 41 ALA B CA 1
ATOM 3139 C C . ALA B 1 20 ? 28.938 23.809 145.112 1.00 35.78 41 ALA B C 1
ATOM 3140 O O . ALA B 1 20 ? 29.050 22.791 145.786 1.00 35.51 41 ALA B O 1
ATOM 3142 N N . VAL B 1 21 ? 27.993 23.952 144.184 1.00 34.59 42 VAL B N 1
ATOM 3143 C CA . VAL B 1 21 ? 27.092 22.862 143.856 1.00 32.98 42 VAL B CA 1
ATOM 3144 C C . VAL B 1 21 ? 27.186 22.638 142.342 1.00 32.72 42 VAL B C 1
ATOM 3145 O O . VAL B 1 21 ? 26.850 23.532 141.563 1.00 32.55 42 VAL B O 1
ATOM 3149 N N . THR B 1 22 ? 27.654 21.448 141.956 1.00 33.21 43 THR B N 1
ATOM 3150 C CA . THR B 1 22 ? 28.047 21.115 140.567 1.00 33.30 43 THR B CA 1
ATOM 3151 C C . THR B 1 22 ? 27.429 19.810 140.068 1.00 32.02 43 THR B C 1
ATOM 3152 O O . THR B 1 22 ? 27.352 18.822 140.811 1.00 31.50 43 THR B O 1
ATOM 3156 N N . ASN B 1 23 ? 27.023 19.823 138.795 1.00 30.24 44 ASN B N 1
ATOM 3157 C CA . ASN B 1 23 ? 26.568 18.627 138.093 1.00 29.58 44 ASN B CA 1
ATOM 3158 C C . ASN B 1 23 ? 27.473 18.327 136.910 1.00 30.23 44 ASN B C 1
ATOM 3159 O O . ASN B 1 23 ? 28.042 19.258 136.292 1.00 30.83 44 ASN B O 1
ATOM 3164 N N . THR B 1 24 ? 27.608 17.033 136.614 1.00 30.54 45 THR B N 1
ATOM 3165 C CA . THR B 1 24 ? 28.163 16.532 135.337 1.00 31.21 45 THR B CA 1
ATOM 3166 C C . THR B 1 24 ? 27.239 15.463 134.720 1.00 31.01 45 THR B C 1
ATOM 3167 O O . THR B 1 24 ? 26.692 14.631 135.431 1.00 30.86 45 THR B O 1
ATOM 3171 N N . GLY B 1 25 ? 27.068 15.498 133.402 1.00 30.64 46 GLY B N 1
ATOM 3172 C CA . GLY B 1 25 ? 26.254 14.503 132.688 1.00 31.02 46 GLY B CA 1
ATOM 3173 C C . GLY B 1 25 ? 24.755 14.739 132.785 1.00 30.02 46 GLY B C 1
ATOM 3174 O O . GLY B 1 25 ? 24.326 15.798 133.222 1.00 29.64 46 GLY B O 1
ATOM 3175 N N . LEU B 1 26 ? 23.959 13.750 132.380 1.00 29.25 47 LEU B N 1
ATOM 3176 C CA . LEU B 1 26 ? 22.496 13.878 132.426 1.00 28.79 47 LEU B CA 1
ATOM 3177 C C . LEU B 1 26 ? 21.991 13.397 133.774 1.00 28.02 47 LEU B C 1
ATOM 3178 O O . LEU B 1 26 ? 22.096 12.216 134.089 1.00 28.16 47 LEU B O 1
ATOM 3183 N N . SER B 1 27 ? 21.487 14.331 134.581 1.00 27.38 48 SER B N 1
ATOM 3184 C CA . SER B 1 27 ? 20.956 14.012 135.890 1.00 26.77 48 SER B CA 1
ATOM 3185 C C . SER B 1 27 ? 19.482 14.304 135.928 1.00 27.03 48 SER B C 1
ATOM 3186 O O . SER B 1 27 ? 19.001 15.192 135.211 1.00 28.10 48 SER B O 1
ATOM 3189 N N . HIS B 1 28 ? 18.768 13.571 136.780 1.00 27.08 49 HIS B N 1
ATOM 3190 C CA . HIS B 1 28 ? 17.342 13.694 136.942 1.00 27.78 49 HIS B CA 1
ATOM 3191 C C . HIS B 1 28 ? 17.074 14.070 138.397 1.00 27.38 49 HIS B C 1
ATOM 3192 O O . HIS B 1 28 ? 17.372 13.290 139.298 1.00 27.94 49 HIS B O 1
ATOM 3199 N N . ILE B 1 29 ? 16.530 15.254 138.620 1.00 26.46 50 ILE B N 1
ATOM 3200 C CA . ILE B 1 29 ? 16.409 15.776 139.996 1.00 26.78 50 ILE B CA 1
ATOM 3201 C C . ILE B 1 29 ? 15.006 16.289 140.251 1.00 27.02 50 ILE B C 1
ATOM 3202 O O . ILE B 1 29 ? 14.454 17.031 139.427 1.00 25.98 50 ILE B O 1
ATOM 3207 N N . THR B 1 30 ? 14.428 15.875 141.380 1.00 26.47 51 THR B N 1
ATOM 3208 C CA . THR B 1 30 ? 13.125 16.382 141.800 1.00 26.45 51 THR B CA 1
ATOM 3209 C C . THR B 1 30 ? 13.295 17.020 143.180 1.00 26.79 51 THR B C 1
ATOM 3210 O O . THR B 1 30 ? 13.637 16.332 144.152 1.00 27.07 51 THR B O 1
ATOM 3214 N N . GLY B 1 31 ? 13.063 18.334 143.226 1.00 26.60 52 GLY B N 1
ATOM 3215 C CA . GLY B 1 31 ? 13.173 19.158 144.427 1.00 27.04 52 GLY B CA 1
ATOM 3216 C C . GLY B 1 31 ? 14.113 20.302 144.103 1.00 26.78 52 GLY B C 1
ATOM 3217 O O . GLY B 1 31 ? 14.796 20.276 143.060 1.00 26.54 52 GLY B O 1
ATOM 3218 N N . ASP B 1 32 ? 14.193 21.288 144.989 1.00 27.25 53 ASP B N 1
ATOM 3219 C CA . ASP B 1 32 ? 15.016 22.474 144.718 1.00 27.59 53 ASP B CA 1
ATOM 3220 C C . ASP B 1 32 ? 16.518 22.145 144.753 1.00 27.88 53 ASP B C 1
ATOM 3221 O O . ASP B 1 32 ? 16.934 21.146 145.356 1.00 28.61 53 ASP B O 1
ATOM 3226 N N . VAL B 1 33 ? 17.331 22.971 144.095 1.00 28.27 54 VAL B N 1
ATOM 3227 C CA . VAL B 1 33 ? 18.788 22.765 144.082 1.00 28.51 54 VAL B CA 1
ATOM 3228 C C . VAL B 1 33 ? 19.460 24.088 144.420 1.00 29.99 54 VAL B C 1
ATOM 3229 O O . VAL B 1 33 ? 19.165 25.123 143.807 1.00 30.33 54 VAL B O 1
ATOM 3233 N N . GLY B 1 34 ? 20.359 24.079 145.395 1.00 30.80 55 GLY B N 1
ATOM 3234 C CA . GLY B 1 34 ? 20.967 25.341 145.739 1.00 32.28 55 GLY B CA 1
ATOM 3235 C C . GLY B 1 34 ? 22.024 25.397 146.800 1.00 33.32 55 GLY B C 1
ATOM 3236 O O . GLY B 1 34 ? 22.411 24.395 147.408 1.00 33.88 55 GLY B O 1
ATOM 3237 N N . THR B 1 35 ? 22.488 26.616 147.007 1.00 34.49 56 THR B N 1
ATOM 3238 C CA . THR B 1 35 ? 23.550 26.893 147.953 1.00 35.12 56 THR B CA 1
ATOM 3239 C C . THR B 1 35 ? 23.348 28.317 148.471 1.00 36.62 56 THR B C 1
ATOM 3240 O O . THR B 1 35 ? 22.930 29.204 147.712 1.00 36.07 56 THR B O 1
ATOM 3244 N N . ASN B 1 36 ? 23.625 28.520 149.761 1.00 37.87 57 ASN B N 1
ATOM 3245 C CA . ASN B 1 36 ? 23.408 29.818 150.381 1.00 39.74 57 ASN B CA 1
ATOM 3246 C C . ASN B 1 36 ? 24.527 30.829 150.136 1.00 41.86 57 ASN B C 1
ATOM 3247 O O . ASN B 1 36 ? 24.394 31.985 150.526 1.00 43.63 57 ASN B O 1
ATOM 3252 N N . ASN B 1 37 ? 25.613 30.421 149.476 1.00 42.28 58 ASN B N 1
ATOM 3253 C CA . ASN B 1 37 ? 26.723 31.364 149.212 1.00 44.98 58 ASN B CA 1
ATOM 3254 C C . ASN B 1 37 ? 27.318 31.324 147.790 1.00 45.13 58 ASN B C 1
ATOM 3255 O O . ASN B 1 37 ? 28.337 31.954 147.521 1.00 47.22 58 ASN B O 1
ATOM 3260 N N . ALA B 1 38 ? 26.687 30.582 146.891 1.00 44.03 59 ALA B N 1
ATOM 3261 C CA . ALA B 1 38 ? 27.168 30.490 145.517 1.00 44.14 59 ALA B CA 1
ATOM 3262 C C . ALA B 1 38 ? 25.991 30.303 144.559 1.00 43.34 59 ALA B C 1
ATOM 3263 O O . ALA B 1 38 ? 24.846 30.556 144.929 1.00 44.06 59 ALA B O 1
ATOM 3265 N N . ALA B 1 39 ? 26.284 29.903 143.327 1.00 42.32 60 ALA B N 1
ATOM 3266 C CA . ALA B 1 39 ? 25.265 29.550 142.339 1.00 40.68 60 ALA B CA 1
ATOM 3267 C C . ALA B 1 39 ? 25.643 28.195 141.761 1.00 39.20 60 ALA B C 1
ATOM 3268 O O . ALA B 1 39 ? 26.814 27.989 141.432 1.00 40.33 60 ALA B O 1
ATOM 3270 N N . SER B 1 40 ? 24.676 27.272 141.647 1.00 37.35 61 SER B N 1
ATOM 3271 C CA . SER B 1 40 ? 24.929 25.906 141.140 1.00 36.37 61 SER B CA 1
ATOM 3272 C C . SER B 1 40 ? 25.302 25.945 139.664 1.00 35.87 61 SER B C 1
ATOM 3273 O O . SER B 1 40 ? 24.792 26.782 138.935 1.00 36.26 61 SER B O 1
ATOM 3276 N N . THR B 1 41 ? 26.151 25.027 139.213 1.00 34.03 62 THR B N 1
ATOM 3277 C CA . THR B 1 41 ? 26.592 25.075 137.828 1.00 34.25 62 THR B CA 1
ATOM 3278 C C . THR B 1 41 ? 26.339 23.770 137.098 1.00 33.02 62 THR B C 1
ATOM 3279 O O . THR B 1 41 ? 26.375 22.670 137.706 1.00 32.05 62 THR B O 1
ATOM 3283 N N . ASN B 1 42 ? 26.094 23.917 135.796 1.00 32.15 63 ASN B N 1
ATOM 3284 C CA . ASN B 1 42 ? 26.010 22.804 134.859 1.00 32.22 63 ASN B CA 1
ATOM 3285 C C . ASN B 1 42 ? 24.848 21.817 135.075 1.00 30.62 63 ASN B C 1
ATOM 3286 O O . ASN B 1 42 ? 24.893 20.681 134.565 1.00 30.07 63 ASN B O 1
ATOM 3291 N N . PHE B 1 43 ? 23.812 22.225 135.810 1.00 29.85 64 PHE B N 1
ATOM 3292 C CA . PHE B 1 43 ? 22.588 21.399 135.849 1.00 28.43 64 PHE B CA 1
ATOM 3293 C C . PHE B 1 43 ? 21.777 21.602 134.571 1.00 27.84 64 PHE B C 1
ATOM 3294 O O . PHE B 1 43 ? 21.851 22.655 133.950 1.00 28.37 64 PHE B O 1
ATOM 3302 N N . GLY B 1 44 ? 21.020 20.576 134.183 1.00 26.91 65 GLY B N 1
ATOM 3303 C CA . GLY B 1 44 ? 20.069 20.658 133.055 1.00 25.91 65 GLY B CA 1
ATOM 3304 C C . GLY B 1 44 ? 18.693 20.914 133.650 1.00 25.31 65 GLY B C 1
ATOM 3305 O O . GLY B 1 44 ? 18.591 21.531 134.727 1.00 25.05 65 GLY B O 1
ATOM 3306 N N . ASN B 1 45 ? 17.632 20.431 132.987 1.00 24.83 66 ASN B N 1
ATOM 3307 C CA . ASN B 1 45 ? 16.272 20.616 133.503 1.00 24.75 66 ASN B CA 1
ATOM 3308 C C . ASN B 1 45 ? 16.084 19.895 134.830 1.00 25.05 66 ASN B C 1
ATOM 3309 O O . ASN B 1 45 ? 16.354 18.694 134.928 1.00 26.00 66 ASN B O 1
ATOM 3314 N N . VAL B 1 46 ? 15.684 20.660 135.842 1.00 24.41 67 VAL B N 1
ATOM 3315 C CA . VAL B 1 46 ? 15.430 20.161 137.192 1.00 24.41 67 VAL B CA 1
ATOM 3316 C C . VAL B 1 46 ? 13.963 20.351 137.526 1.00 24.21 67 VAL B C 1
ATOM 3317 O O . VAL B 1 46 ? 13.400 21.423 137.250 1.00 24.50 67 VAL B O 1
ATOM 3321 N N . ASP B 1 47 ? 13.325 19.318 138.090 1.00 23.90 68 ASP B N 1
ATOM 3322 C CA . ASP B 1 47 ? 11.935 19.497 138.559 1.00 24.35 68 ASP B CA 1
ATOM 3323 C C . ASP B 1 47 ? 11.936 20.160 139.948 1.00 24.71 68 ASP B C 1
ATOM 3324 O O . ASP B 1 47 ? 11.716 19.504 140.969 1.00 25.35 68 ASP B O 1
ATOM 3329 N N . GLY B 1 48 ? 12.165 21.470 139.969 1.00 24.66 69 GLY B N 1
ATOM 3330 C CA . GLY B 1 48 ? 12.542 22.166 141.217 1.00 25.67 69 GLY B CA 1
ATOM 3331 C C . GLY B 1 48 ? 13.119 23.511 140.848 1.00 25.83 69 GLY B C 1
ATOM 3332 O O . GLY B 1 48 ? 13.437 23.762 139.682 1.00 25.50 69 GLY B O 1
ATOM 3333 N N . VAL B 1 49 ? 13.229 24.392 141.837 1.00 26.89 70 VAL B N 1
ATOM 3334 C CA . VAL B 1 49 ? 13.767 25.723 141.590 1.00 27.83 70 VAL B CA 1
ATOM 3335 C C . VAL B 1 49 ? 15.266 25.746 141.908 1.00 28.12 70 VAL B C 1
ATOM 3336 O O . VAL B 1 49 ? 15.702 25.188 142.925 1.00 28.07 70 VAL B O 1
ATOM 3340 N N . MET B 1 50 ? 16.043 26.376 141.027 1.00 28.17 71 MET B N 1
ATOM 3341 C CA . MET B 1 50 ? 17.455 26.657 141.277 1.00 28.92 71 MET B CA 1
ATOM 3342 C C . MET B 1 50 ? 17.546 27.853 142.234 1.00 30.48 71 MET B C 1
ATOM 3343 O O . MET B 1 50 ? 17.217 28.991 141.875 1.00 30.83 71 MET B O 1
ATOM 3348 N N . GLN B 1 51 ? 17.933 27.583 143.476 1.00 31.29 72 GLN B N 1
ATOM 3349 C CA . GLN B 1 51 ? 17.965 28.638 144.498 1.00 33.34 72 GLN B CA 1
ATOM 3350 C C . GLN B 1 51 ? 19.416 29.001 144.808 1.00 34.86 72 GLN B C 1
ATOM 3351 O O . GLN B 1 51 ? 20.166 28.162 145.308 1.00 34.84 72 GLN B O 1
ATOM 3357 N N . ASP B 1 52 ? 19.809 30.240 144.525 1.00 36.92 73 ASP B N 1
ATOM 3358 C CA . ASP B 1 52 ? 21.190 30.679 144.729 1.00 39.00 73 ASP B CA 1
ATOM 3359 C C . ASP B 1 52 ? 21.262 31.912 145.653 1.00 40.04 73 ASP B C 1
ATOM 3360 O O . ASP B 1 52 ? 20.795 32.994 145.286 1.00 40.68 73 ASP B O 1
ATOM 3365 N N . SER B 1 53 ? 21.822 31.742 146.854 1.00 40.75 74 SER B N 1
ATOM 3366 C CA . SER B 1 53 ? 22.100 32.870 147.777 1.00 42.19 74 SER B CA 1
ATOM 3367 C C . SER B 1 53 ? 20.920 33.838 147.958 1.00 42.70 74 SER B C 1
ATOM 3368 O O . SER B 1 53 ? 21.045 35.044 147.741 1.00 44.14 74 SER B O 1
ATOM 3371 N N . ASN B 1 54 ? 19.776 33.300 148.366 1.00 41.33 75 ASN B N 1
ATOM 3372 C CA . ASN B 1 54 ? 18.552 34.082 148.473 1.00 41.49 75 ASN B CA 1
ATOM 3373 C C . ASN B 1 54 ? 17.799 33.769 149.763 1.00 41.78 75 ASN B C 1
ATOM 3374 O O . ASN B 1 54 ? 18.324 33.064 150.644 1.00 42.00 75 ASN B O 1
ATOM 3379 N N . GLY B 1 55 ? 16.574 34.282 149.880 1.00 41.86 76 GLY B N 1
ATOM 3380 C CA . GLY B 1 55 ? 15.783 34.073 151.098 1.00 42.29 76 GLY B CA 1
ATOM 3381 C C . GLY B 1 55 ? 15.453 32.600 151.318 1.00 40.48 76 GLY B C 1
ATOM 3382 O O . GLY B 1 55 ? 15.364 32.144 152.465 1.00 40.89 76 GLY B O 1
ATOM 3383 N N . ALA B 1 56 ? 15.258 31.866 150.216 1.00 38.44 77 ALA B N 1
ATOM 3384 C CA . ALA B 1 56 ? 14.989 30.426 150.262 1.00 37.12 77 ALA B CA 1
ATOM 3385 C C . ALA B 1 56 ? 16.185 29.627 150.789 1.00 37.05 77 ALA B C 1
ATOM 3386 O O . ALA B 1 56 ? 16.015 28.722 151.605 1.00 37.33 77 ALA B O 1
ATOM 3388 N N . THR B 1 57 ? 17.389 29.964 150.335 1.00 37.13 78 THR B N 1
ATOM 3389 C CA . THR B 1 57 ? 18.597 29.276 150.816 1.00 37.25 78 THR B CA 1
ATOM 3390 C C . THR B 1 57 ? 19.003 29.719 152.229 1.00 39.23 78 THR B C 1
ATOM 3391 O O . THR B 1 57 ? 19.574 28.940 153.000 1.00 39.70 78 THR B O 1
ATOM 3395 N N . SER B 1 58 ? 18.694 30.963 152.567 1.00 40.37 79 SER B N 1
ATOM 3396 C CA . SER B 1 58 ? 18.921 31.437 153.928 1.00 42.80 79 SER B CA 1
ATOM 3397 C C . SER B 1 58 ? 18.042 30.657 154.924 1.00 42.77 79 SER B C 1
ATOM 3398 O O . SER B 1 58 ? 18.523 30.206 155.973 1.00 44.34 79 SER B O 1
ATOM 3401 N N . ALA B 1 59 ? 16.761 30.503 154.592 1.00 42.11 80 ALA B N 1
ATOM 3402 C CA . ALA B 1 59 ? 15.817 29.737 155.408 1.00 42.12 80 ALA B CA 1
ATOM 3403 C C . ALA B 1 59 ? 16.188 28.246 155.510 1.00 40.67 80 ALA B C 1
ATOM 3404 O O . ALA B 1 59 ? 16.107 27.663 156.602 1.00 41.26 80 ALA B O 1
ATOM 3406 N N . ALA B 1 60 ? 16.594 27.633 154.384 1.00 38.26 81 ALA B N 1
ATOM 3407 C CA . ALA B 1 60 ? 17.052 26.241 154.394 1.00 37.27 81 ALA B CA 1
ATOM 3408 C C . ALA B 1 60 ? 18.306 26.063 155.264 1.00 38.49 81 ALA B C 1
ATOM 3409 O O . ALA B 1 60 ? 18.416 25.077 156.002 1.00 38.72 81 ALA B O 1
ATOM 3411 N N . ALA B 1 61 ? 19.229 27.028 155.216 1.00 39.33 82 ALA B N 1
ATOM 3412 C CA . ALA B 1 61 ? 20.446 26.967 156.045 1.00 40.80 82 ALA B CA 1
ATOM 3413 C C . ALA B 1 61 ? 20.124 26.945 157.539 1.00 43.02 82 ALA B C 1
ATOM 3414 O O . ALA B 1 61 ? 20.640 26.091 158.290 1.00 43.74 82 ALA B O 1
ATOM 3416 N N . ALA B 1 62 ? 19.265 27.871 157.966 1.00 43.89 83 ALA B N 1
ATOM 3417 C CA . ALA B 1 62 ? 18.864 27.967 159.369 1.00 46.20 83 ALA B CA 1
ATOM 3418 C C . ALA B 1 62 ? 18.107 26.726 159.857 1.00 46.01 83 ALA B C 1
ATOM 3419 O O . ALA B 1 62 ? 18.371 26.232 160.967 1.00 47.00 83 ALA B O 1
ATOM 3421 N N . ASP B 1 63 ? 17.187 26.232 159.024 1.00 44.21 84 ASP B N 1
ATOM 3422 C CA . ASP B 1 63 ? 16.358 25.064 159.339 1.00 44.05 84 ASP B CA 1
ATOM 3423 C C . ASP B 1 63 ? 17.137 23.748 159.301 1.00 43.19 84 ASP B C 1
ATOM 3424 O O . ASP B 1 63 ? 16.847 22.832 160.086 1.00 43.80 84 ASP B O 1
ATOM 3429 N N . LEU B 1 64 ? 18.124 23.656 158.403 1.00 41.69 85 LEU B N 1
ATOM 3430 C CA . LEU B 1 64 ? 19.001 22.480 158.358 1.00 41.05 85 LEU B CA 1
ATOM 3431 C C . LEU B 1 64 ? 19.796 22.376 159.651 1.00 42.89 85 LEU B C 1
ATOM 3432 O O . LEU B 1 64 ? 19.998 21.283 160.190 1.00 43.52 85 LEU B O 1
ATOM 3437 N N . LEU B 1 65 ? 20.238 23.522 160.156 1.00 44.03 86 LEU B N 1
ATOM 3438 C CA . LEU B 1 65 ? 21.014 23.532 161.397 1.00 45.74 86 LEU B CA 1
ATOM 3439 C C . LEU B 1 65 ? 20.151 23.024 162.563 1.00 47.15 86 LEU B C 1
ATOM 3440 O O . LEU B 1 65 ? 20.613 22.205 163.362 1.00 48.39 86 LEU B O 1
ATOM 3445 N N . ILE B 1 66 ? 18.889 23.465 162.615 1.00 50.95 87 ILE B N 1
ATOM 3446 C CA . ILE B 1 66 ? 17.924 22.999 163.626 1.00 52.46 87 ILE B CA 1
ATOM 3447 C C . ILE B 1 66 ? 17.733 21.482 163.526 1.00 51.37 87 ILE B C 1
ATOM 3448 O O . ILE B 1 66 ? 17.770 20.775 164.546 1.00 52.80 87 ILE B O 1
ATOM 3453 N N . ALA B 1 67 ? 17.540 21.001 162.295 1.00 49.64 88 ALA B N 1
ATOM 3454 C CA . ALA B 1 67 ? 17.468 19.571 162.001 1.00 48.41 88 ALA B CA 1
ATOM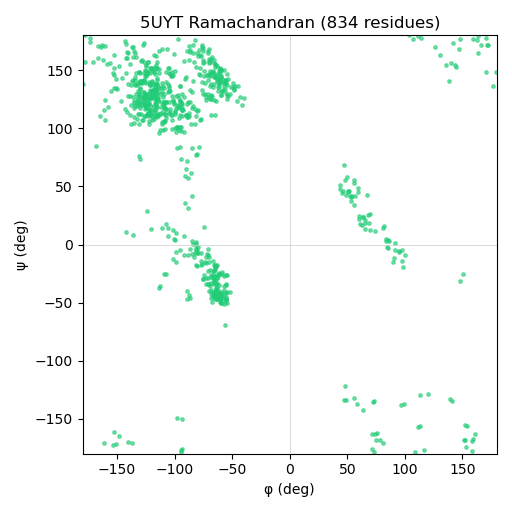 3455 C C . ALA B 1 67 ? 18.758 18.821 162.387 1.00 48.32 88 ALA B C 1
ATOM 3456 O O . ALA B 1 67 ? 18.687 17.793 163.034 1.00 48.64 88 ALA B O 1
ATOM 3458 N N . TYR B 1 68 ? 19.923 19.334 162.000 1.00 48.23 89 TYR B N 1
ATOM 3459 C CA . TYR B 1 68 ? 21.188 18.721 162.433 1.00 49.21 89 TYR B CA 1
ATOM 3460 C C . TYR B 1 68 ? 21.324 18.580 163.958 1.00 51.40 89 TYR B C 1
ATOM 3461 O O . TYR B 1 68 ? 21.734 17.522 164.458 1.00 51.61 89 TYR B O 1
ATOM 3470 N N . ASN B 1 69 ? 21.009 19.642 164.701 1.00 53.08 90 ASN B N 1
ATOM 3471 C CA . ASN B 1 69 ? 21.155 19.587 166.150 1.00 55.00 90 ASN B CA 1
ATOM 3472 C C . ASN B 1 69 ? 20.195 18.579 166.756 1.00 55.28 90 ASN B C 1
ATOM 3473 O O . ASN B 1 69 ? 20.527 17.950 167.755 1.00 56.74 90 ASN B O 1
ATOM 3478 N N . LEU B 1 70 ? 19.033 18.403 166.116 1.00 54.14 91 LEU B N 1
ATOM 3479 C CA . LEU B 1 70 ? 18.026 17.430 166.546 1.00 54.09 91 LEU B CA 1
ATOM 3480 C C . LEU B 1 70 ? 18.537 16.009 166.345 1.00 53.20 91 LEU B C 1
ATOM 3481 O O . LEU B 1 70 ? 18.440 15.176 167.248 1.00 53.98 91 LEU B O 1
ATOM 3486 N N . LEU B 1 71 ? 19.050 15.730 165.137 1.00 51.21 92 LEU B N 1
ATOM 3487 C CA . LEU B 1 71 ? 19.729 14.462 164.851 1.00 50.67 92 LEU B CA 1
ATOM 3488 C C . LEU B 1 71 ? 20.883 14.192 165.823 1.00 52.62 92 LEU B C 1
ATOM 3489 O O . LEU B 1 71 ? 21.032 13.080 166.351 1.00 52.85 92 LEU B O 1
ATOM 3494 N N . ASN B 1 72 ? 21.682 15.224 166.069 1.00 53.63 93 ASN B N 1
ATOM 3495 C CA . ASN B 1 72 ? 22.791 15.116 167.007 1.00 55.56 93 ASN B CA 1
ATOM 3496 C C . ASN B 1 72 ? 22.358 14.833 168.440 1.00 57.79 93 ASN B C 1
ATOM 3497 O O . ASN B 1 72 ? 23.113 14.223 169.219 1.00 59.15 93 ASN B O 1
ATOM 3502 N N . ALA B 1 73 ? 21.155 15.282 168.800 1.00 58.15 94 ALA B N 1
ATOM 3503 C CA . ALA B 1 73 ? 20.628 15.049 170.155 1.00 60.21 94 ALA B CA 1
ATOM 3504 C C . ALA B 1 73 ? 20.006 13.653 170.315 1.00 60.30 94 ALA B C 1
ATOM 3505 O O . ALA B 1 73 ? 19.817 13.181 171.441 1.00 61.82 94 ALA B O 1
ATOM 3507 N N . ALA B 1 74 ? 19.681 12.998 169.188 1.00 58.31 95 ALA B N 1
ATOM 3508 C CA . ALA B 1 74 ? 19.103 11.643 169.217 1.00 58.40 95 ALA B CA 1
ATOM 3509 C C . ALA B 1 74 ? 19.948 10.644 170.029 1.00 60.01 95 ALA B C 1
ATOM 3510 O O . ALA B 1 74 ? 21.159 10.505 169.811 1.00 59.48 95 ALA B O 1
ATOM 3512 N N . ILE B 1 75 ? 19.298 9.954 170.963 1.00 62.19 96 ILE B N 1
ATOM 3513 C CA . ILE B 1 75 ? 19.985 9.009 171.854 1.00 64.31 96 ILE B CA 1
ATOM 3514 C C . ILE B 1 75 ? 20.092 7.643 171.156 1.00 63.24 96 ILE B C 1
ATOM 3515 O O . ILE B 1 75 ? 19.065 7.030 170.858 1.00 62.65 96 ILE B O 1
ATOM 3520 N N . PRO B 1 76 ? 21.331 7.163 170.897 1.00 62.93 97 PRO B N 1
ATOM 3521 C CA . PRO B 1 76 ? 21.552 5.881 170.212 1.00 61.89 97 PRO B CA 1
ATOM 3522 C C . PRO B 1 76 ? 20.768 4.731 170.851 1.00 63.07 97 PRO B C 1
ATOM 3523 O O . PRO B 1 76 ? 20.750 4.621 172.074 1.00 65.28 97 PRO B O 1
ATOM 3527 N N . THR B 1 77 ? 20.131 3.889 170.036 1.00 61.43 98 THR B N 1
ATOM 3528 C CA . THR B 1 77 ? 19.453 2.681 170.540 1.00 62.85 98 THR B CA 1
ATOM 3529 C C . THR B 1 77 ? 20.321 1.426 170.366 1.00 63.17 98 THR B C 1
ATOM 3530 O O . THR B 1 77 ? 20.050 0.396 170.978 1.00 65.09 98 THR B O 1
ATOM 3534 N N . ALA B 1 78 ? 21.369 1.530 169.547 1.00 61.65 99 ALA B N 1
ATOM 3535 C CA . ALA B 1 78 ? 22.317 0.432 169.309 1.00 62.35 99 ALA B CA 1
ATOM 3536 C C . ALA B 1 78 ? 23.582 0.926 168.594 1.00 61.23 99 ALA B C 1
ATOM 3537 O O . ALA B 1 78 ? 23.584 1.989 167.969 1.00 59.71 99 ALA B O 1
ATOM 3539 N N . THR B 1 79 ? 24.651 0.139 168.691 1.00 62.45 100 THR B N 1
ATOM 3540 C CA . THR B 1 79 ? 25.928 0.443 168.043 1.00 61.78 100 THR B CA 1
ATOM 3541 C C . THR B 1 79 ? 26.193 -0.603 166.965 1.00 61.14 100 THR B C 1
ATOM 3542 O O . THR B 1 79 ? 26.031 -1.800 167.210 1.00 62.91 100 THR B O 1
ATOM 3546 N N . LEU B 1 80 ? 26.619 -0.152 165.788 1.00 59.05 101 LEU B N 1
ATOM 3547 C CA . LEU B 1 80 ? 26.926 -1.039 164.669 1.00 58.38 101 LEU B CA 1
ATOM 3548 C C . LEU B 1 80 ? 28.404 -0.960 164.322 1.00 59.14 101 LEU B C 1
ATOM 3549 O O . LEU B 1 80 ? 29.047 0.055 164.588 1.00 59.32 101 LEU B O 1
ATOM 3554 N N . ALA B 1 81 ? 28.940 -2.031 163.733 1.00 59.69 102 ALA B N 1
ATOM 3555 C CA . ALA B 1 81 ? 30.334 -2.058 163.273 1.00 60.18 102 ALA B CA 1
ATOM 3556 C C . ALA B 1 81 ? 30.531 -1.126 162.046 1.00 57.83 102 ALA B C 1
ATOM 3557 O O . ALA B 1 81 ? 29.552 -0.652 161.469 1.00 56.43 102 ALA B O 1
ATOM 3559 N N . PRO B 1 82 ? 31.794 -0.843 161.657 1.00 58.15 103 PRO B N 1
ATOM 3560 C CA . PRO B 1 82 ? 32.040 0.143 160.587 1.00 56.16 103 PRO B CA 1
ATOM 3561 C C . PRO B 1 82 ? 31.652 -0.303 159.175 1.00 54.53 103 PRO B C 1
ATOM 3562 O O . PRO B 1 82 ? 31.251 0.552 158.369 1.00 52.59 103 PRO B O 1
ATOM 3566 N N . LEU B 1 83 ? 31.806 -1.596 158.869 1.00 55.09 104 LEU B N 1
ATOM 3567 C CA . LEU B 1 83 ? 31.327 -2.142 157.583 1.00 53.79 104 LEU B CA 1
ATOM 3568 C C . LEU B 1 83 ? 29.839 -2.449 157.681 1.00 52.21 104 LEU B C 1
ATOM 3569 O O . LEU B 1 83 ? 29.419 -3.290 158.471 1.00 53.03 104 LEU B O 1
ATOM 3574 N N . LEU B 1 84 ? 29.041 -1.760 156.874 1.00 50.27 105 LEU B N 1
ATOM 3575 C CA . LEU B 1 84 ? 27.601 -1.930 156.925 1.00 49.10 105 LEU B CA 1
ATOM 3576 C C . LEU B 1 84 ? 26.988 -2.377 155.584 1.00 47.70 105 LEU B C 1
ATOM 3577 O O . LEU B 1 84 ? 27.356 -1.877 154.514 1.00 46.73 105 LEU B O 1
ATOM 3582 N N . GLY B 1 85 ? 26.053 -3.322 155.673 1.00 47.62 106 GLY B N 1
ATOM 3583 C CA . GLY B 1 85 ? 25.349 -3.849 154.508 1.00 46.71 106 GLY B CA 1
ATOM 3584 C C . GLY B 1 85 ? 25.580 -5.337 154.360 1.00 48.18 106 GLY B C 1
ATOM 3585 O O . GLY B 1 85 ? 25.386 -6.103 155.309 1.00 49.44 106 GLY B O 1
ATOM 3586 N N . ASN B 1 86 ? 25.996 -5.751 153.168 1.00 48.28 107 ASN B N 1
ATOM 3587 C CA . ASN B 1 86 ? 26.264 -7.163 152.881 1.00 49.89 107 ASN B CA 1
ATOM 3588 C C . ASN B 1 86 ? 25.173 -8.109 153.374 1.00 50.18 107 ASN B C 1
ATOM 3589 O O . ASN B 1 86 ? 25.447 -9.138 153.988 1.00 52.03 107 ASN B O 1
ATOM 3594 N N . GLY B 1 87 ? 23.927 -7.742 153.107 1.00 48.62 108 GLY B N 1
ATOM 3595 C CA . GLY B 1 87 ? 22.804 -8.582 153.465 1.00 49.12 108 GLY B CA 1
ATOM 3596 C C . GLY B 1 87 ? 22.142 -8.277 154.791 1.00 49.57 108 GLY B C 1
ATOM 3597 O O . GLY B 1 87 ? 21.123 -8.886 155.098 1.00 49.99 108 GLY B O 1
ATOM 3598 N N . THR B 1 88 ? 22.717 -7.361 155.589 1.00 49.74 109 THR B N 1
ATOM 3599 C CA . THR B 1 88 ? 22.141 -6.988 156.892 1.00 50.05 109 THR B CA 1
ATOM 3600 C C . THR B 1 88 ? 20.761 -6.334 156.756 1.00 48.65 109 THR B C 1
ATOM 3601 O O . 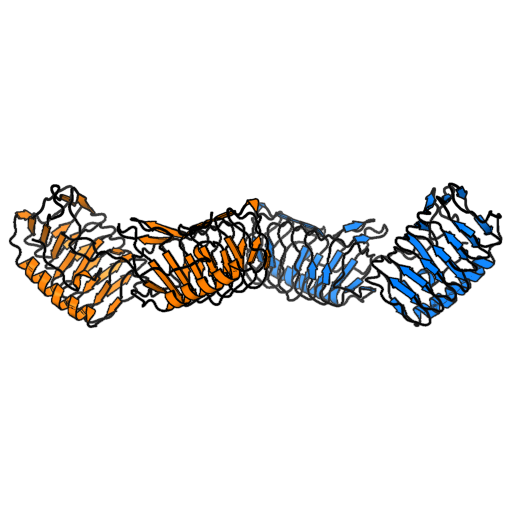THR B 1 88 ? 20.513 -5.564 155.816 1.00 47.28 109 THR B O 1
ATOM 3605 N N . THR B 1 89 ? 19.867 -6.674 157.680 1.00 49.38 110 THR B N 1
ATOM 3606 C CA . THR B 1 89 ? 18.591 -5.981 157.843 1.00 48.79 110 THR B CA 1
ATOM 3607 C C . THR B 1 89 ? 18.487 -5.306 159.218 1.00 49.83 110 THR B C 1
ATOM 3608 O O . THR B 1 89 ? 18.772 -5.929 160.240 1.00 51.34 110 THR B O 1
ATOM 3612 N N . LEU B 1 90 ? 18.069 -4.040 159.222 1.00 49.08 111 LEU B N 1
ATOM 3613 C CA . LEU B 1 90 ? 17.906 -3.264 160.454 1.00 50.68 111 LEU B CA 1
ATOM 3614 C C . LEU B 1 90 ? 16.463 -2.824 160.606 1.00 50.63 111 LEU B C 1
ATOM 3615 O O . LEU B 1 90 ? 15.810 -2.462 159.629 1.00 49.76 111 LEU B O 1
ATOM 3620 N N . THR B 1 91 ? 15.964 -2.872 161.834 1.00 52.42 112 THR B N 1
ATOM 3621 C CA . THR B 1 91 ? 14.659 -2.295 162.134 1.00 52.84 112 THR B CA 1
ATOM 3622 C C . THR B 1 91 ? 14.849 -0.859 162.643 1.00 52.61 112 THR B C 1
ATOM 3623 O O . THR B 1 91 ? 15.975 -0.359 162.668 1.00 52.27 112 THR B O 1
ATOM 3627 N N . ALA B 1 92 ? 13.755 -0.204 163.028 1.00 52.79 113 ALA B N 1
ATOM 3628 C CA . ALA B 1 92 ? 13.783 1.184 163.484 1.00 52.48 113 ALA B CA 1
ATOM 3629 C C . ALA B 1 92 ? 14.778 1.388 164.631 1.00 53.48 113 ALA B C 1
ATOM 3630 O O . ALA B 1 92 ? 14.991 0.491 165.441 1.00 55.15 113 ALA B O 1
ATOM 3632 N N . GLY B 1 93 ? 15.390 2.566 164.679 1.00 52.53 114 GLY B N 1
ATOM 3633 C CA . GLY B 1 93 ? 16.266 2.929 165.788 1.00 53.89 114 GLY B CA 1
ATOM 3634 C C . GLY B 1 93 ? 17.237 4.042 165.464 1.00 52.65 114 GLY B C 1
ATOM 3635 O O . GLY B 1 93 ? 17.280 4.553 164.333 1.00 50.61 114 GLY B O 1
ATOM 3636 N N . ASN B 1 94 ? 17.998 4.425 166.487 1.00 54.23 115 ASN B N 1
ATOM 3637 C CA . ASN B 1 94 ? 19.095 5.372 166.358 1.00 53.56 115 ASN B CA 1
ATOM 3638 C C . ASN B 1 94 ? 20.414 4.608 166.476 1.00 53.85 115 ASN B C 1
ATOM 3639 O O . ASN B 1 94 ? 20.739 4.085 167.541 1.00 55.90 115 ASN B O 1
ATOM 3644 N N . TYR B 1 95 ? 21.151 4.526 165.372 1.00 52.12 116 TYR B N 1
ATOM 3645 C CA . TYR B 1 95 ? 22.331 3.661 165.250 1.00 52.55 116 TYR B CA 1
ATOM 3646 C C . TYR B 1 95 ? 23.604 4.484 165.218 1.00 52.54 116 TYR B C 1
ATOM 3647 O O . TYR B 1 95 ? 23.773 5.365 164.370 1.00 51.71 116 TYR B O 1
ATOM 3656 N N . PHE B 1 96 ? 24.489 4.186 166.161 1.00 54.53 117 PHE B N 1
ATOM 3657 C CA . PHE B 1 96 ? 25.714 4.924 166.360 1.00 54.69 117 PHE B CA 1
ATOM 3658 C C . PHE B 1 96 ? 26.889 4.155 165.775 1.00 54.42 117 PHE B C 1
ATOM 3659 O O . PHE B 1 96 ? 27.082 2.984 166.102 1.00 55.50 117 PHE B O 1
ATOM 3667 N N . ILE B 1 97 ? 27.678 4.817 164.936 1.00 53.09 118 ILE B N 1
ATOM 3668 C CA . ILE B 1 97 ? 28.926 4.246 164.434 1.00 53.70 118 ILE B CA 1
ATOM 3669 C C . ILE B 1 97 ? 30.052 5.219 164.807 1.00 54.89 118 ILE B C 1
ATOM 3670 O O . ILE B 1 97 ? 30.120 6.328 164.275 1.00 54.00 118 ILE B O 1
ATOM 3675 N N . GLY B 1 98 ? 30.914 4.804 165.739 1.00 57.22 119 GLY B N 1
ATOM 3676 C CA . GLY B 1 98 ? 31.901 5.689 166.398 1.00 58.95 119 GLY B CA 1
ATOM 3677 C C . GLY B 1 98 ? 33.125 6.127 165.602 1.00 59.03 119 GLY B C 1
ATOM 3678 O O . GLY B 1 98 ? 34.110 6.619 166.177 1.00 60.51 119 GLY B O 1
ATOM 3679 N N . GLN B 1 99 ? 33.061 5.938 164.287 1.00 57.30 120 GLN B N 1
ATOM 3680 C CA . GLN B 1 99 ? 34.115 6.310 163.346 1.00 57.29 120 GLN B CA 1
ATOM 3681 C C . GLN B 1 99 ? 33.501 6.363 161.956 1.00 54.92 120 GLN B C 1
ATOM 3682 O O . GLN B 1 99 ? 32.284 6.283 161.823 1.00 53.44 120 GLN B O 1
ATOM 3688 N N . GLY B 1 100 ? 34.339 6.505 160.929 1.00 54.54 121 GLY B N 1
ATOM 3689 C CA . GLY B 1 100 ? 33.869 6.526 159.547 1.00 52.37 121 GLY B CA 1
ATOM 3690 C C . GLY B 1 100 ? 33.288 5.184 159.147 1.00 51.60 121 GLY B C 1
ATOM 3691 O O . GLY B 1 100 ? 33.791 4.143 159.569 1.00 53.13 121 GLY B O 1
ATOM 3692 N N . ALA B 1 101 ? 32.239 5.208 158.319 1.00 49.58 122 ALA B N 1
ATOM 3693 C CA . ALA B 1 101 ? 31.527 3.993 157.951 1.00 48.74 122 ALA B CA 1
ATOM 3694 C C . ALA B 1 101 ? 31.641 3.698 156.448 1.00 47.70 122 ALA B C 1
ATOM 3695 O O . ALA B 1 101 ? 31.818 4.624 155.637 1.00 46.49 122 ALA B O 1
ATOM 3697 N N . SER B 1 102 ? 31.579 2.410 156.099 1.00 47.99 123 SER B N 1
ATOM 3698 C CA . SER B 1 102 ? 31.554 1.972 154.689 1.00 47.28 123 SER B CA 1
ATOM 3699 C C . SER B 1 102 ? 30.308 1.134 154.421 1.00 46.12 123 SER B C 1
ATOM 3700 O O . SER B 1 102 ? 30.111 0.091 155.066 1.00 46.94 123 SER B O 1
ATOM 3703 N N . LEU B 1 103 ? 29.478 1.603 153.483 1.00 44.12 124 LEU B N 1
ATOM 3704 C CA . LEU B 1 103 ? 28.337 0.844 152.989 1.00 43.07 124 LEU B CA 1
ATOM 3705 C C . LEU B 1 103 ? 28.790 -0.118 151.895 1.00 43.48 124 LEU B C 1
ATOM 3706 O O . LEU B 1 103 ? 29.635 0.224 151.053 1.00 43.54 124 LEU B O 1
ATOM 3711 N N . SER B 1 104 ? 28.216 -1.317 151.907 1.00 43.63 125 SER B N 1
ATOM 3712 C CA . SER B 1 104 ? 28.585 -2.342 150.933 1.00 44.46 125 SER B CA 1
ATOM 3713 C C . SER B 1 104 ? 27.434 -3.311 150.664 1.00 43.89 125 SER B C 1
ATOM 3714 O O . SER B 1 104 ? 26.660 -3.627 151.573 1.00 43.86 125 SER B O 1
ATOM 3717 N N . GLY B 1 105 ? 27.333 -3.795 149.423 1.00 43.58 126 GLY B N 1
ATOM 3718 C CA . GLY B 1 105 ? 26.305 -4.777 149.077 1.00 43.50 126 GLY B CA 1
ATOM 3719 C C . GLY B 1 105 ? 24.927 -4.219 149.370 1.00 42.05 126 GLY B C 1
ATOM 3720 O O . GLY B 1 105 ? 24.671 -3.045 149.127 1.00 40.73 126 GLY B O 1
ATOM 3721 N N . THR B 1 106 ? 24.059 -5.042 149.947 1.00 42.55 127 THR B N 1
ATOM 3722 C CA A THR B 1 106 ? 22.689 -4.618 150.244 0.50 41.53 127 THR B CA 1
ATOM 3723 C CA B THR B 1 106 ? 22.682 -4.651 150.244 0.50 41.61 127 THR B CA 1
ATOM 3724 C C . THR B 1 106 ? 22.458 -4.325 151.729 1.00 42.07 127 THR B C 1
ATOM 3725 O O . THR B 1 106 ? 22.932 -5.044 152.606 1.00 43.40 127 THR B O 1
ATOM 3732 N N . LEU B 1 107 ? 21.733 -3.239 152.001 1.00 41.23 128 LEU B N 1
ATOM 3733 C CA . LEU B 1 107 ? 21.311 -2.923 153.371 1.00 42.24 128 LEU B CA 1
ATOM 3734 C C . LEU B 1 107 ? 19.811 -2.717 153.359 1.00 41.59 128 LEU B C 1
ATOM 3735 O O . LEU B 1 107 ? 19.306 -1.857 152.623 1.00 40.60 128 LEU B O 1
ATOM 3740 N N . THR B 1 108 ? 19.107 -3.510 154.152 1.00 42.70 129 THR B N 1
ATOM 3741 C CA . THR B 1 108 ? 17.653 -3.475 154.168 1.00 42.80 129 THR B CA 1
ATOM 3742 C C . THR B 1 108 ? 17.088 -2.833 155.432 1.00 43.38 129 THR B C 1
ATOM 3743 O O . THR B 1 108 ? 17.356 -3.276 156.532 1.00 44.56 129 THR B O 1
ATOM 3747 N N . LEU B 1 109 ? 16.293 -1.785 155.246 1.00 42.63 130 LEU B N 1
ATOM 3748 C CA . LEU B 1 109 ? 15.691 -1.071 156.367 1.00 43.25 130 LEU B CA 1
ATOM 3749 C C . LEU B 1 109 ? 14.251 -1.538 156.449 1.00 44.07 130 LEU B C 1
ATOM 3750 O O . LEU B 1 109 ? 13.437 -1.292 155.552 1.00 43.74 130 LEU B O 1
ATOM 3755 N N . ASP B 1 110 ? 13.972 -2.261 157.513 1.00 46.41 131 ASP B N 1
ATOM 3756 C CA . ASP B 1 110 ? 12.716 -2.946 157.730 1.00 47.68 131 ASP B CA 1
ATOM 3757 C C . ASP B 1 110 ? 11.805 -2.142 158.659 1.00 48.53 131 ASP B C 1
ATOM 3758 O O . ASP B 1 110 ? 12.105 -1.976 159.847 1.00 49.77 131 ASP B O 1
ATOM 3763 N N . GLY B 1 111 ? 10.685 -1.668 158.119 1.00 48.06 132 GLY B N 1
ATOM 3764 C CA . GLY B 1 111 ? 9.727 -0.868 158.888 1.00 48.98 132 GLY B CA 1
ATOM 3765 C C . GLY B 1 111 ? 8.916 -1.592 159.955 1.00 51.19 132 GLY B C 1
ATOM 3766 O O . GLY B 1 111 ? 8.142 -0.953 160.679 1.00 52.37 132 GLY B O 1
ATOM 3767 N N . GLY B 1 112 ? 9.076 -2.914 160.057 1.00 51.76 133 GLY B N 1
ATOM 3768 C CA . GLY B 1 112 ? 8.353 -3.712 161.057 1.00 54.14 133 GLY B CA 1
ATOM 3769 C C . GLY B 1 112 ? 6.841 -3.649 160.887 1.00 54.78 133 GLY B C 1
ATOM 3770 O O . GLY B 1 112 ? 6.101 -3.968 161.806 1.00 56.73 133 GLY B O 1
ATOM 3771 N N . GLY B 1 113 ? 6.389 -3.225 159.709 1.00 52.98 134 GLY B N 1
ATOM 3772 C CA . GLY B 1 113 ? 4.965 -3.039 159.435 1.00 53.66 134 GLY B CA 1
ATOM 3773 C C . GLY B 1 113 ? 4.433 -1.714 159.953 1.00 53.84 134 GLY B C 1
ATOM 3774 O O . GLY B 1 113 ? 3.224 -1.526 160.055 1.00 54.91 134 GLY B O 1
ATOM 3775 N N . ASN B 1 114 ? 5.341 -0.794 160.275 1.00 52.67 135 ASN B N 1
ATOM 3776 C CA . ASN B 1 114 ? 4.978 0.504 160.843 1.00 52.83 135 ASN B CA 1
ATOM 3777 C C . ASN B 1 114 ? 5.616 1.645 160.055 1.00 50.26 135 ASN B C 1
ATOM 3778 O O . ASN B 1 114 ? 6.818 1.867 160.144 1.00 49.20 135 ASN B O 1
ATOM 3783 N N . SER B 1 115 ? 4.808 2.365 159.280 1.00 49.55 136 SER B N 1
ATOM 3784 C CA . SER B 1 115 ? 5.311 3.445 158.421 1.00 47.47 136 SER B CA 1
ATOM 3785 C C . SER B 1 115 ? 5.911 4.632 159.193 1.00 47.63 136 SER B C 1
ATOM 3786 O O . SER B 1 115 ? 6.637 5.441 158.623 1.00 45.82 136 SER B O 1
ATOM 3789 N N . ASN B 1 116 ? 5.597 4.724 160.490 1.00 49.77 137 ASN B N 1
ATOM 3790 C CA . ASN B 1 116 ? 6.175 5.739 161.372 1.00 50.63 137 ASN B CA 1
ATOM 3791 C C . ASN B 1 116 ? 7.576 5.383 161.896 1.00 50.68 137 ASN B C 1
ATOM 3792 O O . ASN B 1 116 ? 8.136 6.128 162.696 1.00 51.89 137 ASN B O 1
ATOM 3797 N N . SER B 1 117 ? 8.132 4.248 161.467 1.00 50.19 138 SER B N 1
ATOM 3798 C CA . SER B 1 117 ? 9.486 3.826 161.877 1.00 50.04 138 SER B CA 1
ATOM 3799 C C . SER B 1 117 ? 10.528 4.863 161.476 1.00 48.63 138 SER B C 1
ATOM 3800 O O . SER B 1 117 ? 10.586 5.275 160.330 1.00 46.69 138 SER B O 1
ATOM 3803 N N . VAL B 1 118 ? 11.354 5.279 162.433 1.00 49.65 139 VAL B N 1
ATOM 3804 C CA . VAL B 1 118 ? 12.428 6.217 162.130 1.00 48.49 139 VAL B CA 1
ATOM 3805 C C . VAL B 1 118 ? 13.779 5.493 162.201 1.00 48.03 139 VAL B C 1
ATOM 3806 O O . VAL B 1 118 ? 14.030 4.721 163.133 1.00 49.35 139 VAL B O 1
ATOM 3810 N N . PHE B 1 119 ? 14.621 5.751 161.197 1.00 46.10 140 PHE B N 1
ATOM 3811 C CA . PHE B 1 119 ? 15.979 5.202 161.094 1.00 45.76 140 PHE B CA 1
ATOM 3812 C C . PHE B 1 119 ? 16.941 6.379 161.075 1.00 45.37 140 PHE B C 1
ATOM 3813 O O . PHE B 1 119 ? 16.971 7.150 160.104 1.00 43.73 140 PHE B O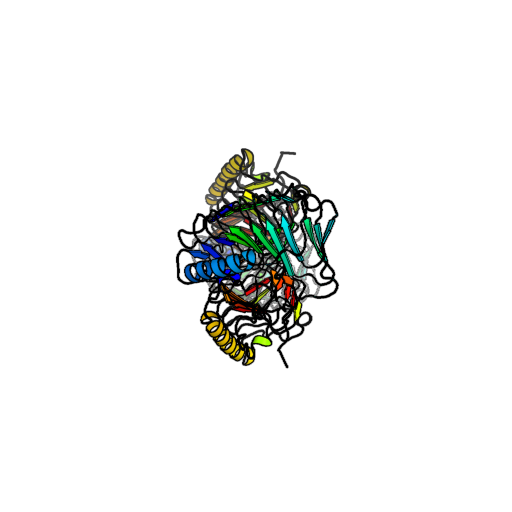 1
ATOM 3821 N N . ILE B 1 120 ? 17.693 6.540 162.160 1.00 46.98 141 ILE B N 1
ATOM 3822 C CA . ILE B 1 120 ? 18.688 7.589 162.259 1.00 47.11 141 ILE B CA 1
ATOM 3823 C C . ILE B 1 120 ? 20.070 6.952 162.411 1.00 47.70 141 ILE B C 1
ATOM 3824 O O . ILE B 1 120 ? 20.288 6.105 163.279 1.00 48.79 141 ILE B O 1
ATOM 3829 N N . PHE B 1 121 ? 20.990 7.362 161.545 1.00 42.07 142 PHE B N 1
ATOM 3830 C CA . PHE B 1 121 ? 22.356 6.853 161.564 1.00 42.86 142 PHE B CA 1
ATOM 3831 C C . PHE B 1 121 ? 23.318 7.963 161.962 1.00 43.60 142 PHE B C 1
ATOM 3832 O O . PHE B 1 121 ? 23.488 8.944 161.214 1.00 43.04 142 PHE B O 1
ATOM 3840 N N . LYS B 1 122 ? 23.914 7.820 163.149 1.00 45.15 143 LYS B N 1
ATOM 3841 C CA . LYS B 1 122 ? 24.943 8.739 163.621 1.00 45.74 143 LYS B CA 1
ATOM 3842 C C . LYS B 1 122 ? 26.343 8.209 163.225 1.00 46.05 143 LYS B C 1
ATOM 3843 O O . LYS B 1 122 ? 26.914 7.344 163.895 1.00 47.89 143 LYS B O 1
ATOM 3849 N N . ILE B 1 123 ? 26.866 8.732 162.113 1.00 45.02 144 ILE B N 1
ATOM 3850 C CA . ILE B 1 123 ? 28.154 8.321 161.540 1.00 44.88 144 ILE B CA 1
ATOM 3851 C C . ILE B 1 123 ? 29.210 9.316 161.992 1.00 45.74 144 ILE B C 1
ATOM 3852 O O . ILE B 1 123 ? 29.325 10.415 161.436 1.00 44.62 144 ILE B O 1
ATOM 3857 N N . GLN B 1 124 ? 29.982 8.928 163.002 1.00 48.13 145 GLN B N 1
ATOM 3858 C CA . GLN B 1 124 ? 30.962 9.827 163.609 1.00 49.52 145 GLN B CA 1
ATOM 3859 C C . GLN B 1 124 ? 32.282 9.797 162.840 1.00 49.39 145 GLN B C 1
ATOM 3860 O O . GLN B 1 124 ? 33.317 9.418 163.378 1.00 50.76 145 GLN B O 1
ATOM 3866 N N . GLY B 1 125 ? 32.215 10.195 161.569 1.00 47.25 146 GLY B N 1
ATOM 3867 C CA . GLY B 1 125 ? 33.345 10.111 160.634 1.00 46.68 146 GLY B CA 1
ATOM 3868 C C . GLY B 1 125 ? 32.811 10.181 159.212 1.00 44.46 146 GLY B C 1
ATOM 3869 O O . GLY B 1 125 ? 31.668 10.592 159.014 1.00 43.21 146 GLY B O 1
ATOM 3870 N N . ALA B 1 126 ? 33.618 9.787 158.228 1.00 43.74 147 ALA B N 1
ATOM 3871 C CA . ALA B 1 126 ? 33.204 9.857 156.813 1.00 42.43 147 ALA B CA 1
ATOM 3872 C C . ALA B 1 126 ? 32.214 8.744 156.454 1.00 41.37 147 ALA B C 1
ATOM 3873 O O . ALA B 1 126 ? 32.124 7.737 157.150 1.00 42.18 147 ALA B O 1
ATOM 3875 N N . LEU B 1 127 ? 31.447 8.927 155.377 1.00 40.18 148 LEU B N 1
ATOM 3876 C CA . LEU B 1 127 ? 30.578 7.859 154.904 1.00 39.58 148 LEU B CA 1
ATOM 3877 C C . LEU B 1 127 ? 30.852 7.567 153.429 1.00 38.89 148 LEU B C 1
ATOM 3878 O O . LEU B 1 127 ? 30.735 8.458 152.595 1.00 37.72 148 LEU B O 1
ATOM 3883 N N . SER B 1 128 ? 31.244 6.325 153.132 1.00 39.73 149 SER B N 1
ATOM 3884 C CA . SER B 1 128 ? 31.511 5.894 151.760 1.00 39.16 149 SER B CA 1
ATOM 3885 C C . SER B 1 128 ? 30.634 4.703 151.427 1.00 38.64 149 SER B C 1
ATOM 3886 O O . SER B 1 128 ?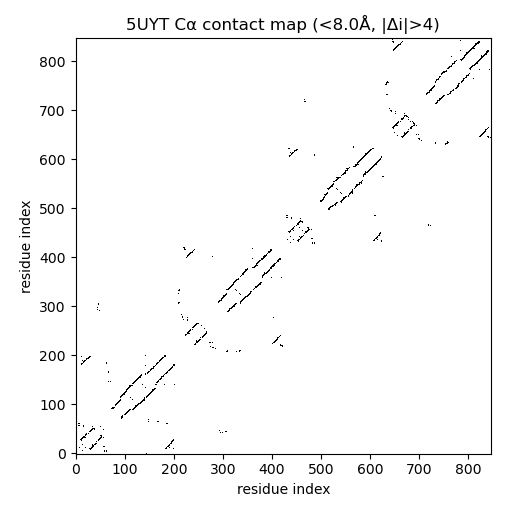 30.150 4.002 152.316 1.00 38.96 149 SER B O 1
ATOM 3889 N N . SER B 1 129 ? 30.391 4.485 150.139 1.00 38.00 150 SER B N 1
ATOM 3890 C CA . SER B 1 129 ? 29.827 3.215 149.726 1.00 38.32 150 SER B CA 1
ATOM 3891 C C . SER B 1 129 ? 30.707 2.596 148.643 1.00 38.84 150 SER B C 1
ATOM 3892 O O . SER B 1 129 ? 31.467 3.308 147.969 1.00 38.54 150 SER B O 1
ATOM 3895 N N . ALA B 1 130 ? 30.613 1.271 148.505 1.00 39.08 151 ALA B N 1
ATOM 3896 C CA . ALA B 1 130 ? 31.227 0.550 147.395 1.00 39.13 151 ALA B CA 1
ATOM 3897 C C . ALA B 1 130 ? 30.309 0.666 146.179 1.00 37.70 151 ALA B C 1
ATOM 3898 O O . ALA B 1 130 ? 29.102 0.838 146.340 1.00 36.95 151 ALA B O 1
ATOM 3900 N N . ALA B 1 131 ? 30.878 0.591 144.977 1.00 37.41 152 ALA B N 1
ATOM 3901 C CA . ALA B 1 131 ? 30.100 0.507 143.724 1.00 36.53 152 ALA B CA 1
ATOM 3902 C C . ALA B 1 131 ? 28.955 -0.500 143.832 1.00 36.68 152 ALA B C 1
ATOM 3903 O O . ALA B 1 131 ? 29.128 -1.587 144.386 1.00 37.89 152 ALA B O 1
ATOM 3905 N N . ASN B 1 132 ? 27.781 -0.117 143.322 1.00 35.80 153 ASN B N 1
ATOM 3906 C CA . ASN B 1 132 ? 26.589 -0.993 143.268 1.00 35.85 153 ASN B CA 1
ATOM 3907 C C . ASN B 1 132 ? 25.919 -1.311 144.618 1.00 36.44 153 ASN B C 1
ATOM 3908 O O . ASN B 1 132 ? 25.049 -2.199 144.685 1.00 36.66 153 ASN B O 1
ATOM 3913 N N . THR B 1 133 ? 26.298 -0.574 145.668 1.00 36.39 154 THR B N 1
ATOM 3914 C CA . THR B 1 133 ? 25.671 -0.707 146.991 1.00 37.36 154 THR B CA 1
ATOM 3915 C C . THR B 1 133 ? 24.188 -0.381 146.854 1.00 36.66 154 THR B C 1
ATOM 3916 O O . THR B 1 133 ? 23.824 0.543 146.118 1.00 35.26 154 THR B O 1
ATOM 3920 N N . GLN B 1 134 ? 23.343 -1.143 147.544 1.00 37.41 155 GLN B N 1
ATOM 3921 C CA . GLN B 1 134 ? 21.911 -0.873 147.516 1.00 37.68 155 GLN B CA 1
ATOM 3922 C C . GLN B 1 134 ? 21.239 -0.804 148.878 1.00 38.12 155 GLN B C 1
ATOM 3923 O O . GLN B 1 134 ? 21.222 -1.793 149.631 1.00 39.57 155 GLN B O 1
ATOM 3929 N N . VAL B 1 135 ? 20.694 0.368 149.191 1.00 36.62 156 VAL B N 1
ATOM 3930 C CA . VAL B 1 135 ? 19.865 0.521 150.375 1.00 37.32 156 VAL B CA 1
ATOM 3931 C C . VAL B 1 135 ? 18.421 0.322 149.973 1.00 37.07 156 VAL B C 1
ATOM 3932 O O . VAL B 1 135 ? 17.903 1.024 149.098 1.00 36.58 156 VAL B O 1
ATOM 3936 N N . LEU B 1 136 ? 17.793 -0.663 150.600 1.00 38.35 157 LEU B N 1
ATOM 3937 C CA . LEU B 1 136 ? 16.436 -1.069 150.259 1.00 39.00 157 LEU B CA 1
ATOM 3938 C C . LEU B 1 136 ? 15.479 -0.763 151.407 1.00 39.16 157 LEU B C 1
ATOM 3939 O O . LEU B 1 136 ? 15.856 -0.830 152.574 1.00 39.97 157 LEU B O 1
ATOM 3944 N N . LEU B 1 137 ? 14.236 -0.435 151.065 1.00 38.01 158 LEU B N 1
ATOM 3945 C CA . LEU B 1 137 ? 13.215 -0.201 152.076 1.00 38.32 158 LEU B CA 1
ATOM 3946 C C . LEU B 1 137 ? 12.195 -1.319 152.034 1.00 39.41 158 LEU B C 1
ATOM 3947 O O . LEU B 1 137 ? 11.773 -1.733 150.977 1.00 38.48 158 LEU B O 1
ATOM 3952 N N . THR B 1 138 ? 11.791 -1.814 153.188 1.00 41.00 159 THR B N 1
ATOM 3953 C CA . THR B 1 138 ? 10.844 -2.908 153.179 1.00 42.80 159 THR B CA 1
ATOM 3954 C C . THR B 1 138 ? 9.827 -2.750 154.307 1.00 44.20 159 THR B C 1
ATOM 3955 O O . THR B 1 138 ? 10.047 -1.985 155.267 1.00 43.83 159 THR B O 1
ATOM 3959 N N . ASN B 1 139 ? 8.700 -3.438 154.150 1.00 45.18 160 ASN B N 1
ATOM 3960 C CA . ASN B 1 139 ? 7.748 -3.623 155.227 1.00 47.68 160 ASN B CA 1
ATOM 3961 C C . ASN B 1 139 ? 7.367 -2.291 155.907 1.00 47.38 160 ASN B C 1
ATOM 3962 O O . ASN B 1 139 ? 7.368 -2.168 157.137 1.00 49.01 160 ASN B O 1
ATOM 3967 N N . GLY B 1 140 ? 7.077 -1.283 155.086 1.00 46.07 161 GLY B N 1
ATOM 3968 C CA . GLY B 1 140 ? 6.518 -0.033 155.584 1.00 45.82 161 GLY B CA 1
ATOM 3969 C C . GLY B 1 140 ? 7.488 1.106 155.812 1.00 44.41 161 GLY B C 1
ATOM 3970 O O . GLY B 1 140 ? 7.055 2.247 155.980 1.00 44.55 161 GLY B O 1
ATOM 3971 N N . ALA B 1 141 ? 8.787 0.802 155.817 1.00 43.23 162 ALA B N 1
ATOM 3972 C CA . ALA B 1 141 ? 9.838 1.814 155.927 1.00 41.52 162 ALA B CA 1
ATOM 3973 C C . ALA B 1 141 ? 9.723 2.867 154.814 1.00 39.96 162 ALA B C 1
ATOM 3974 O O . ALA B 1 141 ? 9.524 2.522 153.639 1.00 38.61 162 ALA B O 1
ATOM 3976 N N . LEU B 1 142 ? 9.830 4.143 155.189 1.00 39.52 163 LEU B N 1
ATOM 3977 C CA . LEU B 1 142 ? 9.705 5.267 154.247 1.00 37.93 163 LEU B CA 1
ATOM 3978 C C . LEU B 1 142 ? 11.029 6.037 154.167 1.00 36.92 163 LEU B C 1
ATOM 3979 O O . LEU B 1 142 ? 11.678 6.255 155.197 1.00 38.07 163 LEU B O 1
ATOM 3984 N N . ALA B 1 143 ? 11.437 6.435 152.953 1.00 35.22 164 ALA B N 1
ATOM 3985 C CA . ALA B 1 143 ? 12.673 7.219 152.756 1.00 34.18 164 ALA B CA 1
ATOM 3986 C C . ALA B 1 143 ? 12.689 8.496 153.594 1.00 34.63 164 ALA B C 1
ATOM 3987 O O . ALA B 1 143 ? 13.749 8.924 154.100 1.00 34.85 164 ALA B O 1
ATOM 3989 N N . CYS B 1 144 ? 11.519 9.100 153.768 1.00 35.01 165 CYS B N 1
ATOM 3990 C CA . CYS B 1 144 ? 11.453 10.390 154.446 1.00 36.08 165 CYS B CA 1
ATOM 3991 C C . CYS B 1 144 ? 11.758 10.252 155.932 1.00 37.03 165 CYS B C 1
ATOM 3992 O O . CYS B 1 144 ? 12.020 11.246 156.595 1.00 37.18 165 CYS B O 1
ATOM 3995 N N . ASN B 1 145 ? 11.723 9.012 156.427 1.00 37.36 166 ASN B N 1
ATOM 3996 C CA . ASN B 1 145 ? 11.992 8.697 157.846 1.00 38.53 166 ASN B CA 1
ATOM 3997 C C . ASN B 1 145 ? 13.403 8.140 158.071 1.00 38.26 166 ASN B C 1
ATOM 3998 O O . ASN B 1 145 ? 13.712 7.639 159.164 1.00 39.36 166 ASN B O 1
ATOM 4003 N N . VAL B 1 146 ? 14.255 8.251 157.052 1.00 36.73 167 VAL B N 1
ATOM 4004 C CA . VAL B 1 146 ? 15.663 7.813 157.138 1.00 36.77 167 VAL B CA 1
ATOM 4005 C C . VAL B 1 146 ? 16.610 9.026 157.129 1.00 36.32 167 VAL B C 1
ATOM 4006 O O . VAL B 1 146 ? 16.525 9.896 156.249 1.00 34.84 167 VAL B O 1
ATOM 4010 N N . PHE B 1 147 ? 17.495 9.100 158.130 1.00 36.95 168 PHE B N 1
ATOM 4011 C CA . PHE B 1 147 ? 18.464 10.177 158.220 1.00 37.24 168 PHE B CA 1
ATOM 4012 C C . PHE B 1 147 ? 19.863 9.622 158.451 1.00 38.20 168 PHE B C 1
ATOM 4013 O O . PHE B 1 147 ? 20.052 8.685 159.249 1.00 40.03 168 PHE B O 1
ATOM 4021 N N . TRP B 1 148 ? 20.841 10.239 157.797 1.00 37.81 169 TRP B N 1
ATOM 4022 C CA . TRP B 1 148 ? 22.259 9.941 157.999 1.00 38.37 169 TRP B CA 1
ATOM 4023 C C . TRP B 1 148 ? 22.938 11.215 158.511 1.00 38.76 169 TRP B C 1
ATOM 4024 O O . TRP B 1 148 ? 23.029 12.198 157.790 1.00 37.66 169 TRP B O 1
ATOM 4035 N N . LYS B 1 149 ? 23.387 11.217 159.768 1.00 39.83 170 LYS B N 1
ATOM 4036 C CA . LYS B 1 149 ? 24.067 12.388 160.312 1.00 40.77 170 LYS B CA 1
ATOM 4037 C C . LYS B 1 149 ? 25.578 12.155 160.276 1.00 41.04 170 LYS B C 1
ATOM 4038 O O . LYS B 1 149 ? 26.121 11.489 161.158 1.00 42.70 170 LYS B O 1
ATOM 4044 N N . VAL B 1 150 ? 26.252 12.728 159.279 1.00 40.05 171 VAL B N 1
ATOM 4045 C CA . VAL B 1 150 ? 27.606 12.295 158.887 1.00 40.20 171 VAL B CA 1
ATOM 4046 C C . VAL B 1 150 ? 28.670 13.338 159.224 1.00 41.19 171 VAL B C 1
ATOM 4047 O O . VAL B 1 150 ? 28.650 14.447 158.676 1.00 40.70 171 VAL B O 1
ATOM 4051 N N . GLU B 1 151 ? 29.565 12.988 160.154 1.00 42.70 172 GLU B N 1
ATOM 4052 C CA . GLU B 1 151 ? 30.634 13.883 160.610 1.00 44.18 172 GLU B CA 1
ATOM 4053 C C . GLU B 1 151 ? 31.872 13.732 159.724 1.00 44.16 172 GLU B C 1
ATOM 4054 O O . GLU B 1 151 ? 32.967 13.432 160.215 1.00 44.74 172 GLU B O 1
ATOM 4060 N N . GLY B 1 152 ? 31.695 13.956 158.418 1.00 42.88 173 GLY B N 1
ATOM 4061 C CA . GLY B 1 152 ? 32.778 13.716 157.452 1.00 43.10 173 GLY B CA 1
ATOM 4062 C C . GLY B 1 152 ? 32.308 13.612 156.011 1.00 41.47 173 GLY B C 1
ATOM 4063 O O . GLY B 1 152 ? 31.110 13.663 155.735 1.00 40.53 173 GLY B O 1
ATOM 4064 N N . LEU B 1 153 ? 33.262 13.481 155.092 1.00 41.62 174 LEU B N 1
ATOM 4065 C CA . LEU B 1 153 ? 32.959 13.377 153.664 1.00 40.48 174 LEU B CA 1
ATOM 4066 C C . LEU B 1 153 ? 31.973 12.240 153.373 1.00 39.41 174 LEU B C 1
ATOM 4067 O O . LEU B 1 153 ? 32.146 11.102 153.831 1.00 39.65 174 LEU B O 1
ATOM 4072 N N . VAL B 1 154 ? 30.915 12.568 152.639 1.00 38.07 175 VAL B N 1
ATOM 4073 C CA . VAL B 1 154 ? 30.040 11.540 152.076 1.00 37.14 175 VAL B CA 1
ATOM 4074 C C . VAL B 1 154 ? 30.473 11.293 150.627 1.00 37.21 175 VAL B C 1
ATOM 4075 O O . VAL B 1 154 ? 30.420 12.207 149.800 1.00 36.52 175 VAL B O 1
ATOM 4079 N N . ASP B 1 155 ? 30.912 10.068 150.328 1.00 37.65 176 ASP B N 1
ATOM 4080 C CA . ASP B 1 155 ? 31.311 9.717 148.961 1.00 37.99 176 ASP B CA 1
ATOM 4081 C C . ASP B 1 155 ? 30.651 8.411 148.545 1.00 37.47 176 ASP B C 1
ATOM 4082 O O . ASP B 1 155 ? 31.067 7.332 148.969 1.00 38.71 176 ASP B O 1
ATOM 4087 N N . LEU B 1 156 ? 29.617 8.518 147.716 1.00 36.33 177 LEU B N 1
ATOM 4088 C CA . LEU B 1 156 ? 28.864 7.349 147.278 1.00 35.45 177 LEU B CA 1
ATOM 4089 C C . LEU B 1 156 ? 29.299 6.935 145.874 1.00 34.76 177 LEU B C 1
ATOM 4090 O O . LEU B 1 156 ? 29.214 7.725 144.922 1.00 34.25 177 LEU B O 1
ATOM 4095 N N . ALA B 1 157 ? 29.780 5.698 145.766 1.00 34.63 178 ALA B N 1
ATOM 4096 C CA . ALA B 1 157 ? 30.352 5.163 144.527 1.00 34.46 178 ALA B CA 1
ATOM 4097 C C . ALA B 1 157 ? 29.316 4.902 143.437 1.00 33.52 178 ALA B C 1
ATOM 4098 O O . ALA B 1 157 ? 28.115 4.857 143.715 1.00 32.74 178 ALA B O 1
ATOM 4100 N N . THR B 1 158 ? 29.825 4.717 142.217 1.00 33.76 179 THR B N 1
ATOM 4101 C CA A THR B 1 158 ? 29.045 4.457 141.003 0.50 33.44 179 THR B CA 1
ATOM 4102 C CA B THR B 1 158 ? 28.990 4.520 141.028 0.50 33.36 179 THR B CA 1
ATOM 4103 C C . THR B 1 158 ? 27.835 3.545 141.252 1.00 33.38 179 THR B C 1
ATOM 4104 O O . THR B 1 158 ? 28.002 2.443 141.811 1.00 33.86 179 THR B O 1
ATOM 4111 N N . ASN B 1 159 ? 26.641 3.983 140.824 1.00 32.57 180 ASN B N 1
ATOM 4112 C CA . ASN B 1 159 ? 25.422 3.158 140.871 1.00 32.71 180 ASN B CA 1
ATOM 4113 C C . ASN B 1 159 ? 24.931 2.795 142.271 1.00 32.53 180 ASN B C 1
ATOM 4114 O O . ASN B 1 159 ? 24.209 1.828 142.434 1.00 32.31 180 ASN B O 1
ATOM 4119 N N . THR B 1 160 ? 25.337 3.551 143.294 1.00 32.53 181 THR B N 1
ATOM 4120 C CA . THR B 1 160 ? 24.775 3.335 144.624 1.00 32.33 181 THR B CA 1
ATOM 4121 C C . THR B 1 160 ? 23.309 3.733 144.667 1.00 31.87 181 THR B C 1
ATOM 4122 O O . THR B 1 160 ? 22.943 4.844 144.252 1.00 31.80 181 THR B O 1
ATOM 4126 N N . VAL B 1 161 ? 22.475 2.825 145.157 1.00 31.28 182 VAL B N 1
ATOM 4127 C CA . VAL B 1 161 ? 21.082 3.143 145.449 1.00 30.58 182 VAL B CA 1
ATOM 4128 C C . VAL B 1 161 ? 21.026 3.558 146.932 1.00 31.11 182 VAL B C 1
ATOM 4129 O O . VAL B 1 161 ? 21.299 2.740 147.802 1.00 31.86 182 VAL B O 1
ATOM 4133 N N . MET B 1 162 ? 20.666 4.815 147.198 1.00 30.65 183 MET B N 1
ATOM 4134 C CA . MET B 1 162 ? 20.685 5.375 148.561 1.00 31.33 183 MET B CA 1
ATOM 4135 C C . MET B 1 162 ? 19.280 5.831 148.985 1.00 31.15 183 MET B C 1
ATOM 4136 O O . MET B 1 162 ? 18.425 6.187 148.127 1.00 31.31 183 MET B O 1
ATOM 4141 N N . LYS B 1 163 ? 19.032 5.791 150.288 1.00 31.83 184 LYS B N 1
ATOM 4142 C CA A LYS B 1 163 ? 17.740 6.175 150.840 0.50 31.91 184 LYS B CA 1
ATOM 4143 C CA B LYS B 1 163 ? 17.741 6.167 150.848 0.50 31.93 184 LYS B CA 1
ATOM 4144 C C . LYS B 1 163 ? 17.932 7.169 151.971 1.00 32.61 184 LYS B C 1
ATOM 4145 O O . LYS B 1 163 ? 18.827 7.006 152.817 1.00 32.82 184 LYS B O 1
ATOM 4156 N N . GLY B 1 164 ? 17.091 8.204 151.980 1.00 32.65 185 GLY B N 1
ATOM 4157 C CA . GLY B 1 164 ? 17.041 9.116 153.136 1.00 33.09 185 GLY B CA 1
ATOM 4158 C C . GLY B 1 164 ? 17.705 10.472 153.011 1.00 33.17 185 GLY B C 1
ATOM 4159 O O . GLY B 1 164 ? 18.308 10.820 151.990 1.00 31.50 185 GLY B O 1
ATOM 4160 N N . ASN B 1 165 ? 17.608 11.224 154.101 1.00 34.04 186 ASN B N 1
ATOM 4161 C CA . ASN B 1 165 ? 18.216 12.532 154.221 1.00 35.02 186 ASN B CA 1
ATOM 4162 C C . ASN B 1 165 ? 19.651 12.410 154.677 1.00 35.65 186 ASN B C 1
ATOM 4163 O O . ASN B 1 165 ? 19.923 12.154 155.857 1.00 37.85 186 ASN B O 1
ATOM 4168 N N . VAL B 1 166 ? 20.563 12.589 153.734 1.00 35.10 187 VAL B N 1
ATOM 4169 C CA . VAL B 1 166 ? 21.983 12.523 154.021 1.00 35.91 187 VAL B CA 1
ATOM 4170 C C . VAL B 1 166 ? 22.440 13.927 154.395 1.00 36.29 187 VAL B C 1
ATOM 4171 O O . VAL B 1 166 ? 22.430 14.849 153.554 1.00 35.77 187 VAL B O 1
ATOM 4175 N N . VAL B 1 167 ? 22.788 14.092 155.674 1.00 37.72 188 VAL B N 1
ATOM 4176 C CA . VAL B 1 167 ? 23.192 15.372 156.225 1.00 38.18 188 VAL B CA 1
ATOM 4177 C C . VAL B 1 167 ? 24.682 15.287 156.558 1.00 39.11 188 VAL B C 1
ATOM 4178 O O . VAL B 1 167 ? 25.084 14.627 157.539 1.00 40.36 188 VAL B O 1
ATOM 4182 N N . ALA B 1 168 ? 25.497 15.938 155.732 1.00 38.28 189 ALA B N 1
ATOM 4183 C CA . ALA B 1 168 ? 26.932 16.051 155.999 1.00 38.53 189 ALA B CA 1
ATOM 4184 C C . ALA B 1 168 ? 27.204 17.293 156.843 1.00 39.11 189 ALA B C 1
ATOM 4185 O O . ALA B 1 168 ? 26.867 18.410 156.440 1.00 38.68 189 ALA B O 1
ATOM 4187 N N . ASN B 1 169 ? 27.795 17.101 158.023 1.00 39.86 190 ASN B N 1
ATOM 4188 C CA . ASN B 1 169 ? 28.152 18.215 158.885 1.00 41.08 190 ASN B CA 1
ATOM 4189 C C . ASN B 1 169 ? 29.593 18.666 158.644 1.00 41.75 190 ASN B C 1
ATOM 4190 O O . ASN B 1 169 ? 30.539 17.904 158.875 1.00 41.77 190 ASN B O 1
ATOM 4195 N N . ASN B 1 170 ? 29.741 19.901 158.166 1.00 41.75 191 ASN B N 1
ATOM 4196 C CA . ASN B 1 170 ? 31.054 20.469 157.880 1.00 42.63 191 ASN B CA 1
ATOM 4197 C C . ASN B 1 170 ? 31.905 19.566 156.994 1.00 41.85 191 ASN B C 1
ATOM 4198 O O . ASN B 1 170 ? 33.092 19.349 157.262 1.00 42.57 191 ASN B O 1
ATOM 4203 N N . ALA B 1 171 ? 31.278 19.051 155.936 1.00 40.29 192 ALA B N 1
ATOM 4204 C CA . ALA B 1 171 ? 31.922 18.158 154.993 1.00 39.96 192 ALA B CA 1
ATOM 4205 C C . ALA B 1 171 ? 31.146 18.179 153.688 1.00 38.45 192 ALA B C 1
ATOM 4206 O O . ALA B 1 171 ? 29.946 18.482 153.690 1.00 38.07 192 ALA B O 1
ATOM 4208 N N . ALA B 1 172 ? 31.839 17.844 152.599 1.00 38.15 193 ALA B N 1
ATOM 4209 C CA . ALA B 1 172 ? 31.262 17.780 151.260 1.00 36.99 193 ALA B CA 1
ATOM 4210 C C . ALA B 1 172 ? 30.491 16.478 151.009 1.00 36.05 193 ALA B C 1
ATOM 4211 O O . ALA B 1 172 ? 30.623 15.494 151.750 1.00 36.04 193 ALA B O 1
ATOM 4213 N N . ILE B 1 173 ? 29.677 16.478 149.953 1.00 34.85 194 ILE B N 1
ATOM 4214 C CA . ILE B 1 173 ? 29.006 15.263 149.503 1.00 34.43 194 ILE B CA 1
ATOM 4215 C C . ILE B 1 173 ? 29.365 15.092 148.033 1.00 34.11 194 ILE B C 1
ATOM 4216 O O . ILE B 1 173 ? 29.228 16.026 147.246 1.00 33.53 194 ILE B O 1
ATOM 4221 N N . VAL B 1 174 ? 29.863 13.907 147.689 1.00 34.27 195 VAL B N 1
ATOM 4222 C CA . VAL B 1 174 ? 30.145 13.545 146.310 1.00 33.97 195 VAL B CA 1
ATOM 4223 C C . VAL B 1 174 ? 29.229 12.384 145.928 1.00 33.37 195 VAL B C 1
ATOM 4224 O O . VAL B 1 174 ? 29.218 11.336 146.577 1.00 33.90 195 VAL B O 1
ATOM 4228 N N . LEU B 1 175 ? 28.450 12.555 144.870 1.00 32.88 196 LEU B N 1
ATOM 4229 C CA . LEU B 1 175 ? 27.642 11.442 144.380 1.00 32.61 196 LEU B CA 1
ATOM 4230 C C . LEU B 1 175 ? 28.147 11.041 142.998 1.00 32.75 196 LEU B C 1
ATOM 4231 O O . LEU B 1 175 ? 27.969 11.796 142.030 1.00 33.08 196 LEU B O 1
ATOM 4236 N N . GLN B 1 176 ? 28.763 9.862 142.902 1.00 32.58 197 GLN B N 1
ATOM 4237 C CA . GLN B 1 176 ? 29.363 9.416 141.640 1.00 32.66 197 GLN B CA 1
ATOM 4238 C C . GLN B 1 176 ? 28.326 8.938 140.621 1.00 31.92 197 GLN B C 1
ATOM 4239 O O . GLN B 1 176 ? 27.149 8.786 140.944 1.00 31.40 197 GLN B O 1
ATOM 4245 N N . SER B 1 177 ? 28.804 8.690 139.403 1.00 32.69 198 SER B N 1
ATOM 4246 C CA . SER B 1 177 ? 27.998 8.325 138.246 1.00 32.93 198 SER B CA 1
ATOM 4247 C C . SER B 1 177 ? 26.895 7.332 138.586 1.00 32.65 198 SER B C 1
ATOM 4248 O O . SER B 1 177 ? 27.168 6.231 139.063 1.00 33.96 198 SER B O 1
ATOM 4251 N N . GLY B 1 178 ? 25.652 7.718 138.351 1.00 31.68 199 GLY B N 1
ATOM 4252 C CA . GLY B 1 178 ? 24.558 6.756 138.417 1.00 31.08 199 GLY B CA 1
ATOM 4253 C C . GLY B 1 178 ? 23.968 6.510 139.793 1.00 30.98 199 GLY B C 1
ATOM 4254 O O . GLY B 1 178 ? 23.086 5.668 139.936 1.00 30.44 199 GLY B O 1
ATOM 4255 N N . VAL B 1 179 ? 24.433 7.244 140.810 1.00 31.09 200 VAL B N 1
ATOM 4256 C CA . VAL B 1 179 ? 23.789 7.181 142.116 1.00 31.43 200 VAL B CA 1
ATOM 4257 C C . VAL B 1 179 ? 22.300 7.517 141.995 1.00 30.65 200 VAL B C 1
ATOM 4258 O O . VAL B 1 179 ? 21.904 8.436 141.267 1.00 30.30 200 VAL B O 1
ATOM 4262 N N . SER B 1 180 ? 21.480 6.767 142.722 1.00 30.64 201 SER B N 1
ATOM 4263 C CA . SER B 1 180 ? 20.051 6.976 142.711 1.00 30.41 201 SER B CA 1
ATOM 4264 C C . SER B 1 180 ? 19.599 7.160 144.153 1.00 30.99 201 SER B C 1
ATOM 4265 O O . SER B 1 180 ? 19.671 6.214 144.944 1.00 31.83 201 SER B O 1
ATOM 4268 N N . LEU B 1 181 ? 19.182 8.379 144.498 1.00 29.53 202 LEU B N 1
ATOM 4269 C CA . LEU B 1 181 ? 18.899 8.727 145.906 1.00 29.79 202 LEU B CA 1
ATOM 4270 C C . LEU B 1 181 ? 17.432 9.090 146.032 1.00 30.18 202 LEU B C 1
ATOM 4271 O O . LEU B 1 181 ? 16.979 10.047 145.403 1.00 30.20 202 LEU B O 1
ATOM 4276 N N . GLU B 1 182 ? 16.674 8.296 146.785 1.00 30.78 203 GLU B N 1
ATOM 4277 C CA . GLU B 1 182 ? 15.333 8.698 147.186 1.00 30.94 203 GLU B CA 1
ATOM 4278 C C . GLU B 1 182 ? 15.580 9.317 148.561 1.00 31.28 203 GLU B C 1
ATOM 4279 O O . GLU B 1 182 ? 15.761 8.595 149.538 1.00 31.56 203 GLU B O 1
ATOM 4285 N N . GLY B 1 183 ? 15.618 10.648 148.611 1.00 30.33 204 GLY B N 1
ATOM 4286 C CA . GLY B 1 183 ? 16.151 11.355 149.784 1.00 30.73 204 GLY B CA 1
ATOM 4287 C C . GLY B 1 183 ? 16.711 12.703 149.387 1.00 30.49 204 GLY B C 1
ATOM 4288 O O . GLY B 1 183 ? 16.273 13.285 148.387 1.00 29.58 204 GLY B O 1
ATOM 4289 N N . ARG B 1 184 ? 17.657 13.212 150.192 1.00 30.79 205 ARG B N 1
ATOM 4290 C CA . ARG B 1 184 ? 18.267 14.515 149.956 1.00 30.96 205 ARG B CA 1
ATOM 4291 C C . ARG B 1 184 ? 19.768 14.447 150.229 1.00 31.21 205 ARG B C 1
ATOM 4292 O O . ARG B 1 184 ? 20.223 13.619 151.017 1.00 32.94 205 ARG B O 1
ATOM 4300 N N . ALA B 1 185 ? 20.521 15.341 149.603 1.00 30.60 206 ALA B N 1
ATOM 4301 C CA . ALA B 1 185 ? 21.936 15.537 149.922 1.00 31.24 206 ALA B CA 1
ATOM 4302 C C . ALA B 1 185 ? 22.020 16.929 150.527 1.00 32.04 206 ALA B C 1
ATOM 4303 O O . ALA B 1 185 ? 21.741 17.930 149.843 1.00 32.25 206 ALA B O 1
ATOM 4305 N N . LEU B 1 186 ? 22.338 17.006 151.818 1.00 33.52 207 LEU B N 1
ATOM 4306 C CA . LEU B 1 186 ? 22.293 18.274 152.526 1.00 34.81 207 LEU B CA 1
ATOM 4307 C C . LEU B 1 186 ? 23.600 18.447 153.295 1.00 36.11 207 LEU B C 1
ATOM 4308 O O . LEU B 1 186 ? 24.031 17.524 153.970 1.00 36.68 207 LEU B O 1
ATOM 4313 N N . SER B 1 187 ? 24.248 19.600 153.145 1.00 36.87 208 SER B N 1
ATOM 4314 C CA . SER B 1 187 ? 25.466 19.904 153.915 1.00 37.87 208 SER B CA 1
ATOM 4315 C C . SER B 1 187 ? 25.330 21.173 154.754 1.00 38.78 208 SER B C 1
ATOM 4316 O O . SER B 1 187 ? 24.811 22.187 154.269 1.00 38.50 208 SER B O 1
ATOM 4319 N N . THR B 1 188 ? 25.831 21.126 155.997 1.00 39.77 209 THR B N 1
ATOM 4320 C CA . THR B 1 188 ? 25.826 22.304 156.880 1.00 41.07 209 THR B CA 1
ATOM 4321 C C . THR B 1 188 ? 26.927 23.330 156.538 1.00 41.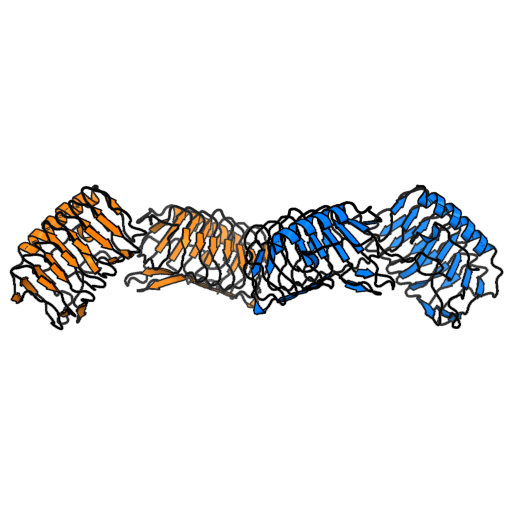87 209 THR B C 1
ATOM 4322 O O . THR B 1 188 ? 26.897 24.459 157.045 1.00 42.01 209 THR B O 1
ATOM 4326 N N . THR B 1 189 ? 27.928 22.875 155.769 1.00 41.24 210 THR B N 1
ATOM 4327 C CA . THR B 1 189 ? 28.834 23.655 154.872 1.00 40.99 210 THR B CA 1
ATOM 4328 C C . THR B 1 189 ? 29.766 22.607 154.235 1.00 40.44 210 THR B C 1
ATOM 4329 O O . THR B 1 189 ? 30.215 21.665 154.904 1.00 40.39 210 THR B O 1
ATOM 4333 N N . GLY B 1 190 ? 30.014 22.770 152.939 1.00 39.26 211 GLY B N 1
ATOM 4334 C CA . GLY B 1 190 ? 30.775 21.820 152.135 1.00 38.70 211 GLY B CA 1
ATOM 4335 C C . GLY B 1 190 ? 30.166 21.770 150.747 1.00 37.29 211 GLY B C 1
ATOM 4336 O O . GLY B 1 190 ? 28.966 22.063 150.598 1.00 36.51 211 GLY B O 1
ATOM 4337 N N . ALA B 1 191 ? 30.980 21.403 149.745 1.00 36.74 212 ALA B N 1
ATOM 4338 C CA . ALA B 1 191 ? 30.530 21.315 148.350 1.00 36.42 212 ALA B CA 1
ATOM 4339 C C . ALA B 1 191 ? 29.568 20.155 148.141 1.00 35.17 212 ALA B C 1
ATOM 4340 O O . ALA B 1 191 ? 29.545 19.216 148.924 1.00 35.37 212 ALA B O 1
ATOM 4342 N N . ILE B 1 192 ? 28.747 20.240 147.098 1.00 34.37 213 ILE B N 1
ATOM 4343 C CA . ILE B 1 192 ? 27.935 19.092 146.673 1.00 33.85 213 ILE B CA 1
ATOM 4344 C C . ILE B 1 192 ? 28.199 18.886 145.188 1.00 33.32 213 ILE B C 1
ATOM 4345 O O . ILE B 1 192 ? 27.962 19.787 144.383 1.00 33.20 213 ILE B O 1
ATOM 4350 N N . THR B 1 193 ? 28.698 17.700 144.851 1.00 33.28 214 THR B N 1
ATOM 4351 C CA . THR B 1 193 ? 29.116 17.370 143.480 1.00 33.35 214 THR B CA 1
ATOM 4352 C C . THR B 1 193 ? 28.418 16.078 143.034 1.00 32.23 214 THR B C 1
ATOM 4353 O O . THR B 1 193 ? 28.475 15.063 143.725 1.00 32.45 214 THR B O 1
ATOM 4357 N N . VAL B 1 194 ? 27.723 16.128 141.898 1.00 31.37 215 VAL B N 1
ATOM 4358 C CA . VAL B 1 194 ? 26.974 14.971 141.414 1.00 30.15 215 VAL B CA 1
ATOM 4359 C C . VAL B 1 194 ? 27.306 14.720 139.951 1.00 30.57 215 VAL B C 1
ATOM 4360 O O . VAL B 1 194 ? 27.592 15.670 139.225 1.00 29.97 215 VAL B O 1
ATOM 4364 N N . THR B 1 195 ? 27.264 13.442 139.536 1.00 30.41 216 THR B N 1
ATOM 4365 C CA . THR B 1 195 ? 27.501 13.039 138.144 1.00 30.74 216 THR B CA 1
ATOM 4366 C C . THR B 1 195 ? 26.454 12.031 137.705 1.00 30.03 216 THR B C 1
ATOM 4367 O O . THR B 1 195 ? 26.353 10.954 138.293 1.00 29.79 216 THR B O 1
ATOM 4371 N N . GLY B 1 196 ? 25.687 12.396 136.678 1.00 29.46 217 GLY B N 1
ATOM 4372 C CA . GLY B 1 196 ? 24.658 11.525 136.122 1.00 29.59 217 GLY B CA 1
ATOM 4373 C C . GLY B 1 196 ? 23.800 10.806 137.153 1.00 29.15 217 GLY B C 1
ATOM 4374 O O . GLY B 1 196 ? 23.605 9.585 137.048 1.00 29.72 217 GLY B O 1
ATOM 4375 N N . VAL B 1 197 ? 23.248 11.562 138.093 1.00 28.51 218 VAL B N 1
ATOM 4376 C CA . VAL B 1 197 ? 22.490 11.004 139.211 1.00 28.55 218 VAL B CA 1
ATOM 4377 C C . VAL B 1 197 ? 20.983 11.098 138.992 1.00 28.74 218 VAL B C 1
ATOM 4378 O O . VAL B 1 197 ? 20.505 11.845 138.120 1.00 28.30 218 VAL B O 1
ATOM 4382 N N . THR B 1 198 ? 20.245 10.320 139.786 1.00 28.96 219 THR B N 1
ATOM 4383 C CA . THR B 1 198 ? 18.821 10.543 139.965 1.00 28.82 219 THR B CA 1
ATOM 4384 C C . THR B 1 198 ? 18.636 10.854 141.450 1.00 28.75 219 THR B C 1
ATOM 4385 O O . THR B 1 198 ? 19.023 10.051 142.302 1.00 29.74 219 THR B O 1
ATOM 4389 N N . VAL B 1 199 ? 18.122 12.043 141.772 1.00 28.14 220 VAL B N 1
ATOM 4390 C CA . VAL B 1 199 ? 17.854 12.401 143.189 1.00 28.11 220 VAL B CA 1
ATOM 4391 C C . VAL B 1 199 ? 16.436 12.947 143.253 1.00 28.64 220 VAL B C 1
ATOM 4392 O O . VAL B 1 199 ? 16.122 13.918 142.549 1.00 28.56 220 VAL B O 1
ATOM 4396 N N . ARG B 1 200 ? 15.579 12.324 144.063 1.00 28.37 221 ARG B N 1
ATOM 4397 C CA A ARG B 1 200 ? 14.212 12.795 144.195 0.50 28.34 221 ARG B CA 1
ATOM 4398 C CA B ARG B 1 200 ? 14.174 12.734 144.191 0.50 28.30 221 ARG B CA 1
ATOM 4399 C C . ARG B 1 200 ? 13.878 12.870 145.665 1.00 28.88 221 ARG B C 1
ATOM 4400 O O . ARG B 1 200 ? 14.003 11.886 146.394 1.00 29.00 221 ARG B O 1
ATOM 4415 N N . LYS B 1 201 ? 13.505 14.078 146.105 1.00 29.23 222 LYS B N 1
ATOM 4416 C CA . LYS B 1 201 ? 13.166 14.306 147.514 1.00 29.64 222 LYS B CA 1
ATOM 4417 C C . LYS B 1 201 ? 12.037 13.363 147.894 1.00 30.45 222 LYS B C 1
ATOM 4418 O O . LYS B 1 201 ? 11.131 13.113 147.079 1.00 30.35 222 LYS B O 1
ATOM 4424 N N . PRO B 1 202 ? 12.104 12.769 149.092 1.00 38.33 223 PRO B N 1
ATOM 4425 C CA . PRO B 1 202 ? 11.057 11.826 149.453 1.00 39.44 223 PRO B CA 1
ATOM 4426 C C . PRO B 1 202 ? 9.735 12.553 149.680 1.00 40.36 223 PRO B C 1
ATOM 4427 O O . PRO B 1 202 ? 9.736 13.676 150.172 1.00 40.61 223 PRO B O 1
ATOM 4431 N N . ILE B 1 203 ? 8.619 11.926 149.313 1.00 40.97 224 ILE B N 1
ATOM 4432 C CA . ILE B 1 203 ? 7.301 12.473 149.675 1.00 42.62 224 ILE B CA 1
ATOM 4433 C C . ILE B 1 203 ? 6.797 11.820 150.969 1.00 44.96 224 ILE B C 1
ATOM 4434 O O . ILE B 1 203 ? 7.502 10.997 151.562 1.00 46.19 224 ILE B O 1
ATOM 4439 N N . LEU B 1 204 ? 5.598 12.184 151.420 1.00 46.45 225 LEU B N 1
ATOM 4440 C CA . LEU B 1 204 ? 5.066 11.663 152.698 1.00 48.22 225 LEU B CA 1
ATOM 4441 C C . LEU B 1 204 ? 5.765 12.380 153.861 1.00 49.40 225 LEU B C 1
ATOM 4442 O O . LEU B 1 204 ? 6.363 13.437 153.652 1.00 48.82 225 LEU B O 1
ATOM 4447 N N . CYS B 1 205 ? 5.697 11.821 155.076 1.00 50.56 226 CYS B N 1
ATOM 4448 C CA . CYS B 1 205 ? 6.144 12.523 156.290 1.00 51.52 226 CYS B CA 1
ATOM 4449 C C . CYS B 1 205 ? 5.656 13.973 156.382 1.00 50.74 226 CYS B C 1
ATOM 4450 O O . CYS B 1 205 ? 6.421 14.875 156.733 1.00 51.15 226 CYS B O 1
ATOM 4453 N N . GLY B 1 206 ? 4.387 14.196 156.077 1.00 49.48 227 GLY B N 1
ATOM 4454 C CA . GLY B 1 206 ? 3.789 15.504 156.313 1.00 49.21 227 GLY B CA 1
ATOM 4455 C C . GLY B 1 206 ? 4.049 16.500 155.204 1.00 47.20 227 GLY B C 1
ATOM 4456 O O . GLY B 1 206 ? 3.667 17.664 155.308 1.00 46.81 227 GLY B O 1
ATOM 4457 N N . SER B 1 207 ? 4.690 16.030 154.134 1.00 46.01 228 SER B N 1
ATOM 4458 C CA . SER B 1 207 ? 4.887 16.804 152.935 1.00 43.94 228 SER B CA 1
ATOM 4459 C C . SER B 1 207 ? 3.506 17.123 152.350 1.00 42.07 228 SER B C 1
ATOM 4460 O O . SER B 1 207 ? 2.668 16.223 152.254 1.00 41.89 228 SER B O 1
ATOM 4463 N N . ALA B 1 208 ? 3.272 18.390 151.988 1.00 39.90 229 ALA B N 1
ATOM 4464 C CA . ALA B 1 208 ? 2.016 18.827 151.368 1.00 38.61 229 ALA B CA 1
ATOM 4465 C C . ALA B 1 208 ? 1.756 18.066 150.052 1.00 36.12 229 ALA B C 1
ATOM 4466 O O . ALA B 1 208 ? 2.658 17.918 149.233 1.00 36.01 229 ALA B O 1
ATOM 4468 N N . VAL B 1 209 ? 0.541 17.553 149.870 1.00 35.06 230 VAL B N 1
ATOM 4469 C CA . VAL B 1 209 ? 0.173 16.807 148.649 1.00 33.40 230 VAL B CA 1
ATOM 4470 C C . VAL B 1 209 ? 0.034 17.794 147.505 1.00 32.23 230 VAL B C 1
ATOM 4471 O O . VAL B 1 209 ? -0.717 18.760 147.619 1.00 32.47 230 VAL B O 1
ATOM 4475 N N . LEU B 1 210 ? 0.733 17.547 146.395 1.00 30.93 231 LEU B N 1
ATOM 4476 C CA . LEU B 1 210 ? 0.661 18.426 145.235 1.00 29.81 231 LEU B CA 1
ATOM 4477 C C . LEU B 1 210 ? -0.668 18.283 144.473 1.00 29.41 231 LEU B C 1
ATOM 4478 O O . LEU B 1 210 ? -1.104 17.156 144.150 1.00 29.56 231 LEU B O 1
ATOM 4483 N N . THR B 1 211 ? -1.313 19.421 144.204 1.00 28.41 232 THR B N 1
ATOM 4484 C CA . THR B 1 211 ? -2.568 19.451 143.456 1.00 28.01 232 THR B CA 1
ATOM 4485 C C . THR B 1 211 ? -2.368 20.001 142.062 1.00 26.62 232 THR B C 1
ATOM 4486 O O . THR B 1 211 ? -3.152 19.684 141.146 1.00 26.36 232 THR B O 1
ATOM 4490 N N . GLY B 1 212 ? -1.337 20.824 141.885 1.00 26.17 233 GLY B N 1
ATOM 4491 C CA . GLY B 1 212 ? -1.198 21.642 140.665 1.00 25.35 233 GLY B CA 1
ATOM 4492 C C . GLY B 1 212 ? -2.246 22.761 140.672 1.00 25.26 233 GLY B C 1
ATOM 4493 O O . GLY B 1 212 ? -2.981 22.924 141.667 1.00 26.10 233 GLY B O 1
ATOM 4494 N N . PRO B 1 213 ? -2.310 23.559 139.589 1.00 24.44 234 PRO B N 1
ATOM 4495 C CA . PRO B 1 213 ? -3.234 24.681 139.511 1.00 24.75 234 PRO B CA 1
ATOM 4496 C C . PRO B 1 213 ? -4.671 24.222 139.245 1.00 24.71 234 PRO B C 1
ATOM 4497 O O . PRO B 1 213 ? -4.920 23.056 138.920 1.00 24.06 234 PRO B O 1
ATOM 4501 N N . VAL B 1 214 ? -5.618 25.138 139.360 1.00 25.08 235 VAL B N 1
ATOM 4502 C CA . VAL B 1 214 ? -6.983 24.841 138.902 1.00 25.37 235 VAL B CA 1
ATOM 4503 C C . VAL B 1 214 ? -7.019 24.707 137.368 1.00 25.21 235 VAL B C 1
ATOM 4504 O O . VAL B 1 214 ? -6.577 25.622 136.661 1.00 24.72 235 VAL B O 1
ATOM 4508 N N . ALA B 1 215 ? -7.528 23.579 136.849 1.00 24.96 236 ALA B N 1
ATOM 4509 C CA . ALA B 1 215 ? -7.611 23.359 135.380 1.00 24.52 236 ALA B CA 1
ATOM 4510 C C . ALA B 1 215 ? -8.470 24.412 134.697 1.00 24.12 236 ALA B C 1
ATOM 4511 O O . ALA B 1 215 ? -9.421 24.910 135.321 1.00 24.14 236 ALA B O 1
ATOM 4513 N N . PRO B 1 216 ? -8.175 24.715 133.413 1.00 23.26 237 PRO B N 1
ATOM 4514 C CA . PRO B 1 216 ? -9.070 25.587 132.659 1.00 24.02 237 PRO B CA 1
ATOM 4515 C C . PRO B 1 216 ? -10.395 24.927 132.439 1.00 23.46 237 PRO B C 1
ATOM 4516 O O . PRO B 1 216 ? -10.471 23.680 132.303 1.00 23.00 237 PRO B O 1
ATOM 4520 N N . ASN B 1 217 ? -11.442 25.741 132.371 1.00 23.98 238 ASN B N 1
ATOM 4521 C CA . ASN B 1 217 ? -12.731 25.252 131.903 1.00 24.32 238 ASN B CA 1
ATOM 4522 C C . ASN B 1 217 ? -12.641 25.339 130.387 1.00 23.46 238 ASN B C 1
ATOM 4523 O O . ASN B 1 217 ? -12.453 26.438 129.860 1.00 23.63 238 ASN B O 1
ATOM 4528 N N . LEU B 1 218 ? -12.762 24.204 129.691 1.00 22.31 239 LEU B N 1
ATOM 4529 C CA . LEU B 1 218 ? -12.682 24.182 128.216 1.00 21.55 239 LEU B CA 1
ATOM 4530 C C . LEU B 1 218 ? -14.032 24.493 127.570 1.00 21.87 239 LEU B C 1
ATOM 4531 O O . LEU B 1 218 ? -14.103 24.700 126.363 1.00 21.46 239 LEU B O 1
ATOM 4536 N N . GLY B 1 219 ? -15.088 24.570 128.369 1.00 22.00 240 GLY B N 1
ATOM 4537 C CA . GLY B 1 219 ? -16.449 24.707 127.821 1.00 22.71 240 GLY B CA 1
ATOM 4538 C C . GLY B 1 219 ? -16.696 23.671 126.720 1.00 22.78 240 GLY B C 1
ATOM 4539 O O . GLY B 1 219 ? -16.334 22.483 126.870 1.00 21.57 240 GLY B O 1
ATOM 4540 N N . THR B 1 220 ? -17.270 24.116 125.603 1.00 21.52 241 THR B N 1
ATOM 4541 C CA . THR B 1 220 ? -17.670 23.183 124.560 1.00 21.01 241 THR B CA 1
ATOM 4542 C C . THR B 1 220 ? -16.490 22.616 123.784 1.00 20.57 241 THR B C 1
ATOM 4543 O O . THR B 1 220 ? -16.629 21.582 123.107 1.00 19.46 241 THR B O 1
ATOM 4547 N N . VAL B 1 221 ? -15.313 23.237 123.905 1.00 20.31 242 VAL B N 1
ATOM 4548 C CA . VAL B 1 221 ? -14.168 22.716 123.122 1.00 20.63 242 VAL B CA 1
ATOM 4549 C C . VAL B 1 221 ? -13.641 21.377 123.701 1.00 20.66 242 VAL B C 1
ATOM 4550 O O . VAL B 1 221 ? -12.887 20.648 123.035 1.00 19.68 242 VAL B O 1
ATOM 4554 N N . VAL B 1 222 ? -14.115 21.005 124.890 1.00 20.66 243 VAL B N 1
ATOM 4555 C CA . VAL B 1 222 ? -13.895 19.654 125.409 1.00 21.29 243 VAL B CA 1
ATOM 4556 C C . VAL B 1 222 ? -14.475 18.575 124.454 1.00 21.28 243 VAL B C 1
ATOM 4557 O O . VAL B 1 222 ? -14.042 17.434 124.471 1.00 21.30 243 VAL B O 1
ATOM 4561 N N . CYS B 1 223 ? -15.473 18.940 123.654 1.00 21.03 244 CYS B N 1
ATOM 4562 C CA . CYS B 1 223 ? -16.075 18.014 122.671 1.00 19.73 244 CYS B CA 1
ATOM 4563 C C . CYS B 1 223 ? -15.317 17.900 121.357 1.00 20.09 244 CYS B C 1
ATOM 4564 O O . CYS B 1 223 ? -15.676 17.054 120.512 1.00 19.48 244 CYS B O 1
ATOM 4567 N N . TYR B 1 224 ? -14.296 18.749 121.179 1.00 18.62 245 TYR B N 1
ATOM 4568 C CA . TYR B 1 224 ? -13.437 18.695 120.005 1.00 18.08 245 TYR B CA 1
ATOM 4569 C C . TYR B 1 224 ? -12.094 18.040 120.304 1.00 18.31 245 TYR B C 1
ATOM 4570 O O . TYR B 1 224 ? -11.547 18.149 121.426 1.00 18.54 245 TYR B O 1
ATOM 4579 N N . THR B 1 225 ? -11.570 17.378 119.284 1.00 17.29 246 THR B N 1
ATOM 4580 C CA . THR B 1 225 ? -10.280 16.721 119.352 1.00 17.12 246 THR B CA 1
ATOM 4581 C C . THR B 1 225 ? -9.228 17.357 118.461 1.00 16.15 246 THR B C 1
ATOM 4582 O O . THR B 1 225 ? -8.044 17.388 118.806 1.00 16.34 246 THR B O 1
ATOM 4586 N N . ILE B 1 226 ? -9.640 17.852 117.292 1.00 15.73 247 ILE B N 1
ATOM 4587 C CA . ILE B 1 226 ? -8.739 18.599 116.416 1.00 15.63 247 ILE B CA 1
ATOM 4588 C C . ILE B 1 226 ? -9.535 19.822 115.949 1.00 16.26 247 ILE B C 1
ATOM 4589 O O . ILE B 1 226 ? -10.575 19.677 115.289 1.00 15.95 247 ILE B O 1
ATOM 4594 N N . PHE B 1 227 ? -9.054 21.016 116.297 1.00 16.03 248 PHE B N 1
ATOM 4595 C CA . PHE B 1 227 ? -9.874 22.221 116.095 1.00 17.00 248 PHE B CA 1
ATOM 4596 C C . PHE B 1 227 ? -9.022 23.458 115.970 1.00 17.06 248 PHE B C 1
ATOM 4597 O O . PHE B 1 227 ? -8.116 23.648 116.764 1.00 17.50 248 PHE B O 1
ATOM 4605 N N . SER B 1 228 ? -9.304 24.269 114.949 1.00 17.11 249 SER B N 1
ATOM 4606 C CA . SER B 1 228 ? -8.756 25.630 114.865 1.00 17.18 249 SER B CA 1
ATOM 4607 C C . SER B 1 228 ? -9.817 26.697 114.963 1.00 17.41 249 SER B C 1
ATOM 4608 O O . SER B 1 228 ? -10.879 26.590 114.340 1.00 17.78 249 SER B O 1
ATOM 4611 N N . GLY B 1 229 ? -9.543 27.761 115.748 1.00 17.24 250 GLY B N 1
ATOM 4612 C CA . GLY B 1 229 ? -10.360 28.990 115.720 1.00 18.73 250 GLY B CA 1
ATOM 4613 C C . GLY B 1 229 ? -10.186 29.812 114.456 1.00 19.51 250 GLY B C 1
ATOM 4614 O O . GLY B 1 229 ? -11.063 30.613 114.111 1.00 20.86 250 GLY B O 1
ATOM 4615 N N . ASN B 1 230 ? -9.058 29.645 113.768 1.00 19.71 251 ASN B N 1
ATOM 4616 C CA . ASN B 1 230 ? -8.832 30.374 112.551 1.00 21.49 251 ASN B CA 1
ATOM 4617 C C . ASN B 1 230 ? -7.748 29.686 111.710 1.00 21.87 251 ASN B C 1
ATOM 4618 O O . ASN B 1 230 ? -6.561 29.710 112.057 1.00 22.27 251 ASN B O 1
ATOM 4623 N N . GLY B 1 231 ? -8.169 29.054 110.624 1.00 20.74 252 GLY B N 1
ATOM 4624 C CA . GLY B 1 231 ? -7.251 28.497 109.660 1.00 20.80 252 GLY B CA 1
ATOM 4625 C C . GLY B 1 231 ? -7.713 27.164 109.143 1.00 19.96 252 GLY B C 1
ATOM 4626 O O . GLY B 1 231 ? -8.458 26.463 109.837 1.00 20.73 252 GLY B O 1
ATOM 4627 N N . ALA B 1 232 ? -7.253 26.793 107.948 1.00 20.00 253 ALA B N 1
ATOM 4628 C CA . ALA B 1 232 ? -7.747 25.553 107.313 1.00 20.12 253 ALA B CA 1
ATOM 4629 C C . ALA B 1 232 ? -7.336 24.348 108.126 1.00 19.02 253 ALA B C 1
ATOM 4630 O O . ALA B 1 232 ? -6.278 24.337 108.745 1.00 19.13 253 ALA B O 1
ATOM 4632 N N . LEU B 1 233 ? -8.206 23.344 108.146 1.00 18.52 254 LEU B N 1
ATOM 4633 C CA . LEU B 1 233 ? -7.910 22.066 108.774 1.00 17.62 254 LEU B CA 1
ATOM 4634 C C . LEU B 1 233 ? -7.922 21.008 107.661 1.00 17.73 254 LEU B C 1
ATOM 4635 O O . LEU B 1 233 ? -8.933 20.845 106.973 1.00 17.85 254 LEU B O 1
ATOM 4640 N N . THR B 1 234 ? -6.794 20.321 107.464 1.00 16.04 255 THR B N 1
ATOM 4641 C CA . THR B 1 234 ? -6.664 19.406 106.327 1.00 16.52 255 THR B CA 1
ATOM 4642 C C . THR B 1 234 ? -6.035 18.119 106.821 1.00 16.56 255 THR B C 1
ATOM 4643 O O . THR B 1 234 ? -4.928 18.147 107.371 1.00 16.51 255 THR B O 1
ATOM 4647 N N . ASN B 1 235 ? -6.741 17.017 106.628 1.00 15.78 256 ASN B N 1
ATOM 4648 C CA . ASN B 1 235 ? -6.143 15.690 106.893 1.00 14.95 256 ASN B CA 1
ATOM 4649 C C . ASN B 1 235 ? -5.761 14.984 105.609 1.00 15.18 256 ASN B C 1
ATOM 4650 O O . ASN B 1 235 ? -6.424 15.128 104.568 1.00 15.11 256 ASN B O 1
ATOM 4655 N N . ALA B 1 236 ? -4.685 14.214 105.673 1.00 13.94 257 ALA B N 1
ATOM 4656 C CA . ALA B 1 236 ? -4.343 13.291 104.564 1.00 14.71 257 ALA B CA 1
ATOM 4657 C C . ALA B 1 236 ? -4.099 11.914 105.161 1.00 14.20 257 ALA B C 1
ATOM 4658 O O . ALA B 1 236 ? -3.823 11.813 106.355 1.00 14.34 257 ALA B O 1
ATOM 4660 N N . GLY B 1 237 ? -4.216 10.864 104.341 1.00 14.59 258 GLY B N 1
ATOM 4661 C CA . GLY B 1 237 ? -3.949 9.515 104.849 1.00 14.20 258 GLY B CA 1
ATOM 4662 C C . GLY B 1 237 ? -5.152 8.969 105.608 1.00 14.24 258 GLY B C 1
ATOM 4663 O O . GLY B 1 237 ? -6.237 9.581 105.646 1.00 14.68 258 GLY B O 1
ATOM 4664 N N . ILE B 1 238 ? -4.937 7.835 106.270 1.00 14.00 259 ILE B N 1
ATOM 4665 C CA . ILE B 1 238 ? -5.996 7.181 107.054 1.00 14.51 259 ILE B CA 1
ATOM 4666 C C . ILE B 1 238 ? -5.914 7.591 108.527 1.00 14.18 259 ILE B C 1
ATOM 4667 O O . ILE B 1 238 ? -4.949 7.270 109.223 1.00 14.66 259 ILE B O 1
ATOM 4672 N N . THR B 1 239 ? -6.911 8.346 108.974 1.00 14.25 260 THR B N 1
ATOM 4673 C CA . THR B 1 239 ? -6.902 8.976 110.268 1.00 13.77 260 THR B CA 1
ATOM 4674 C C . THR B 1 239 ? -8.158 8.590 110.976 1.00 13.66 260 THR B C 1
ATOM 4675 O O . THR B 1 239 ? -9.225 8.595 110.349 1.00 13.80 260 THR B O 1
ATOM 4679 N N . TYR B 1 240 ? -8.064 8.342 112.289 1.00 13.77 261 TYR B N 1
ATOM 4680 C CA . TYR B 1 240 ? -9.288 8.070 113.090 1.00 13.78 261 TYR B CA 1
ATOM 4681 C C . TYR B 1 240 ? -9.346 9.033 114.266 1.00 14.55 261 TYR B C 1
ATOM 4682 O O . TYR B 1 240 ? -8.312 9.312 114.890 1.00 14.93 261 TYR B O 1
ATOM 4691 N N . VAL B 1 241 ? -10.538 9.552 114.559 1.00 13.79 262 VAL B N 1
ATOM 4692 C CA . VAL B 1 241 ? -10.688 10.560 115.621 1.00 14.40 262 VAL B CA 1
ATOM 4693 C C . VAL B 1 241 ? -11.895 10.167 116.470 1.00 14.57 262 VAL B C 1
ATOM 4694 O O . VAL B 1 241 ? -12.940 9.755 115.928 1.00 15.71 262 VAL B O 1
ATOM 4698 N N . THR B 1 242 ? -11.758 10.282 117.794 1.00 14.49 263 THR B N 1
ATOM 4699 C CA . THR B 1 242 ? -12.936 10.301 118.661 1.00 15.26 263 THR B CA 1
ATOM 4700 C C . THR B 1 242 ? -13.087 11.724 119.204 1.00 15.51 263 THR B C 1
ATOM 4701 O O . THR B 1 242 ? -12.159 12.271 119.847 1.00 15.97 263 THR B O 1
ATOM 4705 N N . GLY B 1 243 ? -14.254 12.303 118.937 1.00 16.20 264 GLY B N 1
ATOM 4706 C CA . GLY B 1 243 ? -14.539 13.725 119.181 1.00 16.73 264 GLY B CA 1
ATOM 4707 C C . GLY B 1 243 ? -14.777 14.496 117.884 1.00 17.25 264 GLY B C 1
ATOM 4708 O O . GLY B 1 243 ? -14.689 13.928 116.760 1.00 17.02 264 GLY B O 1
ATOM 4709 N N . ASP B 1 244 ? -15.083 15.789 118.016 1.00 16.50 265 ASP B N 1
ATOM 4710 C CA . ASP B 1 244 ? -15.387 16.593 116.809 1.00 16.44 265 ASP B CA 1
ATOM 4711 C C . ASP B 1 244 ? -14.137 17.179 116.183 1.00 16.16 265 ASP B C 1
ATOM 4712 O O . ASP B 1 244 ? -13.074 17.308 116.836 1.00 15.85 265 ASP B O 1
ATOM 4717 N N . VAL B 1 245 ? -14.264 17.526 114.899 1.00 16.94 266 VAL B N 1
ATOM 4718 C CA . VAL B 1 245 ? -13.158 18.196 114.183 1.00 16.86 266 VAL B CA 1
ATOM 4719 C C . VAL B 1 245 ? -13.704 19.371 113.393 1.00 16.77 266 VAL B C 1
ATOM 4720 O O . VAL B 1 245 ? -14.855 19.348 112.883 1.00 16.95 266 VAL B O 1
ATOM 4724 N N . GLY B 1 246 ? -12.928 20.442 113.324 1.00 16.76 267 GLY B N 1
ATOM 4725 C CA . GLY B 1 246 ? -13.334 21.532 112.453 1.00 16.62 267 GLY B CA 1
ATOM 4726 C C . GLY B 1 246 ? -12.503 22.771 112.630 1.00 17.01 267 GLY B C 1
ATOM 4727 O O . GLY B 1 246 ? -11.587 22.812 113.454 1.00 16.49 267 GLY B O 1
ATOM 4728 N N . THR B 1 247 ? -12.833 23.758 111.816 1.00 17.10 268 THR B N 1
ATOM 4729 C CA . THR B 1 247 ? -12.331 25.124 111.990 1.00 16.51 268 THR B CA 1
ATOM 4730 C C . THR B 1 247 ? -13.440 26.140 111.929 1.00 17.31 268 THR B C 1
ATOM 4731 O O . THR B 1 247 ? -14.460 25.945 111.217 1.00 17.66 268 THR B O 1
ATOM 4735 N N . ASN B 1 248 ? -13.263 27.225 112.681 1.00 17.16 269 ASN B N 1
ATOM 4736 C CA . ASN B 1 248 ? -14.223 28.339 112.641 1.00 18.37 269 ASN B CA 1
ATOM 4737 C C . ASN B 1 248 ? -13.900 29.359 111.557 1.00 19.01 269 ASN B C 1
ATOM 4738 O O . ASN B 1 248 ? -14.712 30.247 111.316 1.00 20.01 269 ASN B O 1
ATOM 4743 N N . VAL B 1 249 ? -12.733 29.249 110.905 1.00 18.82 270 VAL B N 1
ATOM 4744 C CA . VAL B 1 249 ? -12.441 30.093 109.723 1.00 19.78 270 VAL B CA 1
ATOM 4745 C C . VAL B 1 249 ? -11.691 29.293 108.661 1.00 19.88 270 VAL B C 1
ATOM 4746 O O . VAL B 1 249 ? -10.556 28.870 108.885 1.00 19.27 270 VAL B O 1
ATOM 4750 N N . GLY B 1 250 ? -12.341 29.087 107.510 1.00 20.57 271 GLY B N 1
ATOM 4751 C CA . GLY B 1 250 ? -11.763 28.237 106.457 1.00 20.61 271 GLY B CA 1
ATOM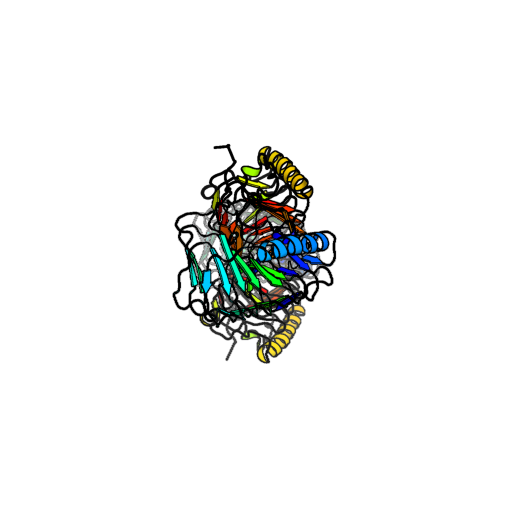 4752 C C . GLY B 1 250 ? -12.580 26.962 106.270 1.00 20.31 271 GLY B C 1
ATOM 4753 O O . GLY B 1 250 ? -13.795 26.933 106.553 1.00 20.22 271 GLY B O 1
ATOM 4754 N N . LEU B 1 251 ? -11.932 25.930 105.744 1.00 19.40 272 LEU B N 1
ATOM 4755 C CA . LEU B 1 251 ? -12.603 24.686 105.446 1.00 19.75 272 LEU B CA 1
ATOM 4756 C C . LEU B 1 251 ? -11.884 23.563 106.142 1.00 18.32 272 LEU B C 1
ATOM 4757 O O . LEU B 1 251 ? -10.660 23.632 106.367 1.00 18.08 272 LEU B O 1
ATOM 4762 N N . THR B 1 252 ? -12.636 22.501 106.430 1.00 17.95 273 THR B N 1
ATOM 4763 C CA . THR B 1 252 ? -12.076 21.251 106.949 1.00 16.77 273 THR B CA 1
ATOM 4764 C C . THR B 1 252 ? -12.231 20.191 105.862 1.00 17.30 273 THR B C 1
ATOM 4765 O O . THR B 1 252 ? -13.355 19.922 105.402 1.00 17.05 273 THR B O 1
ATOM 4769 N N . THR B 1 253 ? -11.113 19.598 105.449 1.00 16.59 274 THR B N 1
ATOM 4770 C CA . THR B 1 253 ? -11.166 18.560 104.426 1.00 16.49 274 THR B CA 1
ATOM 4771 C C . THR B 1 253 ? -10.267 17.388 104.817 1.00 15.61 274 THR B C 1
ATOM 4772 O O . THR B 1 253 ? -9.381 17.502 105.685 1.00 15.91 274 THR B O 1
ATOM 4776 N N . GLY B 1 254 ? -10.513 16.245 104.187 1.00 15.18 275 GLY B N 1
ATOM 4777 C CA . GLY B 1 254 ? -9.641 15.065 104.333 1.00 14.57 275 GLY B CA 1
ATOM 4778 C C . GLY B 1 254 ? -10.034 14.114 105.455 1.00 14.81 275 GLY B C 1
ATOM 4779 O O . GLY B 1 254 ? -9.448 13.022 105.561 1.00 14.63 275 GLY B O 1
ATOM 4780 N N . PHE B 1 255 ? -10.951 14.531 106.334 1.00 14.56 276 PHE B N 1
ATOM 4781 C CA . PHE B 1 255 ? -11.459 13.616 107.379 1.00 14.37 276 PHE B CA 1
ATOM 4782 C C . PHE B 1 255 ? -12.591 12.778 106.824 1.00 14.49 276 PHE B C 1
ATOM 4783 O O . PHE B 1 255 ? -13.493 13.305 106.145 1.00 15.46 276 PHE B O 1
ATOM 4791 N N . GLN B 1 256 ? -12.524 11.468 107.032 1.00 13.57 277 GLN B N 1
ATOM 4792 C CA . GLN B 1 256 ? -13.565 10.584 106.489 1.00 13.86 277 GLN B CA 1
ATOM 4793 C C . GLN B 1 256 ? -14.575 10.346 107.594 1.00 14.00 277 GLN B C 1
ATOM 4794 O O . GLN B 1 256 ? -14.202 9.874 108.691 1.00 13.79 277 GLN B O 1
ATOM 4800 N N . ALA B 1 257 ? -15.855 10.619 107.305 1.00 14.01 278 ALA B N 1
ATOM 4801 C CA . ALA B 1 257 ? -16.901 10.619 108.345 1.00 14.78 278 ALA B CA 1
ATOM 4802 C C . ALA B 1 257 ? -16.962 9.289 109.124 1.00 15.19 278 ALA B C 1
ATOM 4803 O O . ALA B 1 257 ? -17.124 9.288 110.358 1.00 15.72 278 ALA B O 1
ATOM 4805 N N . ASP B 1 258 ? -16.839 8.169 108.416 1.00 14.98 279 ASP B N 1
ATOM 4806 C CA . ASP B 1 258 ? -16.938 6.870 109.115 1.00 16.30 279 ASP B CA 1
ATOM 4807 C C . ASP B 1 258 ? -15.727 6.569 110.010 1.00 16.35 279 ASP B C 1
ATOM 4808 O O . ASP B 1 258 ? -15.768 5.618 110.789 1.00 17.76 279 ASP B O 1
ATOM 4813 N N . ASN B 1 259 ? -14.679 7.389 109.922 1.00 15.92 280 ASN B N 1
ATOM 4814 C CA . ASN B 1 259 ? -13.515 7.228 110.804 1.00 15.08 280 ASN B CA 1
ATOM 4815 C C . ASN B 1 259 ? -13.555 8.211 111.978 1.00 14.86 280 ASN B C 1
ATOM 4816 O O . ASN B 1 259 ? -12.592 8.258 112.745 1.00 14.34 280 ASN B O 1
ATOM 4821 N N . VAL B 1 260 ? -14.633 8.999 112.094 1.00 14.38 281 VAL B N 1
ATOM 4822 C CA . VAL B 1 260 ? -14.682 10.045 113.141 1.00 15.00 281 VAL B CA 1
ATOM 4823 C C . VAL B 1 260 ? -15.859 9.675 114.042 1.00 15.57 281 VAL B C 1
ATOM 4824 O O . VAL B 1 260 ? -17.025 9.669 113.588 1.00 15.60 281 VAL B O 1
ATOM 4828 N N . ASN B 1 261 ? -15.564 9.211 115.267 1.00 15.81 282 ASN B N 1
ATOM 4829 C CA . ASN B 1 261 ? -16.626 9.003 116.263 1.00 15.76 282 ASN B CA 1
ATOM 4830 C C . ASN B 1 261 ? -16.969 10.394 116.848 1.00 16.60 282 ASN B C 1
ATOM 4831 O O . ASN B 1 261 ? -16.456 10.812 117.901 1.00 16.22 282 ASN B O 1
ATOM 4836 N N . GLY B 1 262 ? -17.829 11.107 116.128 1.00 16.67 283 GLY B N 1
ATOM 4837 C CA . GLY B 1 262 ? -18.054 12.528 116.416 1.00 16.83 283 GLY B CA 1
ATOM 4838 C C . GLY B 1 262 ? -18.483 13.181 115.119 1.00 17.07 283 GLY B C 1
ATOM 4839 O O . GLY B 1 262 ? -18.850 12.473 114.155 1.00 17.83 283 GLY B O 1
ATOM 4840 N N . THR B 1 263 ? -18.506 14.507 115.122 1.00 17.52 284 THR B N 1
ATOM 4841 C CA . THR B 1 263 ? -18.970 15.288 113.950 1.00 17.64 284 THR B CA 1
ATOM 4842 C C . THR B 1 263 ? -17.802 16.042 113.308 1.00 17.04 284 THR B C 1
ATOM 4843 O O . THR B 1 263 ? -17.042 16.727 113.998 1.00 17.28 284 THR B O 1
ATOM 4847 N N . ILE B 1 264 ? -17.673 15.892 111.993 1.00 16.93 285 ILE B N 1
ATOM 4848 C CA . ILE B 1 264 ? -16.783 16.750 111.174 1.00 15.96 285 ILE B CA 1
ATOM 4849 C C . ILE B 1 264 ? -17.574 17.987 110.779 1.00 16.40 285 ILE B C 1
ATOM 4850 O O . ILE B 1 264 ? -18.665 17.871 110.236 1.00 16.76 285 ILE B O 1
ATOM 4855 N N . HIS B 1 265 ? -17.076 19.169 111.125 1.00 16.12 286 HIS B N 1
ATOM 4856 C CA . HIS B 1 265 ? -17.723 20.405 110.722 1.00 16.78 286 HIS B CA 1
ATOM 4857 C C . HIS B 1 265 ? -16.936 20.858 109.497 1.00 17.32 286 HIS B C 1
ATOM 4858 O O . HIS B 1 265 ? -15.845 21.407 109.612 1.00 17.07 286 HIS B O 1
ATOM 4865 N N . SER B 1 266 ? -17.462 20.522 108.319 1.00 17.68 287 SER B N 1
ATOM 4866 C CA . SER B 1 266 ? -16.765 20.767 107.052 1.00 18.63 287 SER B CA 1
ATOM 4867 C C . SER B 1 266 ? -16.545 22.243 106.799 1.00 18.83 287 SER B C 1
ATOM 4868 O O . SER B 1 266 ? -15.618 22.642 106.080 1.00 18.12 287 SER B O 1
ATOM 4871 N N . ASN B 1 267 ? -17.445 23.062 107.341 1.00 19.97 288 ASN B N 1
ATOM 4872 C CA . ASN B 1 267 ? -17.213 24.508 107.323 1.00 21.53 288 ASN B CA 1
ATOM 4873 C C . ASN B 1 267 ? -17.705 25.088 108.636 1.00 20.32 288 ASN B C 1
ATOM 4874 O O . ASN B 1 267 ? -18.286 24.350 109.438 1.00 19.26 288 ASN B O 1
ATOM 4879 N N . PRO B 1 268 ? -17.436 26.381 108.865 1.00 20.33 289 PRO B N 1
ATOM 4880 C CA . PRO B 1 268 ? -17.791 27.012 110.145 1.00 20.49 289 PRO B CA 1
ATOM 4881 C C . PRO B 1 268 ? -19.310 26.937 110.392 1.00 20.99 289 PRO B C 1
ATOM 4882 O O . PRO B 1 268 ? -20.106 26.995 109.426 1.00 21.25 289 PRO B O 1
ATOM 4886 N N . ASP B 1 269 ? -19.722 26.770 111.659 1.00 21.01 290 ASP B N 1
ATOM 4887 C CA . ASP B 1 269 ? -21.158 26.698 111.978 1.00 21.56 290 ASP B CA 1
ATOM 4888 C C . ASP B 1 269 ? -21.334 27.166 113.407 1.00 22.15 290 ASP B C 1
ATOM 4889 O O . ASP B 1 269 ? -20.368 27.642 114.011 1.00 21.53 290 ASP B O 1
ATOM 4894 N N . THR B 1 270 ? -22.539 27.054 113.976 1.00 23.17 291 THR B N 1
ATOM 4895 C CA . THR B 1 270 ? -22.715 27.592 115.334 1.00 23.97 291 THR B CA 1
ATOM 4896 C C . THR B 1 270 ? -21.827 26.863 116.367 1.00 22.63 291 THR B C 1
ATOM 4897 O O . THR B 1 270 ? -21.360 27.475 117.363 1.00 21.61 291 THR B O 1
ATOM 4901 N N . SER B 1 271 ? -21.604 25.558 116.155 1.00 21.62 292 SER B N 1
ATOM 4902 C CA . SER B 1 271 ? -20.689 24.800 117.029 1.00 20.47 292 SER B CA 1
ATOM 4903 C C . SER B 1 271 ? -19.220 25.265 116.977 1.00 19.40 292 SER B C 1
ATOM 4904 O O . SER B 1 271 ? -18.592 25.440 118.030 1.00 18.71 292 SER B O 1
ATOM 4907 N N . THR B 1 272 ? -18.680 25.462 115.772 1.00 19.34 293 THR B N 1
ATOM 4908 C CA . THR B 1 272 ? -17.292 25.922 115.662 1.00 19.02 293 THR B CA 1
ATOM 4909 C C . THR B 1 272 ? -17.154 27.322 116.235 1.00 19.78 293 THR B C 1
ATOM 4910 O O . THR B 1 272 ? -16.097 27.672 116.816 1.00 20.15 293 THR B O 1
ATOM 4914 N N . ALA B 1 273 ? -18.207 28.128 116.103 1.00 20.51 294 ALA B N 1
ATOM 4915 C CA . ALA B 1 273 ? -18.154 29.478 116.650 1.00 20.99 294 ALA B CA 1
ATOM 4916 C C . ALA B 1 273 ? -18.080 29.467 118.177 1.00 21.88 294 ALA B C 1
ATOM 4917 O O . ALA B 1 273 ? -17.278 30.226 118.763 1.00 20.84 294 ALA B O 1
ATOM 4919 N N . GLN B 1 274 ? -18.909 28.623 118.810 1.00 21.83 295 GLN B N 1
ATOM 4920 C CA . GLN B 1 274 ? -18.906 28.522 120.274 1.00 22.36 295 GLN B CA 1
ATOM 4921 C C . GLN B 1 274 ? -17.605 27.874 120.724 1.00 20.48 295 GLN B C 1
ATOM 4922 O O . GLN B 1 274 ? -17.047 28.254 121.781 1.00 21.12 295 GLN B O 1
ATOM 4928 N N . ALA B 1 275 ? -17.096 26.924 119.942 1.00 18.97 296 ALA B N 1
ATOM 4929 C CA . ALA B 1 275 ? -15.816 26.293 120.290 1.00 17.85 296 ALA B CA 1
ATOM 4930 C C . ALA B 1 275 ? -14.652 27.307 120.259 1.00 17.88 296 ALA B C 1
ATOM 4931 O O . ALA B 1 275 ? -13.768 27.250 121.100 1.00 17.95 296 ALA B O 1
ATOM 4933 N N . ALA B 1 276 ? -14.668 28.225 119.294 1.00 18.17 297 ALA B N 1
ATOM 4934 C CA . ALA B 1 276 ? -13.615 29.220 119.176 1.00 18.85 297 ALA B CA 1
ATOM 4935 C C . ALA B 1 276 ? -13.664 30.159 120.400 1.00 19.60 297 ALA B C 1
ATOM 4936 O O . ALA B 1 276 ? -12.608 30.505 120.973 1.00 19.50 297 ALA B O 1
ATOM 4938 N N . LEU B 1 277 ? -14.880 30.600 120.775 1.00 20.50 298 LEU B N 1
ATOM 4939 C CA . LEU B 1 277 ? -15.069 31.476 121.962 1.00 21.75 298 LEU B CA 1
ATOM 4940 C C . LEU B 1 277 ? -14.477 30.767 123.194 1.00 20.77 298 LEU B C 1
ATOM 4941 O O . LEU B 1 277 ? -13.694 31.363 123.976 1.00 20.37 298 LEU B O 1
ATOM 4946 N N . ASP B 1 278 ? -14.858 29.506 123.368 1.00 19.76 299 ASP B N 1
ATOM 4947 C CA . ASP B 1 278 ? -14.469 28.725 124.538 1.00 20.43 299 ASP B CA 1
ATOM 4948 C C . ASP B 1 278 ? -12.978 28.416 124.553 1.00 19.40 299 ASP B C 1
ATOM 4949 O O . ASP B 1 278 ? -12.353 28.476 125.614 1.00 20.38 299 ASP B O 1
ATOM 4954 N N . LEU B 1 279 ? -12.412 28.113 123.394 1.00 18.44 300 LEU B N 1
ATOM 4955 C CA . LEU B 1 279 ? -10.980 27.889 123.270 1.00 18.21 300 LEU B CA 1
ATOM 4956 C C . LEU B 1 279 ? -10.225 29.164 123.689 1.00 18.63 300 LEU B C 1
ATOM 4957 O O . LEU B 1 279 ? -9.234 29.095 124.424 1.00 19.13 300 LEU B O 1
ATOM 4962 N N . ASN B 1 280 ? -10.672 30.318 123.196 1.00 19.50 301 ASN B N 1
ATOM 4963 C CA . ASN B 1 280 ? -9.955 31.565 123.467 1.00 19.40 301 ASN B CA 1
ATOM 4964 C C . ASN B 1 280 ? -9.991 31.863 124.961 1.00 19.97 301 ASN B C 1
ATOM 4965 O O . ASN B 1 280 ? -8.983 32.293 125.558 1.00 19.85 301 ASN B O 1
ATOM 4970 N N . ASN B 1 281 ? -11.141 31.604 125.574 1.00 20.48 302 ASN B N 1
ATOM 4971 C CA . ASN B 1 281 ? -11.252 31.813 126.999 1.00 21.71 302 ASN B CA 1
ATOM 4972 C C . ASN B 1 281 ? -10.308 30.892 127.787 1.00 21.22 302 ASN B C 1
ATOM 4973 O O . ASN B 1 281 ? -9.651 31.336 128.765 1.00 21.84 302 ASN B O 1
ATOM 4978 N N . ALA B 1 282 ? -10.248 29.624 127.385 1.00 20.43 303 ALA B N 1
ATOM 4979 C CA . ALA B 1 282 ? -9.302 28.684 128.048 1.00 20.35 303 ALA B CA 1
ATOM 4980 C C . ALA B 1 282 ? -7.836 29.136 127.894 1.00 20.14 303 ALA B C 1
ATOM 4981 O O . ALA B 1 282 ? -7.009 29.061 128.849 1.00 20.36 303 ALA B O 1
ATOM 4983 N N . TYR B 1 283 ? -7.507 29.588 126.690 1.00 19.26 304 TYR B N 1
ATOM 4984 C CA . TYR B 1 283 ? -6.142 30.083 126.400 1.00 19.35 304 TYR B CA 1
ATOM 4985 C C . TYR B 1 283 ? -5.793 31.276 127.328 1.00 20.18 304 TYR B C 1
ATOM 4986 O O . TYR B 1 283 ? -4.750 31.285 127.988 1.00 19.42 304 TYR B O 1
ATOM 4995 N N . THR B 1 284 ? -6.674 32.279 127.412 1.00 20.53 305 THR B N 1
ATOM 4996 C CA . THR B 1 284 ? -6.329 33.459 128.202 1.00 21.55 305 THR B CA 1
ATOM 4997 C C . THR B 1 284 ? -6.282 33.104 129.686 1.00 21.77 305 THR B C 1
ATOM 4998 O O . THR B 1 284 ? -5.441 33.639 130.423 1.00 22.28 305 THR B O 1
ATOM 5002 N N . TYR B 1 285 ? -7.143 32.169 130.109 1.00 21.72 306 TYR B N 1
ATOM 5003 C CA . TYR B 1 285 ? -7.078 31.723 131.503 1.00 22.45 306 TYR B CA 1
ATOM 5004 C C . TYR B 1 285 ? -5.711 31.076 131.797 1.00 21.72 306 TYR B C 1
ATOM 5005 O O . TYR B 1 285 ? -5.087 31.375 132.843 1.00 22.91 306 TYR B O 1
ATOM 5014 N N . LEU B 1 286 ? -5.251 30.192 130.905 1.00 21.49 307 LEU B N 1
ATOM 5015 C CA . LEU B 1 286 ? -3.932 29.545 131.079 1.00 20.37 307 LEU B CA 1
ATOM 5016 C C . LEU B 1 286 ? -2.791 30.566 131.182 1.00 20.78 307 LEU B C 1
ATOM 5017 O O . LEU B 1 286 ? -1.847 30.399 131.981 1.00 20.68 307 LEU B O 1
ATOM 5022 N N . ASN B 1 287 ? -2.877 31.631 130.388 1.00 20.44 308 ASN B N 1
ATOM 5023 C CA . ASN B 1 287 ? -1.891 32.737 130.495 1.00 20.42 308 ASN B CA 1
ATOM 5024 C C . ASN B 1 287 ? -1.729 33.271 131.917 1.00 22.00 308 ASN B C 1
ATOM 5025 O O . ASN B 1 287 ? -0.618 33.626 132.347 1.00 22.64 308 ASN B O 1
ATOM 5030 N N . THR B 1 288 ? -2.853 33.403 132.623 1.00 22.09 309 THR B N 1
ATOM 5031 C CA . THR B 1 288 ? -2.874 34.015 133.950 1.00 23.61 309 THR B CA 1
ATOM 5032 C C . THR B 1 288 ? -2.270 33.159 135.062 1.00 23.69 309 THR B C 1
ATOM 5033 O O . THR B 1 288 ? -1.962 33.671 136.144 1.00 24.49 309 THR B O 1
ATOM 5037 N N . LEU B 1 289 ? -2.097 31.866 134.822 1.00 23.43 310 LEU B N 1
ATOM 5038 C CA . LEU B 1 289 ? -1.554 31.017 135.886 1.00 24.27 310 LEU B CA 1
ATOM 5039 C C . LEU B 1 289 ? -0.089 31.360 136.136 1.00 25.17 310 LEU B C 1
ATOM 5040 O O . LEU B 1 289 ? 0.703 31.361 135.187 1.00 24.86 310 LEU B O 1
ATOM 5045 N N . PRO B 1 290 ? 0.282 31.685 137.405 1.00 26.77 311 PRO B N 1
ATOM 5046 C CA . PRO B 1 290 ? 1.688 31.956 137.728 1.00 26.63 311 PRO B CA 1
ATOM 5047 C C . PRO B 1 290 ? 2.581 30.700 137.551 1.00 26.46 311 PRO B C 1
ATOM 5048 O O . PRO B 1 290 ? 2.119 29.573 137.788 1.00 25.46 311 PRO B O 1
ATOM 5052 N N . THR B 1 291 ? 3.821 30.907 137.112 1.00 25.73 312 THR B N 1
ATOM 5053 C CA . THR B 1 291 ? 4.820 29.832 136.957 1.00 25.90 312 THR B CA 1
ATOM 5054 C C . THR B 1 291 ? 5.272 29.363 138.342 1.00 25.95 312 THR B C 1
ATOM 5055 O O . THR B 1 291 ? 5.610 30.191 139.186 1.00 26.52 312 THR B O 1
ATOM 5059 N N . ASP B 1 292 ? 5.249 28.058 138.593 1.00 25.31 313 ASP B N 1
ATOM 5060 C CA . ASP B 1 292 ? 5.814 27.488 139.822 1.00 25.94 313 ASP B CA 1
ATOM 5061 C C . ASP B 1 292 ? 7.272 27.164 139.616 1.00 25.99 313 ASP B C 1
ATOM 5062 O O . ASP B 1 292 ? 8.108 27.470 140.478 1.00 26.12 313 ASP B O 1
ATOM 5067 N N . ILE B 1 293 ? 7.570 26.513 138.490 1.00 25.55 314 ILE B N 1
ATOM 5068 C CA . ILE B 1 293 ? 8.940 26.060 138.174 1.00 25.16 314 ILE B CA 1
ATOM 5069 C C . ILE B 1 293 ? 9.229 26.389 136.713 1.00 24.30 314 ILE B C 1
ATOM 5070 O O . ILE B 1 293 ? 8.458 26.020 135.830 1.00 23.14 314 ILE B O 1
ATOM 5075 N N . GLU B 1 294 ? 10.328 27.089 136.460 1.00 24.53 315 GLU B N 1
ATOM 5076 C CA . GLU B 1 294 ? 10.804 27.239 135.079 1.00 23.67 315 GLU B CA 1
ATOM 5077 C C . GLU B 1 294 ? 11.798 26.133 134.776 1.00 23.57 315 GLU B C 1
ATOM 5078 O O . GLU B 1 294 ? 12.780 25.950 135.498 1.00 23.82 315 GLU B O 1
ATOM 5084 N N . LEU B 1 295 ? 11.555 25.413 133.688 1.00 22.52 316 LEU B N 1
ATOM 5085 C CA . LEU B 1 295 ? 12.525 24.417 133.195 1.00 22.23 316 LEU B CA 1
ATOM 5086 C C . LEU B 1 295 ? 13.490 25.172 132.277 1.00 22.45 316 LEU B C 1
ATOM 5087 O O . LEU B 1 295 ? 13.102 25.678 131.222 1.00 22.34 316 LEU B O 1
ATOM 5092 N N . LEU B 1 296 ? 14.746 25.274 132.685 1.00 23.26 317 LEU B N 1
ATOM 5093 C CA . LEU B 1 296 ? 15.646 26.287 132.119 1.00 23.23 317 LEU B CA 1
ATOM 5094 C C . LEU B 1 296 ? 16.289 25.947 130.757 1.00 23.56 317 LEU B C 1
ATOM 5095 O O . LEU B 1 296 ? 16.962 26.808 130.177 1.00 23.94 317 LEU B O 1
ATOM 5100 N N . TYR B 1 297 ? 16.104 24.711 130.265 1.00 22.71 318 TYR B N 1
ATOM 5101 C CA . TYR B 1 297 ? 16.764 24.256 129.021 1.00 23.25 318 TYR B CA 1
ATOM 5102 C C . TYR B 1 297 ? 15.735 23.642 128.080 1.00 22.04 318 TYR B C 1
ATOM 5103 O O . TYR B 1 297 ? 15.665 22.420 127.927 1.00 22.25 318 TYR B O 1
ATOM 5112 N N . PRO B 1 298 ? 14.898 24.497 127.463 1.00 21.59 319 PRO B N 1
ATOM 5113 C CA . PRO B 1 298 ? 13.834 23.935 126.584 1.00 20.46 319 PRO B CA 1
ATOM 5114 C C . PRO B 1 298 ? 14.310 23.124 125.374 1.00 21.05 319 PRO B C 1
ATOM 5115 O O . PRO B 1 298 ? 13.544 22.254 124.919 1.00 19.81 319 PRO B O 1
ATOM 5119 N N . ALA B 1 299 ? 15.537 23.398 124.875 1.00 21.48 320 ALA B N 1
ATOM 5120 C CA . ALA B 1 299 ? 16.101 22.636 123.735 1.00 21.76 320 ALA B CA 1
ATOM 5121 C C . ALA B 1 299 ? 16.336 21.195 124.119 1.00 22.23 320 ALA B C 1
ATOM 5122 O O . ALA B 1 299 ? 16.404 20.352 123.233 1.00 21.95 320 ALA B O 1
ATOM 5124 N N . ALA B 1 300 ? 16.457 20.941 125.432 1.00 22.69 321 ALA B N 1
ATOM 5125 C CA . ALA B 1 300 ? 16.851 19.633 125.992 1.00 22.43 321 ALA B CA 1
ATOM 5126 C C . ALA B 1 300 ? 15.666 18.887 126.611 1.00 21.58 321 ALA B C 1
ATOM 5127 O O . ALA B 1 300 ? 15.851 17.859 127.281 1.00 22.08 321 ALA B O 1
ATOM 5129 N N . PHE B 1 301 ? 14.454 19.423 126.434 1.00 20.63 322 PHE B N 1
ATOM 5130 C CA . PHE B 1 301 ? 13.218 18.838 127.015 1.00 20.76 322 PHE B CA 1
ATOM 5131 C C . PHE B 1 301 ? 13.013 17.353 126.620 1.00 20.79 322 PHE B C 1
ATOM 5132 O O . PHE B 1 301 ? 13.293 16.944 125.499 1.00 21.04 322 PHE B O 1
ATOM 5140 N N . GLY B 1 302 ? 12.528 16.549 127.556 1.00 21.13 323 GLY B N 1
ATOM 5141 C CA . GLY B 1 302 ? 12.396 15.105 127.348 1.00 21.08 323 GLY B CA 1
ATOM 5142 C C . GLY B 1 302 ? 13.565 14.396 127.990 1.00 22.04 323 GLY B C 1
ATOM 5143 O O . GLY B 1 302 ? 13.976 14.737 129.105 1.00 22.17 323 GLY B O 1
ATOM 5144 N N . GLN B 1 303 ? 14.118 13.411 127.281 1.00 21.88 324 GLN B N 1
ATOM 5145 C CA . GLN B 1 303 ? 15.284 12.667 127.791 1.00 23.66 324 GLN B CA 1
ATOM 5146 C C . GLN B 1 303 ? 15.008 12.090 129.168 1.00 23.07 324 GLN B C 1
ATOM 5147 O O . GLN B 1 303 ? 15.865 12.140 130.074 1.00 23.61 324 GLN B O 1
ATOM 5153 N N . ASN B 1 304 ? 13.810 11.559 129.327 1.00 22.30 325 ASN B N 1
ATOM 5154 C CA . ASN B 1 304 ? 13.371 10.932 130.581 1.00 22.92 325 ASN B CA 1
ATOM 5155 C C . ASN B 1 304 ? 13.186 11.837 131.786 1.00 22.98 325 ASN B C 1
ATOM 5156 O O . ASN B 1 304 ? 13.230 11.380 132.937 1.00 22.80 325 ASN B O 1
ATOM 5161 N N . LEU B 1 305 ? 12.912 13.116 131.504 1.00 22.02 326 LEU B N 1
ATOM 5162 C CA . LEU B 1 305 ? 12.508 14.090 132.525 1.00 22.04 326 LEU B CA 1
ATOM 5163 C C . LEU B 1 305 ? 11.208 13.623 133.168 1.00 21.95 326 LEU B C 1
ATOM 5164 O O . LEU B 1 305 ? 10.323 13.116 132.469 1.00 22.22 326 LEU B O 1
ATOM 5169 N N . VAL B 1 306 ? 11.114 13.759 134.489 1.00 21.69 327 VAL B N 1
ATOM 5170 C CA . VAL B 1 306 ? 9.868 13.492 135.200 1.00 21.77 327 VAL B CA 1
ATOM 5171 C C . VAL B 1 306 ? 9.406 14.804 135.860 1.00 21.48 327 VAL B C 1
ATOM 5172 O O . VAL B 1 306 ? 10.208 15.494 136.508 1.00 21.85 327 VAL B O 1
ATOM 5176 N N . LEU B 1 307 ? 8.132 15.138 135.698 1.00 20.52 328 LEU B N 1
ATOM 5177 C CA . LEU B 1 307 ? 7.559 16.354 136.268 1.00 21.20 328 LEU B CA 1
ATOM 5178 C C . LEU B 1 307 ? 6.460 15.986 137.267 1.00 21.88 328 LEU B C 1
ATOM 5179 O O . LEU B 1 307 ? 5.982 14.837 137.259 1.00 22.71 328 LEU B O 1
ATOM 5184 N N . THR B 1 308 ? 6.085 16.943 138.120 1.00 22.41 329 THR B N 1
ATOM 5185 C CA . THR B 1 308 ? 5.077 16.732 139.167 1.00 22.60 329 THR B CA 1
ATOM 5186 C C . THR B 1 308 ? 3.983 17.808 139.060 1.00 22.62 329 THR B C 1
ATOM 5187 O O . THR B 1 308 ? 4.078 18.707 138.210 1.00 21.65 329 THR B O 1
ATOM 5191 N N . PRO B 1 309 ? 2.900 17.693 139.856 1.00 22.83 330 PRO B N 1
ATOM 5192 C CA . PRO B 1 309 ? 1.802 18.647 139.609 1.00 22.92 330 PRO B CA 1
ATOM 5193 C C . PRO B 1 309 ? 2.166 20.121 139.900 1.00 23.24 330 PRO B C 1
ATOM 5194 O O . PRO B 1 309 ? 2.359 20.522 141.072 1.00 24.35 330 PRO B O 1
ATOM 5198 N N . HIS B 1 310 ? 2.235 20.921 138.835 1.00 22.78 331 HIS B N 1
ATOM 5199 C CA . HIS B 1 310 ? 2.698 22.321 138.919 1.00 22.61 331 HIS B CA 1
ATOM 5200 C C . HIS B 1 310 ? 2.318 22.989 137.620 1.00 22.56 331 HIS B C 1
ATOM 5201 O O . HIS B 1 310 ? 1.921 22.318 136.663 1.00 21.92 331 HIS B O 1
ATOM 5208 N N . THR B 1 311 ? 2.489 24.310 137.598 1.00 22.58 332 THR B N 1
ATOM 5209 C CA . THR B 1 311 ? 2.547 25.085 136.369 1.00 21.65 332 THR B CA 1
ATOM 5210 C C . THR B 1 311 ? 4.012 25.295 136.023 1.00 21.74 332 THR B C 1
ATOM 5211 O O . THR B 1 311 ? 4.773 25.858 136.834 1.00 23.23 332 THR B O 1
ATOM 5215 N N . TYR B 1 312 ? 4.404 24.795 134.852 1.00 20.89 333 TYR B N 1
ATOM 5216 C CA . TYR B 1 312 ? 5.803 24.866 134.384 1.00 21.43 333 TYR B CA 1
ATOM 5217 C C . TYR B 1 312 ? 5.919 25.872 133.269 1.00 21.44 333 TYR B C 1
ATOM 5218 O O . TYR B 1 312 ? 4.982 26.066 132.504 1.00 21.20 333 TYR B O 1
ATOM 5227 N N . LEU B 1 313 ? 7.076 26.519 133.186 1.00 22.78 334 LEU B N 1
ATOM 5228 C CA . LEU B 1 313 ? 7.390 27.393 132.065 1.00 22.78 334 LEU B CA 1
ATOM 5229 C C . LEU B 1 313 ? 8.658 26.908 131.353 1.00 22.79 334 LEU B C 1
ATOM 5230 O O . LEU B 1 313 ? 9.704 26.734 131.986 1.00 23.70 334 LEU B O 1
ATOM 5235 N N . LEU B 1 314 ? 8.546 26.716 130.038 1.00 21.92 335 LEU B N 1
ATOM 5236 C CA . LEU B 1 314 ? 9.708 26.528 129.151 1.00 22.00 335 LEU B CA 1
ATOM 5237 C C . LEU B 1 314 ? 9.781 27.820 128.328 1.00 21.61 335 LEU B C 1
ATOM 5238 O O . LEU B 1 314 ? 8.975 28.027 127.429 1.00 21.24 335 LEU B O 1
ATOM 5243 N N . ASN B 1 315 ? 10.741 28.686 128.645 1.00 22.14 336 ASN B N 1
ATOM 5244 C CA . ASN B 1 315 ? 10.703 30.047 128.102 1.00 22.84 336 ASN B CA 1
ATOM 5245 C C . ASN B 1 315 ? 11.443 30.225 126.778 1.00 22.58 336 ASN B C 1
ATOM 5246 O O . ASN B 1 315 ? 12.069 31.276 126.556 1.00 23.63 336 ASN B O 1
ATOM 5251 N N . ALA B 1 316 ? 11.390 29.207 125.923 1.00 21.58 337 ALA B N 1
ATOM 5252 C CA . ALA B 1 316 ? 12.036 29.235 124.610 1.00 21.84 337 ALA B CA 1
ATOM 5253 C C . ALA B 1 316 ? 11.412 28.184 123.731 1.00 20.86 337 ALA B C 1
ATOM 5254 O O . ALA B 1 316 ? 10.660 27.341 124.214 1.00 20.07 337 ALA B O 1
ATOM 5256 N N . ALA B 1 317 ? 11.759 28.204 122.449 1.00 21.42 338 ALA B N 1
ATOM 5257 C CA . ALA B 1 317 ? 11.401 27.079 121.574 1.00 21.17 338 ALA B CA 1
ATOM 5258 C C . ALA B 1 317 ? 11.791 25.749 122.238 1.00 20.79 338 ALA B C 1
ATOM 5259 O O . ALA B 1 317 ? 12.904 25.612 122.756 1.00 20.99 338 ALA B O 1
ATOM 5261 N N . THR B 1 318 ? 10.883 24.780 122.208 1.00 19.10 339 THR B N 1
ATOM 5262 C CA . THR B 1 318 ? 11.026 23.546 122.980 1.00 19.08 339 THR B CA 1
ATOM 5263 C C . THR B 1 318 ? 11.068 22.376 121.999 1.00 19.28 339 THR B C 1
ATOM 5264 O O . THR B 1 318 ? 10.248 22.293 121.088 1.00 19.20 339 THR B O 1
ATOM 5268 N N . VAL B 1 319 ? 12.017 21.476 122.193 1.00 18.92 340 VAL B N 1
ATOM 5269 C CA . VAL B 1 319 ? 12.009 20.218 121.449 1.00 18.60 340 VAL B CA 1
ATOM 5270 C C . VAL B 1 319 ? 11.773 19.097 122.455 1.00 18.94 340 VAL B C 1
ATOM 5271 O O . VAL B 1 319 ? 12.515 18.993 123.441 1.00 20.03 340 VAL B O 1
ATOM 5275 N N . LEU B 1 320 ? 10.739 18.290 122.254 1.00 18.31 341 LEU B N 1
ATOM 5276 C CA . LEU B 1 320 ? 10.575 17.104 123.086 1.00 18.14 341 LEU B CA 1
ATOM 5277 C C . LEU B 1 320 ? 11.364 15.965 122.448 1.00 18.66 341 LEU B C 1
ATOM 5278 O O . LEU B 1 320 ? 11.004 15.475 121.359 1.00 17.91 341 LEU B O 1
ATOM 5283 N N . ASN B 1 321 ? 12.442 15.565 123.107 1.00 19.24 342 ASN B N 1
ATOM 5284 C CA . ASN B 1 321 ? 13.283 14.480 122.602 1.00 20.75 342 ASN B CA 1
ATOM 5285 C C . ASN B 1 321 ? 13.000 13.240 123.451 1.00 20.31 342 ASN B C 1
ATOM 5286 O O . ASN B 1 321 ? 13.284 13.238 124.647 1.00 21.22 342 ASN B O 1
ATOM 5291 N N . GLY B 1 322 ? 12.402 12.197 122.860 1.00 19.37 343 GLY B N 1
ATOM 5292 C CA . GLY B 1 322 ? 12.105 11.007 123.653 1.00 18.74 343 GLY B CA 1
ATOM 5293 C C . GLY B 1 322 ? 10.958 11.273 124.625 1.00 18.27 343 GLY B C 1
ATOM 5294 O O . GLY B 1 322 ? 9.961 11.899 124.266 1.00 17.67 343 GLY B O 1
ATOM 5295 N N . LYS B 1 323 ? 11.124 10.830 125.876 1.00 18.86 344 LYS B N 1
ATOM 5296 C CA . LYS B 1 323 ? 10.021 10.732 126.845 1.00 19.05 344 LYS B CA 1
ATOM 5297 C C . LYS B 1 323 ? 10.081 11.850 127.876 1.00 18.96 344 LYS B C 1
ATOM 5298 O O . LYS B 1 323 ? 11.161 12.161 128.392 1.00 19.11 344 LYS B O 1
ATOM 5304 N N . VAL B 1 324 ? 8.916 12.456 128.137 1.00 18.19 345 VAL B N 1
ATOM 5305 C CA . VAL B 1 324 ? 8.681 13.153 129.403 1.00 18.07 345 VAL B CA 1
ATOM 5306 C C . VAL B 1 324 ? 7.572 12.418 130.159 1.00 18.45 345 VAL B C 1
ATOM 5307 O O . VAL B 1 324 ? 6.617 11.946 129.547 1.00 18.16 345 VAL B O 1
ATOM 5311 N N . THR B 1 325 ? 7.708 12.311 131.488 1.00 19.27 346 THR B N 1
ATOM 5312 C CA . THR B 1 325 ? 6.733 11.589 132.319 1.00 20.34 346 THR B CA 1
ATOM 5313 C C . THR B 1 325 ? 6.106 12.582 133.285 1.00 20.66 346 THR B C 1
ATOM 5314 O O . THR B 1 325 ? 6.822 13.405 133.904 1.00 20.73 346 THR B O 1
ATOM 5318 N N . LEU B 1 326 ? 4.776 12.506 133.426 1.00 20.01 347 LEU B N 1
ATOM 5319 C CA . LEU B 1 326 ? 4.058 13.325 134.413 1.00 20.57 347 LEU B CA 1
ATOM 5320 C C . LEU B 1 326 ? 3.593 12.425 135.579 1.00 21.17 347 LEU B C 1
ATOM 5321 O O . LEU B 1 326 ? 2.874 11.442 135.385 1.00 20.98 347 LEU B O 1
ATOM 5326 N N . ASP B 1 327 ? 4.029 12.790 136.782 1.00 21.59 348 ASP B N 1
ATOM 5327 C CA . ASP B 1 327 ? 3.888 11.920 137.967 1.00 22.73 348 ASP B CA 1
ATOM 5328 C C . ASP B 1 327 ? 2.965 12.650 138.952 1.00 23.28 348 ASP B C 1
ATOM 5329 O O . ASP B 1 327 ? 3.326 13.695 139.510 1.00 23.16 348 ASP B O 1
ATOM 5334 N N . ALA B 1 328 ? 1.753 12.118 139.112 1.00 23.15 349 ALA B N 1
ATOM 5335 C CA . ALA B 1 328 ? 0.756 12.730 139.994 1.00 23.62 349 ALA B CA 1
ATOM 5336 C C . ALA B 1 328 ? 0.991 12.366 141.453 1.00 24.80 349 ALA B C 1
ATOM 5337 O O . ALA B 1 328 ? 0.265 12.850 142.315 1.00 25.52 349 ALA B O 1
ATOM 5339 N N . GLN B 1 329 ? 1.968 11.493 141.714 1.00 25.44 350 GLN B N 1
ATOM 5340 C CA . GLN B 1 329 ? 2.331 11.094 143.110 1.00 27.16 350 GLN B CA 1
ATOM 5341 C C . GLN B 1 329 ? 1.153 10.543 143.910 1.00 28.33 350 GLN B C 1
ATOM 5342 O O . GLN B 1 329 ? 1.048 10.761 145.128 1.00 28.92 350 GLN B O 1
ATOM 5348 N N . GLY B 1 330 ? 0.254 9.853 143.229 1.00 28.28 351 GLY B N 1
ATOM 5349 C CA . GLY B 1 330 ? -0.836 9.149 143.887 1.00 29.79 351 GLY B CA 1
ATOM 5350 C C . GLY B 1 330 ? -2.124 9.943 143.965 1.00 30.63 351 GLY B C 1
ATOM 5351 O O . GLY B 1 330 ? -3.134 9.417 144.444 1.00 32.50 351 GLY B O 1
ATOM 5352 N N . ASN B 1 331 ? -2.082 11.206 143.538 1.00 29.42 352 ASN B N 1
ATOM 5353 C CA . ASN B 1 331 ? -3.254 12.088 143.522 1.00 30.11 352 ASN B CA 1
ATOM 5354 C C . ASN B 1 331 ? -3.905 12.100 142.134 1.00 29.27 352 ASN B C 1
ATOM 5355 O O . ASN B 1 331 ? -3.452 12.823 141.237 1.00 27.86 352 ASN B O 1
ATOM 5360 N N . GLU B 1 332 ? -4.976 11.324 141.936 1.00 30.38 353 GLU B N 1
ATOM 5361 C CA . GLU B 1 332 ? -5.519 11.204 140.575 1.00 30.41 353 GLU B CA 1
ATOM 5362 C C . GLU B 1 332 ? -6.091 12.524 140.027 1.00 28.67 353 GLU B C 1
ATOM 5363 O O . GLU B 1 332 ? -6.224 12.686 138.811 1.00 27.28 353 GLU B O 1
ATOM 5369 N N . ASN B 1 333 ? -6.411 13.473 140.910 1.00 28.27 354 ASN B N 1
ATOM 5370 C CA . ASN B 1 333 ? -6.965 14.749 140.453 1.00 28.07 354 ASN B CA 1
ATOM 5371 C C . ASN B 1 333 ? -5.918 15.820 140.216 1.00 27.03 354 ASN B C 1
ATOM 5372 O O . ASN B 1 333 ? -6.255 16.982 139.936 1.00 27.31 354 ASN B O 1
ATOM 5377 N N . ALA B 1 334 ? -4.654 15.434 140.297 1.00 25.93 355 ALA B N 1
ATOM 5378 C CA . ALA B 1 334 ? -3.565 16.385 140.090 1.00 25.10 355 ALA B CA 1
ATOM 5379 C C . ALA B 1 334 ? -3.586 16.961 138.670 1.00 24.14 355 ALA B C 1
ATOM 5380 O O . ALA B 1 334 ? -3.862 16.250 137.706 1.00 24.29 355 ALA B O 1
ATOM 5382 N N . VAL B 1 335 ? -3.228 18.233 138.555 1.00 23.36 356 VAL B N 1
ATOM 5383 C CA . VAL B 1 335 ? -3.262 18.967 137.285 1.00 22.18 356 VAL B CA 1
ATOM 5384 C C . VAL B 1 335 ? -1.851 19.378 136.939 1.00 21.74 356 VAL B C 1
ATOM 5385 O O . VAL B 1 335 ? -1.094 19.791 137.818 1.00 21.92 356 VAL B O 1
ATOM 5389 N N . PHE B 1 336 ? -1.502 19.240 135.650 1.00 21.00 357 PHE B N 1
ATOM 5390 C CA . PHE B 1 336 ? -0.211 19.674 135.133 1.00 21.19 357 PHE B CA 1
ATOM 5391 C C . PHE B 1 336 ? -0.479 20.729 134.057 1.00 20.88 357 PHE B C 1
ATOM 5392 O O . PHE B 1 336 ? -1.261 20.480 133.127 1.00 20.36 357 PHE B O 1
ATOM 5400 N N . VAL B 1 337 ? 0.191 21.875 134.155 1.00 20.37 358 VAL B N 1
ATOM 5401 C CA . VAL B 1 337 ? 0.112 22.901 133.107 1.00 20.12 358 VAL B CA 1
ATOM 5402 C C . VAL B 1 337 ? 1.532 23.174 132.613 1.00 20.06 358 VAL B C 1
ATOM 5403 O O . VAL B 1 337 ? 2.397 23.505 133.404 1.00 20.44 358 VAL B O 1
ATOM 5407 N N . ILE B 1 338 ? 1.774 22.986 131.309 1.00 19.81 359 ILE B N 1
ATOM 5408 C CA . ILE B 1 338 ? 3.117 23.213 130.779 1.00 20.13 359 ILE B CA 1
ATOM 5409 C C . ILE B 1 338 ? 3.030 24.334 129.755 1.00 19.66 359 ILE B C 1
ATOM 5410 O O . ILE B 1 338 ? 2.379 24.194 128.706 1.00 19.15 359 ILE B O 1
ATOM 5415 N N . LYS B 1 339 ? 3.648 25.471 130.070 1.00 20.51 360 LYS B N 1
ATOM 5416 C CA . LYS B 1 339 ? 3.538 26.611 129.167 1.00 21.00 360 LYS B CA 1
ATOM 5417 C C . LYS B 1 339 ? 4.846 26.765 128.396 1.00 21.48 360 LYS B C 1
ATOM 5418 O O . LYS B 1 339 ? 5.911 26.754 129.001 1.00 22.03 360 LYS B O 1
ATOM 5424 N N . ILE B 1 340 ? 4.750 26.927 127.066 1.00 20.20 361 ILE B N 1
ATOM 5425 C CA . ILE B 1 340 ? 5.926 27.021 126.195 1.00 20.30 361 ILE B CA 1
ATOM 5426 C C . ILE B 1 340 ? 5.934 28.353 125.454 1.00 20.71 361 ILE B C 1
ATOM 5427 O O . ILE B 1 340 ? 5.006 28.647 124.720 1.00 20.42 361 ILE B O 1
ATOM 5432 N N . ASN B 1 341 ? 6.971 29.168 125.661 1.00 21.63 362 ASN B N 1
ATOM 5433 C CA . ASN B 1 341 ? 7.056 30.430 124.973 1.00 22.94 362 ASN B CA 1
ATOM 5434 C C . ASN B 1 341 ? 7.974 30.257 123.770 1.00 23.24 362 ASN B C 1
ATOM 5435 O O . ASN B 1 341 ? 9.175 30.536 123.853 1.00 24.01 362 ASN B O 1
ATOM 5440 N N . GLY B 1 342 ? 7.399 29.756 122.675 1.00 21.72 363 GLY B N 1
ATOM 5441 C CA . GLY B 1 342 ? 8.144 29.414 121.465 1.00 21.11 363 GLY B CA 1
ATOM 5442 C C . GLY B 1 342 ? 7.477 28.220 120.787 1.00 20.22 363 GLY B C 1
ATOM 5443 O O . GLY B 1 342 ? 6.475 27.674 121.295 1.00 20.05 363 GLY B O 1
ATOM 5444 N N . ALA B 1 343 ? 8.008 27.836 119.628 1.00 20.27 364 ALA B N 1
ATOM 5445 C CA . ALA B 1 343 ? 7.454 26.699 118.885 1.00 19.58 364 ALA B CA 1
ATOM 5446 C C . ALA B 1 343 ? 7.739 25.419 119.645 1.00 19.68 364 ALA B C 1
ATOM 5447 O O . ALA B 1 343 ? 8.788 25.314 120.283 1.00 21.12 364 ALA B O 1
ATOM 5449 N N . LEU B 1 344 ? 6.814 24.457 119.581 1.00 18.52 365 LEU B N 1
ATOM 5450 C CA . LEU B 1 344 ? 7.063 23.113 120.114 1.00 18.30 365 LEU B CA 1
ATOM 5451 C C . LEU B 1 344 ? 7.301 22.166 118.923 1.00 18.12 365 LEU B C 1
ATOM 5452 O O . LEU B 1 344 ? 6.537 22.174 117.938 1.00 17.85 365 LEU B O 1
ATOM 5457 N N . SER B 1 345 ? 8.353 21.367 119.008 1.00 17.44 366 SER B N 1
ATOM 5458 C CA . SER B 1 345 ? 8.565 20.334 118.003 1.00 18.13 366 SER B CA 1
ATOM 5459 C C . SER B 1 345 ? 8.970 19.112 118.788 1.00 17.69 366 SER B C 1
ATOM 5460 O O . SER B 1 345 ? 9.258 19.192 120.002 1.00 18.73 366 SER B O 1
ATOM 5463 N N . THR B 1 346 ? 9.024 17.985 118.101 1.00 17.27 367 THR B N 1
ATOM 5464 C CA . THR B 1 346 ? 9.439 16.763 118.777 1.00 16.82 367 THR B CA 1
ATOM 5465 C C . THR B 1 346 ? 10.345 15.930 117.861 1.00 17.43 367 THR B C 1
ATOM 5466 O O . THR B 1 346 ? 10.412 16.129 116.632 1.00 17.23 367 THR B O 1
ATOM 5470 N N . THR B 1 347 ? 11.025 14.978 118.467 1.00 16.93 368 THR B N 1
ATOM 5471 C CA . THR B 1 347 ? 11.661 13.922 117.684 1.00 15.89 368 THR B CA 1
ATOM 5472 C C . THR B 1 347 ? 10.615 12.870 117.241 1.00 15.68 368 THR B C 1
ATOM 5473 O O . THR B 1 347 ? 9.529 12.762 117.832 1.00 15.58 368 THR B O 1
ATOM 5477 N N . VAL B 1 348 ? 10.954 12.054 116.247 1.00 15.95 369 VAL B N 1
ATOM 5478 C CA . VAL B 1 348 ? 10.136 10.852 115.978 1.00 15.49 369 VAL B CA 1
ATOM 5479 C C . VAL B 1 348 ? 10.148 9.988 117.242 1.00 15.98 369 VAL B C 1
ATOM 5480 O O . VAL B 1 348 ? 11.092 10.067 118.069 1.00 17.40 369 VAL B O 1
ATOM 5484 N N . ASN B 1 349 ? 9.061 9.255 117.450 1.00 16.14 370 ASN B N 1
ATOM 5485 C CA . ASN B 1 349 ? 8.954 8.351 118.619 1.00 16.73 370 ASN B CA 1
ATOM 5486 C C . ASN B 1 349 ? 8.946 9.079 119.979 1.00 16.93 370 ASN B C 1
ATOM 5487 O O . ASN B 1 349 ? 9.043 8.406 121.031 1.00 17.48 370 ASN B O 1
ATOM 5492 N N . ALA B 1 350 ? 8.762 10.402 119.992 1.00 16.19 371 ALA B N 1
ATOM 5493 C CA . ALA B 1 350 ? 8.671 11.126 121.280 1.00 17.27 371 ALA B CA 1
ATOM 5494 C C . ALA B 1 350 ? 7.416 10.681 122.058 1.00 17.49 371 ALA B C 1
ATOM 5495 O O . ALA B 1 350 ? 6.447 10.167 121.458 1.00 17.07 371 ALA B O 1
ATOM 5497 N N . SER B 1 351 ? 7.431 10.826 123.390 1.00 17.76 372 SER B N 1
ATOM 5498 C CA . SER B 1 351 ? 6.259 10.392 124.139 1.00 17.98 372 SER B CA 1
ATOM 5499 C C . SER B 1 351 ? 6.007 11.200 125.386 1.00 18.35 372 SER B C 1
ATOM 5500 O O . SER B 1 351 ? 6.952 11.759 125.978 1.00 17.79 372 SER B O 1
ATOM 5503 N N . VAL B 1 352 ? 4.736 11.243 125.786 1.00 17.74 373 VAL B N 1
ATOM 5504 C CA . VAL B 1 352 ? 4.333 11.817 127.083 1.00 18.28 373 VAL B CA 1
ATOM 5505 C C . VAL B 1 352 ? 3.760 10.608 127.827 1.00 19.66 373 VAL B C 1
ATOM 5506 O O . VAL B 1 352 ? 2.849 9.928 127.317 1.00 19.82 373 VAL B O 1
ATOM 5510 N N . GLU B 1 353 ? 4.286 10.327 129.015 1.00 20.30 374 GLU B N 1
ATOM 5511 C CA . GLU B 1 353 ? 3.789 9.204 129.769 1.00 21.77 374 GLU B CA 1
ATOM 5512 C C . GLU B 1 353 ? 3.264 9.700 131.111 1.00 21.32 374 GLU B C 1
ATOM 5513 O O . GLU B 1 353 ? 3.716 10.702 131.631 1.00 21.02 374 GLU B O 1
ATOM 5519 N N . LEU B 1 354 ? 2.302 8.967 131.651 1.00 21.52 375 LEU B N 1
ATOM 5520 C CA . LEU B 1 354 ? 1.635 9.362 132.896 1.00 21.77 375 LEU B CA 1
ATOM 5521 C C . LEU B 1 354 ? 1.809 8.261 133.947 1.00 22.00 375 LEU B C 1
ATOM 5522 O O . LEU B 1 354 ? 1.605 7.071 133.647 1.00 22.13 375 LEU B O 1
ATOM 5527 N N . ILE B 1 355 ? 2.187 8.630 135.172 1.00 22.22 376 ILE B N 1
ATOM 5528 C CA . ILE B 1 355 ? 2.364 7.629 136.242 1.00 23.24 376 ILE B CA 1
ATOM 5529 C C . ILE B 1 355 ? 1.716 8.053 137.568 1.00 23.90 376 ILE B C 1
ATOM 5530 O O . ILE B 1 355 ? 1.381 9.214 137.764 1.00 23.67 376 ILE B O 1
ATOM 5535 N N . ASN B 1 356 ? 1.557 7.086 138.472 1.00 25.12 377 ASN B N 1
ATOM 5536 C CA . ASN B 1 356 ? 1.094 7.339 139.848 1.00 26.10 377 ASN B CA 1
ATOM 5537 C C . ASN B 1 356 ? -0.220 8.142 139.898 1.00 25.71 377 ASN B C 1
ATOM 5538 O O . ASN B 1 356 ? -0.379 9.050 140.717 1.00 26.06 377 ASN B O 1
ATOM 5543 N N . GLY B 1 357 ? -1.119 7.785 138.986 1.00 25.16 378 GLY B N 1
ATOM 5544 C CA . GLY B 1 357 ? -2.478 8.295 138.974 1.00 25.03 378 GLY B CA 1
ATOM 5545 C C . GLY B 1 357 ? -2.725 9.454 138.041 1.00 24.03 378 GLY B C 1
ATOM 5546 O O . GLY B 1 357 ? -3.879 9.891 137.929 1.00 24.12 378 GLY B O 1
ATOM 5547 N N . ALA B 1 358 ? -1.683 9.982 137.389 1.00 23.03 379 ALA B N 1
ATOM 5548 C CA . ALA B 1 358 ? -1.888 11.097 136.433 1.00 22.75 379 ALA B CA 1
ATOM 5549 C C . ALA B 1 358 ? -2.796 10.633 135.285 1.00 22.57 379 ALA B C 1
ATOM 5550 O O . ALA B 1 358 ? -2.639 9.505 134.775 1.00 23.09 379 ALA B O 1
ATOM 5552 N N . ILE B 1 359 ? -3.758 11.476 134.921 1.00 22.47 380 ILE B N 1
ATOM 5553 C CA . ILE B 1 359 ? -4.640 11.200 133.762 1.00 22.81 380 ILE B CA 1
ATOM 5554 C C . ILE B 1 359 ? -4.623 12.350 132.767 1.00 22.39 380 ILE B C 1
ATOM 5555 O O . ILE B 1 359 ? -4.412 13.510 133.116 1.00 22.42 380 ILE B O 1
ATOM 5560 N N . ALA B 1 360 ? -4.833 12.010 131.498 1.00 21.94 381 ALA B N 1
ATOM 5561 C CA . ALA B 1 360 ? -4.611 12.956 130.425 1.00 20.84 381 ALA B CA 1
ATOM 5562 C C . ALA B 1 360 ? -5.624 14.098 130.443 1.00 20.87 381 ALA B C 1
ATOM 5563 O O . ALA B 1 360 ? -5.321 15.184 129.957 1.00 20.21 381 ALA B O 1
ATOM 5565 N N . LYS B 1 361 ? -6.814 13.886 130.992 1.00 21.85 382 LYS B N 1
ATOM 5566 C CA . LYS B 1 361 ? -7.781 15.000 131.050 1.00 22.60 382 LYS B CA 1
ATOM 5567 C C . LYS B 1 361 ? -7.279 16.159 131.910 1.00 22.38 382 LYS B C 1
ATOM 5568 O O . LYS B 1 361 ? -7.817 17.292 131.819 1.00 22.81 382 LYS B O 1
ATOM 5574 N N . ASN B 1 362 ? -6.273 15.881 132.749 1.00 21.41 383 ASN B N 1
ATOM 5575 C CA . ASN B 1 362 ? -5.754 16.884 133.696 1.00 21.46 383 ASN B CA 1
ATOM 5576 C C . ASN B 1 362 ? -4.403 17.450 133.295 1.00 20.63 383 ASN B C 1
ATOM 5577 O O . ASN B 1 362 ? -3.729 18.086 134.107 1.00 20.59 383 ASN B O 1
ATOM 5582 N N . VAL B 1 363 ? -4.017 17.215 132.046 1.00 19.72 384 VAL B N 1
ATOM 5583 C CA . VAL B 1 363 ? -2.739 17.694 131.503 1.00 20.20 384 VAL B CA 1
ATOM 5584 C C . VAL B 1 363 ? -3.019 18.722 130.400 1.00 20.40 384 VAL B C 1
ATOM 5585 O O . VAL B 1 363 ? -3.757 18.425 129.431 1.00 19.52 384 VAL B O 1
ATOM 5589 N N . PHE B 1 364 ? -2.393 19.903 130.527 1.00 19.91 385 PHE B N 1
ATOM 5590 C CA . PHE B 1 364 ? -2.618 21.033 129.592 1.00 19.61 385 PHE B CA 1
ATOM 5591 C C . PHE B 1 364 ? -1.299 21.582 129.104 1.00 18.87 385 PHE B C 1
ATOM 5592 O O . PHE B 1 364 ? -0.396 21.847 129.910 1.00 19.07 385 PHE B O 1
ATOM 5600 N N . TRP B 1 365 ? -1.207 21.813 127.800 1.00 17.71 386 TRP B N 1
ATOM 5601 C CA . TRP B 1 365 ? -0.012 22.424 127.212 1.00 18.01 386 TRP B CA 1
ATOM 5602 C C . TRP B 1 365 ? -0.422 23.715 126.557 1.00 18.71 386 TRP B C 1
ATOM 5603 O O . TRP B 1 365 ? -1.379 23.737 125.772 1.00 20.03 386 TRP B O 1
ATOM 5614 N N . LYS B 1 366 ? 0.287 24.798 126.831 1.00 18.97 387 LYS B N 1
ATOM 5615 C CA . LYS B 1 366 ? -0.117 26.062 126.224 1.00 19.21 387 LYS B CA 1
ATOM 5616 C C . LYS B 1 366 ? 1.105 26.542 125.459 1.00 19.02 387 LYS B C 1
ATOM 5617 O O . LYS B 1 366 ? 2.136 26.843 126.059 1.00 19.85 387 LYS B O 1
ATOM 5623 N N . VAL B 1 367 ? 0.997 26.574 124.127 1.00 18.31 388 VAL B N 1
ATOM 5624 C CA . VAL B 1 367 ? 2.173 26.827 123.274 1.00 18.24 388 VAL B CA 1
ATOM 5625 C C . VAL B 1 367 ? 1.993 28.129 122.504 1.00 18.61 388 VAL B C 1
ATOM 5626 O O . VAL B 1 367 ? 1.079 28.224 121.681 1.00 18.53 388 VAL B O 1
ATOM 5630 N N . ASP B 1 368 ? 2.863 29.113 122.740 1.00 19.41 389 ASP B N 1
ATOM 5631 C CA . ASP B 1 368 ? 2.830 30.350 121.978 1.00 19.70 389 ASP B CA 1
ATOM 5632 C C . ASP B 1 368 ? 3.838 30.222 120.839 1.00 19.98 389 ASP B C 1
ATOM 5633 O O . ASP B 1 368 ? 4.989 30.649 120.968 1.00 21.28 389 ASP B O 1
ATOM 5638 N N . GLY B 1 369 ? 3.395 29.609 119.752 1.00 19.12 390 GLY B N 1
ATOM 5639 C CA . GLY B 1 369 ? 4.224 29.328 118.598 1.00 18.64 390 GLY B CA 1
ATOM 5640 C C . GLY B 1 369 ? 3.593 28.195 117.819 1.00 17.91 390 GLY B C 1
ATOM 5641 O O . GLY B 1 369 ? 2.524 27.644 118.199 1.00 17.44 390 GLY B O 1
ATOM 5642 N N . ALA B 1 370 ? 4.287 27.792 116.751 1.00 17.48 391 ALA B N 1
ATOM 5643 C CA . ALA B 1 370 ? 3.894 26.595 115.988 1.00 17.06 391 ALA B CA 1
ATOM 5644 C C . ALA B 1 370 ? 3.988 25.319 116.828 1.00 17.77 391 ALA B C 1
ATOM 5645 O O . ALA B 1 370 ? 4.744 25.241 117.809 1.00 17.86 391 ALA B O 1
ATOM 5647 N N . VAL B 1 371 ? 3.182 24.307 116.457 1.00 17.62 392 VAL B N 1
ATOM 5648 C CA . VAL B 1 371 ? 3.211 23.011 117.136 1.00 16.88 392 VAL B CA 1
ATOM 5649 C C . VAL B 1 371 ? 3.412 21.961 116.060 1.00 17.77 392 VAL B C 1
ATOM 5650 O O . VAL B 1 371 ? 2.638 21.902 115.127 1.00 17.75 392 VAL B O 1
ATOM 5654 N N . ASP B 1 372 ? 4.436 21.129 116.210 1.00 16.73 393 ASP B N 1
ATOM 5655 C CA . ASP B 1 372 ? 4.704 20.103 115.209 1.00 17.14 393 ASP B CA 1
ATOM 5656 C C . ASP B 1 372 ? 5.002 18.809 115.973 1.00 17.45 393 ASP B C 1
ATOM 5657 O O . ASP B 1 372 ? 6.010 18.727 116.698 1.00 18.02 393 ASP B O 1
ATOM 5662 N N . LEU B 1 373 ? 4.082 17.845 115.894 1.00 15.55 394 LEU B N 1
ATOM 5663 C CA . LEU B 1 373 ? 4.305 16.550 116.522 1.00 15.75 394 LEU B CA 1
ATOM 5664 C C . LEU B 1 373 ? 4.860 15.620 115.468 1.00 15.96 394 LEU B C 1
ATOM 5665 O O . LEU B 1 373 ? 4.191 15.367 114.449 1.00 14.77 394 LEU B O 1
ATOM 5670 N N . ASN B 1 374 ? 6.082 15.121 115.694 1.00 15.75 395 ASN B N 1
ATOM 5671 C CA . ASN B 1 374 ? 6.781 14.345 114.674 1.00 15.86 395 ASN B CA 1
ATOM 5672 C C . ASN B 1 374 ? 6.266 12.908 114.616 1.00 15.48 395 ASN B C 1
ATOM 5673 O O . ASN B 1 374 ? 5.524 12.452 115.529 1.00 15.07 395 ASN B O 1
ATOM 5678 N N . ASP B 1 375 ? 6.650 12.194 113.560 1.00 15.48 396 ASP B N 1
ATOM 5679 C CA . ASP B 1 375 ? 6.117 10.849 113.271 1.00 15.49 396 ASP B CA 1
ATOM 5680 C C . ASP B 1 375 ? 6.141 9.933 114.506 1.00 15.67 396 ASP B C 1
ATOM 5681 O O . ASP B 1 375 ? 7.134 9.831 115.212 1.00 15.31 396 ASP B O 1
ATOM 5686 N N . TYR B 1 376 ? 5.011 9.259 114.751 1.00 15.22 397 TYR B N 1
ATOM 5687 C CA . TYR B 1 376 ? 4.914 8.221 115.803 1.00 15.56 397 TYR B CA 1
ATOM 5688 C C . TYR B 1 376 ? 5.123 8.750 117.239 1.00 16.43 397 TYR B C 1
ATOM 5689 O O . TYR B 1 376 ? 5.452 7.995 118.111 1.00 17.72 397 TYR B O 1
ATOM 5698 N N . THR B 1 377 ? 4.880 10.039 117.443 1.00 16.44 398 THR B N 1
ATOM 5699 C CA . THR B 1 377 ? 4.880 10.584 118.790 1.00 16.77 398 THR B CA 1
ATOM 5700 C C . THR B 1 377 ? 3.594 10.150 119.502 1.00 17.33 398 THR B C 1
ATOM 5701 O O . THR B 1 377 ? 2.554 10.053 118.878 1.00 16.74 398 THR B O 1
ATOM 5705 N N . LYS B 1 378 ? 3.686 9.896 120.814 1.00 17.41 399 LYS B N 1
ATOM 5706 C CA . LYS B 1 378 ? 2.535 9.510 121.598 1.00 18.29 399 LYS B CA 1
ATOM 5707 C C . LYS B 1 378 ? 2.309 10.672 122.554 1.00 18.34 399 LYS B C 1
ATOM 5708 O O . LYS B 1 378 ? 2.991 10.774 123.567 1.00 18.54 399 LYS B O 1
ATOM 5714 N N . PHE B 1 379 ? 1.410 11.586 122.198 1.00 17.18 400 PHE B N 1
ATOM 5715 C CA . PHE B 1 379 ? 1.189 12.769 123.009 1.00 18.23 400 PHE B CA 1
ATOM 5716 C C . PHE B 1 379 ? -0.039 12.619 123.887 1.00 17.73 400 PHE B C 1
ATOM 5717 O O . PHE B 1 379 ? -0.999 11.938 123.505 1.00 17.60 400 PHE B O 1
ATOM 5725 N N . LYS B 1 380 ? -0.013 13.259 125.057 1.00 17.26 401 LYS B N 1
ATOM 5726 C CA . LYS B 1 380 ? -1.145 13.181 126.004 1.00 17.87 401 LYS B CA 1
ATOM 5727 C C . LYS B 1 380 ? -1.456 14.552 126.579 1.00 17.97 401 LYS B C 1
ATOM 5728 O O . LYS B 1 380 ? -0.537 15.343 126.851 1.00 18.49 401 LYS B O 1
ATOM 5734 N N . GLY B 1 381 ? -2.735 14.845 126.746 1.00 17.67 402 GLY B N 1
ATOM 5735 C CA . GLY B 1 381 ? -3.165 16.119 127.322 1.00 18.31 402 GLY B CA 1
ATOM 5736 C C . GLY B 1 381 ? -3.853 16.967 126.271 1.00 18.39 402 GLY B C 1
ATOM 5737 O O . GLY B 1 381 ? -3.963 16.551 125.101 1.00 17.48 402 GLY B O 1
ATOM 5738 N N . SER B 1 382 ? -4.297 18.145 126.687 1.00 18.64 403 SER B N 1
ATOM 5739 C CA . SER B 1 382 ? -4.946 19.103 125.778 1.00 18.47 403 SER B CA 1
ATOM 5740 C C . SER B 1 382 ? -3.884 20.145 125.381 1.00 18.66 403 SER B C 1
ATOM 5741 O O . SER B 1 382 ? -3.373 20.877 126.242 1.00 18.38 403 SER B O 1
ATOM 5744 N N . VAL B 1 383 ? -3.523 20.167 124.095 1.00 17.88 404 VAL B N 1
ATOM 5745 C CA . VAL B 1 383 ? -2.562 21.151 123.575 1.00 18.07 404 VAL B CA 1
ATOM 5746 C C . VAL B 1 383 ? -3.329 22.339 123.014 1.00 19.29 404 VAL B C 1
ATOM 5747 O O . VAL B 1 383 ? -4.192 22.157 122.149 1.00 18.89 404 VAL B O 1
ATOM 5751 N N . ILE B 1 384 ? -3.042 23.534 123.538 1.00 19.16 405 ILE B N 1
ATOM 5752 C CA . ILE B 1 384 ? -3.565 24.772 122.996 1.00 21.63 405 ILE B CA 1
ATOM 5753 C C . ILE B 1 384 ? -2.402 25.536 122.368 1.00 21.66 405 ILE B C 1
ATOM 5754 O O . ILE B 1 384 ? -1.556 26.096 123.070 1.00 22.55 405 ILE B O 1
ATOM 5759 N N . GLY B 1 385 ? -2.356 25.501 121.043 1.00 20.78 406 GLY B N 1
ATOM 5760 C CA . GLY B 1 385 ? -1.346 26.201 120.260 1.00 21.39 406 GLY B CA 1
ATOM 5761 C C . GLY B 1 385 ? -1.937 27.566 119.986 1.00 21.96 406 GLY B C 1
ATOM 5762 O O . GLY B 1 385 ? -3.172 27.706 119.843 1.00 23.80 406 GLY B O 1
ATOM 5763 N N . ASN B 1 386 ? -1.078 28.581 119.972 1.00 19.49 407 ASN B N 1
ATOM 5764 C CA . ASN B 1 386 ? -1.538 29.949 119.693 1.00 19.52 407 ASN B CA 1
ATOM 5765 C C . ASN B 1 386 ? -0.449 30.565 118.821 1.00 19.57 407 ASN B C 1
ATOM 5766 O O . ASN B 1 386 ? 0.716 30.347 119.106 1.00 19.20 407 ASN B O 1
ATOM 5771 N N . ASN B 1 387 ? -0.824 31.304 117.782 1.00 19.40 408 ASN B N 1
ATOM 5772 C CA . ASN B 1 387 ? 0.160 32.085 116.990 1.00 20.43 408 ASN B CA 1
ATOM 5773 C C . ASN B 1 387 ? 1.125 31.184 116.206 1.00 20.13 408 ASN B C 1
ATOM 5774 O O . ASN B 1 387 ? 2.324 31.447 116.118 1.00 20.82 408 ASN B O 1
ATOM 5779 N N . GLY B 1 388 ? 0.591 30.127 115.602 1.00 19.56 409 GLY B N 1
ATOM 5780 C CA . GLY B 1 388 ? 1.430 29.304 114.720 1.00 18.64 409 GLY B CA 1
ATOM 5781 C C . GLY B 1 388 ? 0.649 28.180 114.090 1.00 18.92 409 GLY B C 1
ATOM 5782 O O . GLY B 1 388 ? -0.392 27.732 114.635 1.00 18.94 409 GLY B O 1
ATOM 5783 N N . ALA B 1 389 ? 1.159 27.693 112.952 1.00 18.11 410 ALA B N 1
ATOM 5784 C CA . ALA B 1 389 ? 0.519 26.544 112.292 1.00 17.77 410 ALA B CA 1
ATOM 5785 C C . ALA B 1 389 ? 0.809 25.263 113.045 1.00 17.33 410 ALA B C 1
ATOM 5786 O O . ALA B 1 389 ? 1.797 25.178 113.784 1.00 17.75 410 ALA B O 1
ATOM 5788 N N . VAL B 1 390 ? -0.054 24.267 112.856 1.00 16.61 411 VAL B N 1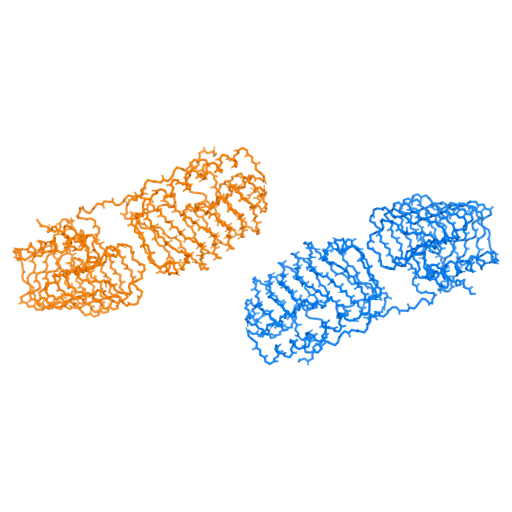
ATOM 5789 C CA . VAL B 1 390 ? 0.087 22.985 113.572 1.00 16.01 411 VAL B CA 1
ATOM 5790 C C . VAL B 1 390 ? 0.269 21.886 112.529 1.00 15.81 411 VAL B C 1
ATOM 5791 O O . VAL B 1 390 ? -0.487 21.822 111.548 1.00 16.46 411 VAL B O 1
ATOM 5795 N N . ILE B 1 391 ? 1.263 21.024 112.719 1.00 15.16 412 ILE B N 1
ATOM 5796 C CA . ILE B 1 391 ? 1.413 19.821 111.862 1.00 15.51 412 ILE B CA 1
ATOM 5797 C C . ILE B 1 391 ? 1.434 18.601 112.793 1.00 15.88 412 ILE B C 1
ATOM 5798 O O . ILE B 1 391 ? 2.177 18.599 113.788 1.00 16.63 412 ILE B O 1
ATOM 5803 N N . ILE B 1 392 ? 0.614 17.596 112.500 1.00 15.09 413 ILE B N 1
ATOM 5804 C CA . ILE B 1 392 ? 0.607 16.360 113.280 1.00 14.79 413 ILE B CA 1
ATOM 5805 C C . ILE B 1 392 ? 0.930 15.249 112.270 1.00 15.01 413 ILE B C 1
ATOM 5806 O O . ILE B 1 392 ? 0.126 14.954 111.383 1.00 14.04 413 ILE B O 1
ATOM 5811 N N . ASN B 1 393 ? 2.111 14.652 112.421 1.00 14.81 414 ASN B N 1
ATOM 5812 C CA . ASN B 1 393 ? 2.689 13.768 111.402 1.00 15.19 414 ASN B CA 1
ATOM 5813 C C . ASN B 1 393 ? 2.278 12.308 111.484 1.00 15.02 414 ASN B C 1
ATOM 5814 O O . ASN B 1 393 ? 1.584 11.916 112.425 1.00 14.92 414 ASN B O 1
ATOM 5819 N N . THR B 1 394 ? 2.645 11.539 110.454 1.00 14.77 415 THR B N 1
ATOM 5820 C CA . THR B 1 394 ? 2.261 10.151 110.345 1.00 15.14 415 THR B CA 1
ATOM 5821 C C . THR B 1 394 ? 2.307 9.371 111.662 1.00 14.99 415 THR B C 1
ATOM 5822 O O . THR B 1 394 ? 3.330 9.330 112.316 1.00 15.10 415 THR B O 1
ATOM 5826 N N . GLY B 1 395 ? 1.201 8.726 112.025 1.00 14.85 416 GLY B N 1
ATOM 5827 C CA . GLY B 1 395 ? 1.230 7.717 113.076 1.00 15.02 416 GLY B CA 1
ATOM 5828 C C . GLY B 1 395 ? 1.112 8.301 114.483 1.00 15.24 416 GLY B C 1
ATOM 5829 O O . GLY B 1 395 ? 1.129 7.541 115.459 1.00 16.22 416 GLY B O 1
ATOM 5830 N N . VAL B 1 396 ? 1.044 9.627 114.595 1.00 14.53 417 VAL B N 1
ATOM 5831 C CA . VAL B 1 396 ? 0.937 10.254 115.964 1.00 14.57 417 VAL B CA 1
ATOM 5832 C C . VAL B 1 396 ? -0.319 9.723 116.630 1.00 15.38 417 VAL B C 1
ATOM 5833 O O . VAL B 1 396 ? -1.347 9.569 115.970 1.00 15.51 417 VAL B O 1
ATOM 5837 N N . GLU B 1 397 ? -0.241 9.487 117.942 1.00 16.07 418 GLU B N 1
ATOM 5838 C CA . GLU B 1 397 ? -1.410 9.076 118.721 1.00 17.55 418 GLU B CA 1
ATOM 5839 C C . GLU B 1 397 ? -1.602 10.201 119.712 1.00 17.19 418 GLU B C 1
ATOM 5840 O O . GLU B 1 397 ? -0.637 10.619 120.353 1.00 17.39 418 GLU B O 1
ATOM 5846 N N . ILE B 1 398 ? -2.820 10.734 119.786 1.00 16.56 419 ILE B N 1
ATOM 5847 C CA . ILE B 1 398 ? -3.158 11.793 120.760 1.00 17.58 419 ILE B CA 1
ATOM 5848 C C . ILE B 1 398 ? -4.204 11.247 121.734 1.00 17.84 419 ILE B C 1
ATOM 5849 O O . ILE B 1 398 ? -5.251 10.753 121.301 1.00 17.21 419 ILE B O 1
ATOM 5854 N N . GLU B 1 399 ? -3.933 11.336 123.035 1.00 18.66 420 GLU B N 1
ATOM 5855 C CA . GLU B 1 399 ? -4.954 11.042 124.038 1.00 19.03 420 GLU B CA 1
ATOM 5856 C C . GLU B 1 399 ? -5.196 12.399 124.678 1.00 18.55 420 GLU B C 1
ATOM 5857 O O . GLU B 1 399 ? -4.406 12.813 125.529 1.00 19.28 420 GLU B O 1
ATOM 5863 N N . GLY B 1 400 ? -6.245 13.085 124.242 1.00 16.85 421 GLY B N 1
ATOM 5864 C CA . GLY B 1 400 ? -6.438 14.500 124.613 1.00 17.62 421 GLY B CA 1
ATOM 5865 C C . GLY B 1 400 ? -6.926 15.205 123.353 1.00 17.28 421 GLY B C 1
ATOM 5866 O O . GLY B 1 400 ? -7.807 14.715 122.674 1.00 17.29 421 GLY B O 1
ATOM 5867 N N . ARG B 1 401 ? -6.337 16.354 123.026 1.00 17.23 422 ARG B N 1
ATOM 5868 C CA . ARG B 1 401 ? -6.819 17.097 121.857 1.00 17.31 422 ARG B CA 1
ATOM 5869 C C . ARG B 1 401 ? -5.741 18.080 121.446 1.00 17.23 422 ARG B C 1
ATOM 5870 O O . ARG B 1 401 ? -4.887 18.450 122.242 1.00 19.02 422 ARG B O 1
ATOM 5878 N N . VAL B 1 402 ? -5.807 18.501 120.184 1.00 17.75 423 VAL B N 1
ATOM 5879 C CA . VAL B 1 402 ? -4.872 19.463 119.650 1.00 18.26 423 VAL B CA 1
ATOM 5880 C C . VAL B 1 402 ? -5.695 20.597 119.081 1.00 17.27 423 VAL B C 1
ATOM 5881 O O . VAL B 1 402 ? -6.496 20.427 118.138 1.00 16.75 423 VAL B O 1
ATOM 5885 N N . LEU B 1 403 ? -5.488 21.762 119.680 1.00 17.37 424 LEU B N 1
ATOM 5886 C CA . LEU B 1 403 ? -6.338 22.920 119.434 1.00 17.57 424 LEU B CA 1
ATOM 5887 C C . LEU B 1 403 ? -5.425 24.044 119.011 1.00 18.46 424 LEU B C 1
ATOM 5888 O O . LEU B 1 403 ? -4.306 24.155 119.501 1.00 19.80 424 LEU B O 1
ATOM 5893 N N . SER B 1 404 ? -5.908 24.890 118.103 1.00 18.43 425 SER B N 1
ATOM 5894 C CA . SER B 1 404 ? -5.113 26.050 117.623 1.00 18.55 425 SER B CA 1
ATOM 5895 C C . SER B 1 404 ? -5.998 27.279 117.669 1.00 18.80 425 SER B C 1
ATOM 5896 O O . SER B 1 404 ? -7.103 27.284 117.089 1.00 18.50 425 SER B O 1
ATOM 5899 N N . THR B 1 405 ? -5.554 28.328 118.369 1.00 19.33 426 THR B N 1
ATOM 5900 C CA . THR B 1 405 ? -6.336 29.573 118.404 1.00 20.33 426 THR B CA 1
ATOM 5901 C C . THR B 1 405 ? -6.280 30.282 117.055 1.00 21.28 426 THR B C 1
ATOM 5902 O O . THR B 1 405 ? -7.187 31.050 116.723 1.00 21.78 426 THR B O 1
ATOM 5906 N N . SER B 1 406 ? -5.186 30.085 116.316 1.00 21.42 427 SER B N 1
ATOM 5907 C CA . SER B 1 406 ? -4.884 30.910 115.140 1.00 24.68 427 SER B CA 1
ATOM 5908 C C . SER B 1 406 ? -3.742 30.239 114.366 1.00 26.36 427 SER B C 1
ATOM 5909 O O . SER B 1 406 ? -2.544 30.563 114.530 1.00 31.84 427 SER B O 1
ATOM 5912 N N . GLY B 1 407 ? -4.105 29.321 113.537 1.00 24.02 428 GLY B N 1
ATOM 5913 C CA . GLY B 1 407 ? -3.153 28.701 112.650 1.00 22.28 428 GLY B CA 1
ATOM 5914 C C . GLY B 1 407 ? -3.896 27.558 112.039 1.00 20.90 428 GLY B C 1
ATOM 5915 O O . GLY B 1 407 ? -4.755 26.958 112.702 1.00 20.16 428 GLY B O 1
ATOM 5916 N N . GLY B 1 408 ? -3.540 27.228 110.790 1.00 20.45 429 GLY B N 1
ATOM 5917 C CA . GLY B 1 408 ? -4.099 26.040 110.131 1.00 19.80 429 GLY B CA 1
ATOM 5918 C C . GLY B 1 408 ? -3.520 24.807 110.798 1.00 18.36 429 GLY B C 1
ATOM 5919 O O . GLY B 1 408 ? -2.481 24.878 111.453 1.00 18.32 429 GLY B O 1
ATOM 5920 N N . ILE B 1 409 ? -4.204 23.689 110.636 1.00 17.40 430 ILE B N 1
ATOM 5921 C CA . ILE B 1 409 ? -3.749 22.420 111.180 1.00 16.68 430 ILE B CA 1
ATOM 5922 C C . ILE B 1 409 ? -3.688 21.403 110.035 1.00 16.86 430 ILE B C 1
ATOM 5923 O O . ILE B 1 409 ? -4.658 21.271 109.276 1.00 18.36 430 ILE B O 1
ATOM 5928 N N . SER B 1 410 ? -2.561 20.709 109.893 1.00 16.83 431 SER B N 1
ATOM 5929 C CA . SER B 1 410 ? -2.411 19.672 108.866 1.00 16.83 431 SER B CA 1
ATOM 5930 C C . SER B 1 410 ? -2.108 18.390 109.611 1.00 16.16 431 SER B C 1
ATOM 5931 O O . SER B 1 410 ? -1.194 18.375 110.422 1.00 16.12 431 SER B O 1
ATOM 5934 N N . THR B 1 411 ? -2.881 17.336 109.339 1.00 15.23 432 THR B N 1
ATOM 5935 C CA . THR B 1 411 ? -2.684 16.034 109.977 1.00 14.75 432 THR B CA 1
ATOM 5936 C C . THR B 1 411 ? -2.500 14.950 108.934 1.00 14.76 432 THR B C 1
ATOM 5937 O O . THR B 1 411 ? -3.016 15.051 107.830 1.00 15.02 432 THR B O 1
ATOM 5941 N N . PHE B 1 412 ? -1.712 13.945 109.303 1.00 14.64 433 PHE B N 1
ATOM 5942 C CA . PHE B 1 412 ? -1.307 12.857 108.394 1.00 15.09 433 PHE B CA 1
ATOM 5943 C C . PHE B 1 412 ? -1.438 11.553 109.128 1.00 14.70 433 PHE B C 1
ATOM 5944 O O . PHE B 1 412 ? -0.610 11.203 109.979 1.00 15.06 433 PHE B O 1
ATOM 5952 N N . GLY B 1 413 ? -2.485 10.787 108.821 1.00 14.27 434 GLY B N 1
ATOM 5953 C CA . GLY B 1 413 ? -2.522 9.402 109.295 1.00 14.62 434 GLY B CA 1
ATOM 5954 C C . GLY B 1 413 ? -2.372 9.261 110.799 1.00 14.32 434 GLY B C 1
ATOM 5955 O O . GLY B 1 413 ? -1.581 8.427 111.267 1.00 14.39 434 GLY B O 1
ATOM 5956 N N . ILE B 1 414 ? -3.247 9.950 111.535 1.00 14.11 435 ILE B N 1
ATOM 5957 C CA . ILE B 1 414 ? -3.149 10.012 112.992 1.00 13.99 435 ILE B CA 1
ATOM 5958 C C . ILE B 1 414 ? -4.303 9.314 113.664 1.00 14.68 435 ILE B C 1
ATOM 5959 O O . ILE B 1 414 ? -5.299 8.964 113.004 1.00 14.43 435 ILE B O 1
ATOM 5964 N N . ASN B 1 415 ? -4.146 9.082 114.960 1.00 14.41 436 ASN B N 1
ATOM 5965 C CA . ASN B 1 415 ? -5.233 8.556 115.760 1.00 14.80 436 ASN B CA 1
ATOM 5966 C C . ASN B 1 415 ? -5.377 9.447 116.969 1.00 15.01 436 ASN B C 1
ATOM 5967 O O . ASN B 1 415 ? -4.501 9.482 117.838 1.00 15.32 436 ASN B O 1
ATOM 5972 N N . ALA B 1 416 ? -6.492 10.186 117.041 1.00 14.38 437 ALA B N 1
ATOM 5973 C CA . ALA B 1 416 ? -6.649 11.148 118.124 1.00 14.43 437 ALA B CA 1
ATOM 5974 C C . ALA B 1 416 ? -7.964 10.949 118.852 1.00 14.84 437 ALA B C 1
ATOM 5975 O O . ALA B 1 416 ? -9.020 10.903 118.231 1.00 14.99 437 ALA B O 1
ATOM 5977 N N . GLN B 1 417 ? -7.913 10.832 120.181 1.00 15.36 438 GLN B N 1
ATOM 5978 C CA . GLN B 1 417 ? -9.119 10.473 120.929 1.00 15.53 438 GLN B CA 1
ATOM 5979 C C . GLN B 1 417 ? -9.290 11.408 122.124 1.00 15.85 438 GLN B C 1
ATOM 5980 O O . GLN B 1 417 ? -8.431 11.415 123.010 1.00 16.16 438 GLN B O 1
ATOM 5986 N N . MET B 1 418 ? -10.406 12.143 122.175 1.00 15.77 439 MET B N 1
ATOM 5987 C CA . MET B 1 418 ? -10.598 13.086 123.294 1.00 15.92 439 MET B CA 1
ATOM 5988 C C . MET B 1 418 ? -10.609 12.405 124.662 1.00 16.92 439 MET B C 1
ATOM 5989 O O . MET B 1 418 ? -11.054 11.259 124.799 1.00 17.81 439 MET B O 1
ATOM 5994 N N . THR B 1 419 ? -10.161 13.139 125.691 1.00 16.82 440 THR B N 1
ATOM 5995 C CA . THR B 1 419 ? -10.273 12.704 127.076 1.00 18.53 440 THR B CA 1
ATOM 5996 C C . THR B 1 419 ? -11.660 13.147 127.629 1.00 19.78 440 THR B C 1
ATOM 5997 O O . THR B 1 419 ? -12.347 13.948 126.991 1.00 19.26 440 THR B O 1
ATOM 6001 N N . PRO B 1 420 ? -12.066 12.621 128.796 1.00 21.24 441 PRO B N 1
ATOM 6002 C CA . PRO B 1 420 ? -13.450 12.804 129.272 1.00 22.81 441 PRO B CA 1
ATOM 6003 C C . PRO B 1 420 ? -13.888 14.266 129.490 1.00 23.73 441 PRO B C 1
ATOM 6004 O O . PRO B 1 420 ? -13.082 15.155 129.848 1.00 23.88 441 PRO B O 1
ATOM 6008 N N . GLY B 1 421 ? -15.179 14.501 129.340 1.00 25.06 442 GLY B N 1
ATOM 6009 C CA . GLY B 1 421 ? -15.748 15.789 129.708 1.00 25.59 442 GLY B CA 1
ATOM 6010 C C . GLY B 1 421 ? -16.908 16.166 128.822 1.00 26.05 442 GLY B C 1
ATOM 6011 O O . GLY B 1 421 ? -17.822 16.860 129.261 1.00 26.47 442 GLY B O 1
ATOM 6012 N N . CYS B 1 422 ? -16.858 15.730 127.551 1.00 25.13 443 CYS B N 1
ATOM 6013 C CA . CYS B 1 422 ? -17.954 16.003 126.629 1.00 26.15 443 CYS B CA 1
ATOM 6014 C C . CYS B 1 422 ? -19.222 15.271 127.073 1.00 29.27 443 CYS B C 1
ATOM 6015 O O . CYS B 1 422 ? -19.178 14.110 127.490 1.00 29.30 443 CYS B O 1
ATOM 6018 N N . GLU B 1 423 ? -20.357 15.957 126.993 1.00 31.72 444 GLU B N 1
ATOM 6019 C CA . GLU B 1 423 ? -21.617 15.375 127.440 1.00 37.09 444 GLU B CA 1
ATOM 6020 C C . GLU B 1 423 ? -22.638 15.307 126.294 1.00 39.62 444 GLU B C 1
ATOM 6021 O O . GLU B 1 423 ? -23.826 15.076 126.534 1.00 43.20 444 GLU B O 1
ATOM 6027 N N . LEU B 1 424 ? -22.169 15.510 125.066 1.00 39.60 445 LEU B N 1
ATOM 6028 C CA . LEU B 1 424 ? -22.999 15.477 123.853 1.00 42.94 445 LEU B CA 1
ATOM 6029 C C . LEU B 1 424 ? -23.793 14.184 123.619 1.00 47.66 445 LEU B C 1
ATOM 6030 O O . LEU B 1 424 ? -25.027 14.192 123.699 1.00 52.50 445 LEU B O 1
ATOM 6035 N N . LEU B 1 425 ? -23.101 13.089 123.307 1.00 49.15 446 LEU B N 1
ATOM 6036 C CA . LEU B 1 425 ? -23.800 11.898 122.788 1.00 54.61 446 LEU B CA 1
ATOM 6037 C C . LEU B 1 425 ? -23.320 10.587 123.394 1.00 55.77 446 LEU B C 1
ATOM 6038 O O . LEU B 1 425 ? -24.032 9.576 123.319 1.00 59.41 446 LEU B O 1
#

InterPro domains:
  IPR021884 Ice-binding protein [PF11999] (38-220)
  IPR021884 Ice-binding protein [PF11999] (251-430)
  IPR026444 Secretion system, C-terminal sorting domain [PF18962] (459-531)
  IPR026444 Secretion system, C-terminal sorting domain [TIGR04183] (461-530)

Nearest PDB structures (foldseek):
  5uyt-assembly1_A  TM=1.002E+00  e=7.596E-71  Flavobacteriaceae bacterium 3519-10
  6eio-assembly1_A  TM=9.266E-01  e=2.550E-13  uncultured bacterium
  7bwy-assembly3_C  TM=9.387E-01  e=1.976E-12  Antarctomyces psychrotrophicus
  7bwx-assembly1_A  TM=9.282E-01  e=8.099E-12  Antarctomyces psychrotrophicus
  7ehk-assembly1_A  TM=8.637E-01  e=1.035E-10  Flavobacterium frigoris PS1

Sequence (847 aa):
QAPTLGAAANFALFTTAGAVTNTGLSHITGDVGTNNAASTNFGNVDGVMQDSNGATSAAAADLLIAYNLLNAAIPTATLAPLLGNGTTLTAGNYFIGQGASLSGTTLTLDGGGNSNSVFIFKIQGALSSAANTQVLLTNGALACNVFWKVEGLVDLATNTVMKGNVVANNAAIVLQSGVSLEGRALSTTGAITVTGVTVRRKPILCGSAVLTGPVAPNLGTVVCYTIIFSGNGALTNAGITYVTGDVGTNVGLTTGFQADNVNGTIHSNPDTSTAQAALDLNNAYTYLNTLPTDIELLYPAAFGQNLVLTPHTYLLNAATVLNGKVVTLDAQGNENAVFVIKINGALSTTVNASVELINGAIAKNVFWKVDGAVDLNDYTKFKGSVIGNNGAVIIINTGVEIEGRVLSTSGGISTFGINAQMTPGCELQAPTLGAAANFALFTTAGAVTNTGLSHITGDVGTNNAASTNFGNVDGVMQDSNGATSAAAADLLIAYNLLNAAIPTATLAPLLGNGTTLTAGNYFIGQGASLSGTTLTLDGGGNSNSVFIFKIQGALSSAANTQVLLTNGALACNVFWKVEGLVDLATTNTVMKKGNVVANNAAIVLQSGVSLEGRALSTTGAITVTGVTVRRKPILCGSAVLTGPVAPNLGTVVCYTIFSGNGALTNAGITYVTGDVGTNVGLTTGFQADNVNGTIHSNPDTSTAQAALDLNNAYTYLNTLPTDIELLYPAAFGQNLVLTPHTYLLNAATVLNGKVTLDAQGNENAVFVIKINGALSTTVNASVELINGAIAKNVFWKVDGAVDLNDYTKFKGSVIGNNGAVIINTGVEIEGRVLSTSGGISTFGINAQMTPGCELL

Solvent-accessible surface area: 31352 Å² total; per-residue (Å²): 157,39,17,91,13,40,23,0,34,74,1,0,0,0,0,34,28,20,54,1,49,3,74,53,100,12,34,5,13,3,20,0,0,0,42,92,40,56,18,75,104,11,38,16,7,3,5,54,47,24,53,64,61,58,40,0,61,46,0,15,54,36,0,98,94,0,20,77,84,0,71,73,16,143,60,96,42,101,36,72,42,112,8,5,93,59,61,78,18,76,52,9,28,16,70,0,47,97,37,6,46,2,26,34,49,0,22,0,32,2,57,61,78,56,117,12,35,0,9,0,19,0,68,17,40,0,48,13,49,52,97,1,73,0,62,44,59,89,36,10,45,3,8,11,0,4,0,0,0,52,15,80,0,32,0,14,48,80,0,38,0,35,0,1,1,0,0,28,106,14,31,0,41,2,63,65,31,1,43,2,68,0,13,0,0,0,15,57,18,40,0,51,0,41,28,1,38,0,65,66,6,75,103,67,82,55,90,115,54,86,22,24,118,37,10,129,15,32,63,0,25,11,2,0,0,0,0,10,70,17,55,0,59,8,45,55,118,4,109,4,38,1,11,0,0,0,36,74,34,107,6,74,38,20,96,73,147,22,12,109,42,74,37,16,61,77,56,61,125,44,0,44,79,0,14,111,16,0,74,96,1,23,82,79,0,73,101,20,105,57,71,10,70,0,79,100,15,81,40,0,3,65,76,10,24,0,4,1,31,2,0,34,0,78,44,61,1,52,1,73,25,81,0,9,0,20,1,51,64,32,108,102,0,11,0,0,0,17,0,72,18,40,1,43,10,40,84,109,0,15,0,58,41,73,83,37,11,63,2,81,6,0,5,0,8,0,59,12,38,1,44,0,47,50,124,0,98,2,32,0,0,0,0,0,26,105,17,61,1,65,0,31,64,15,0,87,5,80,0,4,0,0,0,18,34,15,28,2,39,0,85,22,3,56,0,91,55,6,100,43,32,170,179,134,43,18,93,13,38,22,0,36,75,2,0,0,0,0,32,30,18,58,2,44,3,71,53,100,13,37,4,10,2,19,0,0,0,43,91,37,58,20,76,107,12,36,18,8,3,4,54,45,25,53,63,60,58,38,0,60,45,0,14,58,40,0,97,98,0,19,80,83,0,69,73,17,142,59,98,43,101,36,70,56,111,8,6,96,56,58,75,14,75,49,11,27,17,66,1,53,100,29,5,51,1,23,31,59,0,24,0,33,2,56,58,78,56,116,11,17,0,8,0,18,0,62,15,42,0,46,12,46,57,98,0,69,0,68,46,55,84,38,10,42,3,10,11,0,4,0,0,0,53,15,81,0,37,0,15,51,74,0,38,0,35,0,1,2,0,0,25,107,14,27,0,46,3,65,55,28,0,45,3,69,0,14,0,0,0,11,53,19,36,0,50,0,46,24,1,40,0,64,62,5,68,102,68,85,56,89,112,58,87,22,25,118,36,9,117,14,36,62,0,25,12,2,0,0,0,0,10,76,16,55,0,61,8,44,54,118,4,111,4,36,1,10,0,0,0,35,73,35,110,7,74,40,21,97,74,147,21,12,110,42,73,36,14,62,78,54,61,125,42,0,50,75,0,12,107,17,0,72,81,0,30,72,69,0,65,100,18,106,61,70,10,70,0,80,102,13,83,38,0,4,59,79,12,25,0,4,1,30,2,0,38,0,76,44,62,1,52,0,66,26,83,0,9,0,19,1,48,63,32,112,101,0,11,0,0,0,16,1,78,16,43,1,42,9,44,85,106,0,14,0,57,39,72,82,36,11,71,3,84,8,0,6,0,17,0,41,12,41,1,45,0,45,52,122,0,100,2,31,1,0,0,0,0,28,115,17,59,2,66,0,30,62,16,0,86,7,81,0,4,1,0,0,17,48,14,25,2,40,0,82,22,4,54,0,91,58,7,99,44,33,171,131,153

Foldseek 3Di:
DQADQVLLLQAQEEEQADEEEEADAEAEAGEHEYLAAFYDDYAFYQYARDYNDPSNVRSLVSLVSNLVVLVVDDWPEEDEQEAAPPEEDEATEYEYQEEHEAEHEYEYADCQPLLRAHRYEGNYEYEYDAQYEYYYYNNHFLARYEYNHAEEYYYDAQYEEGHAYEYEPYEYEAEANYEYQYHDYYNYYYYYYYNYYTHDTDDPPHDQAAADDAFDLPLLLQAFEEEQAAEEEEADDEAEEGEYEYQYYAYDHDDVVRYNYYYPGYHDPSNVVNLVSLVRNLVVLVPPDFPYERAHQQPAAPAHEYEQYEYEDQEEHEHEAEYEYEDQQDLNHAYEYEYNEEYEYDANHEYYYDNNHALARYEYNAAEEYEYDAQYEEGHEYEYEPYAYEAEANYEYAAHYYYSYYYYYYYNYYTYHDDDDDD/DADDQFLLLQAQEEEQAAEEEEADAEAEAGEYEYLAAFYDDYAFYQYHRDYNDPSNVRSLVSNVVNLVVLVVFDFPEEDEQEDAPPEEDEATEYEYQEEHEAEAEYEYAPVLPLLGAARYHGNYEYEYDAQGEYYYDNNHFLARYEYNHAEEAYYDAQYEEGHAYEYEPYEYEAEANYEYQYHDYYNYYYYYYYNYYTHDTDDPPHDQAAADDAFDLPLLLQAFEEEQEAEEEEAADEAEEGEYFYQYYAYDHDDVVRYNYYYPRYHDPSNVVNLVSLVRNLVVLVPDDFPEERAHQCPAAPAHEYEQYEYEDEEEHEHEAEYEYEPQQDLNHAYEYEYNEEYEYDANHEYHYDNNHAQQRYEYEYAEEYEYDAQYEEGHAYEYEPYAYEYEANYEYAAHYYYSYYYYYYYNYYTYHDDDDPDD

Organism: Flavobacteriaceae bacterium (strain 3519-10) (NCBI:txid531844)

Radius of gyration: 42.17 Å; Cα contacts (8 Å, |Δi|>4): 2846; chains: 2; bounding box: 62×49×137 Å

B-factor: mean 28.61, std 10.85, range [12.03, 72.0]

Secondary structure (DSSP, 8-state):
-PPP-GGGGGEEEEESSS-EEEES--EEESEEEESSS--BS----BS-EEESSHHHHHHHHHHHHHHHHHHH---SEE--SEEETTEEE-SEEEEESS-EEEESEEEEE-TT-TT--EEEEESS-EEE-TT-EEEEETT--GGGEEEEESS-EEEPTT-EEEEEEEESSS-EEE-TT-EEEEEEEESSS-EEEES-EEE----TTPPPP--SPPP--GGGGGEEEEESSS-EEEESS-EEESEEEESSS-EES--GGGEES-EESS--HHHHHHHHHHHHHHHHHHHSPPSEE-S-GGG-BTTEEE-SSEEEE-S-EEEBSEEEEE-TT-TT--EEEEESS-EEE-TT-EEEEETT--GGGEEEEESS-EEE-TT-EEEEEEEE-SS-EEE-TT-EEEEEEEESSS-EEEES-EEEPPS----/-PPP-GGGGGEEEEESSS-EEEES--EEESEEEESSS--BS----BS-EEESSHHHHHHHHHHHHHHHHHHHPPPSEE--SEEETTEEE-SEEEEESS-EEEESEEEEE-TT-TT--EEEEESS-EEE-TT-EEEEETT--GGGEEEEESS-EEE-TT-EEEEEEEESSS-EEE-TT-EEEEEEEESSS-EEEES-EEE----TTPPPP--SPPPP-GGGGGEEEEESSS-EEEESS-EEESEEEESSS-EES--GGGEES-EESS--HHHHHHHHHHHHHHHHHHHSPPSEE-S-GGG-BTTEEE-SSEEEE-S-EEEBSEEEEE-TT-TT--EEEEEES-EEE-TT-EEEEETT--GGGEEEEEEB-EEEPTT-EEEEEEEEESS-EEE-TT-EEEEEEEESSS-EEEES-EEEPPS-----